Protein 4YT3 (pdb70)

Organism: Priestia megaterium (NCBI:txid1404)

Foldseek 3Di:
DDAPCQVVVDPFQVCQQAVQVVLVCCLVPPQFHADPSVLATEHFAQVVQQVLLACCVFWALAACQPPLQPQRRDGPPSNVQSVQLQLLLVDPVLLVVCLVVLLVLLLVLLVPDDLPKDWCLVRPLQVSQLQSLCVQAPPPPVCSVVSSVLLCLQAVPVPVPSVVSNVVSLVVQCVVCLVVLVVCLVPPDRHSSNSSQPGADPRDHDDSSSSSVSSVVCSNVPRQQLSQLQQQLVVCCAPPDVCVLQVCLVPVVLQLLSSLLCLLARQGWAKDKTFTCDWDCVVVRTDHGGRMYIYTLNSNSQHCVVFPPSNHRDSPGPPSNSGQSQHHHDPRNSCPSVSSSSNSSNSSSNSPQFNDKYADPVDDQRVQWDDDNRGIGGNTGMMRTHSD/DDAPCQQVVDPFQVCQQAVQVVLVCCLVPPQFHADPSVLATEHFALVVQQVLLACCVFWAQAPVPPLCPQRRDGPPSNVQSVQLQLLLQDPVLLVVLQVVLLVLLLVLLVVDDAQDKDWCLVRPLQLSVQQSLCVQAPHDPVCSVVSSVLLCLQAPDDVPVSVVSNVVSLVVQLVVCLVVLVVCLVPPDSHSSNSQQVGDGPRDGDDSSRSSVSSVVVSNVPRVQLSQLQVQLVVCCAPADVCVLQVCLVPVVLQLLSSLLCLLARQGWAKDKTFTCDWDCVVVRTDHGGRIYIYTQNSNSQHCVPFPPRNHRDSVRPPSNSGQSQHHHPNRNSCPSVSSSSNSSNSSSNSQQFNHKHADVVDDQSVQWDDDNRGIGGNTGIMRTHSD

B-factor: mean 25.6, std 11.9, range [8.44, 85.53]

Secondary structure (DSSP, 8-state):
---HHHHH--SSHHHHHS-HHHHHHHHHH-SEEEEGGGTEEEE-SHHHHHHHHH-TTTEESS----GGG--TT--TTHHHHHHHHHHTTS-HHHHHHHHHHHHHHHHHHHHT----EEEHIIIIITHHHHHHHHHHHT--GGGHHHHHHHHHHHHS----SHHHHHHHHHHHHHHHHHHHHHHHHHS--SSHHHHHHH--BTTB---HHHHHHHHHHHHHHHHHHHHHHHHHHHHHHHHT-TTHHHHHHH-GGGHHHHHHHHHHHSS-S-EEEEEE-S-B-TTSSBB-TT-EEEEEHHHHTT-TTTSSSTTS--TT-TTGGG--TT--GGG--TTHHHHHHHHHHHHHHHHHH-SEEEE-TT--GGGGEE--TTS-EES--EEEEE--/---HHHHH--SSHHHHHS-HHHHHHHHHH-SEEEEGGGTEEEE-SHHHHHHHHH-TTTEE-----GGG--TT--TTHHHHHHHHHHTTS-HHHHHHHHHHHHHHHHHHHHT--TTSEEEHIIIIITHHHHHHHHHHHT--GGGHHHHHHHHHHHHS---HHHHHHHHHHHHHHHHHHHHHHHHHHHS--SSHHHHHHH--BTTB---HHHHHHHHHHHHHHHHHHHHHHHHHHHHHHHHT-THHHHHHHH-GGGHHHHHHHHHHHSS-S-EEEEEE-S-B-TTSS-B-TT-EEEEEHHHHTT-TTTSSSTTS--TT-TTGGG--TT--BTT--TTHHHHHHHHHHHHHHHHHH-SEEEE-TT--GGGGEE--TTS-EES--EEEEE--

Solvent-accessible surface area: 34217 Å² total; per-residue (Å²): 162,33,36,18,125,85,17,16,184,37,202,62,88,48,58,14,2,35,0,39,72,18,0,91,124,27,16,101,81,15,24,10,5,6,44,41,66,29,74,0,6,2,0,1,37,8,96,31,0,75,156,0,4,49,35,68,121,41,2,7,11,77,99,146,117,42,133,48,8,42,28,95,79,5,20,45,100,64,6,184,65,34,55,50,2,20,33,39,0,30,53,114,188,9,21,136,76,5,68,85,73,0,63,112,5,0,73,92,23,6,48,146,6,107,60,53,107,13,43,0,13,66,40,0,1,18,8,0,4,0,24,0,11,1,33,1,0,18,8,50,80,173,23,48,134,71,1,51,116,12,0,44,38,23,40,48,44,127,109,84,68,56,76,129,111,53,119,61,5,32,116,71,0,51,127,41,0,74,78,27,0,60,119,27,98,135,108,69,51,98,9,1,0,0,32,0,8,118,7,98,29,118,62,81,82,7,72,26,39,17,0,0,95,5,0,32,78,17,1,38,73,24,2,54,38,10,10,1,4,0,1,2,0,1,23,1,6,4,71,50,54,143,115,8,10,87,73,1,53,127,67,56,124,27,0,59,74,1,2,22,0,3,3,1,12,9,11,1,0,12,25,56,24,23,30,2,82,82,32,14,51,69,3,24,6,11,0,7,94,50,20,37,0,0,0,0,2,1,0,0,1,1,2,129,130,50,0,136,83,10,66,62,20,55,4,98,10,128,39,6,134,95,10,5,8,27,7,35,33,39,35,68,45,44,27,1,74,13,13,70,20,4,0,59,3,0,5,26,8,1,2,146,40,0,84,68,14,107,32,20,135,93,29,116,28,60,129,28,12,36,73,30,93,22,1,8,13,10,73,30,0,18,0,88,3,36,130,82,145,52,38,16,126,78,18,15,173,39,193,57,91,49,56,16,2,34,0,37,68,16,0,94,124,27,14,101,112,60,46,31,13,103,40,152,70,22,91,0,53,2,0,1,36,5,88,25,0,25,57,0,4,4,1,12,73,43,2,8,18,78,121,112,43,132,45,9,58,29,96,85,5,18,33,77,66,4,70,42,25,19,51,0,23,32,38,0,29,53,117,187,5,19,123,65,2,65,88,62,0,66,114,4,0,73,89,14,7,48,123,7,84,32,77,60,112,10,44,0,16,66,33,0,0,18,8,0,2,1,22,0,9,1,37,0,0,19,9,53,73,173,23,56,148,73,2,57,123,8,0,46,41,27,45,38,63,132,111,79,140,53,78,140,100,69,118,84,5,32,136,68,1,58,108,48,0,94,71,29,0,62,117,30,103,151,106,60,52,66,6,0,0,0,29,0,6,121,6,99,31,127,66,50,81,8,77,32,47,20,0,0,92,5,0,37,96,18,0,42,73,27,0,37,40,12,11,5,3,0,4,2,0,0,24,1,2,7,90,48,54,83,122,8,1,60,54,1,37,131,70,56,136,30,0,60,71,1,2,22,0,2,2,2,10,11,10,1,0,14,28,56,65,22,51,3,75,87,73,14,98,28,17,70,36,96,0,119,116,53,51,40,1,2,0,0,2,1,0,0,1,1,3,122,137,51,0,144,85,10,60,59,27,56,4,94,12,130,37,5,103,16,3,0,9,26,4,2,0,4,38,12,45,41,25,0,70,16,13,68,19,4,0,67,8,0,4,26,6,1,2,135,43,0,97,78,2,102,29,14,127,93,30,115,28,62,129,29,7,44,71,28,91,21,1,7,12,13,64,34,0,25,0,75,3,35,125,179

Nearest PDB structures (foldseek):
  4yt3-assembly1_A  TM=1.003E+00  e=2.524E-64  Priestia megaterium
  4yt3-assembly2_B  TM=9.969E-01  e=1.780E-61  Priestia megaterium
  5iki-assembly1_A  TM=9.911E-01  e=3.294E-58  Priestia megaterium
  8hg9-assembly1_B  TM=9.718E-01  e=1.258E-46  Bacillus sp. (in: firmicutes)
  8hg9-assembly1_A  TM=9.801E-01  e=6.177E-46  Bacillus sp. (in: firmicutes)

InterPro domains:
  IPR001128 Cytochrome P450 [PF00067] (35-379)
  IPR001128 Cytochrome P450 [PR00385] (243-260)
  IPR001128 Cytochrome P450 [PR00385] (346-355)
  IPR001128 Cytochrome P450 [PR00385] (355-366)
  IPR002397 Cytochrome P450, B-class [PR00359] (91-102)
  IPR002397 Cytochrome P450, B-class [PR00359] (137-153)
  IPR002397 Cytochrome P450, B-class [PR00359] (154-169)
  IPR002397 Cytochrome P450, B-class [PR00359] (197-219)
  IPR002397 Cytochrome P450, B-class [PR00359] (279-290)
  IPR002397 Cytochrome P450, B-class [PR00359] (296-323)
  IPR002397 Cytochrome P450, B-class [PR00359] (324-339)
  IPR002397 Cytochrome P450, B-class [PR00359] (346-355)
  IPR002397 Cytochrome P450, B-class [PR00359] (355-366)
  IPR017972 Cytochrome P450, conserved site [PS00086] (348-357)
  IPR036396 Cytochrome P450 superfamily [G3DSA:1.10.630.10] (1-410)
  IPR036396 Cytochrome P450 superfamily [SSF48264] (19-407)

Sequence (776 aa):
VIAVKEITRFKTRTEEEFSPYAWCKRRMLENDPVSYHEGTDTWNVFKYEDVKRVLSDYKHFSSVRKVPEKIQITESDPPDHRRKRRSLLAAAFTPRSLQNWEPRIQEIADELIGQMDGTEIDIVASLASPLPIIVMMADLMMGVPSKDRLLFKKWVDTLFLPFQEEVDKLKQVAAKEYYQYLYPIVVQQKRLNPADDIISDLLKSEVDGEMFTDDEVVRTTMLILGAGVETTSHLLANSFYSLLYDDKEVYQQELHENLDLVPQAVEEMLRFRFNLIKLDRTVKEDNDLLGVELKEGDSVVVWMSAANMMDEEMFEDPFTLNIHRPNNKKHLTFGNGPHFCLGAPLARLEAKIALTAFLKKFKHIEAVPSFQLEENLTDSATGQTLTSLPLKASRMVIAVKEITRRFKTRTEEFSPYAWCKRRMLENDPVSYHEEGTDTWNVFKYEDVKRVLSDYKHFSSVRVPEKIQITESDPPDHRKRRSLLAAAFTPRSLQNWEPRIQEIADELIGQMDGGTEIDIVASLASPLPIIVMADLMGVPSKDRLLFKKWVDTLFLPFQEEVDKLKQVAAKEYYQYLYPIVVQKRLNPADDIISDLLKSEVDGEMFTDDEVVRTTMLILGAGVETTSSHLLANSFYSLLYDDKEVYQELHENNLDLVPQAVEEMLRFRFNLIKLDRTVKEDNDDLLGVELKEGDSVVVWMSAANMDEEMFEDPFTLNIHRPNNKKHLTFGNGPHFCLGAPLARLEAKIALTAFLKKFKHIEAVPSFQLEENLTDSATGQTLTSLPLKASRRM

Radius of gyration: 32.31 Å; Cα contacts (8 Å, |Δi|>4): 1225; chains: 2; bounding box: 71×91×81 Å

CATH classification: 1.10.630.10

Structure (mmCIF, N/CA/C/O backbone):
data_4YT3
#
_entry.id   4YT3
#
_cell.length_a   47.060
_cell.length_b   114.060
_cell.length_c   83.450
_cell.angle_alpha   90.00
_cell.angle_beta   103.14
_cell.angle_gamma   90.00
#
_symmetry.space_group_name_H-M   'P 1 21 1'
#
loop_
_entity.id
_entity.type
_entity.pdbx_description
1 polymer 'Cytochrome P450(MEG)'
2 non-polymer 'PROTOPORPHYRIN IX CONTAINING FE'
3 non-polymer 'ACETATE ION'
4 water water
#
loop_
_atom_site.group_PDB
_atom_site.id
_atom_site.type_symbol
_atom_site.label_atom_id
_atom_site.label_alt_id
_atom_site.label_comp_id
_atom_site.label_asym_id
_atom_site.label_entity_id
_atom_site.label_seq_id
_atom_site.pdbx_PDB_ins_code
_atom_site.Cartn_x
_atom_site.Cartn_y
_atom_site.Cartn_z
_atom_site.occupancy
_atom_site.B_iso_or_equiv
_atom_site.auth_seq_id
_atom_site.auth_comp_id
_atom_site.auth_asym_id
_atom_site.auth_atom_id
_atom_site.pdbx_PDB_model_num
ATOM 1 N N . VAL A 1 4 ? -16.061 -9.454 2.791 1.00 47.19 4 VAL A N 1
ATOM 2 C CA . VAL A 1 4 ? -15.424 -8.224 3.378 1.00 47.01 4 VAL A CA 1
ATOM 3 C C . VAL A 1 4 ? -16.477 -7.298 4.036 1.00 45.77 4 VAL A C 1
ATOM 4 O O . VAL A 1 4 ? -17.580 -7.078 3.487 1.00 52.29 4 VAL A O 1
ATOM 8 N N . ILE A 1 5 ? -16.148 -6.795 5.225 1.00 40.11 5 ILE A N 1
ATOM 9 C CA . ILE A 1 5 ? -17.031 -5.909 5.994 1.00 32.57 5 ILE A CA 1
ATOM 10 C C . ILE A 1 5 ? -16.345 -4.567 5.925 1.00 30.24 5 ILE A C 1
ATOM 11 O O . ILE A 1 5 ? -15.154 -4.439 6.304 1.00 28.67 5 ILE A O 1
ATOM 16 N N . ALA A 1 6 ? -17.060 -3.600 5.365 1.00 23.78 6 ALA A N 1
ATOM 17 C CA . ALA A 1 6 ? -16.607 -2.266 5.331 1.00 24.84 6 ALA A CA 1
ATOM 18 C C . ALA A 1 6 ? -16.782 -1.638 6.710 1.00 20.56 6 ALA A C 1
ATOM 19 O O . ALA A 1 6 ? -17.728 -1.934 7.450 1.00 19.52 6 ALA A O 1
ATOM 21 N N . VAL A 1 7 ? -15.871 -0.749 7.069 1.00 21.24 7 VAL A N 1
ATOM 22 C CA . VAL A 1 7 ? -15.971 0.046 8.277 1.00 20.46 7 VAL A CA 1
ATOM 23 C C . VAL A 1 7 ? -17.365 0.685 8.435 1.00 18.44 7 VAL A C 1
ATOM 24 O O . VAL A 1 7 ? -17.926 0.666 9.489 1.00 17.71 7 VAL A O 1
ATOM 28 N N . LYS A 1 8 ? -17.891 1.228 7.365 1.00 20.32 8 LYS A N 1
ATOM 29 C CA . LYS A 1 8 ? -19.157 1.984 7.484 1.00 21.85 8 LYS A CA 1
ATOM 30 C C . LYS A 1 8 ? -20.350 1.102 7.878 1.00 20.58 8 LYS A C 1
ATOM 31 O O . LYS A 1 8 ? -21.317 1.611 8.469 1.00 19.65 8 LYS A O 1
ATOM 37 N N . GLU A 1 9 ? -20.240 -0.217 7.630 1.00 19.56 9 GLU A N 1
ATOM 38 C CA . GLU A 1 9 ? -21.291 -1.151 8.087 1.00 20.29 9 GLU A CA 1
ATOM 39 C C . GLU A 1 9 ? -21.364 -1.284 9.606 1.00 19.12 9 GLU A C 1
ATOM 40 O O . GLU A 1 9 ? -22.426 -1.553 10.155 1.00 20.59 9 GLU A O 1
ATOM 46 N N . ILE A 1 10 ? -20.232 -1.065 10.286 1.00 15.75 10 ILE A N 1
ATOM 47 C CA . ILE A 1 10 ? -20.193 -1.088 11.712 1.00 17.69 10 ILE A CA 1
ATOM 48 C C . ILE A 1 10 ? -20.369 0.230 12.380 1.00 19.72 10 ILE A C 1
ATOM 49 O O . ILE A 1 10 ? -21.054 0.322 13.378 1.00 21.58 10 ILE A O 1
ATOM 54 N N . THR A 1 11 ? -19.715 1.252 11.874 1.00 19.02 11 THR A N 1
ATOM 55 C CA . THR A 1 11 ? -19.799 2.553 12.502 1.00 20.81 11 THR A CA 1
ATOM 56 C C . THR A 1 11 ? -21.155 3.184 12.227 1.00 22.61 11 THR A C 1
ATOM 57 O O . THR A 1 11 ? -21.687 3.927 13.080 1.00 23.55 11 THR A O 1
ATOM 61 N N . ARG A 1 12 ? -21.661 2.914 11.034 1.00 22.78 12 ARG A N 1
ATOM 62 C CA . ARG A 1 12 ? -22.854 3.593 10.486 1.00 26.41 12 ARG A CA 1
ATOM 63 C C . ARG A 1 12 ? -22.807 5.088 10.611 1.00 28.00 12 ARG A C 1
ATOM 64 O O . ARG A 1 12 ? -23.856 5.698 10.809 1.00 27.50 12 ARG A O 1
ATOM 72 N N . PHE A 1 13 ? -21.638 5.715 10.468 1.00 25.42 13 PHE A N 1
ATOM 73 C CA . PHE A 1 13 ? -21.556 7.158 10.545 1.00 24.80 13 PHE A CA 1
ATOM 74 C C . PHE A 1 13 ? -22.330 7.834 9.389 1.00 27.78 13 PHE A C 1
ATOM 75 O O . PHE A 1 13 ? -22.372 7.311 8.298 1.00 26.10 13 PHE A O 1
ATOM 83 N N . LYS A 1 14 ? -22.799 9.049 9.626 1.00 29.74 14 LYS A N 1
ATOM 84 C CA . LYS A 1 14 ? -23.499 9.820 8.596 1.00 35.75 14 LYS A CA 1
ATOM 85 C C . LYS A 1 14 ? -22.547 10.376 7.522 1.00 33.89 14 LYS A C 1
ATOM 86 O O . LYS A 1 14 ? -22.919 10.436 6.367 1.00 35.39 14 LYS A O 1
ATOM 92 N N . THR A 1 15 ? -21.330 10.767 7.907 1.00 28.74 15 THR A N 1
ATOM 93 C CA . THR A 1 15 ? -20.448 11.505 7.028 1.00 28.36 15 THR A CA 1
ATOM 94 C C . THR A 1 15 ? -19.110 10.794 6.934 1.00 25.16 15 THR A C 1
ATOM 95 O O . THR A 1 15 ? -18.763 10.072 7.829 1.00 23.31 15 THR A O 1
ATOM 99 N N . ARG A 1 16 ? -18.396 11.044 5.864 1.00 24.37 16 ARG A N 1
ATOM 100 C CA . ARG A 1 16 ? -17.018 10.592 5.698 1.00 24.78 16 ARG A CA 1
ATOM 101 C C . ARG A 1 16 ? -16.104 11.257 6.700 1.00 24.82 16 ARG A C 1
ATOM 102 O O . ARG A 1 16 ? -15.158 10.639 7.223 1.00 22.63 16 ARG A O 1
ATOM 110 N N . THR A 1 17 ? -16.392 12.515 7.002 1.00 21.70 17 THR A N 1
ATOM 111 C CA . THR A 1 17 ? -15.647 13.254 7.963 1.00 23.38 17 THR A CA 1
ATOM 112 C C . THR A 1 17 ? -15.585 12.609 9.321 1.00 22.48 17 THR A C 1
ATOM 113 O O . THR A 1 17 ? -14.533 12.691 9.989 1.00 24.67 17 THR A O 1
ATOM 117 N N . GLU A 1 18 ? -16.668 11.969 9.758 1.00 22.47 18 GLU A N 1
ATOM 118 C CA A GLU A 1 18 ? -16.661 11.343 11.083 0.50 23.39 18 GLU A CA 1
ATOM 119 C CA B GLU A 1 18 ? -16.718 11.314 11.066 0.50 23.26 18 GLU A CA 1
ATOM 120 C C . GLU A 1 18 ? -15.771 10.102 11.114 1.00 23.49 18 GLU A C 1
ATOM 121 O O . GLU A 1 18 ? -15.204 9.793 12.163 1.00 23.81 18 GLU A O 1
ATOM 132 N N . GLU A 1 19 ? -15.620 9.426 9.981 1.00 21.16 19 GLU A N 1
ATOM 133 C CA . GLU A 1 19 ? -14.631 8.325 9.895 1.00 20.97 19 GLU A CA 1
ATOM 134 C C . GLU A 1 19 ? -13.213 8.853 9.889 1.00 22.28 19 GLU A C 1
ATOM 135 O O . GLU A 1 19 ? -12.291 8.298 10.597 1.00 19.33 19 GLU A O 1
ATOM 141 N N . PHE A 1 20 ? -13.014 9.947 9.135 1.00 18.94 20 PHE A N 1
ATOM 142 C CA . PHE A 1 20 ? -11.693 10.588 9.066 1.00 17.89 20 PHE A CA 1
ATOM 143 C C . PHE A 1 20 ? -11.221 11.148 10.390 1.00 17.94 20 PHE A C 1
ATOM 144 O O . PHE A 1 20 ? -10.013 11.073 10.687 1.00 18.87 20 PHE A O 1
ATOM 152 N N . SER A 1 21 ? -12.157 11.582 11.239 1.00 17.14 21 SER A N 1
ATOM 153 C CA . SER A 1 21 ? -11.902 12.123 12.567 1.00 18.60 21 SER A CA 1
ATOM 154 C C . SER A 1 21 ? -12.853 11.535 13.562 1.00 20.79 21 SER A C 1
ATOM 155 O O . SER A 1 21 ? -13.797 12.155 13.984 1.00 21.35 21 SER A O 1
ATOM 158 N N . PRO A 1 22 ? -12.600 10.281 13.964 1.00 20.58 22 PRO A N 1
ATOM 159 C CA . PRO A 1 22 ? -13.592 9.462 14.665 1.00 20.66 22 PRO A CA 1
ATOM 160 C C . PRO A 1 22 ? -13.401 9.440 16.155 1.00 19.93 22 PRO A C 1
ATOM 161 O O . PRO A 1 22 ? -13.838 8.491 16.842 1.00 20.74 22 PRO A O 1
ATOM 165 N N . TYR A 1 23 ? -12.758 10.476 16.676 1.00 19.71 23 TYR A N 1
ATOM 166 C CA . TYR A 1 23 ? -12.263 10.485 18.071 1.00 20.14 23 TYR A CA 1
ATOM 167 C C . TYR A 1 23 ? -13.357 10.248 19.130 1.00 21.24 23 TYR A C 1
ATOM 168 O O . TYR A 1 23 ? -13.165 9.522 20.140 1.00 20.94 23 TYR A O 1
ATOM 177 N N . ALA A 1 24 ? -14.532 10.858 18.933 1.00 20.30 24 ALA A N 1
ATOM 178 C CA . ALA A 1 24 ? -15.608 10.737 19.931 1.00 21.63 24 ALA A CA 1
ATOM 179 C C . ALA A 1 24 ? -16.145 9.292 19.952 1.00 17.71 24 ALA A C 1
ATOM 180 O O . ALA A 1 24 ? -16.388 8.734 21.002 1.00 22.54 24 ALA A O 1
ATOM 182 N N . TRP A 1 25 ? -16.278 8.694 18.795 1.00 19.31 25 TRP A N 1
ATOM 183 C CA . TRP A 1 25 ? -16.741 7.308 18.716 1.00 19.60 25 TRP A CA 1
ATOM 184 C C . TRP A 1 25 ? -15.753 6.334 19.335 1.00 18.81 25 TRP A C 1
ATOM 185 O O . TRP A 1 25 ? -16.140 5.446 20.100 1.00 19.66 25 TRP A O 1
ATOM 196 N N . CYS A 1 26 ? -14.470 6.474 18.987 1.00 18.95 26 CYS A N 1
ATOM 197 C CA . CYS A 1 26 ? -13.408 5.632 19.620 1.00 18.07 26 CYS A CA 1
ATOM 198 C C . CYS A 1 26 ? -13.496 5.719 21.126 1.00 17.34 26 CYS A C 1
ATOM 199 O O . CYS A 1 26 ? -13.474 4.725 21.815 1.00 17.57 26 CYS A O 1
ATOM 202 N N . LYS A 1 27 ? -13.597 6.937 21.654 1.00 18.34 27 LYS A N 1
ATOM 203 C CA . LYS A 1 27 ? -13.668 7.121 23.133 1.00 20.10 27 LYS A CA 1
ATOM 204 C C . LYS A 1 27 ? -14.856 6.353 23.765 1.00 18.93 27 LYS A C 1
ATOM 205 O O . LYS A 1 27 ? -14.742 5.686 24.803 1.00 19.25 27 LYS A O 1
ATOM 211 N N . ARG A 1 28 ? -15.994 6.479 23.129 1.00 22.03 28 ARG A N 1
ATOM 212 C CA A ARG A 1 28 ? -17.229 5.832 23.579 0.50 22.37 28 ARG A CA 1
ATOM 213 C CA B ARG A 1 28 ? -17.228 5.835 23.578 0.50 23.20 28 ARG A CA 1
ATOM 214 C C . ARG A 1 28 ? -17.065 4.316 23.574 1.00 21.89 28 ARG A C 1
ATOM 215 O O . ARG A 1 28 ? -17.434 3.631 24.540 1.00 24.38 28 ARG A O 1
ATOM 230 N N . MET A 1 29 ? -16.511 3.787 22.485 1.00 20.98 29 MET A N 1
ATOM 231 C CA . MET A 1 29 ? -16.316 2.321 22.426 1.00 19.58 29 MET A CA 1
ATOM 232 C C . MET A 1 29 ? -15.290 1.866 23.464 1.00 19.03 29 MET A C 1
ATOM 233 O O . MET A 1 29 ? -15.525 0.875 24.159 1.00 19.33 29 MET A O 1
ATOM 238 N N . LEU A 1 30 ? -14.163 2.577 23.592 1.00 18.14 30 LEU A N 1
ATOM 239 C CA . LEU A 1 30 ? -13.132 2.193 24.548 1.00 16.78 30 LEU A CA 1
ATOM 240 C C . LEU A 1 30 ? -13.651 2.219 25.960 1.00 20.33 30 LEU A C 1
ATOM 241 O O . LEU A 1 30 ? -13.311 1.343 26.746 1.00 19.65 30 LEU A O 1
ATOM 246 N N . GLU A 1 31 ? -14.473 3.225 26.274 1.00 21.90 31 GLU A N 1
ATOM 247 C CA . GLU A 1 31 ? -14.911 3.396 27.664 1.00 24.72 31 GLU A CA 1
ATOM 248 C C . GLU A 1 31 ? -16.151 2.592 28.002 1.00 26.03 31 GLU A C 1
ATOM 249 O O . GLU A 1 31 ? -16.295 2.139 29.143 1.00 29.68 31 GLU A O 1
ATOM 255 N N . ASN A 1 32 ? -17.036 2.390 27.027 1.00 24.80 32 ASN A N 1
ATOM 256 C CA . ASN A 1 32 ? -18.306 1.727 27.310 1.00 28.84 32 ASN A CA 1
ATOM 257 C C . ASN A 1 32 ? -18.541 0.392 26.728 1.00 25.87 32 ASN A C 1
ATOM 258 O O . ASN A 1 32 ? -19.414 -0.289 27.208 1.00 24.98 32 ASN A O 1
ATOM 263 N N . ASP A 1 33 ? -17.825 -0.001 25.668 1.00 20.99 33 ASP A N 1
ATOM 264 C CA . ASP A 1 33 ? -18.121 -1.295 25.030 1.00 20.91 33 ASP A CA 1
ATOM 265 C C . ASP A 1 33 ? -16.900 -1.861 24.294 1.00 17.97 33 ASP A C 1
ATOM 266 O O . ASP A 1 33 ? -16.902 -2.007 23.076 1.00 18.84 33 ASP A O 1
ATOM 271 N N . PRO A 1 34 ? -15.864 -2.154 25.062 1.00 16.36 34 PRO A N 1
ATOM 272 C CA . PRO A 1 34 ? -14.576 -2.439 24.438 1.00 17.72 34 PRO A CA 1
ATOM 273 C C . PRO A 1 34 ? -14.436 -3.816 23.735 1.00 16.64 34 PRO A C 1
ATOM 274 O O . PRO A 1 34 ? -13.539 -4.003 22.891 1.00 15.90 34 PRO A O 1
ATOM 278 N N . VAL A 1 35 ? -15.326 -4.742 24.029 1.00 15.97 35 VAL A N 1
ATOM 279 C CA . VAL A 1 35 ? -15.397 -6.000 23.348 1.00 14.63 35 VAL A CA 1
ATOM 280 C C . VAL A 1 35 ? -16.870 -6.176 22.998 1.00 16.80 35 VAL A C 1
ATOM 281 O O . VAL A 1 35 ? -17.687 -6.565 23.862 1.00 18.40 35 VAL A O 1
ATOM 285 N N . SER A 1 36 ? -17.221 -5.887 21.745 1.00 15.29 36 SER A N 1
ATOM 286 C CA . SER A 1 36 ? -18.608 -5.543 21.409 1.00 15.63 36 SER A CA 1
ATOM 287 C C . SER A 1 36 ? -19.103 -6.413 20.267 1.00 16.70 36 SER A C 1
ATOM 288 O O . SER A 1 36 ? -18.457 -6.534 19.201 1.00 15.22 36 SER A O 1
ATOM 291 N N . TYR A 1 37 ? -20.316 -6.946 20.428 1.00 17.57 37 TYR A N 1
ATOM 292 C CA . TYR A 1 37 ? -20.952 -7.723 19.404 1.00 16.16 37 TYR A CA 1
ATOM 293 C C . TYR A 1 37 ? -21.902 -6.857 18.556 1.00 15.21 37 TYR A C 1
ATOM 294 O O . TYR A 1 37 ? -22.813 -6.181 19.096 1.00 15.52 37 TYR A O 1
ATOM 303 N N . HIS A 1 38 ? -21.688 -6.907 17.246 1.00 15.17 38 HIS A N 1
ATOM 304 C CA . HIS A 1 38 ? -22.459 -6.133 16.299 1.00 16.81 38 HIS A CA 1
ATOM 305 C C . HIS A 1 38 ? -23.296 -7.148 15.495 1.00 16.37 38 HIS A C 1
ATOM 306 O O . HIS A 1 38 ? -22.849 -7.867 14.637 1.00 16.74 38 HIS A O 1
ATOM 313 N N . GLU A 1 39 ? -24.577 -7.154 15.797 1.00 16.85 39 GLU A N 1
ATOM 314 C CA . GLU A 1 39 ? -25.450 -8.171 15.277 1.00 20.87 39 GLU A CA 1
ATOM 315 C C . GLU A 1 39 ? -25.661 -7.991 13.769 1.00 19.99 39 GLU A C 1
ATOM 316 O O . GLU A 1 39 ? -25.639 -8.969 13.060 1.00 21.42 39 GLU A O 1
ATOM 322 N N . GLY A 1 40 ? -25.747 -6.760 13.280 1.00 19.30 40 GLY A N 1
ATOM 323 C CA . GLY A 1 40 ? -25.918 -6.547 11.804 1.00 20.77 40 GLY A CA 1
ATOM 324 C C . GLY A 1 40 ? -24.837 -7.141 10.901 1.00 25.10 40 GLY A C 1
ATOM 325 O O . GLY A 1 40 ? -25.117 -7.574 9.780 1.00 25.61 40 GLY A O 1
ATOM 326 N N . THR A 1 41 ? -23.579 -7.250 11.383 1.00 20.52 41 THR A N 1
ATOM 327 C CA . THR A 1 41 ? -22.528 -7.844 10.587 1.00 19.08 41 THR A CA 1
ATOM 328 C C . THR A 1 41 ? -22.057 -9.163 11.175 1.00 19.59 41 THR A C 1
ATOM 329 O O . THR A 1 41 ? -21.183 -9.774 10.630 1.00 20.39 41 THR A O 1
ATOM 333 N N . ASP A 1 42 ? -22.638 -9.578 12.308 1.00 19.83 42 ASP A N 1
ATOM 334 C CA . ASP A 1 42 ? -22.234 -10.764 13.065 1.00 19.83 42 ASP A CA 1
ATOM 335 C C . ASP A 1 42 ? -20.736 -10.740 13.377 1.00 19.08 42 ASP A C 1
ATOM 336 O O . ASP A 1 42 ? -20.034 -11.716 13.090 1.00 18.44 42 ASP A O 1
ATOM 341 N N . THR A 1 43 ? -20.277 -9.630 13.940 1.00 16.80 43 THR A N 1
ATOM 342 C CA . THR A 1 43 ? -18.883 -9.453 14.289 1.00 16.77 43 THR A CA 1
ATOM 343 C C . THR A 1 43 ? -18.698 -9.144 15.719 1.00 16.27 43 THR A C 1
ATOM 344 O O . THR A 1 43 ? -19.486 -8.407 16.315 1.00 15.85 43 THR A O 1
ATOM 348 N N . TRP A 1 44 ? -17.594 -9.640 16.281 1.00 15.28 44 TRP A N 1
ATOM 349 C CA . TRP A 1 44 ? -17.070 -9.157 17.533 1.00 14.06 44 TRP A CA 1
ATOM 350 C C . TRP A 1 44 ? -15.967 -8.113 17.276 1.00 14.49 44 TRP A C 1
ATOM 351 O O . TRP A 1 44 ? -15.052 -8.346 16.458 1.00 15.92 44 TRP A O 1
ATOM 362 N N . ASN A 1 45 ? -16.095 -6.994 17.916 1.00 12.71 45 ASN A N 1
ATOM 363 C CA . ASN A 1 45 ? -15.285 -5.795 17.712 1.00 11.76 45 ASN A CA 1
ATOM 364 C C . ASN A 1 45 ? -14.470 -5.506 18.926 1.00 13.58 45 ASN A C 1
ATOM 365 O O . ASN A 1 45 ? -15.003 -5.364 20.088 1.00 13.54 45 ASN A O 1
ATOM 370 N N . VAL A 1 46 ? -13.148 -5.406 18.713 1.00 11.75 46 VAL A N 1
ATOM 371 C CA . VAL A 1 46 ? -12.181 -5.257 19.803 1.00 12.50 46 VAL A CA 1
ATOM 372 C C . VAL A 1 46 ? -11.443 -3.911 19.658 1.00 12.77 46 VAL A C 1
ATOM 373 O O . VAL A 1 46 ? -10.858 -3.610 18.576 1.00 13.72 46 VAL A O 1
ATOM 377 N N . PHE A 1 47 ? -11.483 -3.156 20.743 1.00 10.98 47 PHE A N 1
ATOM 378 C CA . PHE A 1 47 ? -10.985 -1.809 20.785 1.00 12.68 47 PHE A CA 1
ATOM 379 C C . PHE A 1 47 ? -9.787 -1.523 21.633 1.00 13.57 47 PHE A C 1
ATOM 380 O O . PHE A 1 47 ? -9.021 -0.646 21.271 1.00 12.97 47 PHE A O 1
ATOM 388 N N . LYS A 1 48 ? -9.646 -2.143 22.797 1.00 13.03 48 LYS A N 1
ATOM 389 C CA . LYS A 1 48 ? -8.541 -1.788 23.706 1.00 13.69 48 LYS A CA 1
ATOM 390 C C . LYS A 1 48 ? -7.187 -2.249 23.198 1.00 12.63 48 LYS A C 1
ATOM 391 O O . LYS A 1 48 ? -7.059 -3.302 22.590 1.00 12.51 48 LYS A O 1
ATOM 397 N N . TYR A 1 49 ? -6.169 -1.440 23.469 1.00 12.84 49 TYR A N 1
ATOM 398 C CA . TYR A 1 49 ? -4.820 -1.708 23.045 1.00 12.05 49 TYR A CA 1
ATOM 399 C C . TYR A 1 49 ? -4.398 -3.128 23.411 1.00 14.18 49 TYR A C 1
ATOM 400 O O . TYR A 1 49 ? -3.927 -3.871 22.551 1.00 12.74 49 TYR A O 1
ATOM 409 N N . GLU A 1 50 ? -4.436 -3.512 24.698 1.00 13.98 50 GLU A N 1
ATOM 410 C CA . GLU A 1 50 ? -3.924 -4.819 25.048 1.00 17.62 50 GLU A CA 1
ATOM 411 C C . GLU A 1 50 ? -4.655 -5.981 24.360 1.00 16.01 50 GLU A C 1
ATOM 412 O O . GLU A 1 50 ? -4.071 -7.020 24.035 1.00 15.47 50 GLU A O 1
ATOM 418 N N . ASP A 1 51 ? -5.963 -5.837 24.189 1.00 14.63 51 ASP A N 1
ATOM 419 C CA . ASP A 1 51 ? -6.792 -6.875 23.527 1.00 14.06 51 ASP A CA 1
ATOM 420 C C . ASP A 1 51 ? -6.501 -6.989 22.029 1.00 13.24 51 ASP A C 1
ATOM 421 O O . ASP A 1 51 ? -6.380 -8.074 21.512 1.00 12.58 51 ASP A O 1
ATOM 426 N N . VAL A 1 52 ? -6.343 -5.855 21.359 1.00 11.78 52 VAL A N 1
ATOM 427 C CA . VAL A 1 52 ? -6.037 -5.839 19.909 1.00 10.66 52 VAL A CA 1
ATOM 428 C C . VAL A 1 52 ? -4.662 -6.522 19.705 1.00 11.18 52 VAL A C 1
ATOM 429 O O . VAL A 1 52 ? -4.490 -7.343 18.813 1.00 11.57 52 VAL A O 1
ATOM 433 N N . LYS A 1 53 ? -3.707 -6.139 20.534 1.00 11.80 53 LYS A N 1
ATOM 434 C CA . LYS A 1 53 ? -2.332 -6.662 20.421 1.00 14.38 53 LYS A CA 1
ATOM 435 C C . LYS A 1 53 ? -2.379 -8.158 20.632 1.00 14.78 53 LYS A C 1
ATOM 436 O O . LYS A 1 53 ? -1.824 -8.908 19.861 1.00 15.97 53 LYS A O 1
ATOM 442 N N . ARG A 1 54 ? -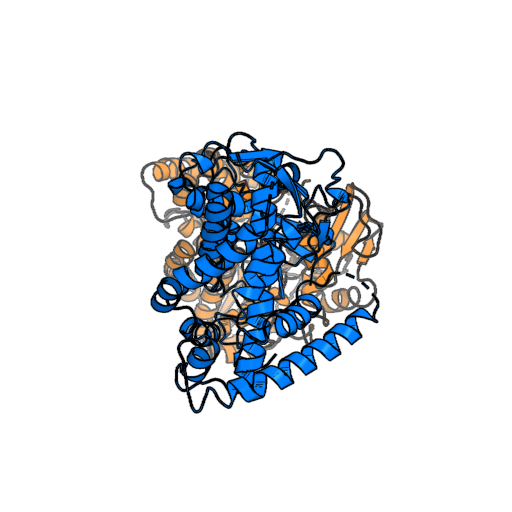3.102 -8.632 21.625 1.00 16.87 54 ARG A N 1
ATOM 443 C CA . ARG A 1 54 ? -3.218 -10.085 21.817 1.00 18.37 54 ARG A CA 1
ATOM 444 C C . ARG A 1 54 ? -3.902 -10.855 20.740 1.00 15.59 54 ARG A C 1
ATOM 445 O O . ARG A 1 54 ? -3.448 -11.933 20.377 1.00 16.74 54 ARG A O 1
ATOM 453 N N . VAL A 1 55 ? -5.028 -10.350 20.209 1.00 12.61 55 VAL A N 1
ATOM 454 C CA . VAL A 1 55 ? -5.647 -10.956 19.120 1.00 11.59 55 VAL A CA 1
ATOM 455 C C . VAL A 1 55 ? -4.737 -11.125 17.881 1.00 11.74 55 VAL A C 1
ATOM 456 O O . VAL A 1 55 ? -4.663 -12.246 17.294 1.00 12.70 55 VAL A O 1
ATOM 460 N N . LEU A 1 56 ? -3.994 -10.068 17.581 1.00 10.26 56 LEU A N 1
ATOM 461 C CA . LEU A 1 56 ? -3.072 -10.074 16.422 1.00 10.51 56 LEU A CA 1
ATOM 462 C C . LEU A 1 56 ? -1.859 -11.024 16.646 1.00 11.69 56 LEU A C 1
ATOM 463 O O . LEU A 1 56 ? -1.341 -11.522 15.675 1.00 11.18 56 LEU A O 1
ATOM 468 N N . SER A 1 57 ? -1.441 -11.244 17.887 1.00 11.72 57 SER A N 1
ATOM 469 C CA . SER A 1 57 ? -0.375 -12.232 18.219 1.00 12.91 57 SER A CA 1
ATOM 470 C C . SER A 1 57 ? -0.864 -13.669 18.132 1.00 13.22 57 SER A C 1
ATOM 471 O O . SER A 1 57 ? -0.174 -14.562 17.677 1.00 14.78 57 SER A O 1
ATOM 474 N N . ASP A 1 58 ? -2.113 -13.892 18.504 1.00 13.78 58 ASP A N 1
ATOM 475 C CA . ASP A 1 58 ? -2.636 -15.253 18.741 1.00 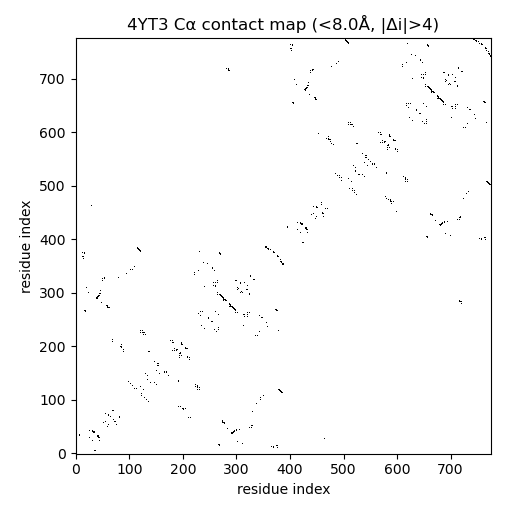14.31 58 ASP A CA 1
ATOM 476 C C . ASP A 1 58 ? -3.269 -15.903 17.522 1.00 14.44 58 ASP A C 1
ATOM 477 O O . ASP A 1 58 ? -4.500 -16.146 17.446 1.00 14.71 58 ASP A O 1
ATOM 482 N N . TYR A 1 59 ? -2.396 -16.245 16.575 1.00 14.14 59 TYR A N 1
ATOM 483 C CA . TYR A 1 59 ? -2.791 -16.772 15.270 1.00 15.45 59 TYR A CA 1
ATOM 484 C C . TYR A 1 59 ? -3.348 -18.167 15.499 1.00 15.84 59 TYR A C 1
ATOM 485 O O . TYR A 1 59 ? -4.142 -18.621 14.711 1.00 17.53 59 TYR A O 1
ATOM 494 N N . LYS A 1 60 ? -3.026 -18.871 16.608 1.00 17.80 60 LYS A N 1
ATOM 495 C CA . LYS A 1 60 ? -3.645 -20.195 16.839 1.00 18.69 60 LYS A CA 1
ATOM 496 C C . LYS A 1 60 ? -5.131 -20.166 17.065 1.00 18.75 60 LYS A C 1
ATOM 497 O O . LYS A 1 60 ? -5.839 -21.099 16.692 1.00 21.67 60 LYS A O 1
ATOM 503 N N . HIS A 1 61 ? -5.612 -19.142 17.732 1.00 15.58 61 HIS A N 1
ATOM 504 C CA . HIS A 1 61 ? -7.038 -18.958 17.877 1.00 16.17 61 HIS A CA 1
ATOM 505 C C . HIS A 1 61 ? -7.666 -17.994 16.870 1.00 15.37 61 HIS A C 1
ATOM 506 O O . HIS A 1 61 ? -8.859 -18.114 16.590 1.00 16.15 61 HIS A O 1
ATOM 513 N N . PHE A 1 62 ? -6.926 -17.018 16.346 1.00 14.87 62 PHE A N 1
ATOM 514 C CA . PHE A 1 62 ? -7.504 -15.992 15.457 1.00 13.67 62 PHE A CA 1
ATOM 515 C C . PHE A 1 62 ? -6.762 -15.997 14.122 1.00 14.33 62 PHE A C 1
ATOM 516 O O . PHE A 1 62 ? -5.692 -15.347 14.007 1.00 14.78 62 PHE A O 1
ATOM 524 N N . SER A 1 63 ? -7.315 -16.732 13.184 1.00 12.18 63 SER A N 1
ATOM 525 C CA . SER A 1 63 ? -6.782 -16.978 11.856 1.00 13.21 63 SER A CA 1
ATOM 526 C C . SER A 1 63 ? -6.892 -15.869 10.872 1.00 13.42 63 SER A C 1
ATOM 527 O O . SER A 1 63 ? -7.841 -15.100 10.861 1.00 13.45 63 SER A O 1
ATOM 530 N N . SER A 1 64 ? -5.903 -15.814 9.953 1.00 13.34 64 SER A N 1
ATOM 531 C CA . SER A 1 64 ? -5.941 -14.906 8.820 1.00 13.48 64 SER A CA 1
ATOM 532 C C . SER A 1 64 ? -6.468 -15.521 7.515 1.00 16.81 64 SER A C 1
ATOM 533 O O . SER A 1 64 ? -6.485 -14.882 6.499 1.00 17.22 64 SER A O 1
ATOM 536 N N . VAL A 1 65 ? -6.903 -16.767 7.572 1.00 19.05 65 VAL A N 1
ATOM 537 C CA . VAL A 1 65 ? -7.446 -17.445 6.418 1.00 24.44 65 VAL A CA 1
ATOM 538 C C . VAL A 1 65 ? -8.975 -17.212 6.483 1.00 30.25 65 VAL A C 1
ATOM 539 O O . VAL A 1 65 ? -9.601 -17.550 7.472 1.00 34.87 65 VAL A O 1
ATOM 543 N N . ARG A 1 66 ? -9.593 -16.603 5.502 1.00 35.15 66 ARG A N 1
ATOM 544 C CA . ARG A 1 66 ? -11.044 -16.307 5.677 1.00 47.61 66 ARG A CA 1
ATOM 545 C C . ARG A 1 66 ? -11.939 -17.507 5.276 1.00 46.41 66 ARG A C 1
ATOM 546 O O . ARG A 1 66 ? -11.463 -18.420 4.604 1.00 48.13 66 ARG A O 1
ATOM 554 N N . LYS A 1 67 ? -13.198 -17.518 5.732 1.00 51.23 67 LYS A N 1
ATOM 555 C CA . LYS A 1 67 ? -14.290 -18.388 5.174 1.00 51.18 67 LYS A CA 1
ATOM 556 C C . LYS A 1 67 ? -14.046 -19.902 5.217 1.00 54.40 67 LYS A C 1
ATOM 557 O O . LYS A 1 67 ? -14.551 -20.659 4.378 1.00 49.86 67 LYS A O 1
ATOM 559 N N . VAL A 1 82 ? -4.605 -15.664 -7.160 1.00 57.52 82 VAL A N 1
ATOM 560 C CA . VAL A 1 82 ? -3.372 -15.469 -6.397 1.00 49.44 82 VAL A CA 1
ATOM 561 C C . VAL A 1 82 ? -2.722 -16.826 -6.059 1.00 42.79 82 VAL A C 1
ATOM 562 O O . VAL A 1 82 ? -3.199 -17.547 -5.179 1.00 42.46 82 VAL A O 1
ATOM 566 N N . PRO A 1 83 ? -1.620 -17.169 -6.748 1.00 38.72 83 PRO A N 1
ATOM 567 C CA . PRO A 1 83 ? -0.884 -18.387 -6.421 1.00 35.48 83 PRO A CA 1
ATOM 568 C C . PRO A 1 83 ? -0.592 -18.422 -4.939 1.00 33.80 83 PRO A C 1
ATOM 569 O O . PRO A 1 83 ? -0.309 -17.381 -4.318 1.00 28.64 83 PRO A O 1
ATOM 573 N N . GLU A 1 84 ? -0.662 -19.606 -4.352 1.00 30.30 84 GLU A N 1
ATOM 574 C CA . GLU A 1 84 ? -0.604 -19.678 -2.900 1.00 29.32 84 GLU A CA 1
ATOM 575 C C . GLU A 1 84 ? 0.729 -19.194 -2.318 1.00 23.69 84 GLU A C 1
ATOM 576 O O . GLU A 1 84 ? 0.771 -18.643 -1.233 1.00 23.96 84 GLU A O 1
ATOM 582 N N . LYS A 1 85 ? 1.810 -19.430 -3.017 1.00 21.30 85 LYS A N 1
ATOM 583 C CA . LYS A 1 85 ? 3.114 -19.105 -2.518 1.00 21.89 85 LYS A CA 1
ATOM 584 C C . LYS A 1 85 ? 3.241 -17.611 -2.249 1.00 20.83 85 LYS A C 1
ATOM 585 O O . LYS A 1 85 ? 4.069 -17.207 -1.422 1.00 19.58 85 LYS A O 1
ATOM 591 N N . ILE A 1 86 ? 2.435 -16.797 -2.967 1.00 18.02 86 ILE A N 1
ATOM 592 C CA . ILE A 1 86 ? 2.502 -15.332 -2.807 1.00 17.76 86 ILE A CA 1
ATOM 593 C C . ILE A 1 86 ? 1.422 -14.762 -1.918 1.00 17.05 86 ILE A C 1
ATOM 594 O O . ILE A 1 86 ? 1.400 -13.521 -1.653 1.00 17.69 86 ILE A O 1
ATOM 599 N N . GLN A 1 87 ? 0.579 -15.653 -1.376 1.00 17.33 87 GLN A N 1
ATOM 600 C CA . GLN A 1 87 ? -0.500 -15.204 -0.499 1.00 18.51 87 GLN A CA 1
ATOM 601 C C . GLN A 1 87 ? -0.021 -15.084 0.924 1.00 16.04 87 GLN A C 1
ATOM 602 O O . GLN A 1 87 ? -0.096 -16.029 1.665 1.00 18.58 87 GLN A O 1
ATOM 608 N N . ILE A 1 88 ? 0.558 -13.946 1.272 1.00 15.12 88 ILE A N 1
ATOM 609 C CA . ILE A 1 88 ? 1.258 -13.864 2.536 1.00 13.40 88 ILE A CA 1
ATOM 610 C C . ILE A 1 88 ? 0.274 -13.431 3.615 1.00 13.64 88 ILE A C 1
ATOM 611 O O . ILE A 1 88 ? 0.230 -13.988 4.706 1.00 12.27 88 ILE A O 1
ATOM 616 N N . THR A 1 89 ? -0.514 -12.431 3.315 1.00 14.33 89 THR A N 1
ATOM 617 C CA . THR A 1 89 ? -1.471 -11.868 4.303 1.00 15.86 89 THR A CA 1
ATOM 618 C C . THR A 1 89 ? -2.529 -12.822 4.755 1.00 17.43 89 THR A C 1
ATOM 619 O O . THR A 1 89 ? -2.834 -12.914 5.968 1.00 14.67 89 THR A O 1
ATOM 623 N N . GLU A 1 90 ? -3.077 -13.570 3.801 1.00 15.99 90 GLU A N 1
ATOM 624 C CA . GLU A 1 90 ? -4.090 -14.583 4.143 1.00 18.63 90 GLU A CA 1
ATOM 625 C C . GLU A 1 90 ? -3.567 -15.975 4.337 1.00 18.29 90 GLU A C 1
ATOM 626 O O . GLU A 1 90 ? -4.019 -16.922 3.747 1.00 21.66 90 GLU A O 1
ATOM 632 N N . SER A 1 91 ? -2.621 -16.123 5.216 1.00 16.64 91 SER A N 1
ATOM 633 C CA . SER A 1 91 ? -2.001 -17.420 5.508 1.00 17.11 91 SER A CA 1
ATOM 634 C C . SER A 1 91 ? -1.696 -17.447 6.972 1.00 14.92 91 SER A C 1
ATOM 635 O O . SER A 1 91 ? -1.511 -16.369 7.601 1.00 16.85 91 SER A O 1
ATOM 638 N N . ASP A 1 92 ? -1.596 -18.652 7.525 1.00 15.20 92 ASP A N 1
ATOM 639 C CA . ASP A 1 92 ? -1.214 -18.886 8.926 1.00 15.74 92 ASP A CA 1
ATOM 640 C C . ASP A 1 92 ? 0.074 -19.711 8.990 1.00 16.76 92 ASP A C 1
ATOM 641 O O . ASP A 1 92 ? 0.503 -20.275 7.992 1.00 16.57 92 ASP A O 1
ATOM 646 N N . PRO A 1 93 ? 0.720 -19.765 10.150 1.00 18.03 93 PRO A N 1
ATOM 647 C CA . PRO A 1 93 ? 1.841 -20.657 10.368 1.00 17.95 93 PRO A CA 1
ATOM 648 C C . PRO A 1 93 ? 1.377 -22.084 10.142 1.00 17.48 93 PRO A C 1
ATOM 649 O O . PRO A 1 93 ? 0.213 -22.391 10.433 1.00 17.82 93 PRO A O 1
ATOM 653 N N . PRO A 1 94 ? 2.255 -22.936 9.610 1.00 15.87 94 PRO A N 1
ATOM 654 C CA . PRO A 1 94 ? 3.682 -22.661 9.351 1.00 15.58 94 PRO A CA 1
ATOM 655 C C . PRO A 1 94 ? 4.010 -22.131 7.971 1.00 15.14 94 PRO A C 1
ATOM 656 O O . PRO A 1 94 ? 5.144 -21.650 7.753 1.00 17.68 94 PRO A O 1
ATOM 660 N N . ASP A 1 95 ? 3.042 -22.143 7.060 1.00 15.12 95 ASP A N 1
ATOM 661 C CA . ASP A 1 95 ? 3.319 -21.628 5.718 1.00 16.71 95 ASP A CA 1
ATOM 662 C C . ASP A 1 95 ? 3.600 -20.107 5.710 1.00 13.98 95 ASP A C 1
ATOM 663 O O . ASP A 1 95 ? 4.407 -19.638 4.888 1.00 14.18 95 ASP A O 1
ATOM 668 N N . HIS A 1 96 ? 2.907 -19.364 6.549 1.00 11.68 96 HIS A N 1
ATOM 669 C CA . HIS A 1 96 ? 3.085 -17.889 6.542 1.00 11.07 96 HIS A CA 1
ATOM 670 C C . HIS A 1 96 ? 4.568 -17.505 6.667 1.00 11.98 96 HIS A C 1
ATOM 671 O O . HIS A 1 96 ? 5.044 -16.580 5.965 1.00 12.02 96 HIS A O 1
ATOM 678 N N . ARG A 1 97 ? 5.297 -18.096 7.602 1.00 13.06 97 ARG A N 1
ATOM 679 C CA A ARG A 1 97 ? 6.669 -17.731 7.854 0.50 15.14 97 ARG A CA 1
ATOM 680 C CA B ARG A 1 97 ? 6.684 -17.729 7.861 0.50 15.62 97 ARG A CA 1
ATOM 681 C C . ARG A 1 97 ? 7.522 -17.861 6.585 1.00 14.78 97 ARG A C 1
ATOM 682 O O . ARG A 1 97 ? 8.373 -17.013 6.294 1.00 13.83 97 ARG A O 1
ATOM 697 N N . LYS A 1 98 ? 7.320 -18.941 5.881 1.00 14.68 98 LYS A N 1
ATOM 698 C CA . LYS A 1 98 ? 8.077 -19.247 4.666 1.00 17.97 98 LYS A CA 1
ATOM 699 C C . LYS A 1 98 ? 7.746 -18.268 3.570 1.00 15.81 98 LYS A C 1
ATOM 700 O O . LYS A 1 98 ? 8.663 -17.704 2.897 1.00 16.15 98 LYS A O 1
ATOM 706 N N . ARG A 1 99 ? 6.461 -17.972 3.441 1.00 13.95 99 ARG A N 1
ATOM 707 C CA . ARG A 1 99 ? 6.060 -17.039 2.386 1.00 13.39 99 ARG A CA 1
ATOM 708 C C . ARG A 1 99 ? 6.514 -15.630 2.675 1.00 12.20 99 ARG A C 1
ATOM 709 O O . ARG A 1 99 ? 6.974 -14.909 1.771 1.00 11.18 99 ARG A O 1
ATOM 717 N N . ARG A 1 100 ? 6.460 -15.191 3.924 1.00 12.03 100 ARG A N 1
ATOM 718 C CA . ARG A 1 100 ? 6.973 -13.881 4.297 1.00 12.14 100 ARG A CA 1
ATOM 719 C C . ARG A 1 100 ? 8.466 -13.816 4.079 1.00 12.80 100 ARG A C 1
ATOM 720 O O . ARG A 1 100 ? 8.955 -12.816 3.520 1.00 13.37 100 ARG A O 1
ATOM 728 N N . SER A 1 101 ? 9.229 -14.831 4.498 1.00 13.54 101 SER A N 1
ATOM 729 C CA . SER A 1 101 ? 10.708 -14.844 4.312 1.00 14.00 101 SER A CA 1
ATOM 730 C C . SER A 1 101 ? 11.107 -14.733 2.836 1.00 13.00 101 SER A C 1
ATOM 731 O O . SER A 1 101 ? 12.105 -14.108 2.517 1.00 12.81 101 SER A O 1
ATOM 734 N N . LEU A 1 102 ? 10.335 -15.340 1.956 1.00 12.10 102 LEU A N 1
ATOM 735 C CA . LEU A 1 102 ? 10.614 -15.285 0.519 1.00 13.87 102 LEU A CA 1
ATOM 736 C C . LEU A 1 102 ? 10.602 -13.840 0.037 1.00 14.09 102 LEU A C 1
ATOM 737 O O . LEU A 1 102 ? 11.541 -13.396 -0.673 1.00 14.36 102 LEU A O 1
ATOM 742 N N . LEU A 1 103 ? 9.591 -13.105 0.421 1.00 13.09 103 LEU A N 1
ATOM 743 C CA . LEU A 1 103 ? 9.513 -11.673 0.089 1.00 12.88 103 LEU A CA 1
ATOM 744 C C . LEU A 1 103 ? 10.473 -10.808 0.823 1.00 13.17 103 LEU A C 1
ATOM 745 O O . LEU A 1 103 ? 11.011 -9.833 0.281 1.00 12.75 103 LEU A O 1
ATOM 750 N N . ALA A 1 104 ? 10.703 -11.111 2.113 1.00 12.94 104 ALA A N 1
ATOM 751 C CA . ALA A 1 104 ? 11.634 -10.302 2.946 1.00 14.63 104 ALA A CA 1
ATOM 752 C C . ALA A 1 104 ? 13.052 -10.212 2.386 1.00 14.07 104 ALA A C 1
ATOM 753 O O . ALA A 1 104 ? 13.732 -9.243 2.628 1.00 14.15 104 ALA A O 1
ATOM 755 N N . ALA A 1 105 ? 13.469 -11.154 1.566 1.00 13.62 105 ALA A N 1
ATOM 756 C CA . ALA A 1 105 ? 14.771 -11.080 0.914 1.00 15.76 105 ALA A CA 1
ATOM 757 C C . ALA A 1 105 ? 15.001 -9.838 0.066 1.00 15.95 105 ALA A C 1
ATOM 758 O O . ALA A 1 105 ? 16.152 -9.434 -0.118 1.00 18.56 105 ALA A O 1
ATOM 760 N N . ALA A 1 106 ? 13.924 -9.202 -0.384 1.00 14.77 106 ALA A N 1
ATOM 761 C CA . ALA A 1 106 ? 13.987 -7.996 -1.184 1.00 15.62 106 ALA A CA 1
ATOM 762 C C . ALA A 1 106 ? 13.883 -6.705 -0.340 1.00 15.83 106 ALA A C 1
ATOM 763 O O . ALA A 1 106 ? 14.017 -5.623 -0.863 1.00 17.10 106 ALA A O 1
ATOM 765 N N . PHE A 1 107 ? 13.683 -6.844 0.964 1.00 14.34 107 PHE A N 1
ATOM 766 C CA . PHE A 1 107 ? 13.485 -5.679 1.869 1.00 13.92 107 PHE A CA 1
ATOM 767 C C . PHE A 1 107 ? 14.452 -5.762 3.070 1.00 14.88 107 PHE A C 1
ATOM 768 O O . PHE A 1 107 ? 14.064 -5.419 4.179 1.00 17.01 107 PHE A O 1
ATOM 776 N N . THR A 1 108 ? 15.707 -6.178 2.848 1.00 15.11 108 THR A N 1
ATOM 777 C CA . THR A 1 108 ? 16.674 -6.248 3.958 1.00 15.68 108 THR A CA 1
ATOM 778 C C . THR A 1 108 ? 17.108 -4.851 4.370 1.00 15.82 108 THR A C 1
ATOM 779 O O . THR A 1 108 ? 17.035 -3.896 3.609 1.00 16.17 108 THR A O 1
ATOM 783 N N . PRO A 1 109 ? 17.561 -4.704 5.605 1.00 18.97 109 PRO A N 1
ATOM 784 C CA . PRO A 1 109 ? 18.122 -3.419 6.056 1.00 19.59 109 PRO A CA 1
ATOM 785 C C . PRO A 1 109 ? 19.227 -2.904 5.144 1.00 16.19 109 PRO A C 1
ATOM 786 O O . PRO A 1 109 ? 19.300 -1.695 4.886 1.00 17.23 109 PRO A O 1
ATOM 790 N N . ARG A 1 110 ? 20.053 -3.799 4.615 1.00 16.55 110 ARG A N 1
ATOM 791 C CA . ARG A 1 110 ? 21.081 -3.365 3.636 1.00 19.30 110 ARG A CA 1
ATOM 792 C C . ARG A 1 110 ? 20.468 -2.665 2.449 1.00 18.39 110 ARG A C 1
ATOM 793 O O . ARG A 1 110 ? 20.843 -1.551 2.063 1.00 18.05 110 ARG A O 1
ATOM 801 N N . SER A 1 111 ? 19.469 -3.286 1.841 1.00 17.31 111 SER A N 1
ATOM 802 C CA . SER A 1 111 ? 18.740 -2.635 0.776 1.00 17.12 111 SER A CA 1
ATOM 803 C C . SER A 1 111 ? 18.063 -1.331 1.164 1.00 16.46 111 SER A C 1
ATOM 804 O O . SER A 1 111 ? 18.199 -0.351 0.449 1.00 18.82 111 SER A O 1
ATOM 807 N N . LEU A 1 112 ? 17.419 -1.257 2.333 1.00 14.85 112 LEU A N 1
ATOM 808 C CA . LEU A 1 112 ? 16.766 -0.047 2.726 1.00 15.64 112 LEU A CA 1
ATOM 809 C C . LEU A 1 112 ? 17.784 1.095 2.893 1.00 17.49 112 LEU A C 1
ATOM 810 O O . LEU A 1 112 ? 17.530 2.205 2.518 1.00 16.99 112 LEU A O 1
ATOM 815 N N . GLN A 1 113 ? 18.956 0.793 3.457 1.00 17.67 113 GLN A N 1
ATOM 816 C CA . GLN A 1 113 ? 19.966 1.835 3.598 1.00 18.12 113 GLN A CA 1
ATOM 817 C C . GLN A 1 113 ? 20.433 2.322 2.241 1.00 19.05 113 GLN A C 1
ATOM 818 O O . GLN A 1 113 ? 20.606 3.547 2.026 1.00 21.63 113 GLN A O 1
ATOM 824 N N . ASN A 1 114 ? 20.640 1.399 1.308 1.00 19.72 114 ASN A N 1
ATOM 825 C CA . ASN A 1 114 ? 21.046 1.767 -0.042 1.00 21.54 114 ASN A CA 1
ATOM 826 C C . ASN A 1 114 ? 20.002 2.524 -0.799 1.00 23.38 114 ASN A C 1
ATOM 827 O O . ASN A 1 114 ? 20.339 3.319 -1.681 1.00 25.95 114 ASN A O 1
ATOM 832 N N . TRP A 1 115 ? 18.720 2.309 -0.496 1.00 19.92 115 TRP A N 1
ATOM 833 C CA . TRP A 1 115 ? 17.668 3.045 -1.158 1.00 19.78 115 TRP A CA 1
ATOM 834 C C . TRP A 1 115 ? 17.568 4.531 -0.750 1.00 20.62 115 TRP A C 1
ATOM 835 O O . TRP A 1 115 ? 16.971 5.302 -1.494 1.00 19.94 115 TRP A O 1
ATOM 846 N N . GLU A 1 116 ? 18.014 4.892 0.445 1.00 21.55 116 GLU A N 1
ATOM 847 C CA . GLU A 1 116 ? 17.815 6.221 0.959 1.00 24.28 116 GLU A CA 1
ATOM 848 C C . GLU A 1 116 ? 18.209 7.357 -0.028 1.00 23.28 116 GLU A C 1
ATOM 849 O O . GLU A 1 116 ? 17.390 8.207 -0.311 1.00 23.21 116 GLU A O 1
ATOM 855 N N . PRO A 1 117 ? 19.418 7.312 -0.626 1.00 26.41 117 PRO A N 1
ATOM 856 C CA . PRO A 1 117 ? 19.745 8.394 -1.573 1.00 27.50 117 PRO A CA 1
ATOM 857 C C . PRO A 1 117 ? 18.891 8.416 -2.863 1.00 27.94 117 PRO A C 1
ATOM 858 O O . PRO A 1 117 ? 18.661 9.443 -3.447 1.00 27.37 117 PRO A O 1
ATOM 862 N N . ARG A 1 118 ? 18.420 7.266 -3.300 1.00 26.79 118 ARG A N 1
ATOM 863 C CA . ARG A 1 118 ? 17.522 7.179 -4.437 1.00 28.21 118 ARG A CA 1
ATOM 864 C C . ARG A 1 118 ? 16.163 7.801 -4.196 1.00 25.56 118 ARG A C 1
ATOM 865 O O . ARG A 1 118 ? 15.598 8.471 -5.059 1.00 25.62 118 ARG A O 1
ATOM 873 N N . ILE A 1 119 ? 15.611 7.542 -3.015 1.00 19.58 119 ILE A N 1
ATOM 874 C CA . ILE A 1 119 ? 14.322 8.058 -2.634 1.00 17.42 119 ILE A CA 1
ATOM 875 C C . ILE A 1 119 ? 14.466 9.614 -2.442 1.00 16.74 119 ILE A C 1
ATOM 876 O O . ILE A 1 119 ? 13.621 10.362 -2.803 1.00 19.47 119 ILE A O 1
ATOM 881 N N . GLN A 1 120 ? 15.572 10.007 -1.867 1.00 20.22 120 GLN A N 1
ATOM 882 C CA . GLN A 1 120 ? 15.868 11.421 -1.646 1.00 22.23 120 GLN A CA 1
ATOM 883 C C . GLN A 1 120 ? 15.849 12.138 -2.997 1.00 22.66 120 GLN A C 1
ATOM 884 O O . GLN A 1 120 ? 15.281 13.206 -3.155 1.00 25.06 120 GLN A O 1
ATOM 890 N N . GLU A 1 121 ? 16.527 11.571 -3.964 1.00 25.23 121 GLU A N 1
ATOM 891 C CA . GLU A 1 121 ? 16.593 12.199 -5.301 1.00 31.86 121 GLU A CA 1
ATOM 892 C C . GLU A 1 121 ? 15.209 12.354 -5.933 1.00 31.09 121 GLU A C 1
ATOM 893 O O . GLU A 1 121 ? 14.857 13.395 -6.502 1.00 25.07 121 GLU A O 1
ATOM 899 N N . ILE A 1 122 ? 14.390 11.320 -5.828 1.00 23.58 122 ILE A N 1
ATOM 900 C CA . ILE A 1 122 ? 13.005 11.412 -6.319 1.00 23.48 122 ILE A CA 1
ATOM 901 C C . ILE A 1 122 ? 12.167 12.435 -5.573 1.00 21.65 122 ILE A C 1
ATOM 902 O O . ILE A 1 122 ? 11.414 13.176 -6.171 1.00 22.03 122 ILE A O 1
ATOM 907 N N . ALA A 1 123 ? 12.266 12.485 -4.251 1.00 22.51 123 ALA A N 1
ATOM 908 C CA . ALA A 1 123 ? 11.508 13.488 -3.483 1.00 21.14 123 ALA A CA 1
ATOM 909 C C . ALA A 1 123 ? 11.984 14.908 -3.859 1.00 24.14 123 ALA A C 1
ATOM 910 O O . ALA A 1 123 ? 11.149 15.795 -4.012 1.00 21.49 123 ALA A O 1
ATOM 912 N N . ASP A 1 124 ? 13.300 15.064 -4.026 1.00 27.02 124 ASP A N 1
ATOM 913 C CA . ASP A 1 124 ? 13.892 16.382 -4.459 1.00 30.50 124 ASP A CA 1
ATOM 914 C C . ASP A 1 124 ? 13.367 16.829 -5.844 1.00 31.00 124 ASP A C 1
ATOM 915 O O . ASP A 1 124 ? 12.957 17.997 -5.999 1.00 34.48 124 ASP A O 1
ATOM 920 N N . GLU A 1 125 ? 13.269 15.912 -6.805 1.00 32.93 125 GLU A N 1
ATOM 921 C CA . GLU A 1 125 ? 12.654 16.186 -8.122 1.00 32.57 125 GLU A CA 1
ATOM 922 C C . GLU A 1 125 ? 11.220 16.645 -7.994 1.00 32.29 125 GLU A C 1
ATOM 923 O O . GLU A 1 125 ? 10.828 17.671 -8.575 1.00 27.88 125 GLU A O 1
ATOM 929 N N . LEU A 1 126 ? 10.395 15.908 -7.240 1.00 26.33 126 LEU A N 1
ATOM 930 C CA . LEU A 1 126 ? 9.000 16.323 -7.042 1.00 24.95 126 LEU A CA 1
ATOM 931 C C . LEU A 1 126 ? 8.843 17.690 -6.321 1.00 25.33 126 LEU A C 1
ATOM 932 O O . LEU A 1 126 ? 8.001 18.510 -6.699 1.00 29.03 126 LEU A O 1
ATOM 937 N N . ILE A 1 127 ? 9.603 17.917 -5.257 1.00 27.66 127 ILE A N 1
ATOM 938 C CA . ILE A 1 127 ? 9.493 19.168 -4.500 1.00 27.05 127 ILE A CA 1
ATOM 939 C C . ILE A 1 127 ? 10.094 20.326 -5.346 1.00 33.11 127 ILE A C 1
ATOM 940 O O . ILE A 1 127 ? 9.624 21.444 -5.257 1.00 25.11 127 ILE A O 1
ATOM 945 N N . GLY A 1 128 ? 11.132 20.003 -6.115 1.00 31.93 128 GLY A N 1
ATOM 946 C CA . GLY A 1 128 ? 11.761 20.905 -7.080 1.00 35.27 128 GLY A CA 1
ATOM 947 C C . GLY A 1 128 ? 10.742 21.579 -7.957 1.00 34.27 128 GLY A C 1
ATOM 948 O O . GLY A 1 128 ? 10.856 22.760 -8.279 1.00 39.59 128 GLY A O 1
ATOM 949 N N . GLN A 1 129 ? 9.722 20.845 -8.331 1.00 32.03 129 GLN A N 1
ATOM 950 C CA . GLN A 1 129 ? 8.690 21.387 -9.175 1.00 30.96 129 GLN A CA 1
ATOM 951 C C . GLN A 1 129 ? 7.638 22.173 -8.485 1.00 33.00 129 GLN A C 1
ATOM 952 O O . GLN A 1 129 ? 6.746 22.646 -9.125 1.00 35.64 129 GLN A O 1
ATOM 958 N N . MET A 1 130 ? 7.693 22.240 -7.179 1.00 29.97 130 MET A N 1
ATOM 959 C CA . MET A 1 130 ? 6.733 23.073 -6.442 1.00 36.91 130 MET A CA 1
ATOM 960 C C . MET A 1 130 ? 7.304 24.481 -6.288 1.00 36.25 130 MET A C 1
ATOM 961 O O . MET A 1 130 ? 8.485 24.618 -5.915 1.00 38.52 130 MET A O 1
ATOM 966 N N . ASP A 1 131 ? 6.470 25.494 -6.467 1.00 43.03 131 ASP A N 1
ATOM 967 C CA . ASP A 1 131 ? 6.952 26.906 -6.347 1.00 47.26 131 ASP A CA 1
ATOM 968 C C . ASP A 1 131 ? 6.513 27.620 -5.067 1.00 42.14 131 ASP A C 1
ATOM 969 O O . ASP A 1 131 ? 5.318 27.693 -4.800 1.00 39.73 131 ASP A O 1
ATOM 974 N N . GLY A 1 133 ? 5.559 30.365 -3.340 1.00 61.06 133 GLY A N 1
ATOM 975 C CA . GLY A 1 133 ? 4.279 30.980 -2.955 1.00 56.67 133 GLY A CA 1
ATOM 976 C C . GLY A 1 133 ? 3.081 30.768 -3.894 1.00 55.32 133 GLY A C 1
ATOM 977 O O . GLY A 1 133 ? 2.200 31.636 -3.981 1.00 57.45 133 GLY A O 1
ATOM 978 N N . THR A 1 134 ? 3.017 29.624 -4.580 1.00 50.36 134 THR A N 1
ATOM 979 C CA . THR A 1 134 ? 1.837 29.248 -5.391 1.00 50.15 134 THR A CA 1
ATOM 980 C C . THR A 1 134 ? 1.017 28.100 -4.690 1.00 42.46 134 THR A C 1
ATOM 981 O O . THR A 1 134 ? 1.374 27.672 -3.531 1.00 35.46 134 THR A O 1
ATOM 983 N N . GLU A 1 135 ? -0.083 27.668 -5.340 1.00 37.01 135 GLU A N 1
ATOM 984 C CA . GLU A 1 135 ? -1.070 26.763 -4.713 1.00 40.44 135 GLU A CA 1
ATOM 985 C C . GLU A 1 135 ? -0.891 25.308 -5.116 1.00 39.73 135 GLU A C 1
ATOM 986 O O . GLU A 1 135 ? -1.148 24.934 -6.272 1.00 37.33 135 GLU A O 1
ATOM 992 N N . ILE A 1 136 ? -0.580 24.474 -4.123 1.00 32.88 136 ILE A N 1
ATOM 993 C CA . ILE A 1 136 ? -0.097 23.129 -4.397 1.00 31.52 136 ILE A CA 1
ATOM 994 C C . ILE A 1 136 ? -1.171 22.125 -3.978 1.00 27.79 136 ILE A C 1
ATOM 995 O O . ILE A 1 136 ? -1.724 22.235 -2.874 1.00 27.30 136 ILE A O 1
ATOM 1000 N N . ASP A 1 137 ? -1.493 21.192 -4.854 1.00 24.49 137 ASP A N 1
ATOM 1001 C CA . ASP A 1 137 ? -2.275 20.001 -4.446 1.00 23.83 137 ASP A CA 1
ATOM 1002 C C . ASP A 1 137 ? -1.289 18.912 -4.018 1.00 23.70 137 ASP A C 1
ATOM 1003 O O . ASP A 1 137 ? -0.595 18.309 -4.839 1.00 21.53 137 ASP A O 1
ATOM 1008 N N . ILE A 1 138 ? -1.157 18.757 -2.715 1.00 20.68 138 ILE A N 1
ATOM 1009 C CA . ILE A 1 138 ? -0.136 17.942 -2.127 1.00 21.32 138 ILE A CA 1
ATOM 1010 C C . ILE A 1 138 ? -0.416 16.434 -2.481 1.00 19.20 138 ILE A C 1
ATOM 1011 O O . ILE A 1 138 ? 0.549 15.657 -2.580 1.00 18.97 138 ILE A O 1
ATOM 1016 N N . VAL A 1 139 ? -1.661 16.066 -2.785 1.00 17.96 139 VAL A N 1
ATOM 1017 C CA . VAL A 1 139 ? -1.970 14.702 -3.193 1.00 20.26 139 VAL A CA 1
ATOM 1018 C C . VAL A 1 139 ? -1.453 14.479 -4.605 1.00 23.00 139 VAL A C 1
ATOM 1019 O O . VAL A 1 139 ? -0.661 13.565 -4.869 1.00 19.94 139 VAL A O 1
ATOM 1023 N N . ALA A 1 140 ? -1.815 15.368 -5.518 1.00 23.83 140 ALA A N 1
ATOM 1024 C CA . ALA A 1 140 ? -1.352 15.220 -6.908 1.00 25.45 140 ALA A CA 1
ATOM 1025 C C . ALA A 1 140 ? 0.157 15.444 -7.105 1.00 23.65 140 ALA A C 1
ATOM 1026 O O . ALA A 1 140 ? 0.793 14.733 -7.896 1.00 23.98 140 ALA A O 1
ATOM 1028 N N . SER A 1 141 ? 0.776 16.320 -6.330 1.00 21.24 141 SER A N 1
ATOM 1029 C CA . SER A 1 141 ? 2.179 16.661 -6.523 1.00 23.14 141 SER A CA 1
ATOM 1030 C C . SER A 1 141 ? 3.190 15.877 -5.730 1.00 22.01 141 SER A C 1
ATOM 1031 O O . SER A 1 141 ? 4.359 16.013 -5.958 1.00 23.72 141 SER A O 1
ATOM 1034 N N . LEU A 1 142 ? 2.747 15.150 -4.687 1.00 22.32 142 LEU A N 1
ATOM 1035 C CA . LEU A 1 142 ? 3.721 14.487 -3.831 1.00 22.02 142 LEU A CA 1
ATOM 1036 C C . LEU A 1 142 ? 3.180 13.171 -3.273 1.00 20.70 142 LEU A C 1
ATOM 1037 O O . LEU A 1 142 ? 3.835 12.175 -3.464 1.00 19.64 142 LEU A O 1
ATOM 1042 N N . ALA A 1 143 ? 2.007 13.213 -2.621 1.00 19.77 143 ALA A N 1
ATOM 1043 C CA . ALA A 1 143 ? 1.541 12.058 -1.849 1.00 21.34 143 ALA A CA 1
ATOM 1044 C C . ALA A 1 143 ? 1.304 10.839 -2.784 1.00 22.87 143 ALA A C 1
ATOM 1045 O O . ALA A 1 143 ? 1.739 9.703 -2.435 1.00 22.97 143 ALA A O 1
ATOM 1047 N N . SER A 1 144 ? 0.666 11.055 -3.930 1.00 21.77 144 SER A N 1
ATOM 1048 C CA . SER A 1 144 ? 0.395 9.952 -4.903 1.00 24.67 144 SER A CA 1
ATOM 1049 C C . SER A 1 144 ? 1.615 9.552 -5.653 1.00 25.17 144 SER A C 1
ATOM 1050 O O . SER A 1 144 ? 1.941 8.364 -5.719 1.00 24.41 144 SER A O 1
ATOM 1053 N N . PRO A 1 145 ? 2.350 10.525 -6.230 1.00 23.36 145 PRO A N 1
ATOM 1054 C CA . PRO A 1 145 ? 3.414 10.068 -7.138 1.00 22.41 145 PRO A CA 1
ATOM 1055 C C . PRO A 1 145 ? 4.628 9.551 -6.492 1.00 20.93 145 PRO A C 1
ATOM 1056 O O . PRO A 1 145 ? 5.270 8.685 -7.066 1.00 23.34 145 PRO A O 1
ATOM 1060 N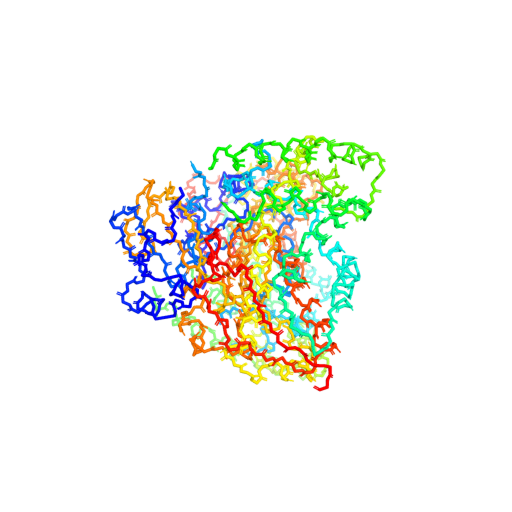 N . LEU A 1 146 ? 4.966 10.006 -5.295 1.00 18.07 146 LEU A N 1
ATOM 1061 C CA . LEU A 1 146 ? 6.229 9.615 -4.693 1.00 18.52 146 LEU A CA 1
ATOM 1062 C C . LEU A 1 146 ? 6.281 8.064 -4.510 1.00 18.54 146 LEU A C 1
ATOM 1063 O O . LEU A 1 146 ? 7.222 7.472 -4.906 1.00 18.63 146 LEU A O 1
ATOM 1068 N N . PRO A 1 147 ? 5.305 7.466 -3.862 1.00 17.96 147 PRO A N 1
ATOM 1069 C CA . PRO A 1 147 ? 5.431 5.999 -3.672 1.00 19.44 147 PRO A CA 1
ATOM 1070 C C . PRO A 1 147 ? 5.542 5.238 -4.980 1.00 18.74 147 PRO A C 1
ATOM 1071 O O . PRO A 1 147 ? 6.189 4.201 -5.037 1.00 18.37 147 PRO A O 1
ATOM 1075 N N . ILE A 1 148 ? 4.793 5.696 -5.976 1.00 19.71 148 ILE A N 1
ATOM 1076 C CA . ILE A 1 148 ? 4.755 5.018 -7.291 1.00 19.42 148 ILE A CA 1
ATOM 1077 C C . ILE A 1 148 ? 6.060 5.103 -8.001 1.00 18.54 148 ILE A C 1
ATOM 1078 O O . ILE A 1 148 ? 6.624 4.082 -8.414 1.00 18.91 148 ILE A O 1
ATOM 1083 N N . ILE A 1 149 ? 6.612 6.297 -8.074 1.00 17.21 149 ILE A N 1
ATOM 1084 C CA . ILE A 1 149 ? 7.923 6.473 -8.695 1.00 19.03 149 ILE A CA 1
ATOM 1085 C C . ILE A 1 149 ? 9.018 5.779 -7.938 1.00 19.27 149 ILE A C 1
ATOM 1086 O O . ILE A 1 149 ? 9.917 5.153 -8.547 1.00 18.52 149 ILE A O 1
ATOM 1091 N N . VAL A 1 150 ? 8.946 5.834 -6.595 1.00 17.07 150 VAL A N 1
ATOM 1092 C CA . VAL A 1 150 ? 9.897 5.083 -5.811 1.00 18.40 150 VAL A CA 1
ATOM 1093 C C . VAL A 1 150 ? 9.816 3.593 -6.099 1.00 17.49 150 VAL A C 1
ATOM 1094 O O . VAL A 1 150 ? 10.853 2.951 -6.314 1.00 18.37 150 VAL A O 1
ATOM 1098 N N . MET A 1 151 ? 8.628 3.050 -6.152 1.00 18.01 151 MET A N 1
ATOM 1099 C CA A MET A 1 151 ? 8.503 1.585 -6.304 0.50 18.90 151 MET A CA 1
ATOM 1100 C CA B MET A 1 151 ? 8.500 1.615 -6.330 0.50 20.75 151 MET A CA 1
ATOM 1101 C C . MET A 1 151 ? 9.034 1.192 -7.701 1.00 19.53 151 MET A C 1
ATOM 1102 O O . MET A 1 151 ? 9.777 0.174 -7.851 1.00 18.94 151 MET A O 1
ATOM 1111 N N . ALA A 1 152 ? 8.767 2.004 -8.721 1.00 19.79 152 ALA A N 1
ATOM 1112 C CA . ALA A 1 152 ? 9.311 1.712 -10.057 1.00 22.05 152 ALA A CA 1
ATOM 1113 C C . ALA A 1 152 ? 10.802 1.613 -10.053 1.00 20.83 152 ALA A C 1
ATOM 1114 O O . ALA A 1 152 ? 11.375 0.663 -10.599 1.00 19.83 152 ALA A O 1
ATOM 1116 N N . ASP A 1 153 ? 11.455 2.600 -9.413 1.00 19.09 153 ASP A N 1
ATOM 1117 C CA . ASP A 1 153 ? 12.868 2.649 -9.358 1.00 19.92 153 ASP A CA 1
ATOM 1118 C C . ASP A 1 153 ? 13.421 1.427 -8.583 1.00 19.19 153 ASP A C 1
ATOM 1119 O O . ASP A 1 153 ? 14.424 0.784 -8.991 1.00 17.97 153 ASP A O 1
ATOM 1124 N N . LEU A 1 154 ? 12.815 1.136 -7.424 1.00 16.77 154 LEU A N 1
ATOM 1125 C CA . LEU A 1 154 ? 13.308 0.091 -6.544 1.00 17.04 154 LEU A CA 1
ATOM 1126 C C . LEU A 1 154 ? 13.150 -1.263 -7.196 1.00 17.35 154 LEU A C 1
ATOM 1127 O O . LEU A 1 154 ? 13.990 -2.142 -7.024 1.00 18.29 154 LEU A O 1
ATOM 1132 N N . MET A 1 155 ? 12.112 -1.389 -8.015 1.00 17.57 155 MET A N 1
ATOM 1133 C CA A MET A 1 155 ? 11.836 -2.646 -8.688 0.50 18.58 155 MET A CA 1
ATOM 1134 C CA B MET A 1 155 ? 11.840 -2.647 -8.687 0.50 18.83 155 MET A CA 1
ATOM 1135 C C . MET A 1 155 ? 12.786 -2.936 -9.808 1.00 20.41 155 MET A C 1
ATOM 1136 O O . MET A 1 155 ? 13.024 -4.098 -10.120 1.00 19.35 155 MET A O 1
ATOM 1145 N N . GLY A 1 156 ? 13.306 -1.866 -10.426 1.00 20.06 156 GLY A N 1
ATOM 1146 C CA . GLY A 1 156 ? 14.222 -1.998 -11.561 1.00 22.33 156 GLY A CA 1
ATOM 1147 C C . GLY A 1 156 ? 13.545 -1.675 -12.880 1.00 22.75 156 GLY A C 1
ATOM 1148 O O . GLY A 1 156 ? 14.049 -2.029 -13.920 1.00 24.49 156 GLY A O 1
ATOM 1149 N N . VAL A 1 157 ? 12.417 -0.987 -12.835 1.00 22.16 157 VAL A N 1
ATOM 1150 C CA . VAL A 1 157 ? 11.831 -0.496 -14.078 1.00 24.75 157 VAL A CA 1
ATOM 1151 C C . VAL A 1 157 ? 12.738 0.600 -14.638 1.00 25.31 157 VAL A C 1
ATOM 1152 O O . VAL A 1 157 ? 13.099 1.529 -13.894 1.00 23.94 157 VAL A O 1
ATOM 1156 N N . PRO A 1 158 ? 13.130 0.475 -15.921 1.00 25.59 158 PRO A N 1
ATOM 1157 C CA . PRO A 1 158 ? 13.953 1.535 -16.580 1.00 28.48 158 PRO A CA 1
ATOM 1158 C C . PRO A 1 158 ? 13.347 2.931 -16.417 1.00 28.29 158 PRO A C 1
ATOM 1159 O O . PRO A 1 158 ? 12.138 3.100 -16.578 1.00 27.44 158 PRO A O 1
ATOM 1163 N N . SER A 1 159 ? 14.162 3.938 -16.080 1.00 30.34 159 SER A N 1
ATOM 1164 C CA . SER A 1 159 ? 13.646 5.279 -15.810 1.00 31.73 159 SER A CA 1
ATOM 1165 C C . SER A 1 159 ? 12.875 5.846 -17.035 1.00 28.49 159 SER A C 1
ATOM 1166 O O . SER A 1 159 ? 11.882 6.549 -16.889 1.00 32.30 159 SER A O 1
ATOM 1169 N N . LYS A 1 160 ? 13.278 5.423 -18.214 1.00 26.87 160 LYS A N 1
ATOM 1170 C CA . LYS A 1 160 ? 12.600 5.828 -19.478 1.00 31.63 160 LYS A CA 1
ATOM 1171 C C . LYS A 1 160 ? 11.132 5.388 -19.600 1.00 32.17 160 LYS A C 1
ATOM 1172 O O . LYS A 1 160 ? 10.339 6.055 -20.259 1.00 26.75 160 LYS A O 1
ATOM 1178 N N . ASP A 1 161 ? 10.761 4.305 -18.874 1.00 28.02 161 ASP A N 1
ATOM 1179 C CA . ASP A 1 161 ? 9.391 3.808 -18.840 1.00 28.79 161 ASP A CA 1
ATOM 1180 C C . ASP A 1 161 ? 8.551 4.233 -17.629 1.00 30.09 161 ASP A C 1
ATOM 1181 O O . ASP A 1 161 ? 7.439 3.700 -17.408 1.00 27.06 161 ASP A O 1
ATOM 1186 N N . ARG A 1 162 ? 9.042 5.193 -16.837 1.00 27.84 162 ARG A N 1
ATOM 1187 C CA . ARG A 1 162 ? 8.342 5.599 -15.643 1.00 30.54 162 ARG A CA 1
ATOM 1188 C C . ARG A 1 162 ? 6.978 6.104 -15.845 1.00 29.80 162 ARG A C 1
ATOM 1189 O O . ARG A 1 162 ? 6.114 5.810 -15.050 1.00 27.94 162 ARG A O 1
ATOM 1197 N N . LEU A 1 163 ? 6.764 6.965 -16.839 1.00 28.31 163 LEU A N 1
ATOM 1198 C CA . LEU A 1 163 ? 5.417 7.501 -17.047 1.00 30.64 163 LEU A CA 1
ATOM 1199 C C . LEU A 1 163 ? 4.435 6.437 -17.442 1.00 26.56 163 LEU A C 1
ATOM 1200 O O . LEU A 1 163 ? 3.281 6.481 -17.060 1.00 27.07 163 LEU A O 1
ATOM 1205 N N . LEU A 1 164 ? 4.867 5.498 -18.266 1.00 29.16 164 LEU A N 1
ATOM 1206 C CA . LEU A 1 164 ? 4.016 4.396 -18.714 1.00 30.25 164 LEU A CA 1
ATOM 1207 C C . LEU A 1 164 ? 3.599 3.524 -17.501 1.00 25.10 164 LEU A C 1
ATOM 1208 O O . LEU A 1 164 ? 2.404 3.191 -17.249 1.00 27.65 164 LEU A O 1
ATOM 1213 N N . PHE A 1 165 ? 4.613 3.182 -16.732 1.00 24.73 165 PHE A N 1
ATOM 1214 C CA . PHE A 1 165 ? 4.406 2.354 -15.478 1.00 24.28 165 PHE A CA 1
ATOM 1215 C C . PHE A 1 165 ? 3.465 3.040 -14.535 1.00 23.61 165 PHE A C 1
ATOM 1216 O O . PHE A 1 165 ? 2.493 2.466 -14.038 1.00 23.47 165 PHE A O 1
ATOM 1224 N N . LYS A 1 166 ? 3.681 4.329 -14.333 1.00 24.93 166 LYS A N 1
ATOM 1225 C CA . LYS A 1 166 ? 2.810 5.097 -13.465 1.00 28.17 166 LYS A CA 1
ATOM 1226 C C . LYS A 1 166 ? 1.369 5.153 -13.935 1.00 26.46 166 LYS A C 1
ATOM 1227 O O . LYS A 1 166 ? 0.408 5.116 -13.131 1.00 29.16 166 LYS A O 1
ATOM 1233 N N . LYS A 1 167 ? 1.175 5.231 -15.250 1.00 28.90 167 LYS A N 1
ATOM 1234 C CA . LYS A 1 167 ? -0.170 5.198 -15.784 1.00 27.67 167 LYS A CA 1
ATOM 1235 C C . LYS A 1 167 ? -0.872 3.889 -15.431 1.00 23.98 167 LYS A C 1
ATOM 1236 O O . LYS A 1 167 ? -2.033 3.872 -14.996 1.00 25.72 167 LYS A O 1
ATOM 1242 N N . TRP A 1 168 ? -0.192 2.750 -15.579 1.00 22.67 168 TRP A N 1
ATOM 1243 C CA . TRP A 1 168 ? -0.816 1.502 -15.161 1.00 22.92 168 TRP A CA 1
ATOM 1244 C C . TRP A 1 168 ? -1.127 1.448 -13.633 1.00 25.04 168 TRP A C 1
ATOM 1245 O O . TRP A 1 168 ? -2.185 0.983 -13.206 1.00 23.94 168 TRP A O 1
ATOM 1256 N N . VAL A 1 169 ? -0.160 1.883 -12.830 1.00 26.40 169 VAL A N 1
ATOM 1257 C CA . VAL A 1 169 ? -0.340 1.860 -11.371 1.00 28.68 169 VAL A CA 1
ATOM 1258 C C . VAL A 1 169 ? -1.514 2.763 -10.925 1.00 34.48 169 VAL A C 1
ATOM 1259 O O . VAL A 1 169 ? -2.350 2.365 -10.081 1.00 31.41 169 VAL A O 1
ATOM 1263 N N . ASP A 1 170 ? -1.580 3.962 -11.499 1.00 37.01 170 ASP A N 1
ATOM 1264 C CA . ASP A 1 170 ? -2.732 4.877 -11.279 1.00 37.53 170 ASP A CA 1
ATOM 1265 C C . ASP A 1 170 ? -4.067 4.221 -11.560 1.00 39.66 170 ASP A C 1
ATOM 1266 O O . ASP A 1 170 ? -4.967 4.300 -10.745 1.00 37.27 170 ASP A O 1
ATOM 1271 N N . THR A 1 171 ? -4.179 3.551 -12.707 1.00 35.92 171 THR A N 1
ATOM 1272 C CA . THR A 1 171 ? -5.396 2.843 -13.072 1.00 35.37 171 THR A CA 1
ATOM 1273 C C . THR A 1 171 ? -5.691 1.694 -12.143 1.00 34.95 171 THR A C 1
ATOM 1274 O O . THR A 1 171 ? -6.824 1.517 -11.695 1.00 36.70 171 THR A O 1
ATOM 1278 N N . LEU A 1 172 ? -4.666 0.910 -11.829 1.00 32.57 172 LEU A N 1
ATOM 1279 C CA . LEU A 1 172 ? -4.872 -0.259 -10.986 1.00 31.54 172 LEU A CA 1
ATOM 1280 C C . LEU A 1 172 ? -5.066 0.008 -9.485 1.00 39.39 172 LEU A C 1
ATOM 1281 O O . LEU A 1 172 ? -5.888 -0.666 -8.860 1.00 37.53 172 LEU A O 1
ATOM 1286 N N . PHE A 1 173 ? -4.294 0.955 -8.922 1.00 43.26 173 PHE A N 1
ATOM 1287 C CA . PHE A 1 173 ? -4.110 1.066 -7.448 1.00 43.58 173 PHE A CA 1
ATOM 1288 C C . PHE A 1 173 ? -4.514 2.390 -6.797 1.00 46.48 173 PHE A C 1
ATOM 1289 O O . PHE A 1 173 ? -4.499 2.495 -5.560 1.00 47.34 173 PHE A O 1
ATOM 1297 N N . LEU A 1 174 ? -4.884 3.380 -7.606 1.00 50.14 174 LEU A N 1
ATOM 1298 C CA . LEU A 1 174 ? -5.507 4.606 -7.102 1.00 56.74 174 LEU A CA 1
ATOM 1299 C C . LEU A 1 174 ? -6.857 4.880 -7.822 1.00 61.55 174 LEU A C 1
ATOM 1300 O O . LEU A 1 174 ? -7.017 5.959 -8.421 1.00 74.98 174 LEU A O 1
ATOM 1305 N N . PRO A 1 175 ? -7.803 3.906 -7.837 1.00 63.15 175 PRO A N 1
ATOM 1306 C CA . PRO A 1 175 ? -8.800 4.128 -8.883 1.00 63.85 175 PRO A CA 1
ATOM 1307 C C . PRO A 1 175 ? -10.210 3.568 -8.568 1.00 56.20 175 PRO A C 1
ATOM 1308 O O . PRO A 1 175 ? -10.451 2.362 -8.736 1.00 47.87 175 PRO A O 1
ATOM 1312 N N . PHE A 1 176 ? -11.140 4.398 -8.110 1.00 55.27 176 PHE A N 1
ATOM 1313 C CA . PHE A 1 176 ? -10.921 5.784 -7.687 1.00 56.72 176 PHE A CA 1
ATOM 1314 C C . PHE A 1 176 ? -12.291 6.316 -7.287 1.00 56.41 176 PHE A C 1
ATOM 1315 O O . PHE A 1 176 ? -13.138 5.545 -6.828 1.00 64.36 176 PHE A O 1
ATOM 1317 N N . GLN A 1 181 ? -19.098 3.170 -13.162 1.00 68.50 181 GLN A N 1
ATOM 1318 C CA . GLN A 1 181 ? -18.286 2.462 -14.137 1.00 67.73 181 GLN A CA 1
ATOM 1319 C C . GLN A 1 181 ? -18.093 0.955 -13.829 1.00 69.85 181 GLN A C 1
ATOM 1320 O O . GLN A 1 181 ? -17.588 0.584 -12.765 1.00 76.10 181 GLN A O 1
ATOM 1322 N N . GLU A 1 182 ? -18.563 0.102 -14.746 1.00 67.32 182 GLU A N 1
ATOM 1323 C CA . GLU A 1 182 ? -17.912 -1.165 -15.068 1.00 65.98 182 GLU A CA 1
ATOM 1324 C C . GLU A 1 182 ? -17.219 -0.977 -16.462 1.00 66.67 182 GLU A C 1
ATOM 1325 O O . GLU A 1 182 ? -16.854 -1.938 -17.151 1.00 66.70 182 GLU A O 1
ATOM 1327 N N . GLU A 1 183 ? -17.082 0.291 -16.868 1.00 65.85 183 GLU A N 1
ATOM 1328 C CA . GLU A 1 183 ? -15.974 0.754 -17.710 1.00 66.01 183 GLU A CA 1
ATOM 1329 C C . GLU A 1 183 ? -14.642 0.838 -16.901 1.00 60.94 183 GLU A C 1
ATOM 1330 O O . GLU A 1 183 ? -13.550 0.768 -17.464 1.00 57.05 183 GLU A O 1
ATOM 1332 N N . VAL A 1 184 ? -14.726 0.985 -15.585 1.00 59.11 184 VAL A N 1
ATOM 1333 C CA . VAL A 1 184 ? -13.516 0.984 -14.750 1.00 60.28 184 VAL A CA 1
ATOM 1334 C C . VAL A 1 184 ? -12.930 -0.420 -14.695 1.00 58.14 184 VAL A C 1
ATOM 1335 O O . VAL A 1 184 ? -11.720 -0.585 -14.763 1.00 56.22 184 VAL A O 1
ATOM 1339 N N . ASP A 1 185 ? -13.786 -1.424 -14.557 1.00 50.02 185 ASP A N 1
ATOM 1340 C CA . ASP A 1 185 ? -13.344 -2.805 -14.574 1.00 55.55 185 ASP A CA 1
ATOM 1341 C C . ASP A 1 185 ? -12.564 -3.116 -15.842 1.00 53.44 185 ASP A C 1
ATOM 1342 O O . ASP A 1 185 ? -11.561 -3.800 -15.799 1.00 45.14 185 ASP A O 1
ATOM 1347 N N . LYS A 1 186 ? -13.032 -2.596 -16.959 1.00 51.05 186 LYS A N 1
ATOM 1348 C CA . LYS A 1 186 ? -12.392 -2.847 -18.245 1.00 54.95 186 LYS A CA 1
ATOM 1349 C C . LYS A 1 186 ? -11.036 -2.166 -18.383 1.00 50.04 186 LYS A C 1
ATOM 1350 O O . LYS A 1 186 ? -10.102 -2.739 -18.971 1.00 47.92 186 LYS A O 1
ATOM 1356 N N . LEU A 1 187 ? -10.946 -0.935 -17.887 1.00 42.19 187 LEU A N 1
ATOM 1357 C CA . LEU A 1 187 ? -9.685 -0.222 -17.889 1.00 41.31 187 LEU A CA 1
ATOM 1358 C C . LEU A 1 187 ? -8.625 -0.950 -17.029 1.00 38.95 187 LEU A C 1
ATOM 1359 O O . LEU A 1 187 ? -7.463 -1.049 -17.421 1.00 36.40 187 LEU A O 1
ATOM 1364 N N . LYS A 1 188 ? -9.051 -1.455 -15.879 1.00 36.93 188 LYS A N 1
ATOM 1365 C CA . LYS A 1 188 ? -8.185 -2.222 -14.990 1.00 35.38 188 LYS A CA 1
ATOM 1366 C C . LYS A 1 188 ? -7.779 -3.566 -15.557 1.00 35.85 188 LYS A C 1
ATOM 1367 O O . LYS A 1 188 ? -6.631 -3.979 -15.382 1.00 30.44 188 LYS A O 1
ATOM 1373 N N . GLN A 1 189 ? -8.688 -4.241 -16.254 1.00 34.79 189 GLN A N 1
ATOM 1374 C CA . GLN A 1 189 ? -8.311 -5.465 -16.956 1.00 38.08 189 GLN A CA 1
ATOM 1375 C C . GLN A 1 189 ? -7.257 -5.216 -18.009 1.00 35.67 189 GLN A C 1
ATOM 1376 O O . GLN A 1 189 ? -6.321 -6.001 -18.154 1.00 32.55 189 GLN A O 1
ATOM 1382 N N . VAL A 1 190 ? -7.453 -4.189 -18.810 1.00 30.75 190 VAL A N 1
ATOM 1383 C CA . VAL A 1 190 ? -6.463 -3.834 -19.827 1.00 31.31 190 VAL A CA 1
ATOM 1384 C C . VAL A 1 190 ? -5.120 -3.420 -19.185 1.00 28.68 190 VAL A C 1
ATOM 1385 O O . VAL A 1 190 ? -4.053 -3.829 -19.651 1.00 25.82 190 VAL A O 1
ATOM 1389 N N . ALA A 1 191 ? -5.181 -2.617 -18.133 1.00 23.16 191 ALA A N 1
ATOM 1390 C CA . ALA A 1 191 ? -3.931 -2.210 -17.463 1.00 24.54 191 ALA A CA 1
ATOM 1391 C C . ALA A 1 191 ? -3.204 -3.390 -16.850 1.00 22.87 191 ALA A C 1
ATOM 1392 O O . ALA A 1 191 ? -1.989 -3.408 -16.908 1.00 22.82 191 ALA A O 1
ATOM 1394 N N . ALA A 1 192 ? -3.913 -4.328 -16.242 1.00 25.83 192 ALA A N 1
ATOM 1395 C CA . ALA A 1 192 ? -3.273 -5.459 -15.585 1.00 27.53 192 ALA A CA 1
ATOM 1396 C C . ALA A 1 192 ? -2.591 -6.332 -16.637 1.00 26.07 192 ALA A C 1
ATOM 1397 O O . ALA A 1 192 ? -1.513 -6.851 -16.413 1.00 20.44 192 ALA A O 1
ATOM 1399 N N . LYS A 1 193 ? -3.200 -6.468 -17.799 1.00 25.07 193 LYS A N 1
ATOM 1400 C CA . LYS A 1 193 ? -2.584 -7.267 -18.845 1.00 25.09 193 LYS A CA 1
ATOM 1401 C C . LYS A 1 193 ? -1.383 -6.574 -19.449 1.00 19.90 193 LYS A C 1
ATOM 1402 O O . LYS A 1 193 ? -0.365 -7.211 -19.717 1.00 20.65 193 LYS A O 1
ATOM 1408 N N . GLU A 1 194 ? -1.460 -5.270 -19.632 1.00 18.18 194 GLU A N 1
ATOM 1409 C CA . GLU A 1 194 ? -0.358 -4.502 -20.166 1.00 18.71 194 GLU A CA 1
ATOM 1410 C C . GLU A 1 194 ? 0.805 -4.526 -19.210 1.00 17.55 194 GLU A C 1
ATOM 1411 O O . GLU A 1 194 ? 1.940 -4.678 -19.644 1.00 18.07 194 GLU A O 1
ATOM 1417 N N . TYR A 1 195 ? 0.489 -4.354 -17.941 1.00 15.56 195 TYR A N 1
ATOM 1418 C CA . TYR A 1 195 ? 1.522 -4.412 -16.892 1.00 15.53 195 TYR A CA 1
ATOM 1419 C C . TYR A 1 195 ? 2.238 -5.726 -16.897 1.00 15.25 195 TYR A C 1
ATOM 1420 O O . TYR A 1 195 ? 3.458 -5.783 -16.952 1.00 14.25 195 TYR A O 1
ATOM 1429 N N . TYR A 1 196 ? 1.483 -6.794 -16.923 1.00 14.53 196 TYR A N 1
ATOM 1430 C CA . TYR A 1 196 ? 2.049 -8.145 -16.873 1.00 15.90 196 TYR A CA 1
ATOM 1431 C C . TYR A 1 196 ? 2.939 -8.415 -18.093 1.00 15.46 196 TYR A C 1
ATOM 1432 O O . TYR A 1 196 ? 4.060 -8.860 -17.962 1.00 16.51 196 TYR A O 1
ATOM 1441 N N . GLN A 1 197 ? 2.472 -8.063 -19.293 1.00 15.49 197 GLN A N 1
ATOM 1442 C CA . GLN A 1 197 ? 3.295 -8.286 -20.525 1.00 16.06 197 GLN A CA 1
ATOM 1443 C C . GLN A 1 197 ? 4.464 -7.334 -20.731 1.00 15.75 197 GLN A C 1
ATOM 1444 O O . GLN A 1 197 ? 5.410 -7.636 -21.451 1.00 16.82 197 GLN A O 1
ATOM 1450 N N . TYR A 1 198 ? 4.456 -6.223 -20.020 1.00 14.74 198 TYR A N 1
ATOM 1451 C CA . TYR A 1 198 ? 5.657 -5.395 -19.873 1.00 15.15 198 TYR A CA 1
ATOM 1452 C C . TYR A 1 198 ? 6.682 -5.996 -18.947 1.00 15.07 198 TYR A C 1
ATOM 1453 O O . TYR A 1 198 ? 7.852 -6.077 -19.298 1.00 15.60 198 TYR A O 1
ATOM 1462 N N . LEU A 1 199 ? 6.249 -6.395 -17.747 1.00 15.38 199 LEU A N 1
ATOM 1463 C CA . LEU A 1 199 ? 7.142 -6.785 -16.701 1.00 15.02 199 LEU A CA 1
ATOM 1464 C C . LEU A 1 199 ? 7.649 -8.196 -16.856 1.00 13.57 199 LEU A C 1
ATOM 1465 O O . LEU A 1 199 ? 8.777 -8.457 -16.500 1.00 13.08 199 LEU A O 1
ATOM 1470 N N . TYR A 1 200 ? 6.883 -9.088 -17.456 1.00 12.97 200 TYR A N 1
ATOM 1471 C CA . TYR A 1 200 ? 7.313 -10.471 -17.502 1.00 13.26 200 TYR A CA 1
ATOM 1472 C C . TYR A 1 200 ? 8.663 -10.621 -18.248 1.00 13.44 200 TYR A C 1
ATOM 1473 O O . TYR A 1 200 ? 9.578 -11.271 -17.814 1.00 13.55 200 TYR A O 1
ATOM 1482 N N . PRO A 1 201 ? 8.813 -9.944 -19.401 1.00 15.71 201 PRO A N 1
ATOM 1483 C CA . PRO A 1 201 ? 10.110 -10.091 -20.076 1.00 15.76 201 PRO A CA 1
ATOM 1484 C C . PRO A 1 201 ? 11.273 -9.488 -19.319 1.00 15.84 201 PRO A C 1
ATOM 1485 O O . PRO A 1 201 ? 12.400 -10.001 -19.422 1.00 15.00 201 PRO A O 1
ATOM 1489 N N . ILE A 1 202 ? 11.019 -8.415 -18.549 1.00 15.88 202 ILE A N 1
ATOM 1490 C CA . ILE A 1 202 ? 12.030 -7.879 -17.628 1.00 17.59 202 ILE A CA 1
ATOM 1491 C C . ILE A 1 202 ? 12.457 -8.854 -16.559 1.00 16.27 202 ILE A C 1
ATOM 1492 O O . ILE A 1 202 ? 13.673 -9.020 -16.279 1.00 17.27 202 ILE A O 1
ATOM 1497 N N . VAL A 1 203 ? 11.470 -9.532 -15.990 1.00 15.53 203 VAL A N 1
ATOM 1498 C CA . VAL A 1 203 ? 11.740 -10.585 -15.025 1.00 16.56 203 VAL A CA 1
ATOM 1499 C C . VAL A 1 203 ? 12.581 -11.714 -15.628 1.00 17.23 203 VAL A C 1
ATOM 1500 O O . VAL A 1 203 ? 13.618 -12.113 -15.081 1.00 14.48 203 VAL A O 1
ATOM 1504 N N . VAL A 1 204 ? 12.199 -12.157 -16.829 1.00 15.80 204 VAL A N 1
ATOM 1505 C CA . VAL A 1 204 ? 13.009 -13.154 -17.554 1.00 17.68 204 VAL A CA 1
ATOM 1506 C C . VAL A 1 204 ? 14.489 -12.727 -17.742 1.00 17.61 204 VAL A C 1
ATOM 1507 O O . VAL A 1 204 ? 15.420 -13.514 -17.516 1.00 20.51 204 VAL A O 1
ATOM 1511 N N . GLN A 1 205 ? 14.683 -11.483 -18.142 1.00 18.35 205 GLN A N 1
ATOM 1512 C CA A GLN A 1 205 ? 15.997 -10.939 -18.380 0.50 19.89 205 GLN A CA 1
ATOM 1513 C CA B GLN A 1 205 ? 15.999 -10.892 -18.383 0.50 19.46 205 GLN A CA 1
ATOM 1514 C C . GLN A 1 205 ? 16.816 -10.841 -17.120 1.00 18.98 205 GLN A C 1
ATOM 1515 O O . GLN A 1 205 ? 17.981 -11.192 -17.111 1.00 18.90 205 GLN A O 1
ATOM 1526 N N . LYS A 1 206 ? 16.177 -10.385 -16.051 1.00 18.02 206 LYS A N 1
ATOM 1527 C CA . LYS A 1 206 ? 16.798 -10.310 -14.754 1.00 19.61 206 LYS A CA 1
ATOM 1528 C C . LYS A 1 206 ? 17.157 -11.648 -14.089 1.00 19.21 206 LYS A C 1
ATOM 1529 O O . LYS A 1 206 ? 18.080 -11.723 -13.239 1.00 21.29 206 LYS A O 1
ATOM 1535 N N . ARG A 1 207 ? 16.465 -12.715 -14.419 1.00 17.70 207 ARG A N 1
ATOM 1536 C CA . ARG A 1 207 ? 16.854 -14.031 -13.924 1.00 19.05 207 ARG A CA 1
ATOM 1537 C C . ARG A 1 207 ? 18.224 -14.397 -14.438 1.00 22.03 207 ARG A C 1
ATOM 1538 O O . ARG A 1 207 ? 19.063 -14.914 -13.678 1.00 23.94 207 ARG A O 1
ATOM 1546 N N . LEU A 1 208 ? 18.466 -14.074 -15.710 1.00 24.06 208 LEU A N 1
ATOM 1547 C CA . LEU A 1 208 ? 19.752 -14.315 -16.376 1.00 29.95 208 LEU A CA 1
ATOM 1548 C C . LEU A 1 208 ? 20.821 -13.302 -16.048 1.00 30.57 208 LEU A C 1
ATOM 1549 O O . LEU A 1 208 ? 22.001 -13.650 -15.929 1.00 34.10 208 LEU A O 1
ATOM 1554 N N . ASN A 1 209 ? 20.425 -12.052 -15.897 1.00 27.90 209 ASN A N 1
ATOM 1555 C CA . ASN A 1 209 ? 21.307 -10.973 -15.504 1.00 29.59 209 ASN A CA 1
ATOM 1556 C C . ASN A 1 209 ? 20.802 -10.097 -14.371 1.00 25.36 209 ASN A C 1
ATOM 1557 O O . ASN A 1 209 ? 20.296 -9.006 -14.590 1.00 24.76 209 ASN A O 1
ATOM 1562 N N . PRO A 1 210 ? 21.013 -10.562 -13.147 1.00 26.52 210 PRO A N 1
ATOM 1563 C CA . PRO A 1 210 ? 20.556 -9.848 -11.951 1.00 28.65 210 PRO A CA 1
ATOM 1564 C C . PRO A 1 210 ? 21.206 -8.516 -11.765 1.00 31.73 210 PRO A C 1
ATOM 1565 O O . PRO A 1 210 ? 22.344 -8.354 -12.164 1.00 29.20 210 PRO A O 1
ATOM 1569 N N . ALA A 1 211 ? 20.490 -7.587 -11.146 1.00 29.07 211 ALA A N 1
ATOM 1570 C CA . ALA A 1 211 ? 21.004 -6.284 -10.730 1.00 30.70 211 ALA A CA 1
ATOM 1571 C C . ALA A 1 211 ? 20.596 -6.062 -9.271 1.00 33.39 211 ALA A C 1
ATOM 1572 O O . ALA A 1 211 ? 19.987 -6.923 -8.676 1.00 28.08 211 ALA A O 1
ATOM 1574 N N . ASP A 1 212 ? 20.882 -4.897 -8.709 1.00 29.63 212 ASP A N 1
ATOM 1575 C CA . ASP A 1 212 ? 20.482 -4.623 -7.323 1.00 34.54 212 ASP A CA 1
ATOM 1576 C C . ASP A 1 212 ? 19.099 -3.983 -7.275 1.00 31.57 212 ASP A C 1
ATOM 1577 O O . ASP A 1 212 ? 18.940 -2.762 -7.239 1.00 33.92 212 ASP A O 1
ATOM 1582 N N . ASP A 1 213 ? 18.062 -4.819 -7.322 1.00 23.61 213 ASP A N 1
ATOM 1583 C CA . ASP A 1 213 ? 16.729 -4.294 -7.358 1.00 19.40 213 ASP A CA 1
ATOM 1584 C C . ASP A 1 213 ? 15.776 -5.368 -6.856 1.00 16.62 213 ASP A C 1
ATOM 1585 O O . ASP A 1 213 ? 16.204 -6.525 -6.636 1.00 16.90 213 ASP A O 1
ATOM 1590 N N . ILE A 1 214 ? 14.552 -4.987 -6.579 1.00 15.64 214 ILE A N 1
ATOM 1591 C CA . ILE A 1 214 ? 13.592 -5.893 -5.949 1.00 14.31 214 ILE A CA 1
ATOM 1592 C C . ILE A 1 214 ? 13.319 -7.131 -6.794 1.00 13.55 214 ILE A C 1
ATOM 1593 O O . ILE A 1 214 ? 13.261 -8.256 -6.304 1.00 13.94 214 ILE A O 1
ATOM 1598 N N . ILE A 1 215 ? 13.117 -6.924 -8.099 1.00 14.11 215 ILE A N 1
ATOM 1599 C CA . ILE A 1 215 ? 12.861 -8.068 -8.997 1.00 13.14 215 ILE A CA 1
ATOM 1600 C C . ILE A 1 215 ? 13.993 -9.057 -8.950 1.00 13.08 215 ILE A C 1
ATOM 1601 O O . ILE A 1 215 ? 13.765 -10.287 -8.839 1.00 14.09 215 ILE A O 1
ATOM 1606 N N . SER A 1 216 ? 15.241 -8.584 -9.002 1.00 13.48 216 SER A N 1
ATOM 1607 C CA . SER A 1 216 ? 16.337 -9.493 -9.011 1.00 14.46 216 SER A CA 1
ATOM 1608 C C . SER A 1 216 ? 16.444 -10.200 -7.682 1.00 15.18 216 SER A C 1
ATOM 1609 O O . SER A 1 216 ? 16.734 -11.437 -7.645 1.00 15.40 216 SER A O 1
ATOM 1612 N N . ASP A 1 217 ? 16.214 -9.467 -6.586 1.00 13.92 217 ASP A N 1
ATOM 1613 C CA . ASP A 1 217 ? 16.298 -10.140 -5.286 1.00 16.10 217 ASP A CA 1
ATOM 1614 C C . ASP A 1 217 ? 15.198 -11.199 -5.094 1.00 13.92 217 ASP A C 1
ATOM 1615 O O . ASP A 1 217 ? 15.418 -12.254 -4.499 1.00 15.10 217 ASP A O 1
ATOM 1620 N N . LEU A 1 218 ? 14.015 -10.912 -5.582 1.00 12.90 218 LEU A N 1
ATOM 1621 C CA . LEU A 1 218 ? 12.942 -11.918 -5.537 1.00 12.70 218 LEU A CA 1
ATOM 1622 C C . LEU A 1 218 ? 13.310 -13.183 -6.335 1.00 14.65 218 LEU A C 1
ATOM 1623 O O . LEU A 1 218 ? 13.034 -14.312 -5.912 1.00 14.22 218 LEU A O 1
ATOM 1628 N N . LEU A 1 219 ? 13.956 -13.005 -7.466 1.00 12.16 219 LEU A N 1
ATOM 1629 C CA . LEU A 1 219 ? 14.344 -14.141 -8.310 1.00 14.71 219 LEU A CA 1
ATOM 1630 C C . LEU A 1 219 ? 15.393 -15.047 -7.647 1.00 15.51 219 LEU A C 1
ATOM 1631 O O . LEU A 1 219 ? 15.478 -16.216 -7.943 1.00 16.55 219 LEU A O 1
ATOM 1636 N N . LYS A 1 220 ? 16.236 -14.489 -6.800 1.00 15.17 220 LYS A N 1
ATOM 1637 C CA . LYS A 1 220 ? 17.228 -15.261 -6.090 1.00 15.51 220 LYS A CA 1
ATOM 1638 C C . LYS A 1 220 ? 16.765 -15.803 -4.759 1.00 14.03 220 LYS A C 1
ATOM 1639 O O . LYS A 1 220 ? 17.468 -16.642 -4.166 1.00 14.51 220 LYS A O 1
ATOM 1645 N N . SER A 1 221 ? 15.611 -15.357 -4.284 1.00 14.15 221 SER A N 1
ATOM 1646 C CA . SER A 1 221 ? 15.147 -15.743 -2.956 1.00 13.39 221 SER A CA 1
ATOM 1647 C C . SER A 1 221 ? 14.881 -17.281 -2.909 1.00 13.58 221 SER A C 1
ATOM 1648 O O . SER A 1 221 ? 14.246 -17.851 -3.834 1.00 13.46 221 SER A O 1
ATOM 1651 N N . GLU A 1 222 ? 15.286 -17.901 -1.818 1.00 13.32 222 GLU A N 1
ATOM 1652 C CA . GLU A 1 222 ? 15.106 -19.363 -1.645 1.00 14.49 222 GLU A CA 1
ATOM 1653 C C . GLU A 1 222 ? 14.895 -19.671 -0.189 1.00 15.40 222 GLU A C 1
ATOM 1654 O O . GLU A 1 222 ? 15.710 -19.252 0.621 1.00 16.01 222 GLU A O 1
ATOM 1660 N N . VAL A 1 223 ? 13.796 -20.363 0.138 1.00 12.93 223 VAL A N 1
ATOM 1661 C CA . VAL A 1 223 ? 13.442 -20.734 1.497 1.00 15.12 223 VAL A CA 1
ATOM 1662 C C . VAL A 1 223 ? 13.070 -22.224 1.500 1.00 17.43 223 VAL A C 1
ATOM 1663 O O . VAL A 1 223 ? 12.071 -22.597 0.922 1.00 17.13 223 VAL A O 1
ATOM 1667 N N . ASP A 1 224 ? 13.880 -23.054 2.159 1.00 20.14 224 ASP A N 1
ATOM 1668 C CA . ASP A 1 224 ? 13.561 -24.524 2.222 1.00 24.39 224 ASP A CA 1
ATOM 1669 C C . ASP A 1 224 ? 13.348 -25.127 0.829 1.00 23.23 224 ASP A C 1
ATOM 1670 O O . ASP A 1 224 ? 12.425 -25.973 0.597 1.00 24.32 224 ASP A O 1
ATOM 1675 N N . GLY A 1 225 ? 14.150 -24.686 -0.117 1.00 21.88 225 GLY A N 1
ATOM 1676 C CA . GLY A 1 225 ? 14.023 -25.143 -1.473 1.00 21.41 225 GLY A CA 1
ATOM 1677 C C . GLY A 1 225 ? 12.961 -24.511 -2.355 1.00 20.27 225 GLY A C 1
ATOM 1678 O O . GLY A 1 225 ? 12.922 -24.774 -3.530 1.00 21.63 225 GLY A O 1
ATOM 1679 N N . GLU A 1 226 ? 12.120 -23.665 -1.808 1.00 17.83 226 GLU A N 1
ATOM 1680 C CA . GLU A 1 226 ? 11.060 -22.965 -2.555 1.00 18.24 226 GLU A CA 1
ATOM 1681 C C . GLU A 1 226 ? 11.657 -21.661 -3.151 1.00 16.66 226 GLU A C 1
ATOM 1682 O O . GLU A 1 226 ? 12.430 -20.970 -2.480 1.00 13.70 226 GLU A O 1
ATOM 1688 N N . MET A 1 227 ? 11.277 -21.409 -4.376 1.00 15.25 227 MET A N 1
ATOM 1689 C CA . MET A 1 227 ? 11.703 -20.216 -5.158 1.00 17.17 227 MET A CA 1
ATOM 1690 C C . MET A 1 227 ? 10.545 -19.809 -6.030 1.00 17.93 227 MET A C 1
ATOM 1691 O O . MET A 1 227 ? 9.650 -20.643 -6.302 1.00 17.80 227 MET A O 1
ATOM 1696 N N . PHE A 1 228 ? 10.545 -18.535 -6.464 1.00 13.34 228 PHE A N 1
ATOM 1697 C CA . PHE A 1 228 ? 9.497 -18.009 -7.237 1.00 13.97 228 PHE A CA 1
ATOM 1698 C C . PHE A 1 228 ? 9.692 -18.362 -8.713 1.00 14.63 228 PHE A C 1
ATOM 1699 O O . PHE A 1 228 ? 10.802 -18.285 -9.225 1.00 17.13 228 PHE A O 1
ATOM 1707 N N . THR A 1 229 ? 8.588 -18.730 -9.366 1.00 15.53 229 THR A N 1
ATOM 1708 C CA . THR A 1 229 ? 8.519 -18.669 -10.856 1.00 16.16 229 THR A CA 1
ATOM 1709 C C . THR A 1 229 ? 8.514 -17.232 -11.373 1.00 16.88 229 THR A C 1
ATOM 1710 O O . THR A 1 229 ? 8.254 -16.278 -10.660 1.00 13.09 229 THR A O 1
ATOM 1714 N N . ASP A 1 230 ? 8.770 -17.040 -12.673 1.00 15.44 230 ASP A N 1
ATOM 1715 C CA . ASP A 1 230 ? 8.671 -15.685 -13.199 1.00 14.61 230 ASP A CA 1
ATOM 1716 C C . ASP A 1 230 ? 7.296 -15.108 -13.057 1.00 13.68 230 ASP A C 1
ATOM 1717 O O . ASP A 1 230 ? 7.172 -13.916 -12.720 1.00 12.10 230 ASP A O 1
ATOM 1722 N N . ASP A 1 231 ? 6.225 -15.894 -13.250 1.00 12.70 231 ASP A N 1
ATOM 1723 C CA . ASP A 1 231 ? 4.862 -15.432 -13.067 1.00 13.39 231 ASP A CA 1
ATOM 1724 C C . ASP A 1 231 ? 4.617 -14.951 -11.612 1.00 12.45 231 ASP A C 1
ATOM 1725 O O . ASP A 1 231 ? 4.021 -13.911 -11.359 1.00 13.56 231 ASP A O 1
ATOM 1730 N N . GLU A 1 232 ? 5.142 -15.715 -10.702 1.00 12.45 232 GLU A N 1
ATOM 1731 C CA . GLU A 1 232 ? 5.015 -15.408 -9.265 1.00 12.93 232 GLU A CA 1
ATOM 1732 C C . GLU A 1 232 ? 5.753 -14.126 -8.911 1.00 11.81 232 GLU A C 1
ATOM 1733 O O . GLU A 1 232 ? 5.246 -13.316 -8.100 1.00 11.08 232 GLU A O 1
ATOM 1739 N N . VAL A 1 233 ? 6.916 -13.923 -9.507 1.00 10.81 233 VAL A N 1
ATOM 1740 C CA . VAL A 1 233 ? 7.577 -12.593 -9.359 1.00 11.73 233 VAL A CA 1
ATOM 1741 C C . VAL A 1 233 ? 6.745 -11.442 -9.862 1.00 12.70 233 VAL A C 1
ATOM 1742 O O . VAL A 1 233 ? 6.565 -10.418 -9.179 1.00 12.15 233 VAL A O 1
ATOM 1746 N N . VAL A 1 234 ? 6.242 -11.524 -11.120 1.00 13.01 234 VAL A N 1
ATOM 1747 C CA . VAL A 1 234 ? 5.388 -10.483 -11.578 1.00 12.61 234 VAL A CA 1
ATOM 1748 C C . VAL A 1 234 ? 4.182 -10.215 -10.666 1.00 13.27 234 VAL A C 1
ATOM 1749 O O . VAL A 1 234 ? 3.864 -9.027 -10.355 1.00 13.09 234 VAL A O 1
ATOM 1753 N N . ARG A 1 235 ? 3.496 -11.275 -10.258 1.00 11.87 235 ARG A N 1
ATOM 1754 C CA . ARG A 1 235 ? 2.314 -11.122 -9.464 1.00 13.84 235 ARG A CA 1
ATOM 1755 C C . ARG A 1 235 ? 2.651 -10.595 -8.058 1.00 12.87 235 ARG A C 1
ATOM 1756 O O . ARG A 1 235 ? 1.871 -9.806 -7.531 1.00 13.91 235 ARG A O 1
ATOM 1764 N N . THR A 1 236 ? 3.840 -10.891 -7.562 1.00 12.30 236 THR A N 1
ATOM 1765 C CA . THR A 1 236 ? 4.260 -10.390 -6.232 1.00 12.68 236 THR A CA 1
ATOM 1766 C C . THR A 1 236 ? 4.485 -8.863 -6.331 1.00 12.61 236 THR A C 1
ATOM 1767 O O . THR A 1 236 ? 4.062 -8.120 -5.487 1.00 12.30 236 THR A O 1
ATOM 1771 N N . THR A 1 237 ? 5.040 -8.392 -7.467 1.00 12.33 237 THR A N 1
ATOM 1772 C CA . THR A 1 237 ? 5.201 -6.967 -7.638 1.00 13.65 237 THR A CA 1
ATOM 1773 C C . THR A 1 237 ? 3.830 -6.251 -7.616 1.00 14.75 237 THR A C 1
ATOM 1774 O O . THR A 1 237 ? 3.717 -5.146 -7.034 1.00 14.18 237 THR A O 1
ATOM 1778 N N . MET A 1 238 ? 2.796 -6.852 -8.223 1.00 13.20 238 MET A N 1
ATOM 1779 C CA . MET A 1 238 ? 1.455 -6.307 -8.204 1.00 16.37 238 MET A CA 1
ATOM 1780 C C . MET A 1 238 ? 0.885 -6.280 -6.764 1.00 15.71 238 MET A C 1
ATOM 1781 O O . MET A 1 238 ? 0.319 -5.260 -6.348 1.00 14.75 238 MET A O 1
ATOM 1786 N N . LEU A 1 239 ? 1.140 -7.317 -6.004 1.00 15.10 239 LEU A N 1
ATOM 1787 C CA . LEU A 1 239 ? 0.732 -7.301 -4.560 1.00 17.18 239 LEU A CA 1
ATOM 1788 C C . LEU A 1 239 ? 1.499 -6.263 -3.713 1.00 16.44 239 LEU A C 1
ATOM 1789 O O . LEU A 1 239 ? 0.910 -5.681 -2.798 1.00 18.97 239 LEU A O 1
ATOM 1794 N N . ILE A 1 240 ? 2.775 -6.047 -4.011 1.00 15.59 240 ILE A N 1
ATOM 1795 C CA . ILE A 1 240 ? 3.619 -5.105 -3.292 1.00 15.17 240 ILE A CA 1
ATOM 1796 C C . ILE A 1 240 ? 2.997 -3.728 -3.569 1.00 17.33 240 ILE A C 1
ATOM 1797 O O . ILE A 1 240 ? 2.813 -2.952 -2.626 1.00 16.80 240 ILE A O 1
ATOM 1802 N N . LEU A 1 241 ? 2.642 -3.436 -4.843 1.00 16.07 241 LEU A N 1
ATOM 1803 C CA . LEU A 1 241 ? 2.038 -2.167 -5.186 1.00 18.59 241 LEU A CA 1
ATOM 1804 C C . LEU A 1 241 ? 0.712 -1.957 -4.510 1.00 17.63 241 LEU A C 1
ATOM 1805 O O . LEU A 1 241 ? 0.372 -0.884 -4.036 1.00 15.84 241 LEU A O 1
ATOM 1810 N N . GLY A 1 242 ? -0.048 -3.009 -4.454 1.00 17.16 242 GLY A N 1
ATOM 1811 C CA . GLY A 1 242 ? -1.346 -2.984 -3.836 1.00 18.58 242 GLY A CA 1
ATOM 1812 C C . GLY A 1 242 ? -1.266 -2.812 -2.308 1.00 19.75 242 GLY A C 1
ATOM 1813 O O . GLY A 1 242 ? -2.132 -2.214 -1.709 1.00 18.79 242 GLY A O 1
ATOM 1814 N N . ALA A 1 243 ? -0.200 -3.287 -1.703 1.00 16.76 243 ALA A N 1
ATOM 1815 C CA . ALA A 1 243 ? -0.018 -3.099 -0.274 1.00 16.42 243 ALA A CA 1
ATOM 1816 C C . ALA A 1 243 ? 0.528 -1.730 0.087 1.00 15.90 243 ALA A C 1
ATOM 1817 O O . ALA A 1 243 ? 0.386 -1.302 1.210 1.00 17.52 243 ALA A O 1
ATOM 1819 N N . GLY A 1 244 ? 1.334 -1.161 -0.764 1.00 16.37 244 GLY A N 1
ATOM 1820 C CA . GLY A 1 244 ? 2.209 -0.074 -0.394 1.00 17.13 244 GLY A CA 1
ATOM 1821 C C . GLY A 1 244 ? 1.906 1.264 -0.982 1.00 18.95 244 GLY A C 1
ATOM 1822 O O . GLY A 1 244 ? 2.279 2.283 -0.420 1.00 23.88 244 GLY A O 1
ATOM 1823 N N . VAL A 1 245 ? 1.235 1.307 -2.108 1.00 19.24 245 VAL A N 1
ATOM 1824 C CA . VAL A 1 245 ? 1.048 2.593 -2.790 1.00 20.22 245 VAL A CA 1
ATOM 1825 C C . VAL A 1 245 ? -0.000 3.464 -2.135 1.00 19.10 245 VAL A C 1
ATOM 1826 O O . VAL A 1 245 ? 0.313 4.634 -1.746 1.00 18.34 245 VAL A O 1
ATOM 1830 N N . GLU A 1 246 ? -1.210 2.957 -2.018 1.00 16.85 246 GLU A N 1
ATOM 1831 C CA . GLU A 1 246 ? -2.279 3.739 -1.488 1.00 21.34 246 GLU A CA 1
ATOM 1832 C C . GLU A 1 246 ? -2.096 4.024 -0.005 1.00 18.82 246 GLU A C 1
ATOM 1833 O O . GLU A 1 246 ? -2.400 5.115 0.451 1.00 17.12 246 GLU A O 1
ATOM 1839 N N . THR A 1 247 ? -1.594 3.055 0.746 1.00 16.11 247 THR A N 1
ATOM 1840 C CA . THR A 1 247 ? -1.323 3.300 2.174 1.00 15.34 247 THR A CA 1
ATOM 1841 C C . THR A 1 247 ? -0.259 4.343 2.398 1.00 14.07 247 THR A C 1
ATOM 1842 O O . THR A 1 247 ? -0.434 5.249 3.235 1.00 13.45 247 THR A O 1
ATOM 1846 N N . THR A 1 248 ? 0.825 4.305 1.650 1.00 13.09 248 THR A N 1
ATOM 1847 C CA . THR A 1 248 ? 1.876 5.287 1.873 1.00 14.48 248 THR A CA 1
ATOM 1848 C C . THR A 1 248 ? 1.385 6.696 1.454 1.00 13.71 248 THR A C 1
ATOM 1849 O O . THR A 1 248 ? 1.629 7.701 2.168 1.00 14.86 248 THR A O 1
ATOM 1853 N N . SER A 1 249 ? 0.634 6.759 0.372 1.00 13.75 249 SER A N 1
ATOM 1854 C CA . SER A 1 249 ? 0.028 8.012 -0.065 1.00 17.67 249 SER A CA 1
ATOM 1855 C C . SER A 1 249 ? -0.930 8.611 1.009 1.00 19.09 249 SER A C 1
ATOM 1856 O O . SER A 1 249 ? -0.960 9.857 1.263 1.00 16.61 249 SER A O 1
ATOM 1859 N N . HIS A 1 250 ? -1.720 7.769 1.640 1.00 16.07 250 HIS A N 1
ATOM 1860 C CA . HIS A 1 250 ? -2.594 8.113 2.767 1.00 18.03 250 HIS A CA 1
ATOM 1861 C C . HIS A 1 250 ? -1.817 8.669 3.955 1.00 16.64 250 HIS A C 1
ATOM 1862 O O . HIS A 1 250 ? -2.160 9.742 4.452 1.00 17.25 250 HIS A O 1
ATOM 1869 N N . LEU A 1 251 ? -0.666 8.094 4.292 1.00 14.60 251 LEU A N 1
ATOM 1870 C CA . LEU A 1 251 ? 0.147 8.607 5.365 1.00 16.25 251 LEU A CA 1
ATOM 1871 C C . LEU A 1 251 ? 0.701 10.016 4.971 1.00 16.35 251 LEU A C 1
ATOM 1872 O O . LEU A 1 251 ? 0.657 10.949 5.795 1.00 16.94 251 LEU A O 1
ATOM 1877 N N . LEU A 1 252 ? 1.190 10.159 3.739 1.00 15.52 252 LEU A N 1
ATOM 1878 C CA . LEU A 1 252 ? 1.793 11.419 3.320 1.00 17.93 252 LEU A CA 1
ATOM 1879 C C . LEU A 1 252 ? 0.743 12.524 3.318 1.00 15.72 252 LEU A C 1
ATOM 1880 O O . LEU A 1 252 ? 0.976 13.592 3.880 1.00 16.99 252 LEU A O 1
ATOM 1885 N N . ALA A 1 253 ? -0.417 12.261 2.723 1.00 15.84 253 ALA A N 1
ATOM 1886 C CA . ALA A 1 253 ? -1.474 13.268 2.612 1.00 18.07 253 ALA A CA 1
ATOM 1887 C C . ALA A 1 253 ? -2.055 13.635 3.949 1.00 17.26 253 ALA A C 1
ATOM 1888 O O . ALA A 1 253 ? -2.292 14.852 4.250 1.00 17.81 253 ALA A O 1
ATOM 1890 N N . ASN A 1 254 ? -2.267 12.643 4.802 1.00 15.57 254 ASN A N 1
ATOM 1891 C CA . ASN A 1 254 ? -2.790 12.942 6.148 1.00 16.56 254 ASN A CA 1
ATOM 1892 C C . ASN A 1 254 ? -1.835 13.731 7.031 1.00 16.49 254 ASN A C 1
ATOM 1893 O O . ASN A 1 254 ? -2.336 14.464 7.890 1.00 16.50 254 ASN A O 1
ATOM 1898 N N . SER A 1 255 ? -0.521 13.563 6.860 1.00 16.03 255 SER A N 1
ATOM 1899 C CA . SER A 1 255 ? 0.490 14.291 7.609 1.00 17.14 255 SER A CA 1
ATOM 1900 C C . SER A 1 255 ? 0.287 15.787 7.274 1.00 18.04 255 SER A C 1
ATOM 1901 O O . SER A 1 255 ? 0.238 16.638 8.189 1.00 17.67 255 SER A O 1
ATOM 1904 N N . PHE A 1 256 ? 0.169 16.075 5.991 1.00 17.49 256 PHE A N 1
ATOM 1905 C CA . PHE A 1 256 ? -0.018 17.485 5.581 1.00 19.23 256 PHE A CA 1
ATOM 1906 C C . PHE A 1 256 ? -1.346 17.984 6.059 1.00 18.30 256 PHE A C 1
ATOM 1907 O O . PHE A 1 256 ? -1.445 19.132 6.492 1.00 21.35 256 PHE A O 1
ATOM 1915 N N . TYR A 1 257 ? -2.410 17.181 6.002 1.00 16.81 257 TYR A N 1
ATOM 1916 C CA . TYR A 1 257 ? -3.685 17.585 6.576 1.00 17.81 257 TYR A CA 1
ATOM 1917 C C . TYR A 1 257 ? -3.524 18.020 8.041 1.00 19.55 257 TYR A C 1
ATOM 1918 O O . TYR A 1 257 ? -4.066 19.082 8.460 1.00 20.36 257 TYR A O 1
ATOM 1927 N N . SER A 1 258 ? -2.793 17.202 8.806 1.00 16.57 258 SER A N 1
ATOM 1928 C CA . SER A 1 258 ? -2.671 17.450 10.218 1.00 17.44 258 SER A CA 1
ATOM 1929 C C . SER A 1 258 ? -1.871 18.767 10.427 1.00 19.91 258 SER A C 1
ATOM 1930 O O . SER A 1 258 ? -2.182 19.527 11.357 1.00 20.77 258 SER A O 1
ATOM 1933 N N . LEU A 1 259 ? -0.823 18.966 9.625 1.00 19.08 259 LEU A N 1
ATOM 1934 C CA . LEU A 1 259 ? 0.026 20.196 9.731 1.00 22.03 259 LEU A CA 1
ATOM 1935 C C . LEU A 1 259 ? -0.738 21.453 9.368 1.00 22.27 259 LEU A C 1
ATOM 1936 O O . LEU A 1 259 ? -0.385 22.568 9.836 1.00 23.14 259 LEU A O 1
ATOM 1941 N N . LEU A 1 260 ? -1.797 21.296 8.578 1.00 20.16 260 LEU A N 1
ATOM 1942 C CA . LEU A 1 260 ? -2.680 22.415 8.209 1.00 23.04 260 LEU A CA 1
ATOM 1943 C C . LEU A 1 260 ? -3.822 22.677 9.173 1.00 26.05 260 LEU A C 1
ATOM 1944 O O . LEU A 1 260 ? -4.198 23.833 9.366 1.00 24.71 260 LEU A O 1
ATOM 1949 N N . TYR A 1 261 ? -4.401 21.630 9.753 1.00 21.41 261 TYR A N 1
ATOM 1950 C CA . TYR A 1 261 ? -5.629 21.763 10.483 1.00 23.88 261 TYR A CA 1
ATOM 1951 C C . TYR A 1 261 ? -5.628 21.300 11.927 1.00 25.91 261 TYR A C 1
ATOM 1952 O O . TYR A 1 261 ? -6.583 21.647 12.640 1.00 28.30 261 TYR A O 1
ATOM 1961 N N . ASP A 1 262 ? -4.659 20.486 12.374 1.00 23.85 262 ASP A N 1
ATOM 1962 C CA . ASP A 1 262 ? -4.719 19.897 13.717 1.00 24.87 262 ASP A CA 1
ATOM 1963 C C . ASP A 1 262 ? -4.023 20.708 14.753 1.00 30.37 262 ASP A C 1
ATOM 1964 O O . ASP A 1 262 ? -4.580 20.956 15.808 1.00 38.30 262 ASP A O 1
ATOM 1969 N N . ASP A 1 263 ? -2.754 20.975 14.545 1.00 33.20 263 ASP A N 1
ATOM 1970 C CA . ASP A 1 263 ? -1.989 21.809 15.463 1.00 31.90 263 ASP A CA 1
ATOM 1971 C C . ASP A 1 263 ? -1.072 22.606 14.567 1.00 33.67 263 ASP A C 1
ATOM 1972 O O . ASP A 1 263 ? -0.069 22.091 14.071 1.00 31.17 263 ASP A O 1
ATOM 1977 N N . LYS A 1 264 ? -1.430 23.857 14.385 1.00 35.52 264 LYS A N 1
ATOM 1978 C CA . LYS A 1 264 ? -0.735 24.725 13.470 1.00 39.12 264 LYS A CA 1
ATOM 1979 C C . LYS A 1 264 ? 0.730 25.039 13.844 1.00 36.67 264 LYS A C 1
ATOM 1980 O O . LYS A 1 264 ? 1.531 25.347 12.950 1.00 42.69 264 LYS A O 1
ATOM 1986 N N . GLU A 1 265 ? 1.113 24.898 15.119 1.00 30.56 265 GLU A N 1
ATOM 1987 C CA . GLU A 1 265 ? 2.492 25.154 15.540 1.00 32.93 265 GLU A CA 1
ATOM 1988 C C . GLU A 1 265 ? 3.476 24.077 15.197 1.00 29.13 265 GLU A C 1
ATOM 1989 O O . GLU A 1 265 ? 4.678 24.301 15.265 1.00 26.09 265 GLU A O 1
ATOM 1995 N N . VAL A 1 266 ? 2.995 22.872 14.871 1.00 26.01 266 VAL A N 1
ATOM 1996 C CA . VAL A 1 266 ? 3.919 21.800 14.639 1.00 22.31 266 VAL A CA 1
ATOM 1997 C C . VAL A 1 266 ? 4.825 22.051 13.435 1.00 19.11 266 VAL A C 1
ATOM 1998 O O . VAL A 1 266 ? 6.008 21.707 13.504 1.00 20.33 266 VAL A O 1
ATOM 2002 N N . TYR A 1 267 ? 4.276 22.600 12.349 1.00 19.28 267 TYR A N 1
ATOM 2003 C CA . TYR A 1 267 ? 5.055 22.864 11.146 1.00 20.71 267 TYR A CA 1
ATOM 2004 C C . TYR A 1 267 ? 6.340 23.660 11.471 1.00 24.57 267 TYR A C 1
ATOM 2005 O O . TYR A 1 267 ? 7.440 23.300 11.055 1.00 21.91 267 TYR A O 1
ATOM 2014 N N . GLN A 1 268 ? 6.172 24.750 12.241 1.00 28.79 268 GLN A N 1
ATOM 2015 C CA A GLN A 1 268 ? 7.298 25.607 12.625 0.50 28.68 268 GLN A CA 1
ATOM 2016 C CA B GLN A 1 268 ? 7.312 25.611 12.610 0.50 28.15 268 GLN A CA 1
ATOM 2017 C C . GLN A 1 268 ? 8.311 24.833 13.461 1.00 26.48 268 GLN A C 1
ATOM 2018 O O . GLN A 1 268 ? 9.490 24.944 13.237 1.00 27.85 268 GLN A O 1
ATOM 2029 N N . GLU A 1 269 ? 7.844 23.998 14.407 1.00 26.07 269 GLU A N 1
ATOM 2030 C CA . GLU A 1 269 ? 8.753 23.181 15.215 1.00 27.34 269 GLU A CA 1
ATOM 2031 C C . GLU A 1 269 ? 9.574 22.259 14.363 1.00 22.62 269 GLU A C 1
ATOM 2032 O O . GLU A 1 269 ? 10.767 22.117 14.567 1.00 21.63 269 GLU A O 1
ATOM 2038 N N . LEU A 1 270 ? 8.931 21.616 13.388 1.00 22.24 270 LEU A N 1
ATOM 2039 C CA . LEU A 1 270 ? 9.699 20.699 12.520 1.00 21.45 270 LEU A CA 1
ATOM 2040 C C . LEU A 1 270 ? 10.639 21.473 11.581 1.00 24.47 270 LEU A C 1
ATOM 2041 O O . LEU A 1 270 ? 11.765 21.069 11.329 1.00 21.54 270 LEU A O 1
ATOM 2046 N N . HIS A 1 271 ? 10.148 22.578 11.054 1.00 24.53 271 HIS A N 1
ATOM 2047 C CA . HIS A 1 271 ? 11.001 23.418 10.179 1.00 27.55 271 HIS A CA 1
ATOM 2048 C C . HIS A 1 271 ? 12.315 23.856 10.868 1.00 25.95 271 HIS A C 1
ATOM 2049 O O . HIS A 1 271 ? 13.344 23.845 10.221 1.00 27.97 271 HIS A O 1
ATOM 2056 N N . GLU A 1 272 ? 12.290 24.116 12.172 1.00 27.78 272 GLU A N 1
ATOM 2057 C CA . GLU A 1 272 ? 13.453 24.566 12.921 1.00 31.73 272 GLU A CA 1
ATOM 2058 C C . GLU A 1 272 ? 14.187 23.460 13.528 1.00 30.62 272 GLU A C 1
ATOM 2059 O O . GLU A 1 272 ? 15.296 23.652 13.954 1.00 29.51 272 GLU A O 1
ATOM 2065 N N . ASN A 1 273 ? 13.605 22.257 13.577 1.00 26.62 273 ASN A N 1
ATOM 2066 C CA . ASN A 1 273 ? 14.306 21.111 14.067 1.00 26.13 273 ASN A CA 1
ATOM 2067 C C . ASN A 1 273 ? 13.930 19.839 13.299 1.00 26.14 273 ASN A C 1
ATOM 2068 O O . ASN A 1 273 ? 13.103 19.049 13.726 1.00 23.94 273 ASN A O 1
ATOM 2073 N N . LEU A 1 274 ? 14.616 19.651 12.191 1.00 27.47 274 LEU A N 1
ATOM 2074 C CA . LEU A 1 274 ? 14.358 18.508 11.320 1.00 28.13 274 LEU A CA 1
ATOM 2075 C C . LEU A 1 274 ? 14.546 17.157 11.961 1.00 27.02 274 LEU A C 1
ATOM 2076 O O . LEU A 1 274 ? 13.952 16.153 11.503 1.00 25.90 274 LEU A O 1
ATOM 2081 N N . ASP A 1 275 ? 15.329 17.073 13.027 1.00 24.11 275 ASP A N 1
ATOM 2082 C CA . ASP A 1 275 ? 15.456 15.802 13.704 1.00 27.28 275 ASP A CA 1
ATOM 2083 C C . ASP A 1 275 ? 14.140 15.313 14.397 1.00 24.02 275 ASP A C 1
ATOM 2084 O O . ASP A 1 275 ? 14.097 14.137 14.789 1.00 21.55 275 ASP A O 1
ATOM 2089 N N . LEU A 1 276 ? 13.130 16.192 14.512 1.00 21.11 276 LEU A N 1
ATOM 2090 C CA . LEU A 1 276 ? 11.856 15.807 15.054 1.00 21.89 276 LEU A CA 1
ATOM 2091 C C . LEU A 1 276 ? 10.976 15.068 14.006 1.00 18.38 276 LEU A C 1
ATOM 2092 O O . LEU A 1 276 ? 9.919 14.584 14.334 1.00 18.13 276 LEU A O 1
ATOM 2097 N N . VAL A 1 277 ? 11.354 15.108 12.742 1.00 18.13 277 VAL A N 1
ATOM 2098 C CA . VAL A 1 277 ? 10.434 14.606 11.697 1.00 17.99 277 VAL A CA 1
ATOM 2099 C C . VAL A 1 277 ? 10.028 13.120 11.921 1.00 16.73 277 VAL A C 1
ATOM 2100 O O . VAL A 1 277 ? 8.826 12.826 11.827 1.00 14.22 277 VAL A O 1
ATOM 2104 N N . PRO A 1 278 ? 10.991 12.234 12.226 1.00 18.66 278 PRO A N 1
ATOM 2105 C CA . PRO A 1 278 ? 10.583 10.824 12.494 1.00 17.84 278 PRO A CA 1
ATOM 2106 C C . PRO A 1 278 ? 9.576 10.672 13.637 1.00 19.66 278 PRO A C 1
ATOM 2107 O O . PRO A 1 278 ? 8.616 9.869 13.534 1.00 16.49 278 PRO A O 1
ATOM 2111 N N . GLN A 1 279 ? 9.736 11.423 14.730 1.00 17.91 279 GLN A N 1
ATOM 2112 C CA . GLN A 1 279 ? 8.723 11.366 15.774 1.00 19.94 279 GLN A CA 1
ATOM 2113 C C . GLN A 1 279 ? 7.395 11.883 15.348 1.00 14.85 279 GLN A C 1
ATOM 2114 O O . GLN A 1 279 ? 6.343 11.375 15.832 1.00 14.92 279 GLN A O 1
ATOM 2120 N N . ALA A 1 280 ? 7.394 12.911 14.498 1.00 14.89 280 ALA A N 1
ATOM 2121 C CA . ALA A 1 280 ? 6.158 13.436 13.995 1.00 15.20 280 ALA A CA 1
ATOM 2122 C C . ALA A 1 280 ? 5.395 12.378 13.120 1.00 16.60 280 ALA A C 1
ATOM 2123 O O . ALA A 1 280 ? 4.137 12.295 13.150 1.00 16.25 280 ALA A O 1
ATOM 2125 N N . VAL A 1 281 ? 6.167 11.652 12.332 1.00 15.99 281 VAL A N 1
ATOM 2126 C CA . VAL A 1 281 ? 5.610 10.590 11.456 1.00 17.41 281 VAL A CA 1
ATOM 2127 C C . VAL A 1 281 ? 4.930 9.545 12.347 1.00 15.60 281 VAL A C 1
ATOM 2128 O O . VAL A 1 281 ? 3.817 9.120 12.053 1.00 14.68 281 VAL A O 1
ATOM 2132 N N . GLU A 1 282 ? 5.528 9.165 13.467 1.00 14.91 282 GLU A N 1
ATOM 2133 C CA . GLU A 1 282 ? 4.884 8.177 14.371 1.00 14.11 282 GLU A CA 1
ATOM 2134 C C . GLU A 1 282 ? 3.602 8.718 14.994 1.00 14.64 282 GLU A C 1
ATOM 2135 O O . GLU A 1 282 ? 2.615 7.984 15.140 1.00 13.29 282 GLU A O 1
ATOM 2141 N N . GLU A 1 283 ? 3.537 10.017 15.290 1.00 12.60 283 GLU A N 1
ATOM 2142 C CA . GLU A 1 283 ? 2.293 10.567 15.794 1.00 14.91 283 GLU A CA 1
ATOM 2143 C C . GLU A 1 283 ? 1.246 10.688 14.680 1.00 13.99 283 GLU A C 1
ATOM 2144 O O . GLU A 1 283 ? 0.053 10.532 14.975 1.00 15.24 283 GLU A O 1
ATOM 2150 N N . MET A 1 284 ? 1.621 10.833 13.416 1.00 12.38 284 MET A N 1
ATOM 2151 C CA . MET A 1 284 ? 0.610 10.777 12.370 1.00 13.01 284 MET A CA 1
ATOM 2152 C C . MET A 1 284 ? 0.071 9.354 12.178 1.00 12.10 284 MET A C 1
ATOM 2153 O O . MET A 1 284 ? -1.111 9.176 12.004 1.00 13.36 284 MET A O 1
ATOM 2158 N N . LEU A 1 285 ? 0.926 8.370 12.292 1.00 10.57 285 LEU A N 1
ATOM 2159 C CA . LEU A 1 285 ? 0.480 6.989 12.244 1.00 11.63 285 LEU A CA 1
ATOM 2160 C C . LEU A 1 285 ? -0.441 6.650 13.414 1.00 11.96 285 LEU A C 1
ATOM 2161 O O . LEU A 1 285 ? -1.410 5.927 13.245 1.00 12.73 285 LEU A O 1
ATOM 2166 N N . ARG A 1 286 ? -0.191 7.202 14.583 1.00 11.57 286 ARG A N 1
ATOM 2167 C CA . ARG A 1 286 ? -1.061 6.925 15.732 1.00 11.91 286 ARG A CA 1
ATOM 2168 C C . ARG A 1 286 ? -2.436 7.587 15.623 1.00 13.59 286 ARG A C 1
ATOM 2169 O O . ARG A 1 286 ? -3.481 6.948 15.878 1.00 12.96 286 ARG A O 1
ATOM 2177 N N . PHE A 1 287 ? -2.451 8.852 15.208 1.00 13.80 287 PHE A N 1
ATOM 2178 C CA . PHE A 1 287 ? -3.609 9.739 15.460 1.00 17.04 287 PHE A CA 1
ATOM 2179 C C . PHE A 1 287 ? -4.384 10.090 14.219 1.00 16.11 287 PHE A C 1
ATOM 2180 O O . PHE A 1 287 ? -5.547 10.457 14.324 1.00 17.80 287 PHE A O 1
ATOM 2188 N N . ARG A 1 288 ? -3.756 9.973 13.062 1.00 16.30 288 ARG A N 1
ATOM 2189 C CA . ARG A 1 288 ? -4.290 10.440 11.792 1.00 19.10 288 ARG A CA 1
ATOM 2190 C C . ARG A 1 288 ? -4.315 9.419 10.700 1.00 20.01 288 ARG A C 1
ATOM 2191 O O . ARG A 1 288 ? -4.117 9.738 9.540 1.00 20.53 288 ARG A O 1
ATOM 2199 N N . PHE A 1 289 ? -4.576 8.167 11.073 1.00 20.75 289 PHE A N 1
ATOM 2200 C CA . PHE A 1 289 ? -4.685 7.101 10.104 1.00 20.50 289 PHE A CA 1
ATOM 2201 C C . PHE A 1 289 ? -6.019 6.379 10.351 1.00 21.04 289 PHE A C 1
ATOM 2202 O O . PHE A 1 289 ? -6.075 5.242 10.790 1.00 24.17 289 PHE A O 1
ATOM 2210 N N . ASN A 1 290 ? -7.122 7.069 10.119 1.00 18.82 290 ASN A N 1
ATOM 2211 C CA . ASN A 1 290 ? -8.439 6.555 10.550 1.00 17.13 290 ASN A CA 1
ATOM 2212 C C . ASN A 1 290 ? -9.400 6.184 9.431 1.00 20.58 290 ASN A C 1
ATOM 2213 O O . ASN A 1 290 ? -9.398 6.909 8.403 1.00 21.16 290 ASN A O 1
ATOM 2218 N N . LEU A 1 291 ? -10.221 5.113 9.551 1.00 18.59 291 LEU A N 1
ATOM 2219 C CA . LEU A 1 291 ? -10.207 4.153 10.626 1.00 18.72 291 LEU A CA 1
ATOM 2220 C C . LEU A 1 291 ? -9.607 2.899 9.984 1.00 16.84 291 LEU A C 1
ATOM 2221 O O . LEU A 1 291 ? -10.058 2.496 8.924 1.00 16.29 291 LEU A O 1
ATOM 2226 N N . ILE A 1 292 ? -8.557 2.373 10.618 1.00 14.80 292 ILE A N 1
ATOM 2227 C CA . ILE A 1 292 ? -7.908 1.159 10.184 1.00 15.34 292 ILE A CA 1
ATOM 2228 C C . ILE A 1 292 ? -8.304 0.029 11.135 1.00 14.30 292 ILE A C 1
ATOM 2229 O O . ILE A 1 292 ? -8.236 0.172 12.370 1.00 14.10 292 ILE A O 1
ATOM 2234 N N . LYS A 1 293 ? -8.810 -1.023 10.520 1.00 13.42 293 LYS A N 1
ATOM 2235 C CA . LYS A 1 293 ? -9.123 -2.230 11.240 1.00 14.51 293 LYS A CA 1
ATOM 2236 C C . LYS A 1 293 ? -8.622 -3.423 10.459 1.00 12.40 293 LYS A C 1
ATOM 2237 O O . LYS A 1 293 ? -8.239 -3.314 9.310 1.00 11.50 293 LYS A O 1
ATOM 2243 N N . LEU A 1 294 ? -8.589 -4.572 11.117 1.00 12.14 294 LEU A N 1
ATOM 2244 C CA . LEU A 1 294 ? -8.221 -5.794 10.505 1.00 11.42 294 LEU A CA 1
ATOM 2245 C C . LEU A 1 294 ? -9.240 -6.856 10.938 1.00 12.36 294 LEU A C 1
ATOM 2246 O O . LEU A 1 294 ? -9.703 -6.850 12.080 1.00 12.43 294 LEU A O 1
ATOM 2251 N N . ASP A 1 295 ? -9.417 -7.794 10.055 1.00 11.37 295 ASP A N 1
ATOM 2252 C CA . ASP A 1 295 ? -10.315 -8.932 10.281 1.00 13.19 295 ASP A CA 1
ATOM 2253 C C . ASP A 1 295 ? -9.532 -10.192 10.657 1.00 12.18 295 ASP A C 1
ATOM 2254 O O . ASP A 1 295 ? -8.463 -10.465 10.078 1.00 11.61 295 ASP A O 1
ATOM 2259 N N . ARG A 1 296 ? -10.129 -11.033 11.505 1.00 11.90 296 ARG A N 1
ATOM 2260 C CA . ARG A 1 296 ? -9.667 -12.383 11.774 1.00 11.01 296 ARG A CA 1
ATOM 2261 C C . ARG A 1 296 ? -10.871 -13.288 11.910 1.00 12.64 296 ARG A C 1
ATOM 2262 O O . ARG A 1 296 ? -11.987 -12.848 12.106 1.00 13.47 296 ARG A O 1
ATOM 2270 N N . THR A 1 297 ? -10.626 -14.556 11.775 1.00 12.20 297 THR A N 1
ATOM 2271 C CA . THR A 1 297 ? -11.656 -15.599 11.916 1.00 13.84 297 THR A CA 1
ATOM 2272 C C . THR A 1 297 ? -11.207 -16.542 12.970 1.00 13.24 297 THR A C 1
ATOM 2273 O O . THR A 1 297 ? -10.050 -17.015 12.999 1.00 11.46 297 THR A O 1
ATOM 2277 N N . VAL A 1 298 ? -12.089 -16.817 13.914 1.00 13.63 298 VAL A N 1
ATOM 2278 C CA . VAL A 1 298 ? -11.768 -17.744 14.953 1.00 13.60 298 VAL A CA 1
ATOM 2279 C C . VAL A 1 298 ? -11.526 -19.171 14.424 1.00 14.72 298 VAL A C 1
ATOM 2280 O O . VAL A 1 298 ? -12.329 -19.692 13.659 1.00 15.92 298 VAL A O 1
ATOM 2284 N N . LYS A 1 299 ? -10.413 -19.763 14.840 1.00 14.97 299 LYS A N 1
ATOM 2285 C CA . LYS A 1 299 ? -9.948 -21.071 14.382 1.00 17.51 299 LYS A CA 1
ATOM 2286 C C . LYS A 1 299 ? -10.117 -22.132 15.447 1.00 18.37 299 LYS A C 1
ATOM 2287 O O . LYS A 1 299 ? -10.158 -23.303 15.118 1.00 22.83 299 LYS A O 1
ATOM 2293 N N . GLU A 1 300 ? -10.070 -21.729 16.700 1.00 17.88 300 GLU A N 1
ATOM 2294 C CA . GLU A 1 300 ? -10.120 -22.665 17.830 1.00 21.22 300 GLU A CA 1
ATOM 2295 C C . GLU A 1 300 ? -10.948 -21.976 18.869 1.00 22.09 300 GLU A C 1
ATOM 2296 O O . GLU A 1 300 ? -10.700 -20.790 19.193 1.00 16.89 300 GLU A O 1
ATOM 2302 N N . ASP A 1 301 ? -11.943 -22.716 19.387 1.00 23.89 301 ASP A N 1
ATOM 2303 C CA . ASP A 1 301 ? -12.925 -22.177 20.313 1.00 28.28 301 ASP A CA 1
ATOM 2304 C C . ASP A 1 301 ? -12.175 -21.656 21.490 1.00 26.67 301 ASP A C 1
ATOM 2305 O O . ASP A 1 301 ? -11.149 -22.212 21.900 1.00 27.55 301 ASP A O 1
ATOM 2310 N N . ASN A 1 302 ? -12.566 -20.491 21.987 1.00 25.99 302 ASN A N 1
ATOM 2311 C CA . ASN A 1 302 ? -11.823 -19.867 23.061 1.00 24.01 302 ASN A CA 1
ATOM 2312 C C . ASN A 1 302 ? -12.667 -18.759 23.749 1.00 30.63 302 ASN A C 1
ATOM 2313 O O . ASN A 1 302 ? -13.580 -18.201 23.160 1.00 27.84 302 ASN A O 1
ATOM 2318 N N . ASP A 1 303 ? -12.386 -18.493 25.004 1.00 31.74 303 ASP A N 1
ATOM 2319 C CA . ASP A 1 303 ? -13.180 -17.466 25.758 1.00 34.42 303 ASP A CA 1
ATOM 2320 C C . ASP A 1 303 ? -12.173 -16.564 26.387 1.00 28.98 303 ASP A C 1
ATOM 2321 O O . ASP A 1 303 ? -12.394 -16.032 27.426 1.00 28.46 303 ASP A O 1
ATOM 2326 N N . LEU A 1 304 ? -11.083 -16.326 25.676 1.00 31.10 304 LEU A N 1
ATOM 2327 C CA . LEU A 1 304 ? -10.001 -15.434 26.158 1.00 32.46 304 LEU A CA 1
ATOM 2328 C C . LEU A 1 304 ? -10.081 -13.884 26.044 1.00 42.03 304 LEU A C 1
ATOM 2329 O O . LEU A 1 304 ? -9.223 -13.165 26.599 1.00 38.91 304 LEU A O 1
ATOM 2334 N N . LEU A 1 305 ? -11.021 -13.369 25.253 1.00 29.25 305 LEU A N 1
ATOM 2335 C CA . LEU A 1 305 ? -11.339 -11.964 25.326 1.00 28.41 305 LEU A CA 1
ATOM 2336 C C . LEU A 1 305 ? -12.409 -11.729 26.424 1.00 26.73 305 LEU A C 1
ATOM 2337 O O . LEU A 1 305 ? -12.876 -10.606 26.556 1.00 23.81 305 LEU A O 1
ATOM 2342 N N . GLY A 1 306 ? -12.776 -12.780 27.161 1.00 27.62 306 GLY A N 1
ATOM 2343 C CA . GLY A 1 306 ? -13.827 -12.748 28.210 1.00 26.18 306 GLY A CA 1
ATOM 2344 C C . GLY A 1 306 ? -15.191 -13.076 27.671 1.00 28.38 306 GLY A C 1
ATOM 2345 O O . GLY A 1 306 ? -16.205 -12.905 28.374 1.00 30.56 306 GLY A O 1
ATOM 2346 N N . VAL A 1 307 ? -15.238 -13.461 26.400 1.00 25.58 307 VAL A N 1
ATOM 2347 C CA . VAL A 1 307 ? -16.435 -13.916 25.775 1.00 26.46 307 VAL A CA 1
ATOM 2348 C C . VAL A 1 307 ? -16.061 -15.152 24.982 1.00 28.52 307 VAL A C 1
ATOM 2349 O O . VAL A 1 307 ? -14.963 -15.224 24.439 1.00 26.63 307 VAL A O 1
ATOM 2353 N N . GLU A 1 308 ? -16.970 -16.117 24.894 1.00 27.90 308 GLU A N 1
ATOM 2354 C CA . GLU A 1 308 ? -16.702 -17.348 24.216 1.00 27.50 308 GLU A CA 1
ATOM 2355 C C . GLU A 1 308 ? -17.022 -17.154 22.763 1.00 25.59 308 GLU A C 1
ATOM 2356 O O . GLU A 1 308 ? -18.136 -16.800 22.402 1.00 26.19 308 GLU A O 1
ATOM 2362 N N . LEU A 1 309 ? -16.001 -17.416 21.956 1.00 23.54 309 LEU A N 1
ATOM 2363 C CA . LEU A 1 309 ? -16.038 -17.414 20.536 1.00 23.85 309 LEU A CA 1
ATOM 2364 C C . LEU A 1 309 ? -15.802 -18.808 20.003 1.00 21.44 309 LEU A C 1
ATOM 2365 O O . LEU A 1 309 ? -14.965 -19.569 20.486 1.00 25.71 309 LEU A O 1
ATOM 2370 N N . LYS A 1 310 ? -16.550 -19.178 18.985 1.00 27.47 310 LYS A N 1
ATOM 2371 C CA . LYS A 1 310 ? -16.447 -20.494 18.400 1.00 27.98 310 LYS A CA 1
ATOM 2372 C C . LYS A 1 310 ? -15.866 -20.362 17.012 1.00 25.50 310 LYS A C 1
ATOM 2373 O O . LYS A 1 310 ? -15.882 -19.301 16.429 1.00 17.80 310 LYS A O 1
ATOM 2379 N N . GLU A 1 311 ? -15.287 -21.451 16.551 1.00 23.66 311 GLU A N 1
ATOM 2380 C CA . GLU A 1 311 ? -14.711 -21.592 15.260 1.00 22.81 311 GLU A CA 1
ATOM 2381 C C . GLU A 1 311 ? -15.623 -21.045 14.173 1.00 26.09 311 GLU A C 1
ATOM 2382 O O . GLU A 1 311 ? -16.823 -21.377 14.105 1.00 23.78 311 GLU A O 1
ATOM 2388 N N . GLY A 1 312 ? -15.093 -20.124 13.368 1.00 18.58 312 GLY A N 1
ATOM 2389 C CA . GLY A 1 312 ? -15.826 -19.482 12.284 1.00 21.16 312 GLY A CA 1
ATOM 2390 C C . GLY A 1 312 ? -16.382 -18.099 12.617 1.00 16.92 312 GLY A C 1
ATOM 2391 O O . GLY A 1 312 ? -16.766 -17.360 11.712 1.00 17.53 312 GLY A O 1
ATOM 2392 N N . ASP A 1 313 ? -16.397 -17.723 13.894 1.00 16.85 313 ASP A N 1
ATOM 2393 C CA . ASP A 1 313 ? -16.771 -16.377 14.307 1.00 16.27 313 ASP A CA 1
ATOM 2394 C C . ASP A 1 313 ? -15.820 -15.324 13.726 1.00 16.37 313 ASP A C 1
ATOM 2395 O O . ASP A 1 313 ? -14.627 -15.542 13.659 1.00 16.23 313 ASP A O 1
ATOM 2400 N N . SER A 1 314 ? -16.365 -14.180 13.356 1.00 16.17 314 SER A N 1
ATOM 2401 C CA . SER A 1 314 ? -15.600 -13.080 12.759 1.00 17.10 314 SER A CA 1
ATOM 2402 C C . SER A 1 314 ? -15.251 -12.104 13.849 1.00 15.34 314 SER A C 1
ATOM 2403 O O . SER A 1 314 ? -16.119 -11.695 14.630 1.00 14.69 314 SER A O 1
ATOM 2406 N N . VAL A 1 315 ? -13.996 -11.668 13.851 1.00 13.82 315 VAL A N 1
ATOM 2407 C CA . VAL A 1 315 ? -13.468 -10.693 14.796 1.00 13.98 315 VAL A CA 1
ATOM 2408 C C . VAL A 1 315 ? -12.909 -9.516 13.989 1.00 13.77 315 VAL A C 1
ATOM 2409 O O . VAL A 1 315 ? -12.259 -9.742 12.924 1.00 14.10 315 VAL A O 1
ATOM 2413 N N . VAL A 1 316 ? -13.198 -8.307 14.441 1.00 12.95 316 VAL A N 1
ATOM 2414 C CA . VAL A 1 316 ? -12.660 -7.101 13.840 1.00 13.57 316 VAL A CA 1
ATOM 2415 C C . VAL A 1 316 ? -11.847 -6.386 14.905 1.00 12.50 316 VAL A C 1
ATOM 2416 O O . VAL A 1 316 ? -12.347 -6.158 16.033 1.00 12.00 316 VAL A O 1
ATOM 2420 N N . VAL A 1 317 ? -10.552 -6.106 14.649 1.00 11.64 317 VAL A N 1
ATOM 2421 C CA . VAL A 1 317 ? -9.748 -5.393 15.653 1.00 10.68 317 VAL A CA 1
ATOM 2422 C C . VAL A 1 317 ? -9.547 -3.971 15.107 1.00 10.86 317 VAL A C 1
ATOM 2423 O O . VAL A 1 317 ? -9.187 -3.799 13.937 1.00 10.80 317 VAL A O 1
ATOM 2427 N N . TRP A 1 318 ? -9.805 -3.013 15.967 1.00 10.58 318 TRP A N 1
ATOM 2428 C CA . TRP A 1 318 ? -9.795 -1.583 15.553 1.00 11.25 318 TRP A CA 1
ATOM 2429 C C . TRP A 1 318 ? -8.496 -0.920 16.038 1.00 10.46 318 TRP A C 1
ATOM 2430 O O . TRP A 1 318 ? -8.447 -0.408 17.129 1.00 13.29 318 TRP A O 1
ATOM 2441 N N . MET A 1 319 ? -7.461 -0.904 15.197 1.00 11.30 319 MET A N 1
ATOM 2442 C CA . MET A 1 319 ? -6.167 -0.403 15.594 1.00 11.38 319 MET A CA 1
ATOM 2443 C C . MET A 1 319 ? -6.255 1.109 15.805 1.00 11.44 319 MET A C 1
ATOM 2444 O O . MET A 1 319 ? -5.600 1.602 16.753 1.00 12.71 319 MET A O 1
ATOM 2449 N N . SER A 1 320 ? -7.084 1.815 15.071 1.00 12.24 320 SER A N 1
ATOM 2450 C CA . SER A 1 320 ? -7.249 3.265 15.300 1.00 13.84 320 SER A CA 1
ATOM 2451 C C . SER A 1 320 ? -7.723 3.570 16.727 1.00 13.05 320 SER A C 1
ATOM 2452 O O . SER A 1 320 ? -7.247 4.504 17.358 1.00 14.21 320 SER A O 1
ATOM 2455 N N . ALA A 1 321 ? -8.626 2.771 17.239 1.00 12.22 321 ALA A N 1
ATOM 2456 C CA . ALA A 1 321 ? -9.081 2.911 18.616 1.00 12.25 321 ALA A CA 1
ATOM 2457 C C . ALA A 1 321 ? -8.073 2.472 19.619 1.00 13.50 321 ALA A C 1
ATOM 2458 O O . ALA A 1 321 ? -7.898 3.166 20.665 1.00 15.56 321 ALA A O 1
ATOM 2460 N N . ALA A 1 322 ? -7.380 1.371 19.352 1.00 11.08 322 ALA A N 1
ATOM 2461 C CA . ALA A 1 322 ? -6.338 0.911 20.281 1.00 12.19 322 ALA A CA 1
ATOM 2462 C C . ALA A 1 322 ? -5.251 2.029 20.436 1.00 12.20 322 ALA A C 1
ATOM 2463 O O . ALA A 1 322 ? -4.675 2.260 21.522 1.00 13.03 322 ALA A O 1
ATOM 2465 N N . ASN A 1 323 ? -5.069 2.754 19.367 1.00 11.93 323 ASN A N 1
ATOM 2466 C CA . ASN A 1 323 ? -4.106 3.861 19.335 1.00 13.07 323 ASN A CA 1
ATOM 2467 C C . ASN A 1 323 ? -4.521 5.071 20.197 1.00 14.89 323 ASN A C 1
ATOM 2468 O O . ASN A 1 323 ? -3.686 6.021 20.419 1.00 14.69 323 ASN A O 1
ATOM 2473 N N . MET A 1 324 ? -5.797 5.072 20.608 1.00 15.74 324 MET A N 1
ATOM 2474 C CA A MET A 1 324 ? -6.344 6.147 21.457 0.50 16.64 324 MET A CA 1
ATOM 2475 C CA B MET A 1 324 ? -6.369 6.150 21.435 0.50 19.29 324 MET A CA 1
ATOM 2476 C C . MET A 1 324 ? -6.706 5.677 22.846 1.00 17.58 324 MET A C 1
ATOM 2477 O O . MET A 1 324 ? -7.447 6.361 23.573 1.00 19.04 324 MET A O 1
ATOM 2486 N N . ASP A 1 325 ? -6.149 4.532 23.254 1.00 15.65 325 ASP A N 1
ATOM 2487 C CA . ASP A 1 325 ? -6.416 3.947 24.546 1.00 18.34 325 ASP A CA 1
ATOM 2488 C C . ASP A 1 325 ? -5.537 4.590 25.611 1.00 18.57 325 ASP A C 1
ATOM 2489 O O . ASP A 1 325 ? -4.308 4.435 25.567 1.00 17.25 325 ASP A O 1
ATOM 2494 N N . GLU A 1 326 ? -6.156 5.319 26.553 1.00 22.13 326 GLU A N 1
ATOM 2495 C CA . GLU A 1 326 ? -5.417 5.982 27.637 1.00 24.08 326 GLU A CA 1
ATOM 2496 C C . GLU A 1 326 ? -4.635 5.059 28.560 1.00 23.59 326 GLU A C 1
ATOM 2497 O O . GLU A 1 326 ? -3.708 5.487 29.223 1.00 22.19 326 GLU A O 1
ATOM 2503 N N . GLU A 1 327 ? -4.931 3.770 28.566 1.00 22.56 327 GLU A N 1
ATOM 2504 C CA . GLU A 1 327 ? -4.117 2.823 29.271 1.00 25.41 327 GLU A CA 1
ATOM 2505 C C . GLU A 1 327 ? -2.736 2.676 28.730 1.00 24.25 327 GLU A C 1
ATOM 2506 O O . GLU A 1 327 ? -1.818 2.378 29.473 1.00 27.02 327 GLU A O 1
ATOM 2512 N N . MET A 1 328 ? -2.553 2.963 27.446 1.00 20.57 328 MET A N 1
ATOM 2513 C CA . MET A 1 328 ? -1.264 2.943 26.837 1.00 20.48 328 MET A CA 1
ATOM 2514 C C . MET A 1 328 ? -0.702 4.374 26.541 1.00 18.15 328 MET A C 1
ATOM 2515 O O . MET A 1 328 ? 0.487 4.560 26.642 1.00 19.76 328 MET A O 1
ATOM 2520 N N . PHE A 1 329 ? -1.538 5.272 26.067 1.00 16.47 329 PHE A N 1
ATOM 2521 C CA . PHE A 1 329 ? -1.097 6.586 25.564 1.00 18.46 329 PHE A CA 1
ATOM 2522 C C . PHE A 1 329 ? -1.691 7.714 26.398 1.00 21.47 329 PHE A C 1
ATOM 2523 O O . PHE A 1 329 ? -2.915 7.932 26.425 1.00 22.39 329 PHE A O 1
ATOM 2531 N N . GLU A 1 330 ? -0.820 8.496 26.984 1.00 23.42 330 GLU A N 1
ATOM 2532 C CA . GLU A 1 330 ? -1.285 9.669 27.743 1.00 24.21 330 GLU A CA 1
ATOM 2533 C C . GLU A 1 330 ? -1.926 10.765 26.902 1.00 22.43 330 GLU A C 1
ATOM 2534 O O . GLU A 1 330 ? -1.428 11.189 25.841 1.00 18.74 330 GLU A O 1
ATOM 2540 N N . ASP A 1 331 ? -3.071 11.250 27.377 1.00 23.46 331 ASP A N 1
ATOM 2541 C CA . ASP A 1 331 ? -3.825 12.316 26.732 1.00 22.77 331 ASP A CA 1
ATOM 2542 C C . ASP A 1 331 ? -4.060 11.936 25.273 1.00 22.76 331 ASP A C 1
ATOM 2543 O O . ASP A 1 331 ? -3.666 12.672 24.339 1.00 19.46 331 ASP A O 1
ATOM 2548 N N . PRO A 1 332 ? -4.711 10.758 25.068 1.00 21.90 332 PRO A N 1
ATOM 2549 C CA . PRO A 1 332 ? -4.694 10.111 23.767 1.00 20.41 332 PRO A CA 1
ATOM 2550 C C . PRO A 1 332 ? -5.450 10.841 22.691 1.00 20.77 332 PRO A C 1
ATOM 2551 O O . PRO A 1 332 ? -5.157 10.666 21.495 1.00 19.94 332 PRO A O 1
ATOM 2555 N N . PHE A 1 333 ? -6.376 11.759 23.046 1.00 21.21 333 PHE A N 1
ATOM 2556 C CA . PHE A 1 333 ? -7.097 12.483 22.009 1.00 22.70 333 PHE A CA 1
ATOM 2557 C C . PHE A 1 333 ? -6.455 13.832 21.632 1.00 26.07 333 PHE A C 1
ATOM 2558 O O . PHE A 1 333 ? -7.071 14.639 20.939 1.00 28.23 333 PHE A O 1
ATOM 2566 N N . THR A 1 334 ? -5.223 14.051 22.063 1.00 23.30 334 THR A N 1
ATOM 2567 C CA . THR A 1 334 ? -4.441 15.219 21.659 1.00 25.35 334 THR A CA 1
ATOM 2568 C C . THR A 1 334 ? -3.305 14.838 20.760 1.00 23.87 334 THR A C 1
ATOM 2569 O O . THR A 1 334 ? -2.578 13.885 21.055 1.00 22.35 334 THR A O 1
ATOM 2573 N N . LEU A 1 335 ? -3.104 15.596 19.691 1.00 22.04 335 LEU A N 1
ATOM 2574 C CA . LEU A 1 335 ? -1.896 15.446 18.889 1.00 19.65 335 LEU A CA 1
ATOM 2575 C C . LEU A 1 335 ? -0.653 15.932 19.650 1.00 22.00 335 LEU A C 1
ATOM 2576 O O . LEU A 1 335 ? -0.588 17.096 20.067 1.00 23.66 335 LEU A O 1
ATOM 2581 N N . ASN A 1 336 ? 0.283 15.050 19.920 1.00 17.68 336 ASN A N 1
ATOM 2582 C CA . ASN A 1 336 ? 1.475 15.402 20.671 1.00 19.16 336 ASN A CA 1
ATOM 2583 C C . ASN A 1 336 ? 2.678 14.675 20.139 1.00 17.35 336 ASN A C 1
ATOM 2584 O O . ASN A 1 336 ? 2.899 13.529 20.479 1.00 15.10 336 ASN A O 1
ATOM 2589 N N . ILE A 1 337 ? 3.489 15.337 19.313 1.00 17.84 337 ILE A N 1
ATOM 2590 C CA . ILE A 1 337 ? 4.659 14.701 18.763 1.00 18.34 337 ILE A CA 1
ATOM 2591 C C . ILE A 1 337 ? 5.749 14.400 19.780 1.00 19.95 337 ILE A C 1
ATOM 2592 O O . ILE A 1 337 ? 6.668 13.644 19.510 1.00 19.57 337 ILE A O 1
ATOM 2597 N N . HIS A 1 338 ? 5.609 14.936 20.978 1.00 19.66 338 HIS A N 1
ATOM 2598 C CA . HIS A 1 338 ? 6.586 14.672 22.059 1.00 20.84 338 HIS A CA 1
ATOM 2599 C C . HIS A 1 338 ? 6.166 13.590 23.040 1.00 20.97 338 HIS A C 1
ATOM 2600 O O . HIS A 1 338 ? 6.962 13.179 23.935 1.00 23.21 338 HIS A O 1
ATOM 2607 N N . ARG A 1 339 ? 4.960 13.056 22.851 1.00 18.47 339 ARG A N 1
ATOM 2608 C CA . ARG A 1 339 ? 4.578 11.920 23.648 1.00 19.38 339 ARG A CA 1
ATOM 2609 C C . ARG A 1 339 ? 5.676 10.839 23.483 1.00 20.32 339 ARG A C 1
ATOM 2610 O O . ARG A 1 339 ? 6.012 10.455 22.358 1.00 22.17 339 ARG A O 1
ATOM 2618 N N . PRO A 1 340 ? 6.204 10.317 24.595 1.00 20.40 340 PRO A N 1
ATOM 2619 C CA . PRO A 1 340 ? 7.374 9.449 24.435 1.00 23.00 340 PRO A CA 1
ATOM 2620 C C . PRO A 1 340 ? 7.162 8.087 23.765 1.00 20.53 340 PRO A C 1
ATOM 2621 O O . PRO A 1 340 ? 8.104 7.535 23.279 1.00 22.70 340 PRO A O 1
ATOM 2625 N N . ASN A 1 341 ? 5.955 7.575 23.738 1.00 18.14 341 ASN A N 1
ATOM 2626 C CA . ASN A 1 341 ? 5.763 6.211 23.257 1.00 16.84 341 ASN A CA 1
ATOM 2627 C C . ASN A 1 341 ? 4.798 6.115 22.032 1.00 15.11 341 ASN A C 1
ATOM 2628 O O . ASN A 1 341 ? 4.170 5.101 21.841 1.00 14.17 341 ASN A O 1
ATOM 2633 N N . ASN A 1 342 ? 4.767 7.154 21.214 1.00 14.77 342 ASN A N 1
ATOM 2634 C CA . ASN A 1 342 ? 3.935 7.116 19.978 1.00 14.10 342 ASN A CA 1
ATOM 2635 C C . ASN A 1 342 ? 4.268 5.944 19.055 1.00 13.76 342 ASN A C 1
ATOM 2636 O O . ASN A 1 342 ? 3.375 5.412 18.411 1.00 10.85 342 ASN A O 1
ATOM 2641 N N . LYS A 1 343 ? 5.546 5.516 19.058 1.00 13.88 343 LYS A N 1
ATOM 2642 C CA . LYS A 1 343 ? 5.936 4.452 18.182 1.00 15.00 343 LYS A CA 1
ATOM 2643 C C . LYS A 1 343 ? 5.354 3.088 18.608 1.00 14.66 343 LYS A C 1
ATOM 2644 O O . LYS A 1 343 ? 5.550 2.127 17.885 1.00 13.90 343 LYS A O 1
ATOM 2650 N N . LYS A 1 344 ? 4.650 2.990 19.746 1.00 12.04 344 LYS A N 1
ATOM 2651 C CA . LYS A 1 344 ? 3.987 1.749 20.141 1.00 12.80 344 LYS A CA 1
ATOM 2652 C C . LYS A 1 344 ? 2.590 1.584 19.481 1.00 11.98 344 LYS A C 1
ATOM 2653 O O . LYS A 1 344 ? 1.932 0.621 19.782 1.00 10.47 344 LYS A O 1
ATOM 2659 N N . HIS A 1 345 ? 2.174 2.528 18.617 1.00 10.50 345 HIS A N 1
ATOM 2660 C CA . HIS A 1 345 ? 0.909 2.407 17.868 1.00 11.18 345 HIS A CA 1
ATOM 2661 C C . HIS A 1 345 ? 0.825 1.075 17.099 1.00 10.56 345 HIS A C 1
ATOM 2662 O O . HIS A 1 345 ? 1.883 0.425 16.798 1.00 11.32 345 HIS A O 1
ATOM 2669 N N . LEU A 1 346 ? -0.385 0.699 16.718 1.00 10.02 346 LEU A N 1
ATOM 2670 C CA . LEU A 1 346 ? -0.657 -0.590 16.103 1.00 10.64 346 LEU A CA 1
ATOM 2671 C C . LEU A 1 346 ? -1.032 -0.472 14.640 1.00 10.11 346 LEU A C 1
ATOM 2672 O O . LEU A 1 346 ? -1.688 -1.337 14.121 1.00 9.30 346 LEU A O 1
ATOM 2677 N N . THR A 1 347 ? -0.740 0.688 14.043 1.00 9.98 347 THR A N 1
ATOM 2678 C CA . THR A 1 347 ? -1.160 1.000 12.658 1.00 10.31 347 THR A CA 1
ATOM 2679 C C . THR A 1 347 ? -0.531 0.059 11.651 1.00 10.96 347 THR A C 1
ATOM 2680 O O . THR A 1 347 ? -1.162 -0.161 10.576 1.00 11.58 347 THR A O 1
ATOM 2684 N N . PHE A 1 348 ? 0.633 -0.508 11.972 1.00 9.84 348 PHE A N 1
ATOM 2685 C CA . PHE A 1 348 ? 1.230 -1.497 11.101 1.00 10.86 348 PHE A CA 1
ATOM 2686 C C . PHE A 1 348 ? 0.875 -2.930 11.530 1.00 11.91 348 PHE A C 1
ATOM 2687 O O . PHE A 1 348 ? 1.439 -3.893 11.017 1.00 12.07 348 PHE A O 1
ATOM 2695 N N . GLY A 1 349 ? -0.017 -3.084 12.515 1.00 10.61 349 GLY A N 1
ATOM 2696 C CA . GLY A 1 349 ? -0.335 -4.427 13.029 1.00 11.71 349 GLY A CA 1
ATOM 2697 C C . GLY A 1 349 ? 0.531 -4.800 14.181 1.00 11.88 349 GLY A C 1
ATOM 2698 O O . GLY A 1 349 ? 1.152 -3.919 14.831 1.00 12.19 349 GLY A O 1
ATOM 2699 N N . ASN A 1 350 ? 0.655 -6.105 14.414 1.00 11.77 350 ASN A N 1
ATOM 2700 C CA . ASN A 1 350 ? 1.436 -6.618 15.506 1.00 12.87 350 ASN A CA 1
ATOM 2701 C C . ASN A 1 350 ? 1.575 -8.098 15.291 1.00 12.09 350 ASN A C 1
ATOM 2702 O O . ASN A 1 350 ? 0.786 -8.704 14.613 1.00 12.45 350 ASN A O 1
ATOM 2707 N N . GLY A 1 351 ? 2.597 -8.730 15.855 1.00 13.10 351 GLY A N 1
ATOM 2708 C CA . GLY A 1 351 ? 2.712 -10.168 15.689 1.00 13.49 351 GLY A CA 1
ATOM 2709 C C . GLY A 1 351 ? 3.174 -10.545 14.296 1.00 12.54 351 GLY A C 1
ATOM 2710 O O . GLY A 1 351 ? 3.915 -9.834 13.665 1.00 11.61 351 GLY A O 1
ATOM 2711 N N . PRO A 1 352 ? 2.787 -11.737 13.836 1.00 13.47 352 PRO A N 1
ATOM 2712 C CA . PRO A 1 352 ? 3.410 -12.334 12.655 1.00 12.53 352 PRO A CA 1
ATOM 2713 C C . PRO A 1 352 ? 3.182 -11.607 11.342 1.00 11.45 352 PRO A C 1
ATOM 2714 O O . PRO A 1 352 ? 4.118 -11.651 10.505 1.00 10.85 352 PRO A O 1
ATOM 2718 N N . HIS A 1 353 ? 2.056 -10.891 11.212 1.00 9.99 353 HIS A N 1
ATOM 2719 C CA . HIS A 1 353 ? 1.771 -10.237 9.939 1.00 9.69 353 HIS A CA 1
ATOM 2720 C C . HIS A 1 353 ? 2.176 -8.761 9.960 1.00 9.99 353 HIS A C 1
ATOM 2721 O O . HIS A 1 353 ? 1.845 -8.093 8.974 1.00 11.29 353 HIS A O 1
ATOM 2728 N N . PHE A 1 354 ? 2.809 -8.297 11.057 1.00 8.87 354 PHE A N 1
ATOM 2729 C CA . PHE A 1 354 ? 3.236 -6.901 11.132 1.00 8.81 354 PHE A CA 1
ATOM 2730 C C . PHE A 1 354 ? 3.819 -6.448 9.799 1.00 8.72 354 PHE A C 1
ATOM 2731 O O . PHE A 1 354 ? 4.669 -7.117 9.195 1.00 9.84 354 PHE A O 1
ATOM 2739 N N . CYS A 1 355 ? 3.418 -5.275 9.341 1.00 8.44 355 CYS A N 1
ATOM 2740 C CA . CYS A 1 355 ? 3.767 -4.767 8.036 1.00 8.96 355 CYS A CA 1
ATOM 2741 C C . CYS A 1 355 ? 5.213 -4.962 7.604 1.00 9.45 355 CYS A C 1
ATOM 2742 O O . CYS A 1 355 ? 6.093 -4.344 8.215 1.00 9.87 355 CYS A O 1
ATOM 2745 N N . LEU A 1 356 ? 5.444 -5.701 6.481 1.00 9.26 356 LEU A N 1
ATOM 2746 C CA . LEU A 1 356 ? 6.810 -5.843 5.950 1.00 11.68 356 LEU A CA 1
ATOM 2747 C C . LEU A 1 356 ? 7.335 -4.534 5.356 1.00 11.51 356 LEU A C 1
ATOM 2748 O O . LEU A 1 356 ? 8.566 -4.306 5.295 1.00 10.93 356 LEU A O 1
ATOM 2753 N N . GLY A 1 357 ? 6.426 -3.676 4.922 1.00 11.16 357 GLY A N 1
ATOM 2754 C CA . GLY A 1 357 ? 6.757 -2.385 4.392 1.00 11.73 357 GLY A CA 1
ATOM 2755 C C . GLY A 1 357 ? 6.994 -1.281 5.376 1.00 11.78 357 GLY A C 1
ATOM 2756 O O . GLY A 1 357 ? 7.278 -0.159 4.953 1.00 12.66 357 GLY A O 1
ATOM 2757 N N . ALA A 1 358 ? 6.885 -1.535 6.662 1.00 10.52 358 ALA A N 1
ATOM 2758 C CA . ALA A 1 358 ? 6.929 -0.416 7.610 1.00 12.31 358 ALA A CA 1
ATOM 2759 C C . ALA A 1 358 ? 8.253 0.430 7.538 1.00 11.20 358 ALA A C 1
ATOM 2760 O O . ALA A 1 358 ? 8.182 1.672 7.576 1.00 12.02 358 ALA A O 1
ATOM 2762 N N . PRO A 1 359 ? 9.394 -0.199 7.405 1.00 11.97 359 PRO A N 1
ATOM 2763 C CA . PRO A 1 359 ? 10.633 0.634 7.327 1.00 13.85 359 PRO A CA 1
ATOM 2764 C C . PRO A 1 359 ? 10.625 1.510 6.091 1.00 13.47 359 PRO A C 1
ATOM 2765 O O . PRO A 1 359 ? 11.052 2.703 6.125 1.00 14.41 359 PRO A O 1
ATOM 2769 N N . LEU A 1 360 ? 10.193 0.948 4.967 1.00 12.71 360 LEU A N 1
ATOM 2770 C CA . LEU A 1 360 ? 10.068 1.737 3.745 1.00 12.66 360 LEU A CA 1
ATOM 2771 C C . LEU A 1 360 ? 9.063 2.836 3.859 1.00 13.27 360 LEU A C 1
ATOM 2772 O O . LEU A 1 360 ? 9.357 4.023 3.492 1.00 13.64 360 LEU A O 1
ATOM 2777 N N . ALA A 1 361 ? 7.900 2.546 4.410 1.00 13.42 361 ALA A N 1
ATOM 2778 C CA . ALA A 1 361 ? 6.928 3.580 4.574 1.00 14.36 361 ALA A CA 1
ATOM 2779 C C . ALA A 1 361 ? 7.434 4.713 5.472 1.00 13.43 361 ALA A C 1
ATOM 2780 O O . ALA A 1 361 ? 7.270 5.917 5.138 1.00 14.90 361 ALA A O 1
ATOM 2782 N N . ARG A 1 362 ? 8.064 4.359 6.563 1.00 13.19 362 ARG A N 1
ATOM 2783 C CA . ARG A 1 362 ? 8.626 5.346 7.514 1.00 14.95 362 ARG A CA 1
ATOM 2784 C C . ARG A 1 362 ? 9.703 6.215 6.862 1.00 15.25 362 ARG A C 1
ATOM 2785 O O . ARG A 1 362 ? 9.705 7.479 7.011 1.00 16.02 362 ARG A O 1
ATOM 2793 N N . LEU A 1 363 ? 10.536 5.557 6.034 1.00 16.74 363 LEU A N 1
ATOM 2794 C CA . LEU A 1 363 ? 11.604 6.225 5.294 1.00 17.39 363 LEU A CA 1
ATOM 2795 C C . LEU A 1 363 ? 11.082 7.176 4.215 1.00 17.08 363 LEU A C 1
ATOM 2796 O O . LEU A 1 363 ? 11.535 8.335 4.162 1.00 16.76 363 LEU A O 1
ATOM 2801 N N . GLU A 1 364 ? 10.117 6.762 3.381 1.00 16.43 364 GLU A N 1
ATOM 2802 C CA . GLU A 1 364 ? 9.478 7.670 2.436 1.00 17.63 364 GLU A CA 1
ATOM 2803 C C . GLU A 1 364 ? 8.856 8.874 3.124 1.00 18.05 364 GLU A C 1
ATOM 2804 O O . GLU A 1 364 ? 8.957 10.005 2.627 1.00 16.54 364 GLU A O 1
ATOM 2810 N N . ALA A 1 365 ? 8.177 8.685 4.252 1.00 15.27 365 ALA A N 1
ATOM 2811 C CA . ALA A 1 365 ? 7.506 9.820 4.874 1.00 16.24 365 ALA A CA 1
ATOM 2812 C C . ALA A 1 365 ? 8.526 10.802 5.483 1.00 15.29 365 ALA A C 1
ATOM 2813 O O . ALA A 1 365 ? 8.379 12.021 5.317 1.00 16.04 365 ALA A O 1
ATOM 2815 N N . LYS A 1 366 ? 9.572 10.274 6.105 1.00 15.61 366 LYS A N 1
ATOM 2816 C CA . LYS A 1 366 ? 10.612 11.113 6.668 1.00 18.86 366 LYS A CA 1
ATOM 2817 C C . LYS A 1 366 ? 11.280 11.905 5.541 1.00 19.42 366 LYS A C 1
ATOM 2818 O O . LYS A 1 366 ? 11.493 13.150 5.664 1.00 17.41 366 LYS A O 1
ATOM 2824 N N . ILE A 1 367 ? 11.634 11.207 4.475 1.00 17.72 367 ILE A N 1
ATOM 2825 C CA . ILE A 1 367 ? 12.333 11.887 3.345 1.00 19.67 367 ILE A CA 1
ATOM 2826 C C . ILE A 1 367 ? 11.487 12.954 2.669 1.00 20.98 367 ILE A C 1
ATOM 2827 O O . ILE A 1 367 ? 11.983 14.089 2.439 1.00 21.54 367 ILE A O 1
ATOM 2832 N N . ALA A 1 368 ? 10.217 12.640 2.356 1.00 18.38 368 ALA A N 1
ATOM 2833 C CA . ALA A 1 368 ? 9.293 13.592 1.767 1.00 21.06 368 ALA A CA 1
ATOM 2834 C C . ALA A 1 368 ? 9.046 14.815 2.635 1.00 22.14 368 ALA A C 1
ATOM 2835 O O . ALA A 1 368 ? 9.178 15.985 2.162 1.00 21.07 368 ALA A O 1
ATOM 2837 N N . LEU A 1 369 ? 8.701 14.586 3.906 1.00 18.83 369 LEU A N 1
ATOM 2838 C CA . LEU A 1 369 ? 8.437 15.726 4.783 1.00 21.53 369 LEU A CA 1
ATOM 2839 C C . LEU A 1 369 ? 9.683 16.616 4.921 1.00 21.31 369 LEU A C 1
ATOM 2840 O O . LEU A 1 369 ? 9.569 17.856 4.889 1.00 21.29 369 LEU A O 1
ATOM 2845 N N . THR A 1 370 ? 10.837 15.988 5.118 1.00 18.94 370 THR A N 1
ATOM 2846 C CA . THR A 1 370 ? 12.069 16.715 5.370 1.00 21.52 370 THR A CA 1
ATOM 2847 C C . THR A 1 370 ? 12.368 17.581 4.142 1.00 24.66 370 THR A C 1
ATOM 2848 O O . THR A 1 370 ? 12.737 18.803 4.267 1.00 26.12 370 THR A O 1
ATOM 2852 N N . ALA A 1 371 ? 12.219 16.999 2.962 1.00 23.02 371 ALA A N 1
ATOM 2853 C CA . ALA A 1 371 ? 12.484 17.767 1.718 1.00 25.17 371 ALA A CA 1
ATOM 2854 C C . ALA A 1 371 ? 11.541 18.962 1.562 1.00 25.82 371 ALA A C 1
ATOM 2855 O O . ALA A 1 371 ? 11.982 20.067 1.220 1.00 27.51 371 ALA A O 1
ATOM 2857 N N . PHE A 1 372 ? 10.252 18.782 1.867 1.00 22.79 372 PHE A N 1
ATOM 2858 C CA . PHE A 1 372 ? 9.299 19.867 1.808 1.00 23.12 372 PHE A CA 1
ATOM 2859 C C . PHE A 1 372 ? 9.679 20.979 2.835 1.00 25.68 372 PHE A C 1
ATOM 2860 O O . PHE A 1 372 ? 9.681 22.172 2.469 1.00 25.47 372 PHE A O 1
ATOM 2868 N N . LEU A 1 373 ? 10.003 20.575 4.060 1.00 23.44 373 LEU A N 1
ATOM 2869 C CA . LEU A 1 373 ? 10.371 21.492 5.168 1.00 25.26 373 LEU A CA 1
ATOM 2870 C C . LEU A 1 373 ? 11.634 22.292 4.846 1.00 28.57 373 LEU A C 1
ATOM 2871 O O . LEU A 1 373 ? 11.738 23.470 5.177 1.00 28.85 373 LEU A O 1
ATOM 2876 N N . LYS A 1 374 ? 12.536 21.680 4.115 1.00 27.36 374 LYS A N 1
ATOM 2877 C CA . LYS A 1 374 ? 13.757 22.363 3.705 1.00 35.48 374 LYS A CA 1
ATOM 2878 C C . LYS A 1 374 ? 13.413 23.521 2.785 1.00 35.61 374 LYS A C 1
ATOM 2879 O O . LYS A 1 374 ? 14.032 24.578 2.883 1.00 39.05 374 LYS A O 1
ATOM 2885 N N . LYS A 1 375 ? 12.454 23.319 1.893 1.00 33.15 375 LYS A N 1
ATOM 2886 C CA . LYS A 1 375 ? 12.119 24.275 0.869 1.00 32.95 375 LYS A CA 1
ATOM 2887 C C . LYS A 1 375 ? 11.146 25.345 1.358 1.00 34.42 375 LYS A C 1
ATOM 2888 O O . LYS A 1 375 ? 11.277 26.507 0.960 1.00 33.25 375 LYS A O 1
ATOM 2894 N N . PHE A 1 376 ? 10.181 24.981 2.218 1.00 30.07 376 PHE A N 1
ATOM 2895 C CA . PHE A 1 376 ? 9.074 25.897 2.583 1.00 28.23 376 PHE A CA 1
ATOM 2896 C C . PHE A 1 376 ? 8.995 26.212 4.073 1.00 31.17 376 PHE A C 1
ATOM 2897 O O . PHE A 1 376 ? 8.897 25.337 4.908 1.00 25.74 376 PHE A O 1
ATOM 2905 N N . LYS A 1 377 ? 9.024 27.512 4.399 1.00 28.46 377 LYS A N 1
ATOM 2906 C CA . LYS A 1 377 ? 9.034 27.953 5.766 1.00 30.95 377 LYS A CA 1
ATOM 2907 C C . LYS A 1 377 ? 7.679 27.958 6.394 1.00 27.28 377 LYS A C 1
ATOM 2908 O O . LYS A 1 377 ? 7.603 27.878 7.611 1.00 28.84 377 LYS A O 1
ATOM 2914 N N . HIS A 1 378 ? 6.636 28.142 5.581 1.00 30.75 378 HIS A N 1
ATOM 2915 C CA . HIS A 1 378 ? 5.239 28.242 6.034 1.00 34.51 378 HIS A CA 1
ATOM 2916 C C . HIS A 1 378 ? 4.292 27.589 5.061 1.00 29.79 378 HIS A C 1
ATOM 2917 O O . HIS A 1 378 ? 4.474 27.634 3.833 1.00 31.47 378 HIS A O 1
ATOM 2924 N N . ILE A 1 379 ? 3.242 27.003 5.609 1.00 25.83 379 ILE A N 1
ATOM 2925 C CA . ILE A 1 379 ? 2.096 26.609 4.784 1.00 28.25 379 ILE A CA 1
ATOM 2926 C C . ILE A 1 379 ? 0.811 27.184 5.341 1.00 26.22 379 ILE A C 1
ATOM 2927 O O . ILE A 1 379 ? 0.706 27.446 6.525 1.00 28.49 379 ILE A O 1
ATOM 2932 N N . GLU A 1 380 ? -0.203 27.273 4.521 1.00 26.26 380 GLU A N 1
ATOM 2933 C CA . GLU A 1 380 ? -1.501 27.721 4.967 1.00 33.57 380 GLU A CA 1
ATOM 2934 C C . GLU A 1 380 ? -2.633 26.988 4.217 1.00 25.75 380 GLU A C 1
ATOM 2935 O O . GLU A 1 380 ? -2.517 26.739 3.027 1.00 28.54 380 GLU A O 1
ATOM 2941 N N . ALA A 1 381 ? -3.728 26.737 4.925 1.00 26.39 381 ALA A N 1
ATOM 2942 C CA . ALA A 1 381 ? -4.909 26.100 4.381 1.00 26.28 381 ALA A CA 1
ATOM 2943 C C . ALA A 1 381 ? -5.638 27.001 3.383 1.00 32.66 381 ALA A C 1
ATOM 2944 O O . ALA A 1 381 ? -5.538 28.245 3.448 1.00 35.02 381 ALA A O 1
ATOM 2946 N N . VAL A 1 382 ? -6.326 26.371 2.445 1.00 27.73 382 VAL A N 1
ATOM 2947 C CA . VAL A 1 382 ? -7.210 27.066 1.516 1.00 26.23 382 VAL A CA 1
ATOM 2948 C C . VAL A 1 382 ? -8.645 27.070 2.014 1.00 28.74 382 VAL A C 1
ATOM 2949 O O . VAL A 1 382 ? -9.254 26.011 2.226 1.00 27.00 382 VAL A O 1
ATOM 2953 N N . PRO A 1 383 ? -9.247 28.280 2.200 1.00 26.98 383 PRO A N 1
ATOM 2954 C CA . PRO A 1 383 ? -10.482 28.276 2.945 1.00 27.08 383 PRO A CA 1
ATOM 2955 C C . PRO A 1 383 ? -11.627 27.635 2.216 1.00 24.59 383 PRO A C 1
ATOM 2956 O O . PRO A 1 383 ? -12.566 27.180 2.868 1.00 30.05 383 PRO A O 1
ATOM 2960 N N . SER A 1 384 ? -11.570 27.576 0.895 1.00 25.49 384 SER A N 1
ATOM 2961 C CA . SER A 1 384 ? -12.644 26.999 0.128 1.00 28.01 384 SER A CA 1
ATOM 2962 C C . SER A 1 384 ? -12.624 25.435 0.145 1.00 29.21 384 SER A C 1
ATOM 2963 O O . SER A 1 384 ? -13.497 24.824 -0.376 1.00 30.33 384 SER A O 1
ATOM 2966 N N . PHE A 1 385 ? -11.596 24.832 0.698 1.00 27.87 385 PHE A N 1
ATOM 2967 C CA . PHE A 1 385 ? -11.500 23.363 0.664 1.00 25.79 385 PHE A CA 1
ATOM 2968 C C . PHE A 1 385 ? -12.550 22.758 1.582 1.00 29.17 385 PHE A C 1
ATOM 2969 O O . PHE A 1 385 ? -12.638 23.129 2.751 1.00 29.64 385 PHE A O 1
ATOM 2977 N N . GLN A 1 386 ? -13.332 21.822 1.073 1.00 28.32 386 GLN A N 1
ATOM 2978 C CA . GLN A 1 386 ? -14.310 21.100 1.893 1.00 31.33 386 GLN A CA 1
ATOM 2979 C C . GLN A 1 386 ? -13.918 19.617 2.007 1.00 27.34 386 GLN A C 1
ATOM 2980 O O . GLN A 1 386 ? -13.955 18.849 1.039 1.00 23.99 386 GLN A O 1
ATOM 2986 N N . LEU A 1 387 ? -13.567 19.243 3.219 1.00 26.06 387 LEU A N 1
ATOM 2987 C CA . LEU A 1 387 ? -13.029 17.900 3.478 1.00 27.80 387 LEU A CA 1
ATOM 2988 C C . LEU A 1 387 ? -13.986 16.800 3.027 1.00 27.54 387 LEU A C 1
ATOM 2989 O O . LEU A 1 387 ? -13.575 15.853 2.356 1.00 28.88 387 LEU A O 1
ATOM 2994 N N . GLU A 1 388 ? -15.264 16.958 3.355 1.00 30.84 388 GLU A N 1
ATOM 2995 C CA . GLU A 1 388 ? -16.318 15.969 3.027 1.00 31.02 388 GLU A CA 1
ATOM 2996 C C . GLU A 1 388 ? -16.412 15.630 1.524 1.00 33.75 388 GLU A C 1
ATOM 2997 O O . GLU A 1 388 ? -16.654 14.474 1.169 1.00 29.88 388 GLU A O 1
ATOM 3003 N N . GLU A 1 389 ? -16.118 16.604 0.669 1.00 30.07 389 GLU A N 1
ATOM 3004 C CA . GLU A 1 389 ? -16.159 16.432 -0.780 1.00 33.70 389 GLU A CA 1
ATOM 3005 C C . GLU A 1 389 ? -14.859 15.898 -1.390 1.00 30.85 389 GLU A C 1
ATOM 3006 O O . GLU A 1 389 ? -14.815 15.661 -2.586 1.00 32.12 389 GLU A O 1
ATOM 3012 N N . ASN A 1 390 ? -13.819 15.669 -0.569 1.00 25.43 390 ASN A N 1
ATOM 3013 C CA . ASN A 1 390 ? -12.518 15.252 -1.065 1.00 24.14 390 ASN A CA 1
ATOM 3014 C C . ASN A 1 390 ? -11.998 13.993 -0.357 1.00 23.39 390 ASN A C 1
ATOM 3015 O O . ASN A 1 390 ? -10.794 13.825 -0.248 1.00 25.52 390 ASN A O 1
ATOM 3020 N N . LEU A 1 391 ? -12.919 13.134 0.066 1.00 22.29 391 LEU A N 1
ATOM 3021 C CA . LEU A 1 391 ? -12.609 11.874 0.716 1.00 24.03 391 LEU A CA 1
ATOM 3022 C C . LEU A 1 391 ? -13.220 10.695 -0.053 1.00 25.69 391 LEU A C 1
ATOM 3023 O O . LEU A 1 391 ? -14.325 10.798 -0.509 1.00 26.25 391 LEU A O 1
ATOM 3028 N N . THR A 1 392 ? -12.474 9.584 -0.122 1.00 24.80 392 THR A N 1
ATOM 3029 C CA . THR A 1 392 ? -12.957 8.316 -0.683 1.00 27.01 392 THR A CA 1
ATOM 3030 C C . THR A 1 392 ? -12.548 7.075 0.138 1.00 26.44 392 THR A C 1
ATOM 3031 O O . THR A 1 392 ? -11.536 7.066 0.900 1.00 21.83 392 THR A O 1
ATOM 3035 N N . ASP A 1 393 ? -13.350 6.011 0.014 1.00 27.49 393 ASP A N 1
ATOM 3036 C CA . ASP A 1 393 ? -13.090 4.773 0.783 1.00 30.54 393 ASP A CA 1
ATOM 3037 C C . ASP A 1 393 ? -11.766 4.140 0.449 1.00 28.57 393 ASP A C 1
ATOM 3038 O O . ASP A 1 393 ? -11.340 4.145 -0.684 1.00 31.80 393 ASP A O 1
ATOM 3043 N N . SER A 1 394 ? -11.140 3.505 1.417 1.00 28.83 394 SER A N 1
ATOM 3044 C CA . SER A 1 394 ? -10.052 2.638 1.131 1.00 29.35 394 SER A CA 1
ATOM 3045 C C . SER A 1 394 ? -10.010 1.528 2.178 1.00 33.91 394 SER A C 1
ATOM 3046 O O . SER A 1 394 ? -10.756 1.547 3.159 1.00 33.45 394 SER A O 1
ATOM 3049 N N . ALA A 1 395 ? -9.068 0.603 2.004 1.00 30.68 395 ALA A N 1
ATOM 3050 C CA . ALA A 1 395 ? -8.944 -0.519 2.912 1.00 29.86 395 ALA A CA 1
ATOM 3051 C C . ALA A 1 395 ? -8.427 -0.051 4.257 1.00 30.35 395 ALA A C 1
ATOM 3052 O O . ALA A 1 395 ? -8.710 -0.675 5.273 1.00 34.00 395 ALA A O 1
ATOM 3054 N N . THR A 1 396 ? -7.678 1.050 4.282 1.00 27.93 396 THR A N 1
ATOM 3055 C CA . THR A 1 396 ? -7.139 1.547 5.527 1.00 31.79 396 THR A CA 1
ATOM 3056 C C . THR A 1 396 ? -7.769 2.855 6.041 1.00 25.69 396 THR A C 1
ATOM 3057 O O . THR A 1 396 ? -7.225 3.508 6.913 1.00 29.38 396 THR A O 1
ATOM 3061 N N . GLY A 1 397 ? -8.952 3.181 5.578 1.00 22.37 397 GLY A N 1
ATOM 3062 C CA . GLY A 1 397 ? -9.662 4.320 6.133 1.00 20.53 397 GLY A CA 1
ATOM 3063 C C . GLY A 1 397 ? -9.899 5.322 5.014 1.00 23.46 397 GLY A C 1
ATOM 3064 O O . GLY A 1 397 ? -9.493 5.112 3.842 1.00 24.33 397 GLY A O 1
ATOM 3065 N N . GLN A 1 398 ? -10.536 6.414 5.405 1.00 22.04 398 GLN A N 1
ATOM 3066 C CA . GLN A 1 398 ? -10.976 7.456 4.433 1.00 25.23 398 GLN A CA 1
ATOM 3067 C C . GLN A 1 398 ? -9.769 8.136 3.936 1.00 21.40 398 GLN A C 1
ATOM 3068 O O . GLN A 1 398 ? -8.957 8.571 4.720 1.00 24.12 398 GLN A O 1
ATOM 3074 N N . THR A 1 399 ? -9.658 8.307 2.627 1.00 20.96 399 THR A N 1
ATOM 3075 C CA . THR A 1 399 ? -8.460 8.811 2.082 1.00 22.99 399 THR A CA 1
ATOM 3076 C C . THR A 1 399 ? -8.714 10.095 1.206 1.00 20.20 399 THR A C 1
ATOM 3077 O O . THR A 1 399 ? -9.709 10.195 0.530 1.00 20.62 399 THR A O 1
ATOM 3081 N N . LEU A 1 400 ? -7.823 11.064 1.342 1.00 18.87 400 LEU A N 1
ATOM 3082 C CA . LEU A 1 400 ? -7.952 12.396 0.605 1.00 18.83 400 LEU A CA 1
ATOM 3083 C C . LEU A 1 400 ? -7.715 12.215 -0.897 1.00 19.51 400 LEU A C 1
ATOM 3084 O O . LEU A 1 400 ? -6.724 11.582 -1.300 1.00 20.02 400 LEU A O 1
ATOM 3089 N N . THR A 1 401 ? -8.635 12.709 -1.694 1.00 20.79 401 THR A N 1
ATOM 3090 C CA . THR A 1 401 ? -8.479 12.709 -3.175 1.00 24.68 401 THR A CA 1
ATOM 3091 C C . THR A 1 401 ? -7.771 13.978 -3.689 1.00 23.84 401 THR A C 1
ATOM 3092 O O . THR A 1 401 ? -7.219 13.977 -4.799 1.00 23.67 401 THR A O 1
ATOM 3096 N N . SER A 1 402 ? -7.755 15.029 -2.877 1.00 23.53 402 SER A N 1
ATOM 3097 C CA . SER A 1 402 ? -6.892 16.233 -3.115 1.00 24.63 402 SER A CA 1
ATOM 3098 C C . SER A 1 402 ? -6.736 16.896 -1.782 1.00 22.08 402 SER A C 1
ATOM 3099 O O . SER A 1 402 ? -7.539 16.685 -0.876 1.00 22.33 402 SER A O 1
ATOM 3102 N N . LEU A 1 403 ? -5.715 17.719 -1.676 1.00 23.22 403 LEU A N 1
ATOM 3103 C CA . LEU A 1 403 ? -5.473 18.536 -0.473 1.00 18.58 403 LEU A CA 1
ATOM 3104 C C . LEU A 1 403 ? -4.666 19.791 -0.867 1.00 20.77 403 LEU A C 1
ATOM 3105 O O . LEU A 1 403 ? -3.437 19.752 -1.012 1.00 18.56 403 LEU A O 1
ATOM 3110 N N . PRO A 1 404 ? -5.382 20.914 -1.085 1.00 23.83 404 PRO A N 1
ATOM 3111 C CA . PRO A 1 404 ? -4.709 22.093 -1.561 1.00 24.80 404 PRO A CA 1
ATOM 3112 C C . PRO A 1 404 ? -4.058 22.804 -0.400 1.00 22.96 404 PRO A C 1
ATOM 3113 O O . PRO A 1 404 ? -4.535 22.709 0.746 1.00 23.11 404 PRO A O 1
ATOM 3117 N N . LEU A 1 405 ? -2.953 23.473 -0.677 1.00 25.54 405 LEU A N 1
ATOM 3118 C CA . LEU A 1 405 ? -2.361 24.333 0.307 1.00 27.30 405 LEU A CA 1
ATOM 3119 C C . LEU A 1 405 ? -1.560 25.443 -0.362 1.00 25.31 405 LEU A C 1
ATOM 3120 O O . LEU A 1 405 ? -1.159 25.353 -1.534 1.00 27.41 405 LEU A O 1
ATOM 3125 N N . LYS A 1 406 ? -1.344 26.492 0.413 1.00 29.47 406 LYS A N 1
ATOM 3126 C CA . LYS A 1 406 ? -0.471 27.585 -0.010 1.00 33.40 406 LYS A CA 1
ATOM 3127 C C . LYS A 1 406 ? 0.832 27.525 0.737 1.00 28.04 406 LYS A C 1
ATOM 3128 O O . LYS A 1 406 ? 0.850 27.445 1.973 1.00 30.98 406 LYS A O 1
ATOM 3134 N N . ALA A 1 407 ? 1.930 27.533 0.003 1.00 26.87 407 ALA A N 1
ATOM 3135 C CA . ALA A 1 407 ? 3.249 27.355 0.578 1.00 29.74 407 ALA A CA 1
ATOM 3136 C C . ALA A 1 407 ? 4.047 28.638 0.405 1.00 32.34 407 ALA A C 1
ATOM 3137 O O . ALA A 1 407 ? 3.882 29.299 -0.582 1.00 34.32 407 ALA A O 1
ATOM 3139 N N . SER A 1 408 ? 4.908 28.940 1.369 1.00 36.84 408 SER A N 1
ATOM 3140 C CA . SER A 1 408 ? 5.715 30.117 1.351 1.00 39.51 408 SER A CA 1
ATOM 3141 C C . SER A 1 408 ? 7.087 29.616 1.255 1.00 40.04 408 SER A C 1
ATOM 3142 O O . SER A 1 408 ? 7.617 29.013 2.229 1.00 38.00 408 SER A O 1
ATOM 3145 N N . ARG A 1 409 ? 7.672 29.867 0.094 1.00 43.03 409 ARG A N 1
ATOM 3146 C CA . ARG A 1 409 ? 9.012 29.455 -0.200 1.00 50.98 409 ARG A CA 1
ATOM 3147 C C . ARG A 1 409 ? 9.943 30.160 0.773 1.00 51.94 409 ARG A C 1
ATOM 3148 O O . ARG A 1 409 ? 11.033 29.665 1.044 1.00 59.67 409 ARG A O 1
ATOM 3156 N N . MET A 1 410 ? 9.510 31.316 1.288 1.00 53.79 410 MET A N 1
ATOM 3157 C CA . MET A 1 410 ? 10.100 31.953 2.460 1.00 54.13 410 MET A CA 1
ATOM 3158 C C . MET A 1 410 ? 10.800 30.951 3.391 1.00 60.44 410 MET A C 1
ATOM 3159 O O . MET A 1 410 ? 11.446 29.978 2.960 1.00 58.83 410 MET A O 1
ATOM 3161 N N . VAL B 1 4 ? -39.366 -17.018 37.230 1.00 56.13 4 VAL B N 1
ATOM 3162 C CA . VAL B 1 4 ? -38.525 -18.057 36.586 1.00 50.29 4 VAL B CA 1
ATOM 3163 C C . VAL B 1 4 ? -39.467 -19.028 35.894 1.00 46.69 4 VAL B C 1
ATOM 3164 O O . VAL B 1 4 ? -40.180 -19.766 36.562 1.00 60.97 4 VAL B O 1
ATOM 3166 N N . ILE B 1 5 ? -39.505 -19.004 34.563 1.00 44.03 5 ILE B N 1
ATOM 3167 C CA . ILE B 1 5 ? -40.400 -19.890 33.808 1.00 37.87 5 ILE B CA 1
ATOM 3168 C C . ILE B 1 5 ? -39.816 -21.288 33.849 1.00 29.95 5 ILE B C 1
ATOM 3169 O O . ILE B 1 5 ? -38.654 -21.520 33.456 1.00 23.86 5 ILE B O 1
ATOM 3174 N N . ALA B 1 6 ? -40.601 -22.230 34.335 1.00 28.53 6 ALA B N 1
ATOM 3175 C CA . ALA B 1 6 ? -40.214 -23.617 34.355 1.00 28.24 6 ALA B CA 1
ATOM 3176 C C . ALA B 1 6 ? -40.355 -24.207 32.977 1.00 23.31 6 ALA B C 1
ATOM 3177 O O . ALA B 1 6 ? -41.333 -23.897 32.262 1.00 20.25 6 ALA B O 1
ATOM 3179 N N . VAL B 1 7 ? -39.453 -25.147 32.653 1.00 21.62 7 VAL B N 1
ATOM 3180 C CA . VAL B 1 7 ? -39.527 -25.949 31.437 1.00 20.58 7 VAL B CA 1
ATOM 3181 C C . VAL B 1 7 ? -40.913 -26.564 31.251 1.00 19.69 7 VAL B C 1
ATOM 3182 O O . VAL B 1 7 ? -41.469 -26.557 30.151 1.00 17.12 7 VAL B O 1
ATOM 3186 N N . LYS B 1 8 ? -41.466 -27.156 32.311 1.00 20.70 8 LYS B N 1
ATOM 3187 C CA . LYS B 1 8 ? -42.717 -27.925 32.124 1.00 21.43 8 LYS B CA 1
ATOM 3188 C C . LYS B 1 8 ? -43.900 -27.045 31.731 1.00 17.99 8 LYS B C 1
ATOM 3189 O O . LYS B 1 8 ? -44.861 -27.542 31.136 1.00 20.62 8 LYS B O 1
ATOM 3195 N N . GLU B 1 9 ? -43.797 -25.757 32.021 1.00 19.03 9 GLU B N 1
ATOM 3196 C CA . GLU B 1 9 ? -44.863 -24.793 31.625 1.00 21.45 9 GLU B CA 1
ATOM 3197 C C . GLU B 1 9 ? -44.926 -24.598 30.106 1.00 23.26 9 GLU B C 1
ATOM 3198 O O . GLU B 1 9 ? -46.001 -24.281 29.540 1.00 21.94 9 GLU B O 1
ATOM 3204 N N . ILE B 1 10 ? -43.783 -24.782 29.442 1.00 19.33 10 ILE B N 1
ATOM 3205 C CA . ILE B 1 10 ? -43.751 -24.695 27.999 1.00 18.33 10 ILE B CA 1
ATOM 3206 C C . ILE B 1 10 ? -43.904 -26.012 27.307 1.00 21.62 10 ILE B C 1
ATOM 3207 O O . ILE B 1 10 ? -44.609 -26.088 26.284 1.00 21.94 10 ILE B O 1
ATOM 3212 N N . THR B 1 11 ? -43.269 -27.065 27.798 1.00 18.90 11 THR B N 1
ATOM 3213 C CA . THR B 1 11 ? -43.346 -28.363 27.140 1.00 21.00 11 THR B CA 1
ATOM 3214 C C . THR B 1 11 ? -44.711 -29.050 27.368 1.00 23.15 11 THR B C 1
ATOM 3215 O O . THR B 1 11 ? -45.228 -29.717 26.465 1.00 23.83 11 THR B O 1
ATOM 3219 N N . ARG B 1 12 ? -45.210 -28.870 28.588 1.00 26.75 12 ARG B N 1
ATOM 3220 C CA A ARG B 1 12 ? -46.418 -29.563 29.062 0.50 29.15 12 ARG B CA 1
ATOM 3221 C CA B ARG B 1 12 ? -46.393 -29.586 29.142 0.50 28.27 12 ARG B CA 1
ATOM 3222 C C . ARG B 1 12 ? -46.410 -31.075 28.838 1.00 27.56 12 ARG B C 1
ATOM 3223 O O . ARG B 1 12 ? -47.435 -31.649 28.460 1.00 25.54 12 ARG B O 1
ATOM 3238 N N . PHE B 1 13 ? -45.266 -31.725 29.011 1.00 23.09 13 PHE B N 1
ATOM 3239 C CA . PHE B 1 13 ? -45.154 -33.151 28.779 1.00 25.74 13 PHE B CA 1
ATOM 3240 C C . PHE B 1 13 ? -45.959 -33.901 29.848 1.00 28.37 13 PHE B C 1
ATOM 3241 O O . PHE B 1 13 ? -46.102 -33.405 30.946 1.00 24.85 13 PHE B O 1
ATOM 3249 N N . LYS B 1 14 ? -46.409 -35.095 29.510 1.00 32.65 14 LYS B N 1
ATOM 3250 C CA . LYS B 1 14 ? -47.148 -35.946 30.466 1.00 38.02 14 LYS B CA 1
ATOM 3251 C C . LYS B 1 14 ? -46.228 -36.624 31.472 1.00 37.37 14 LYS B C 1
ATOM 3252 O O . LYS B 1 14 ? -46.585 -36.750 32.625 1.00 34.13 14 LYS B O 1
ATOM 3258 N N . THR B 1 15 ? -45.007 -36.970 31.069 1.00 31.54 15 THR B N 1
ATOM 3259 C CA . THR B 1 15 ? -44.129 -37.734 31.942 1.00 29.75 15 THR B CA 1
ATOM 3260 C C . THR B 1 15 ? -42.801 -37.041 32.129 1.00 30.45 15 THR B C 1
ATOM 3261 O O . THR B 1 15 ? -42.427 -36.206 31.312 1.00 25.60 15 THR B O 1
ATOM 3265 N N . ARG B 1 16 ? -42.091 -37.397 33.179 1.00 25.97 16 ARG B N 1
ATOM 3266 C CA . ARG B 1 16 ? -40.727 -36.879 33.401 1.00 28.87 16 ARG B CA 1
ATOM 3267 C C . ARG B 1 16 ? -39.779 -37.457 32.366 1.00 27.23 16 ARG B C 1
ATOM 3268 O O . ARG B 1 16 ? -38.855 -36.790 31.919 1.00 24.67 16 ARG B O 1
ATOM 3276 N N . THR B 1 17 ? -40.046 -38.703 31.983 1.00 22.68 17 THR B N 1
ATOM 3277 C CA . THR B 1 17 ? -39.287 -39.403 30.982 1.00 26.88 17 THR B CA 1
ATOM 3278 C C . THR B 1 17 ? -39.207 -38.666 29.657 1.00 28.02 17 THR B C 1
ATOM 3279 O O . THR B 1 17 ? -38.151 -38.694 29.006 1.00 29.58 17 THR B O 1
ATOM 3283 N N . GLU B 1 18 ? -40.284 -37.979 29.274 1.00 26.26 18 GLU B N 1
ATOM 3284 C CA . GLU B 1 18 ? -40.254 -37.246 28.038 1.00 28.00 18 GLU B CA 1
ATOM 3285 C C . GLU B 1 18 ? -39.356 -36.008 28.120 1.00 25.04 18 GLU B C 1
ATOM 3286 O O . GLU B 1 18 ? -38.820 -35.599 27.071 1.00 27.13 18 GLU B O 1
ATOM 3292 N N . GLU B 1 19 ? -39.228 -35.373 29.287 1.00 21.67 19 GLU B N 1
ATOM 3293 C CA . GLU B 1 19 ? -38.265 -34.239 29.427 1.00 22.73 19 GLU B CA 1
ATOM 3294 C C . GLU B 1 19 ? -36.838 -34.802 29.392 1.00 22.76 19 GLU B C 1
ATOM 3295 O O . GLU B 1 19 ? -35.894 -34.230 28.754 1.00 22.59 19 GLU B O 1
ATOM 3301 N N . PHE B 1 20 ? -36.662 -35.967 30.037 1.00 20.60 20 PHE B N 1
ATOM 3302 C CA . PHE B 1 20 ? -35.316 -36.574 30.094 1.00 18.84 20 PHE B CA 1
ATOM 3303 C C . PHE B 1 20 ? -34.824 -37.018 28.731 1.00 18.91 20 PHE B C 1
ATOM 3304 O O . PHE B 1 20 ? -33.599 -36.965 28.433 1.00 19.72 20 PHE B O 1
ATOM 3312 N N . SER B 1 21 ? -35.752 -37.469 27.875 1.00 18.93 21 SER B N 1
ATOM 3313 C CA . SER B 1 21 ? -35.438 -37.938 26.514 1.00 19.05 21 SER B CA 1
ATOM 3314 C C . SER B 1 21 ? -36.401 -37.263 25.551 1.00 18.78 21 SER B C 1
ATOM 3315 O O . SER B 1 21 ? -37.380 -37.839 25.096 1.00 19.10 21 SER B O 1
ATOM 3318 N N . PRO B 1 22 ? -36.187 -35.981 25.285 1.00 20.20 22 PRO B N 1
ATOM 3319 C CA . PRO B 1 22 ? -37.161 -35.157 24.610 1.00 19.46 22 PRO B CA 1
ATOM 3320 C C . PRO B 1 22 ? -36.989 -35.080 23.088 1.00 19.11 22 PRO B C 1
ATOM 3321 O O . PRO B 1 22 ? -37.432 -34.107 22.460 1.00 18.20 22 PRO B O 1
ATOM 3325 N N . TYR B 1 23 ? -36.382 -36.083 22.511 1.00 17.64 23 TYR B N 1
ATOM 3326 C CA . TYR B 1 23 ? -35.858 -36.043 21.115 1.00 19.78 23 TYR B CA 1
ATOM 3327 C C . TYR B 1 23 ? -36.960 -35.793 20.085 1.00 20.99 23 TYR B C 1
ATOM 3328 O O . TYR B 1 23 ? -36.819 -34.994 19.137 1.00 19.72 23 TYR B O 1
ATOM 3337 N N . ALA B 1 24 ? -38.118 -36.415 20.326 1.00 21.23 24 ALA B N 1
ATOM 3338 C CA . ALA B 1 24 ? -39.229 -36.224 19.378 1.00 21.96 24 ALA B CA 1
ATOM 3339 C C . ALA B 1 24 ? -39.755 -34.779 19.388 1.00 20.96 24 ALA B C 1
ATOM 3340 O O . ALA B 1 24 ? -40.025 -34.210 18.332 1.00 20.15 24 ALA B O 1
ATOM 3342 N N . TRP B 1 25 ? -39.878 -34.195 20.574 1.00 18.46 25 TRP B N 1
ATOM 3343 C CA . TRP B 1 25 ? -40.338 -32.830 20.705 1.00 20.43 25 TRP B CA 1
ATOM 3344 C C . TRP B 1 25 ? -39.336 -31.820 20.129 1.00 18.38 25 TRP B C 1
ATOM 3345 O O . TRP B 1 25 ? -39.742 -30.869 19.428 1.00 18.78 25 TRP B O 1
ATOM 3356 N N . CYS B 1 26 ? -38.041 -32.007 20.431 1.00 19.29 26 CYS B N 1
ATOM 3357 C CA . CYS B 1 26 ? -36.997 -31.141 19.853 1.00 18.02 26 CYS B CA 1
ATOM 3358 C C . CYS B 1 26 ? -37.133 -31.176 18.315 1.00 17.52 26 CYS B C 1
ATOM 3359 O O . CYS B 1 26 ? -37.092 -30.149 17.661 1.00 16.41 26 CYS B O 1
ATOM 3362 N N . LYS B 1 27 ? -37.249 -32.362 17.765 1.00 17.57 27 LYS B N 1
ATOM 3363 C CA . LYS B 1 27 ? -37.302 -32.501 16.284 1.00 20.53 27 LYS B CA 1
ATOM 3364 C C . LYS B 1 27 ? -38.522 -31.754 15.683 1.00 19.31 27 LYS B C 1
ATOM 3365 O O . LYS B 1 27 ? -38.412 -31.010 14.690 1.00 17.64 27 LYS B O 1
ATOM 3371 N N . ARG B 1 28 ? -39.660 -31.861 16.358 1.00 20.52 28 ARG B N 1
ATOM 3372 C CA A ARG B 1 28 ? -40.887 -31.191 15.937 0.50 20.98 28 ARG B CA 1
ATOM 3373 C CA B ARG B 1 28 ? -40.856 -31.183 15.855 0.50 21.73 28 ARG B CA 1
ATOM 3374 C C . ARG B 1 28 ? -40.712 -29.680 15.990 1.00 20.59 28 ARG B C 1
ATOM 3375 O O . ARG B 1 28 ? -41.103 -28.950 15.067 1.00 20.67 28 ARG B O 1
ATOM 3390 N N . MET B 1 29 ? -40.142 -29.196 17.102 1.00 19.99 29 MET B N 1
ATOM 3391 C CA . MET B 1 29 ? -39.952 -27.777 17.249 1.00 19.45 29 MET B CA 1
ATOM 3392 C C . MET B 1 29 ? -38.944 -27.244 16.226 1.00 16.00 29 MET B C 1
ATOM 3393 O O . MET B 1 29 ? -39.211 -26.218 15.590 1.00 17.50 29 MET B O 1
ATOM 3398 N N . LEU B 1 30 ? -37.796 -27.889 16.068 1.00 16.09 30 LEU B N 1
ATOM 3399 C CA . LEU B 1 30 ? -36.776 -27.476 15.081 1.00 17.03 30 LEU B CA 1
ATOM 3400 C C . LEU B 1 30 ? -37.350 -27.428 13.664 1.00 19.53 30 LEU B C 1
ATOM 3401 O O . LEU B 1 30 ? -37.025 -26.506 12.909 1.00 19.69 30 LEU B O 1
ATOM 3406 N N . GLU B 1 31 ? -38.188 -28.394 13.328 1.00 20.56 31 GLU B N 1
ATOM 3407 C CA . GLU B 1 31 ? -38.615 -28.541 11.934 1.00 24.58 31 GLU B CA 1
ATOM 3408 C C . GLU B 1 31 ? -39.853 -27.716 11.659 1.00 26.50 31 GLU B C 1
ATOM 3409 O O . GLU B 1 31 ? -40.009 -27.200 10.525 1.00 28.89 31 GLU B O 1
ATOM 3415 N N . ASN B 1 32 ? -40.731 -27.581 12.643 1.00 25.32 32 ASN B N 1
ATOM 3416 C CA . ASN B 1 32 ? -42.031 -26.932 12.416 1.00 31.06 32 ASN B CA 1
ATOM 3417 C C . ASN B 1 32 ? -42.283 -25.659 13.084 1.00 27.40 32 ASN B C 1
ATOM 3418 O O . ASN B 1 32 ? -43.158 -24.968 12.646 1.00 28.62 32 ASN B O 1
ATOM 3423 N N . ASP B 1 33 ? -41.558 -25.315 14.165 1.00 20.73 33 ASP B N 1
ATOM 3424 C CA . ASP B 1 33 ? -41.841 -24.096 14.832 1.00 19.65 33 ASP B CA 1
ATOM 3425 C C . ASP B 1 33 ? -40.615 -23.525 15.554 1.00 18.64 33 ASP B C 1
ATOM 3426 O O . ASP B 1 33 ? -40.590 -23.367 16.787 1.00 18.76 33 ASP B O 1
ATOM 3431 N N . PRO B 1 34 ? -39.572 -23.249 14.780 1.00 16.85 34 PRO B N 1
ATOM 3432 C CA . PRO B 1 34 ? -38.273 -22.944 15.392 1.00 16.85 34 PRO B CA 1
ATOM 3433 C C . PRO B 1 34 ? -38.147 -21.623 16.155 1.00 15.20 34 PRO B C 1
ATOM 3434 O O . PRO B 1 34 ? -37.187 -21.426 16.919 1.00 15.87 34 PRO B O 1
ATOM 3438 N N . VAL B 1 35 ? -38.995 -20.645 15.896 1.00 15.29 35 VAL B N 1
ATOM 3439 C CA . VAL B 1 35 ? -39.051 -19.427 16.634 1.00 16.29 35 VAL B CA 1
ATOM 3440 C C . VAL B 1 35 ? -40.508 -19.276 17.009 1.00 18.64 35 VAL B C 1
ATOM 3441 O O . VAL B 1 35 ? -41.313 -18.818 16.181 1.00 16.68 35 VAL B O 1
ATOM 3445 N N . SER B 1 36 ? -40.848 -19.624 18.265 1.00 16.18 36 SER B N 1
ATOM 3446 C CA . SER B 1 36 ? -42.237 -19.961 18.599 1.00 17.63 36 SER B CA 1
ATOM 3447 C C . SER B 1 36 ? -42.737 -19.145 19.735 1.00 17.34 36 SER B C 1
ATOM 3448 O O . SER B 1 36 ? -42.067 -19.026 20.787 1.00 16.41 36 SER B O 1
ATOM 3451 N N . TYR B 1 37 ? -43.928 -18.562 19.572 1.00 17.82 37 TYR B N 1
ATOM 3452 C CA . TYR B 1 37 ? -44.557 -17.800 20.638 1.00 16.85 37 TYR B CA 1
ATOM 3453 C C . TYR B 1 37 ? -45.486 -18.661 21.478 1.00 16.74 37 TYR B C 1
ATOM 3454 O O . TYR B 1 37 ? -46.377 -19.328 20.922 1.00 17.52 37 TYR B O 1
ATOM 3463 N N . HIS B 1 38 ? -45.276 -18.637 22.790 1.00 16.25 38 HIS B N 1
ATOM 3464 C CA . HIS B 1 38 ? -46.023 -19.446 23.749 1.00 17.52 38 HIS B CA 1
ATOM 3465 C C . HIS B 1 38 ? -46.857 -18.502 24.565 1.00 16.82 38 HIS B C 1
ATOM 3466 O O . HIS B 1 38 ? -46.394 -17.733 25.394 1.00 15.64 38 HIS B O 1
ATOM 3473 N N . GLU B 1 39 ? -48.160 -18.464 24.242 1.00 18.23 39 GLU B N 1
ATOM 3474 C CA A GLU B 1 39 ? -49.040 -17.476 24.758 0.50 21.12 39 GLU B CA 1
ATOM 3475 C CA B GLU B 1 39 ? -48.974 -17.409 24.794 0.50 21.44 39 GLU B CA 1
ATOM 3476 C C . GLU B 1 39 ? -49.142 -17.602 26.287 1.00 19.84 39 GLU B C 1
ATOM 3477 O O . GLU B 1 39 ? -49.125 -16.633 27.003 1.00 19.92 39 GLU B O 1
ATOM 3488 N N . GLY B 1 40 ? -49.226 -18.846 26.769 1.00 20.52 40 GLY B N 1
ATOM 3489 C CA . GLY B 1 40 ? -49.428 -19.066 28.223 1.00 19.89 40 GLY B CA 1
ATOM 3490 C C . GLY B 1 40 ? -48.333 -18.584 29.162 1.00 21.86 40 GLY B C 1
ATOM 3491 O O . GLY B 1 40 ? -48.568 -18.232 30.314 1.00 22.69 40 GLY B O 1
ATOM 3492 N N . THR B 1 41 ? -47.110 -18.441 28.665 1.00 20.53 41 THR B N 1
ATOM 3493 C CA . THR B 1 41 ? -46.008 -17.844 29.452 1.00 20.28 41 THR B CA 1
ATOM 3494 C C . THR B 1 41 ? -45.553 -16.496 28.873 1.00 20.34 41 THR B C 1
ATOM 3495 O O . THR B 1 41 ? -44.639 -15.884 29.404 1.00 20.38 41 THR B O 1
ATOM 3499 N N . ASP B 1 42 ? -46.182 -16.039 27.770 1.00 19.27 42 ASP B N 1
ATOM 3500 C CA . ASP B 1 42 ? -45.760 -14.871 27.052 1.00 19.96 42 ASP B CA 1
ATOM 3501 C C . ASP B 1 42 ? -44.261 -14.909 26.736 1.00 17.59 42 ASP B C 1
ATOM 3502 O O . ASP B 1 42 ? -43.572 -13.931 26.936 1.00 19.90 42 ASP B O 1
ATOM 3507 N N . THR B 1 43 ? -43.830 -15.995 26.123 1.00 16.63 43 THR B N 1
ATOM 3508 C CA . THR B 1 43 ? -42.418 -16.157 25.709 1.00 14.30 43 THR B CA 1
ATOM 3509 C C . THR B 1 43 ? -42.254 -16.442 24.261 1.00 13.63 43 THR B C 1
ATOM 3510 O O . THR B 1 43 ? -43.021 -17.187 23.668 1.00 14.84 43 THR B O 1
ATOM 3514 N N . TRP B 1 44 ? -41.151 -15.930 23.693 1.00 13.31 44 TRP B N 1
ATOM 3515 C CA . TRP B 1 44 ? -40.639 -16.399 22.451 1.00 14.15 44 TRP B CA 1
ATOM 3516 C C . TRP B 1 44 ? -39.555 -17.455 22.670 1.00 14.94 44 TRP B C 1
ATOM 3517 O O . TRP B 1 44 ? -38.602 -17.208 23.432 1.00 17.34 44 TRP B O 1
ATOM 3528 N N . ASN B 1 45 ? -39.681 -18.554 22.000 1.00 12.28 45 ASN B N 1
ATOM 3529 C CA . ASN B 1 45 ? -38.860 -19.762 22.228 1.00 12.47 45 ASN B CA 1
ATOM 3530 C C . ASN B 1 45 ? -38.061 -20.057 20.959 1.00 13.99 45 ASN B C 1
ATOM 3531 O O . ASN B 1 45 ? -38.620 -20.130 19.836 1.00 14.81 45 ASN B O 1
ATOM 3536 N N . VAL B 1 46 ? -36.740 -20.115 21.142 1.00 12.94 46 VAL B N 1
ATOM 3537 C CA . VAL B 1 46 ? -35.786 -20.263 20.050 1.00 12.06 46 VAL B CA 1
ATOM 3538 C C . VAL B 1 46 ? -35.043 -21.580 20.111 1.00 12.24 46 VAL B C 1
ATOM 3539 O O . VAL B 1 46 ? -34.475 -21.939 21.161 1.00 13.32 46 VAL B O 1
ATOM 3543 N N . PHE B 1 47 ? -35.058 -22.291 18.991 1.00 11.19 47 PHE B N 1
ATOM 3544 C CA . PHE B 1 47 ? -34.579 -23.640 18.898 1.00 11.90 47 PHE B CA 1
ATOM 3545 C C . PHE B 1 47 ? -33.402 -23.888 18.030 1.00 13.56 47 PHE B C 1
ATOM 3546 O O . PHE B 1 47 ? -32.635 -24.792 18.326 1.00 12.71 47 PHE B O 1
ATOM 3554 N N . LYS B 1 48 ? -33.290 -23.192 16.892 1.00 13.38 48 LYS B N 1
ATOM 3555 C CA . LYS B 1 48 ? -32.205 -23.535 15.943 1.00 14.68 48 LYS B CA 1
ATOM 3556 C C . LYS B 1 48 ? -30.826 -23.078 16.457 1.00 11.78 48 LYS B C 1
ATOM 3557 O O . LYS B 1 48 ? -30.735 -22.097 17.123 1.00 13.32 48 LYS B O 1
ATOM 3563 N N . TYR B 1 49 ? -29.804 -23.861 16.100 1.00 14.89 49 TYR B N 1
ATOM 3564 C CA . TYR B 1 49 ? -28.439 -23.638 16.547 1.00 14.40 49 TYR B CA 1
ATOM 3565 C C . TYR B 1 49 ? -28.017 -22.212 16.248 1.00 16.25 49 TYR B C 1
ATOM 3566 O O . TYR B 1 49 ? -27.586 -21.505 17.133 1.00 13.96 49 TYR B O 1
ATOM 3575 N N . GLU B 1 50 ? -28.121 -21.748 14.979 1.00 15.43 50 GLU B N 1
ATOM 3576 C CA . GLU B 1 50 ? -27.668 -20.395 14.679 1.00 18.71 50 GLU B CA 1
ATOM 3577 C C . GLU B 1 50 ? -28.359 -19.305 15.433 1.00 15.83 50 GLU B C 1
ATOM 3578 O O . GLU B 1 50 ? -27.734 -18.306 15.849 1.00 15.72 50 GLU B O 1
ATOM 3584 N N . ASP B 1 51 ? -29.647 -19.474 15.658 1.00 14.13 51 ASP B N 1
ATOM 3585 C CA . ASP B 1 51 ? -30.436 -18.483 16.351 1.00 14.28 51 ASP B CA 1
ATOM 3586 C C . ASP B 1 51 ? -30.125 -18.435 17.842 1.00 12.84 51 ASP B C 1
ATOM 3587 O O . ASP B 1 51 ? -30.039 -17.364 18.418 1.00 12.21 51 ASP B O 1
ATOM 3592 N N . VAL B 1 52 ? -29.980 -19.601 18.464 1.00 12.17 52 VAL B N 1
ATOM 3593 C CA . VAL B 1 52 ? -29.668 -19.675 19.902 1.00 11.14 52 VAL B CA 1
ATOM 3594 C C . VAL B 1 52 ? -28.274 -18.993 20.125 1.00 12.19 52 VAL B C 1
ATOM 3595 O O . VAL B 1 52 ? -28.100 -18.178 21.010 1.00 12.34 52 VAL B O 1
ATOM 3599 N N . LYS B 1 53 ? -27.318 -19.341 19.275 1.00 13.40 53 LYS B N 1
ATOM 3600 C CA . LYS B 1 53 ? -25.957 -18.818 19.380 1.00 17.02 53 LYS B CA 1
ATOM 3601 C C . LYS B 1 53 ? -25.995 -17.354 19.230 1.00 16.34 53 LYS B C 1
ATOM 3602 O O . LYS B 1 53 ? -25.400 -16.611 20.021 1.00 15.78 53 LYS B O 1
ATOM 3608 N N . ARG B 1 54 ? -26.724 -16.822 18.252 1.00 17.47 54 ARG B N 1
ATOM 3609 C CA . ARG B 1 54 ? -26.779 -15.346 18.099 1.00 19.60 54 ARG B CA 1
ATOM 3610 C C . ARG B 1 54 ? -27.483 -14.569 19.214 1.00 16.78 54 ARG B C 1
ATOM 3611 O O . ARG B 1 54 ? -27.014 -13.493 19.644 1.00 16.58 54 ARG B O 1
ATOM 3619 N N . VAL B 1 55 ? -28.606 -15.095 19.726 1.00 14.22 55 VAL B N 1
ATOM 3620 C CA . VAL B 1 55 ? -29.224 -14.524 20.855 1.00 13.05 55 VAL B CA 1
ATOM 3621 C C . VAL B 1 55 ? -28.264 -14.393 22.075 1.00 13.05 55 VAL B C 1
ATOM 3622 O O . VAL B 1 55 ? -28.220 -13.355 22.757 1.00 12.94 55 VAL B O 1
ATOM 3626 N N . LEU B 1 56 ? -27.533 -15.479 22.338 1.00 12.38 56 LEU B N 1
ATOM 3627 C CA . LEU B 1 56 ? -26.646 -15.494 23.553 1.00 13.08 56 LEU B CA 1
ATOM 3628 C C . LEU B 1 56 ? -25.439 -14.566 23.335 1.00 13.93 56 LEU B C 1
ATOM 3629 O O . LEU B 1 56 ? -24.889 -14.074 24.298 1.00 15.20 56 LEU B O 1
ATOM 3634 N N . SER B 1 57 ? -25.033 -14.323 22.083 1.00 14.06 57 SER B N 1
ATOM 3635 C CA . SER B 1 57 ? -23.950 -13.349 21.807 1.00 16.07 57 SER B CA 1
ATOM 3636 C C . SER B 1 57 ? -24.432 -11.943 21.950 1.00 15.76 57 SER B C 1
ATOM 3637 O O . SER B 1 57 ? -23.693 -11.032 22.354 1.00 16.19 57 SER B O 1
ATOM 3640 N N . ASP B 1 58 ? -25.681 -11.697 21.540 1.00 14.66 58 ASP B N 1
ATOM 3641 C CA . ASP B 1 58 ? -26.147 -10.337 21.320 1.00 16.16 58 ASP B CA 1
ATOM 3642 C C . ASP B 1 58 ? -26.763 -9.735 22.558 1.00 18.10 58 ASP B C 1
ATOM 3643 O O . ASP B 1 58 ? -27.995 -9.463 22.655 1.00 15.88 58 ASP B O 1
ATOM 3648 N N . TYR B 1 59 ? -25.873 -9.383 23.466 1.00 17.82 59 TYR B N 1
ATOM 3649 C CA . TYR B 1 59 ? -26.257 -8.854 24.751 1.00 18.43 59 TYR B CA 1
ATOM 3650 C C . TYR B 1 59 ? -26.836 -7.460 24.573 1.00 17.91 59 TYR B C 1
ATOM 3651 O O . TYR B 1 59 ? -27.597 -7.044 25.411 1.00 21.17 59 TYR B O 1
ATOM 3660 N N . LYS B 1 60 ? -26.523 -6.727 23.504 1.00 20.80 60 LYS B N 1
ATOM 3661 C CA . LYS B 1 60 ? -27.085 -5.398 23.318 1.00 24.39 60 LYS B CA 1
ATOM 3662 C C . LYS B 1 60 ? -28.617 -5.434 23.108 1.00 22.73 60 LYS B C 1
ATOM 3663 O O . LYS B 1 60 ? -29.323 -4.520 23.484 1.00 23.13 60 LYS B O 1
ATOM 3669 N N . HIS B 1 61 ? -29.080 -6.445 22.430 1.00 18.84 61 HIS B N 1
ATOM 3670 C CA . HIS B 1 61 ? -30.527 -6.591 22.255 1.00 18.27 61 HIS B CA 1
ATOM 3671 C C . HIS B 1 61 ? -31.135 -7.547 23.299 1.00 17.58 61 HIS B C 1
ATOM 3672 O O . HIS B 1 61 ? -32.325 -7.441 23.546 1.00 18.46 61 HIS B O 1
ATOM 3679 N N . PHE B 1 62 ? -30.407 -8.553 23.814 1.00 15.79 62 PHE B N 1
ATOM 3680 C CA . PHE B 1 62 ? -30.983 -9.554 24.668 1.00 14.66 62 PHE B CA 1
ATOM 3681 C C . PHE B 1 62 ? -30.237 -9.597 25.987 1.00 17.78 62 PHE B C 1
ATOM 3682 O O . PHE B 1 62 ? -29.198 -10.300 26.081 1.00 16.86 62 PHE B O 1
ATOM 3690 N N . SER B 1 63 ? -30.831 -8.960 26.974 1.00 14.84 63 SER B N 1
ATOM 3691 C CA . SER B 1 63 ? -30.283 -8.759 28.310 1.00 15.44 63 SER B CA 1
ATOM 3692 C C . SER B 1 63 ? -30.441 -9.856 29.276 1.00 13.77 63 SER B C 1
ATOM 3693 O O . SER B 1 63 ? -31.393 -10.630 29.243 1.00 11.69 63 SER B O 1
ATOM 3696 N N . SER B 1 64 ? -29.451 -9.952 30.167 1.00 13.81 64 SER B N 1
ATOM 3697 C CA . SER B 1 64 ? -29.501 -10.879 31.321 1.00 13.56 64 SER B CA 1
ATOM 3698 C C . SER B 1 64 ? -30.012 -10.279 32.622 1.00 16.01 64 SER B C 1
ATOM 3699 O O . SER B 1 64 ? -30.024 -10.924 33.661 1.00 16.87 64 SER B O 1
ATOM 3702 N N . VAL B 1 65 ? -30.374 -9.009 32.600 1.00 21.98 65 VAL B N 1
ATOM 3703 C CA . VAL B 1 65 ? -30.769 -8.310 33.855 1.00 25.47 65 VAL B CA 1
ATOM 3704 C C . VAL B 1 65 ? -32.210 -8.587 34.148 1.00 32.47 65 VAL B C 1
ATOM 3705 O O . VAL B 1 65 ? -33.008 -8.504 33.231 1.00 33.53 65 VAL B O 1
ATOM 3709 N N . ARG B 1 66 ? -32.532 -8.914 35.419 1.00 43.04 66 ARG B N 1
ATOM 3710 C CA . ARG B 1 66 ? -33.899 -9.421 35.808 1.00 45.90 66 ARG B CA 1
ATOM 3711 C C . ARG B 1 66 ? -34.814 -8.368 36.421 1.00 46.86 66 ARG B C 1
ATOM 3712 O O . ARG B 1 66 ? -34.755 -7.183 36.073 1.00 51.12 66 ARG B O 1
ATOM 3714 N N . VAL B 1 82 ? -26.288 -11.388 47.836 1.00 59.65 82 VAL B N 1
ATOM 3715 C CA . VAL B 1 82 ? -26.743 -10.576 46.702 1.00 52.80 82 VAL B CA 1
ATOM 3716 C C . VAL B 1 82 ? -25.894 -9.304 46.387 1.00 51.35 82 VAL B C 1
ATOM 3717 O O . VAL B 1 82 ? -26.277 -8.553 45.483 1.00 50.92 82 VAL B O 1
ATOM 3719 N N . PRO B 1 83 ? -24.734 -9.069 47.081 1.00 43.09 83 PRO B N 1
ATOM 3720 C CA . PRO B 1 83 ? -23.915 -7.876 46.737 1.00 37.40 83 PRO B CA 1
ATOM 3721 C C . PRO B 1 83 ? -23.650 -7.763 45.218 1.00 35.16 83 PRO B C 1
ATOM 3722 O O . PRO B 1 83 ? -23.377 -8.766 44.546 1.00 28.25 83 PRO B O 1
ATOM 3726 N N . GLU B 1 84 ? -23.734 -6.559 44.667 1.00 31.97 84 GLU B N 1
ATOM 3727 C CA . GLU B 1 84 ? -23.697 -6.404 43.220 1.00 33.44 84 GLU B CA 1
ATOM 3728 C C . GLU B 1 84 ? -22.409 -6.897 42.606 1.00 28.40 84 GLU B C 1
ATOM 3729 O O . GLU B 1 84 ? -22.397 -7.385 41.492 1.00 25.36 84 GLU B O 1
ATOM 3735 N N . LYS B 1 85 ? -21.309 -6.770 43.342 1.00 26.16 85 LYS B N 1
ATOM 3736 C CA . LYS B 1 85 ? -20.012 -7.122 42.824 1.00 29.38 85 LYS B CA 1
ATOM 3737 C C . LYS B 1 85 ? -19.963 -8.601 42.478 1.00 24.38 85 LYS B C 1
ATOM 3738 O O . LYS B 1 85 ? -19.174 -9.017 41.620 1.00 26.59 85 LYS B O 1
ATOM 3744 N N . ILE B 1 86 ? -20.775 -9.404 43.165 1.00 21.65 86 ILE B N 1
ATOM 3745 C CA . ILE B 1 86 ? -20.755 -10.875 42.924 1.00 22.53 86 ILE B CA 1
ATOM 3746 C C . ILE B 1 86 ? -21.893 -11.351 42.014 1.00 21.26 86 ILE B C 1
ATOM 3747 O O . ILE B 1 86 ? -21.989 -12.541 41.729 1.00 19.59 86 ILE B O 1
ATOM 3752 N N . GLN B 1 87 ? -22.716 -10.417 41.557 1.00 21.42 87 GLN B N 1
ATOM 3753 C CA . GLN B 1 87 ? -23.840 -10.735 40.653 1.00 20.71 87 GLN B CA 1
ATOM 3754 C C . GLN B 1 87 ? -23.356 -10.801 39.233 1.00 18.76 87 GLN B C 1
ATOM 3755 O O . GLN B 1 87 ? -23.449 -9.853 38.501 1.00 21.73 87 GLN B O 1
ATOM 3761 N N . ILE B 1 88 ? -22.877 -11.964 38.810 1.00 17.40 88 ILE B N 1
ATOM 3762 C CA . ILE B 1 88 ? -22.266 -12.018 37.507 1.00 15.86 88 ILE B CA 1
ATOM 3763 C C . ILE B 1 88 ? -23.305 -12.404 36.430 1.00 16.57 88 ILE B C 1
ATOM 3764 O O . ILE B 1 88 ? -23.300 -11.836 35.336 1.00 17.01 88 ILE B O 1
ATOM 3769 N N . THR B 1 89 ? -24.058 -13.440 36.710 1.00 16.27 89 THR B N 1
ATOM 3770 C CA . THR B 1 89 ? -25.003 -14.018 35.692 1.00 18.42 89 THR B CA 1
ATOM 3771 C C . THR B 1 89 ? -26.085 -13.032 35.301 1.00 18.74 89 THR B C 1
ATOM 3772 O O . THR B 1 89 ? -26.429 -12.894 34.105 1.00 16.47 89 THR B O 1
ATOM 3776 N N . GLU B 1 90 ? -26.612 -12.337 36.296 1.00 16.76 90 GLU B N 1
ATOM 3777 C CA . GLU B 1 90 ? -27.638 -11.289 36.004 1.00 19.42 90 GLU B CA 1
ATOM 3778 C C . GLU B 1 90 ? -27.126 -9.888 35.822 1.00 18.82 90 GLU B C 1
ATOM 3779 O O . GLU B 1 90 ? -27.591 -8.945 36.444 1.00 25.51 90 GLU B O 1
ATOM 3785 N N . SER B 1 91 ? -26.187 -9.699 34.932 1.00 17.22 91 SER B N 1
ATOM 3786 C CA . SER B 1 91 ? -25.562 -8.427 34.652 1.00 19.13 91 SER B CA 1
ATOM 3787 C C . SER B 1 91 ? -25.224 -8.410 33.188 1.00 19.06 91 SER B C 1
ATOM 3788 O O . SER B 1 91 ? -25.079 -9.466 32.574 1.00 16.78 91 SER B O 1
ATOM 3791 N N . ASP B 1 92 ? -25.090 -7.212 32.626 1.00 18.83 92 ASP B N 1
ATOM 3792 C CA . ASP B 1 92 ? -24.740 -7.007 31.220 1.00 19.92 92 ASP B CA 1
ATOM 3793 C C . ASP B 1 92 ? -23.482 -6.176 31.131 1.00 20.40 92 ASP B C 1
ATOM 3794 O O . ASP B 1 92 ? -23.076 -5.572 32.141 1.00 23.66 92 ASP B O 1
ATOM 3799 N N . PRO B 1 93 ? -22.881 -6.121 29.947 1.00 23.18 93 PRO B N 1
ATOM 3800 C CA . PRO B 1 93 ? -21.768 -5.156 29.753 1.00 24.85 93 PRO B CA 1
ATOM 3801 C C . PRO B 1 93 ? -22.244 -3.731 29.983 1.00 28.23 93 PRO B C 1
ATOM 3802 O O . PRO B 1 93 ? -23.425 -3.443 29.698 1.00 24.89 93 PRO B O 1
ATOM 3806 N N . PRO B 1 94 ? -21.393 -2.834 30.505 1.00 30.21 94 PRO B N 1
ATOM 3807 C CA . PRO B 1 94 ? -19.957 -3.074 30.752 1.00 29.34 94 PRO B CA 1
ATOM 3808 C C . PRO B 1 94 ? -19.574 -3.661 32.143 1.00 26.35 94 PRO B C 1
ATOM 3809 O O . PRO B 1 94 ? -18.440 -4.082 32.310 1.00 30.85 94 PRO B O 1
ATOM 3813 N N . ASP B 1 95 ? -20.502 -3.744 33.089 1.00 23.93 95 ASP B N 1
ATOM 3814 C CA . ASP B 1 95 ? -20.218 -4.249 34.431 1.00 26.12 95 ASP B CA 1
ATOM 3815 C C . ASP B 1 95 ? -19.908 -5.740 34.492 1.00 24.54 95 ASP B C 1
ATOM 3816 O O . ASP B 1 95 ? -19.069 -6.203 35.293 1.00 19.97 95 ASP B O 1
ATOM 3821 N N . HIS B 1 96 ? -20.584 -6.484 33.625 1.00 19.78 96 HIS B N 1
ATOM 3822 C CA . HIS B 1 96 ? -20.396 -7.925 33.599 1.00 15.96 96 HIS B CA 1
ATOM 3823 C C . HIS B 1 96 ? -18.916 -8.312 33.461 1.00 14.75 96 HIS B C 1
ATOM 3824 O O . HIS B 1 96 ? -18.454 -9.269 34.086 1.00 16.41 96 HIS B O 1
ATOM 3831 N N . ARG B 1 97 ? -18.197 -7.670 32.556 1.00 16.41 97 ARG B N 1
ATOM 3832 C CA . ARG B 1 97 ? -16.855 -8.058 32.271 1.00 18.88 97 ARG B CA 1
ATOM 3833 C C . ARG B 1 97 ? -15.946 -7.987 33.540 1.00 16.77 97 ARG B C 1
ATOM 3834 O O . ARG B 1 97 ? -15.133 -8.852 33.771 1.00 17.72 97 ARG B O 1
ATOM 3842 N N . LYS B 1 98 ? -16.113 -6.917 34.285 1.00 21.75 98 LYS B N 1
ATOM 3843 C CA . LYS B 1 98 ? -15.349 -6.665 35.509 1.00 23.07 98 LYS B CA 1
ATOM 3844 C C . LYS B 1 98 ? -15.682 -7.711 36.548 1.00 20.86 98 LYS B C 1
ATOM 3845 O O . LYS B 1 98 ? -14.782 -8.290 37.200 1.00 17.03 98 LYS B O 1
ATOM 3851 N N . ARG B 1 99 ? -16.986 -8.002 36.676 1.00 17.01 99 ARG B N 1
ATOM 3852 C CA . ARG B 1 99 ? -17.387 -8.982 37.679 1.00 17.70 99 ARG B CA 1
ATOM 3853 C C . ARG B 1 99 ? -16.934 -10.370 37.337 1.00 14.84 99 ARG B C 1
ATOM 3854 O O . ARG B 1 99 ? -16.483 -11.112 38.215 1.00 14.28 99 ARG B O 1
ATOM 3862 N N . ARG B 1 100 ? -17.016 -10.764 36.045 1.00 14.26 100 ARG B N 1
ATOM 3863 C CA . ARG B 1 100 ? -16.546 -12.064 35.605 1.00 14.42 100 ARG B CA 1
ATOM 3864 C C . ARG B 1 100 ? -15.031 -12.201 35.810 1.00 13.51 100 ARG B C 1
ATOM 3865 O O . ARG B 1 100 ? -14.585 -13.229 36.295 1.00 14.36 100 ARG B O 1
ATOM 3873 N N . SER B 1 101 ? -14.264 -11.186 35.477 1.00 15.33 101 SER B N 1
ATOM 3874 C CA . SER B 1 101 ? -12.809 -11.182 35.667 1.00 16.37 101 SER B CA 1
ATOM 3875 C C . SER B 1 101 ? -12.385 -11.370 37.124 1.00 15.54 101 SER B C 1
ATOM 3876 O O . SER B 1 101 ? -11.440 -12.073 37.378 1.00 15.64 101 SER B O 1
ATOM 3879 N N . LEU B 1 102 ? -13.141 -10.809 38.026 1.00 14.18 102 LEU B N 1
ATOM 3880 C CA . LEU B 1 102 ? -12.859 -10.991 39.429 1.00 16.08 102 LEU B CA 1
ATOM 3881 C C . LEU B 1 102 ? -12.903 -12.442 39.836 1.00 15.13 102 LEU B C 1
ATOM 3882 O O . LEU B 1 102 ? -11.998 -12.961 40.493 1.00 15.79 102 LEU B O 1
ATOM 3887 N N . LEU B 1 103 ? -13.957 -13.134 39.420 1.00 14.18 103 LEU B N 1
ATOM 3888 C CA . LEU B 1 103 ? -14.070 -14.543 39.707 1.00 14.11 103 LEU B CA 1
ATOM 3889 C C . LEU B 1 103 ? -13.110 -15.433 38.897 1.00 14.86 103 LEU B C 1
ATOM 3890 O O . LEU B 1 103 ? -12.611 -16.456 39.365 1.00 14.82 103 LEU B O 1
ATOM 3895 N N . ALA B 1 104 ? -12.870 -15.051 37.663 1.00 14.30 104 ALA B N 1
ATOM 3896 C CA . ALA B 1 104 ? -12.030 -15.841 36.754 1.00 16.27 104 ALA B CA 1
ATOM 3897 C C . ALA B 1 104 ? -10.614 -16.064 37.236 1.00 17.93 104 ALA B C 1
ATOM 3898 O O . ALA B 1 104 ? -9.985 -17.056 36.907 1.00 18.17 104 ALA B O 1
ATOM 3900 N N . ALA B 1 105 ? -10.140 -15.175 38.085 1.00 19.18 105 ALA B N 1
ATOM 3901 C CA . ALA B 1 105 ? -8.831 -15.358 38.746 1.00 21.62 105 ALA B CA 1
ATOM 3902 C C . ALA B 1 105 ? -8.640 -16.637 39.519 1.00 19.57 105 ALA B C 1
ATOM 3903 O O . ALA B 1 105 ? -7.499 -17.056 39.760 1.00 23.12 105 ALA B O 1
ATOM 3905 N N . ALA B 1 106 ? -9.713 -17.272 39.923 1.00 15.60 106 ALA B N 1
ATOM 3906 C CA . ALA B 1 106 ? -9.658 -18.512 40.664 1.00 17.18 106 ALA B CA 1
ATOM 3907 C C . ALA B 1 106 ? -9.755 -19.722 39.797 1.00 17.29 106 ALA B C 1
ATOM 3908 O O . ALA B 1 106 ? -9.605 -20.842 40.270 1.00 19.08 106 ALA B O 1
ATOM 3910 N N . PHE B 1 107 ? -9.982 -19.514 38.489 1.00 16.33 107 PHE B N 1
ATOM 3911 C CA . PHE B 1 107 ? -10.208 -20.599 37.548 1.00 16.79 107 PHE B CA 1
ATOM 3912 C C . PHE B 1 107 ? -9.267 -20.470 36.325 1.00 17.75 107 PHE B C 1
ATOM 3913 O O . PHE B 1 107 ? -9.672 -20.805 35.218 1.00 18.77 107 PHE B O 1
ATOM 3921 N N . THR B 1 108 ? -8.020 -20.083 36.568 1.00 17.06 108 THR B N 1
ATOM 3922 C CA . THR B 1 108 ? -7.012 -20.048 35.504 1.00 18.41 108 THR B CA 1
ATOM 3923 C C . THR B 1 108 ? -6.574 -21.438 35.060 1.00 17.70 108 THR B C 1
ATOM 3924 O O . THR B 1 108 ? -6.679 -22.435 35.781 1.00 15.60 108 THR B O 1
ATOM 3928 N N . PRO B 1 109 ? -6.072 -21.565 33.791 1.00 18.04 109 PRO B N 1
ATOM 3929 C CA . PRO B 1 109 ? -5.508 -22.838 33.322 1.00 20.37 109 PRO B CA 1
ATOM 3930 C C . PRO B 1 109 ? -4.437 -23.401 34.259 1.00 16.19 109 PRO B C 1
ATOM 3931 O O . PRO B 1 109 ? -4.358 -24.611 34.481 1.00 17.92 109 PRO B O 1
ATOM 3935 N N . ARG B 1 110 ? -3.655 -22.543 34.850 1.00 17.72 110 ARG B N 1
ATOM 3936 C CA . ARG B 1 110 ? -2.604 -23.009 35.779 1.00 21.47 110 ARG B CA 1
ATOM 3937 C C . ARG B 1 110 ? -3.241 -23.751 36.945 1.00 21.17 110 ARG B C 1
ATOM 3938 O O . ARG B 1 110 ? -2.791 -24.828 37.316 1.00 19.82 110 ARG B O 1
ATOM 3946 N N . SER B 1 111 ? -4.282 -23.167 37.537 1.00 19.67 111 SER B N 1
ATOM 3947 C CA . SER B 1 111 ? -5.021 -23.859 38.608 1.00 18.71 111 SER B CA 1
ATOM 3948 C C . SER B 1 111 ? -5.645 -25.114 38.196 1.00 17.70 111 SER B C 1
ATOM 3949 O O . SER B 1 111 ? -5.492 -26.097 38.862 1.00 19.81 111 SER B O 1
ATOM 3952 N N . LEU B 1 112 ? -6.315 -25.138 37.051 1.00 17.23 112 LEU B N 1
ATOM 3953 C CA . LEU B 1 112 ? -6.938 -26.337 36.563 1.00 19.43 112 LEU B CA 1
ATOM 3954 C C . LEU B 1 112 ? -5.883 -27.462 36.399 1.00 18.59 112 LEU B C 1
ATOM 3955 O O . LEU B 1 112 ? -6.149 -28.581 36.704 1.00 18.67 112 LEU B O 1
ATOM 3960 N N . GLN B 1 113 ? -4.692 -27.128 35.901 1.00 19.03 113 GLN B N 1
ATOM 3961 C CA . GLN B 1 113 ? -3.671 -28.153 35.733 1.00 19.44 113 GLN B CA 1
ATOM 3962 C C . GLN B 1 113 ? -3.209 -28.678 37.079 1.00 19.26 113 GLN B C 1
ATOM 3963 O O . GLN B 1 113 ? -3.082 -29.890 37.271 1.00 20.74 113 GLN B O 1
ATOM 3969 N N . ASN B 1 114 ? -3.070 -27.782 38.047 1.00 20.37 114 ASN B N 1
ATOM 3970 C CA . ASN B 1 114 ? -2.707 -28.181 39.412 1.00 23.29 114 ASN B CA 1
ATOM 3971 C C . ASN B 1 114 ? -3.782 -28.955 40.170 1.00 25.22 114 ASN B C 1
ATOM 3972 O O . ASN B 1 114 ? -3.475 -29.766 41.006 1.00 24.87 114 ASN B O 1
ATOM 3977 N N . TRP B 1 115 ? -5.050 -28.743 39.819 1.00 22.48 115 TRP B N 1
ATOM 3978 C CA . TRP B 1 115 ? -6.140 -29.516 40.411 1.00 20.57 115 TRP B CA 1
ATOM 3979 C C . TRP B 1 115 ? -6.250 -30.959 39.965 1.00 21.90 115 TRP B C 1
ATOM 3980 O O . TRP B 1 115 ? -6.818 -31.780 40.684 1.00 21.22 115 TRP B O 1
ATOM 3991 N N . GLU B 1 116 ? -5.723 -31.293 38.782 1.00 21.15 116 GLU B N 1
ATOM 3992 C CA . GLU B 1 116 ? -5.869 -32.614 38.236 1.00 22.62 116 GLU B CA 1
ATOM 3993 C C . GLU B 1 116 ? -5.535 -33.740 39.187 1.00 20.72 116 GLU B C 1
ATOM 3994 O O . GLU B 1 116 ? -6.356 -34.628 39.397 1.00 20.07 116 GLU B O 1
ATOM 4000 N N . PRO B 1 117 ? -4.350 -33.718 39.797 1.00 24.57 117 PRO B N 1
ATOM 4001 C CA . PRO B 1 117 ? -4.023 -34.868 40.722 1.00 24.69 117 PRO B CA 1
ATOM 4002 C C . PRO B 1 117 ? -4.897 -34.909 41.973 1.00 23.36 117 PRO B C 1
ATOM 4003 O O . PRO B 1 117 ? -5.142 -35.957 42.522 1.00 21.70 117 PRO B O 1
ATOM 4007 N N . ARG B 1 118 ? -5.388 -33.752 42.396 1.00 22.15 118 ARG B N 1
ATOM 4008 C CA . ARG B 1 118 ? -6.318 -33.690 43.545 1.00 22.65 118 ARG B CA 1
ATOM 4009 C C . ARG B 1 118 ? -7.679 -34.290 43.230 1.00 19.53 118 ARG B C 1
ATOM 4010 O O . ARG B 1 118 ? -8.237 -35.036 44.024 1.00 18.86 118 ARG B O 1
ATOM 4018 N N . ILE B 1 119 ? -8.198 -34.039 42.017 1.00 17.56 119 ILE B N 1
ATOM 4019 C CA . ILE B 1 119 ? -9.461 -34.587 41.607 1.00 17.06 119 ILE B CA 1
ATOM 4020 C C . ILE B 1 119 ? -9.288 -36.105 41.405 1.00 17.48 119 ILE B C 1
ATOM 4021 O O . ILE B 1 119 ? -10.148 -36.935 41.704 1.00 18.66 119 ILE B O 1
ATOM 4026 N N . GLN B 1 120 ? -8.146 -36.471 40.831 1.00 18.88 120 GLN B N 1
ATOM 4027 C CA . GLN B 1 120 ? -7.844 -37.895 40.548 1.00 20.04 120 GLN B CA 1
ATOM 4028 C C . GLN B 1 120 ? -7.855 -38.692 41.834 1.00 19.37 120 GLN B C 1
ATOM 4029 O O . GLN B 1 120 ? -8.425 -39.780 41.909 1.00 20.68 120 GLN B O 1
ATOM 4035 N N . GLU B 1 121 ? -7.236 -38.143 42.839 1.00 21.17 121 GLU B N 1
ATOM 4036 C CA . GLU B 1 121 ? -7.201 -38.838 44.119 1.00 24.37 121 GLU B CA 1
ATOM 4037 C C . GLU B 1 121 ? -8.578 -39.056 44.727 1.00 23.31 121 GLU B C 1
ATOM 4038 O O . GLU B 1 121 ? -8.890 -40.149 45.206 1.00 20.67 121 GLU B O 1
ATOM 4044 N N . ILE B 1 122 ? -9.437 -38.034 44.648 1.00 20.46 122 ILE B N 1
ATOM 4045 C CA . ILE B 1 122 ? -10.791 -38.184 45.109 1.00 19.45 122 ILE B CA 1
ATOM 4046 C C . ILE B 1 122 ? -11.535 -39.202 44.309 1.00 19.18 122 ILE B C 1
ATOM 4047 O O . ILE B 1 122 ? -12.283 -39.956 44.869 1.00 22.06 122 ILE B O 1
ATOM 4052 N N . ALA B 1 123 ? -11.437 -39.204 42.972 1.00 17.97 123 ALA B N 1
ATOM 4053 C CA . ALA B 1 123 ? -12.200 -40.121 42.191 1.00 18.10 123 ALA B CA 1
ATOM 4054 C C . ALA B 1 123 ? -11.697 -41.566 42.477 1.00 19.72 123 ALA B C 1
ATOM 4055 O O . ALA B 1 123 ? -12.519 -42.517 42.605 1.00 18.52 123 ALA B O 1
ATOM 4057 N N . ASP B 1 124 ? -10.374 -41.695 42.647 1.00 21.35 124 ASP B N 1
ATOM 4058 C CA . ASP B 1 124 ? -9.799 -43.035 43.003 1.00 24.18 124 ASP B CA 1
ATOM 4059 C C . ASP B 1 124 ? -10.346 -43.589 44.317 1.00 26.94 124 ASP B C 1
ATOM 4060 O O . ASP B 1 124 ? -10.751 -44.773 44.382 1.00 28.20 124 ASP B O 1
ATOM 4065 N N . GLU B 1 125 ? -10.441 -42.733 45.326 1.00 26.81 125 GLU B N 1
ATOM 4066 C CA . GLU B 1 125 ? -11.067 -43.101 46.585 1.00 27.36 125 GLU B CA 1
ATOM 4067 C C . GLU B 1 125 ? -12.494 -43.566 46.403 1.00 26.73 125 GLU B C 1
ATOM 4068 O O . GLU B 1 125 ? -12.879 -44.579 46.936 1.00 23.22 125 GLU B O 1
ATOM 4074 N N . LEU B 1 126 ? -13.324 -42.801 45.675 1.00 25.08 126 LEU B N 1
ATOM 4075 C CA . LEU B 1 126 ? -14.711 -43.206 45.476 1.00 23.60 126 LEU B CA 1
ATOM 4076 C C . LEU B 1 126 ? -14.881 -44.505 44.689 1.00 25.24 126 LEU B C 1
ATOM 4077 O O . LEU B 1 126 ? -15.742 -45.332 45.011 1.00 27.03 126 LEU B O 1
ATOM 4082 N N . ILE B 1 127 ? -14.115 -44.678 43.620 1.00 23.02 127 ILE B N 1
ATOM 4083 C CA . ILE B 1 127 ? -14.235 -45.836 42.786 1.00 27.43 127 ILE B CA 1
ATOM 4084 C C . ILE B 1 127 ? -13.626 -47.059 43.595 1.00 29.22 127 ILE B C 1
ATOM 4085 O O . ILE B 1 127 ? -14.146 -48.181 43.521 1.00 28.21 127 ILE B O 1
ATOM 4090 N N . GLY B 1 128 ? -12.567 -46.784 44.353 1.00 31.08 128 GLY B N 1
ATOM 4091 C CA . GLY B 1 128 ? -11.939 -47.738 45.299 1.00 36.60 128 GLY B CA 1
ATOM 4092 C C . GLY B 1 128 ? -12.941 -48.430 46.200 1.00 37.81 128 GLY B C 1
ATOM 4093 O O . GLY B 1 128 ? -12.826 -49.599 46.493 1.00 39.69 128 GLY B O 1
ATOM 4094 N N . GLN B 1 129 ? -13.953 -47.706 46.636 1.00 34.99 129 GLN B N 1
ATOM 4095 C CA . GLN B 1 129 ? -14.874 -48.293 47.548 1.00 34.65 129 GLN B CA 1
ATOM 4096 C C . GLN B 1 129 ? -16.050 -48.946 46.836 1.00 28.26 129 GLN B C 1
ATOM 4097 O O . GLN B 1 129 ? -16.875 -49.527 47.474 1.00 32.21 129 GLN B O 1
ATOM 4103 N N . MET B 1 130 ? -16.061 -48.967 45.500 1.00 28.06 130 MET B N 1
ATOM 4104 C CA . MET B 1 130 ? -17.029 -49.753 44.724 1.00 29.59 130 MET B CA 1
ATOM 4105 C C . MET B 1 130 ? -16.498 -51.187 44.479 1.00 29.57 130 MET B C 1
ATOM 4106 O O . MET B 1 130 ? -15.302 -51.363 44.164 1.00 29.53 130 MET B O 1
ATOM 4111 N N . ASP B 1 131 ? -17.374 -52.155 44.658 1.00 34.34 131 ASP B N 1
ATOM 4112 C CA . ASP B 1 131 ? -16.987 -53.569 44.609 1.00 43.50 131 ASP B CA 1
ATOM 4113 C C . ASP B 1 131 ? -17.621 -54.311 43.436 1.00 40.53 131 ASP B C 1
ATOM 4114 O O . ASP B 1 131 ? -18.827 -54.240 43.229 1.00 40.06 131 ASP B O 1
ATOM 4119 N N . GLY B 1 132 ? -16.799 -55.036 42.672 1.00 44.69 132 GLY B N 1
ATOM 4120 C CA . GLY B 1 132 ? -17.332 -55.990 41.684 1.00 49.34 132 GLY B CA 1
ATOM 4121 C C . GLY B 1 132 ? -18.469 -56.865 42.236 1.00 52.37 132 GLY B C 1
ATOM 4122 O O . GLY B 1 132 ? -18.568 -57.098 43.445 1.00 53.24 132 GLY B O 1
ATOM 4123 N N . GLY B 1 133 ? -19.358 -57.301 41.358 1.00 50.07 133 GLY B N 1
ATOM 4124 C CA . GLY B 1 133 ? -20.449 -58.177 41.731 1.00 57.36 133 GLY B CA 1
ATOM 4125 C C . GLY B 1 133 ? -21.315 -57.654 42.853 1.00 58.10 133 GLY B C 1
ATOM 4126 O O . GLY B 1 133 ? -22.057 -58.406 43.480 1.00 59.01 133 GLY B O 1
ATOM 4127 N N . THR B 1 134 ? -21.208 -56.359 43.121 1.00 55.24 134 THR B N 1
ATOM 4128 C CA . THR B 1 134 ? -22.231 -55.661 43.877 1.00 49.97 134 THR B CA 1
ATOM 4129 C C . THR B 1 134 ? -23.071 -54.771 42.937 1.00 47.42 134 THR B C 1
ATOM 4130 O O . THR B 1 134 ? -22.685 -54.436 41.791 1.00 45.86 134 THR B O 1
ATOM 4134 N N . GLU B 1 135 ? -24.246 -54.453 43.422 1.00 42.68 135 GLU B N 1
ATOM 4135 C CA . GLU B 1 135 ? -25.094 -53.464 42.782 1.00 45.77 135 GLU B CA 1
ATOM 4136 C C . GLU B 1 135 ? -24.694 -52.081 43.270 1.00 38.97 135 GLU B C 1
ATOM 4137 O O . GLU B 1 135 ? -24.699 -51.828 44.470 1.00 36.12 135 GLU B O 1
ATOM 4143 N N . ILE B 1 136 ? -24.372 -51.183 42.332 1.00 35.88 136 ILE B N 1
ATOM 4144 C CA . ILE B 1 136 ? -23.884 -49.861 42.669 1.00 32.67 136 ILE B CA 1
ATOM 4145 C C . ILE B 1 136 ? -24.929 -48.800 42.255 1.00 28.57 136 ILE B C 1
ATOM 4146 O O . ILE B 1 136 ? -25.411 -48.854 41.138 1.00 32.25 136 ILE B O 1
ATOM 4151 N N . ASP B 1 137 ? -25.265 -47.903 43.169 1.00 28.95 137 ASP B N 1
ATOM 4152 C CA . ASP B 1 137 ? -26.024 -46.676 42.857 1.00 26.68 137 ASP B CA 1
ATOM 4153 C C . ASP B 1 137 ? -25.008 -45.596 42.487 1.00 23.06 137 ASP B C 1
ATOM 4154 O O . ASP B 1 137 ? -24.339 -45.002 43.327 1.00 26.09 137 ASP B O 1
ATOM 4159 N N . ILE B 1 138 ? -24.886 -45.386 41.175 1.00 26.13 138 ILE B N 1
ATOM 4160 C CA . ILE B 1 138 ? -23.954 -44.410 40.624 1.00 25.49 138 ILE B CA 1
ATOM 4161 C C . ILE B 1 138 ? -24.205 -42.992 41.124 1.00 23.80 138 ILE B C 1
ATOM 4162 O O . ILE B 1 138 ? -23.258 -42.191 41.252 1.00 24.31 138 ILE B O 1
ATOM 4167 N N . VAL B 1 139 ? -25.442 -42.646 41.407 1.00 22.21 139 VAL B N 1
ATOM 4168 C CA . VAL B 1 139 ? -25.713 -41.286 41.910 1.00 23.00 139 VAL B CA 1
ATOM 4169 C C . VAL B 1 139 ? -25.210 -41.149 43.328 1.00 25.26 139 VAL B C 1
ATOM 4170 O O . VAL B 1 139 ? -24.474 -40.255 43.641 1.00 24.39 139 VAL B O 1
ATOM 4174 N N . ALA B 1 140 ? -25.592 -42.079 44.203 1.00 26.69 140 ALA B N 1
ATOM 4175 C CA . ALA B 1 140 ? -25.109 -42.001 45.605 1.00 27.18 140 ALA B CA 1
ATOM 4176 C C . ALA B 1 140 ? -23.587 -42.197 45.755 1.00 24.19 140 ALA B C 1
ATOM 4177 O O . ALA B 1 140 ? -22.963 -41.547 46.563 1.00 22.78 140 ALA B O 1
ATOM 4179 N N . SER B 1 141 ? -22.996 -43.101 44.971 1.00 26.78 141 SER B N 1
ATOM 4180 C CA . SER B 1 141 ? -21.589 -43.468 45.142 1.00 26.70 141 SER B CA 1
ATOM 4181 C C . SER B 1 141 ? -20.609 -42.647 44.313 1.00 25.67 141 SER B C 1
ATOM 4182 O O . SER B 1 141 ? -19.415 -42.747 44.546 1.00 22.99 141 SER B O 1
ATOM 4185 N N . LEU B 1 142 ? -21.065 -41.855 43.313 1.00 22.22 142 LEU B N 1
ATOM 4186 C CA . LEU B 1 142 ? -20.110 -41.117 42.522 1.00 20.09 142 LEU B CA 1
ATOM 4187 C C . LEU B 1 142 ? -20.635 -39.738 42.057 1.00 20.21 142 LEU B C 1
ATOM 4188 O O . LEU B 1 142 ? -19.950 -38.761 42.245 1.00 20.89 142 LEU B O 1
ATOM 4193 N N . ALA B 1 143 ? -21.780 -39.713 41.381 1.00 20.87 143 ALA B N 1
ATOM 4194 C CA . ALA B 1 143 ? -22.238 -38.507 40.672 1.00 23.64 143 ALA B CA 1
ATOM 4195 C C . ALA B 1 143 ? -22.487 -37.381 41.639 1.00 25.75 143 ALA B C 1
ATOM 4196 O O . ALA B 1 143 ? -22.055 -36.244 41.399 1.00 28.52 143 ALA B O 1
ATOM 4198 N N . SER B 1 144 ? -23.134 -37.712 42.751 1.00 24.25 144 SER B N 1
ATOM 4199 C CA . SER B 1 144 ? -23.425 -36.718 43.787 1.00 27.59 144 SER B CA 1
ATOM 4200 C C . SER B 1 144 ? -22.209 -36.331 44.642 1.00 25.96 144 SER B C 1
ATOM 4201 O O . SER B 1 144 ? -21.857 -35.151 44.732 1.00 28.28 144 SER B O 1
ATOM 4204 N N . PRO B 1 145 ? -21.483 -37.311 45.229 1.00 23.82 145 PRO B N 1
ATOM 4205 C CA . PRO B 1 145 ? -20.376 -36.911 46.077 1.00 23.11 145 PRO B CA 1
ATOM 4206 C C . PRO B 1 145 ? -19.155 -36.325 45.408 1.00 22.18 145 PRO B C 1
ATOM 4207 O O . PRO B 1 145 ? -18.507 -35.506 45.995 1.00 21.30 145 PRO B O 1
ATOM 4211 N N . LEU B 1 146 ? -18.830 -36.706 44.164 1.00 20.41 146 LEU B N 1
ATOM 4212 C CA . LEU B 1 146 ? -17.559 -36.267 43.603 1.00 19.53 146 LEU B CA 1
ATOM 4213 C C . LEU B 1 146 ? -17.510 -34.748 43.439 1.00 18.98 146 LEU B C 1
ATOM 4214 O O . LEU B 1 146 ? -16.589 -34.165 43.834 1.00 17.22 146 LEU B O 1
ATOM 4219 N N . PRO B 1 147 ? -18.580 -34.106 42.936 1.00 18.18 147 PRO B N 1
ATOM 4220 C CA . PRO B 1 147 ? -18.387 -32.645 42.753 1.00 18.01 147 PRO B CA 1
ATOM 4221 C C . PRO B 1 147 ? -18.290 -31.892 44.071 1.00 17.16 147 PRO B C 1
ATOM 4222 O O . PRO B 1 147 ? -17.618 -30.873 44.188 1.00 17.28 147 PRO B O 1
ATOM 4226 N N . ILE B 1 148 ? -19.011 -32.412 45.045 1.00 16.95 148 ILE B N 1
ATOM 4227 C CA . ILE B 1 148 ? -19.009 -31.803 46.387 1.00 17.34 148 ILE B CA 1
ATOM 4228 C C . ILE B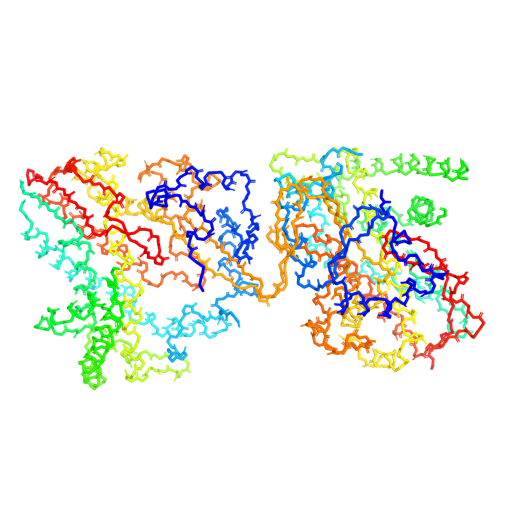 1 148 ? -17.651 -31.988 47.034 1.00 16.55 148 ILE B C 1
ATOM 4229 O O . ILE B 1 148 ? -17.097 -31.045 47.557 1.00 17.61 148 ILE B O 1
ATOM 4234 N N . ILE B 1 149 ? -17.115 -33.210 47.048 1.00 16.09 149 ILE B N 1
ATOM 4235 C CA . ILE B 1 149 ? -15.814 -33.426 47.691 1.00 19.20 149 ILE B CA 1
ATOM 4236 C C . ILE B 1 149 ? -14.722 -32.667 46.950 1.00 18.54 149 ILE B C 1
ATOM 4237 O O . ILE B 1 149 ? -13.808 -32.123 47.550 1.00 17.24 149 ILE B O 1
ATOM 4242 N N . VAL B 1 150 ? -14.822 -32.640 45.595 1.00 17.66 150 VAL B N 1
ATOM 4243 C CA . VAL B 1 150 ? -13.914 -31.853 44.853 1.00 18.04 150 VAL B CA 1
ATOM 4244 C C . VAL B 1 150 ? -13.963 -30.391 45.261 1.00 16.93 150 VAL B C 1
ATOM 4245 O O . VAL B 1 150 ? -12.949 -29.767 45.475 1.00 18.55 150 VAL B O 1
ATOM 4249 N N . MET B 1 151 ? -15.157 -29.851 45.393 1.00 19.48 151 MET B N 1
ATOM 4250 C CA . MET B 1 151 ? -15.259 -28.436 45.714 1.00 21.24 151 MET B CA 1
ATOM 4251 C C . MET B 1 151 ? -14.709 -28.146 47.128 1.00 18.35 151 MET B C 1
ATOM 4252 O O . MET B 1 151 ? -14.014 -27.160 47.353 1.00 19.04 151 MET B O 1
ATOM 4257 N N . ALA B 1 152 ? -14.918 -29.063 48.054 1.00 20.04 152 ALA B N 1
ATOM 4258 C CA . ALA B 1 152 ? -14.358 -28.879 49.382 1.00 20.39 152 ALA B CA 1
ATOM 4259 C C . ALA B 1 152 ? -12.847 -28.751 49.275 1.00 21.77 152 ALA B C 1
ATOM 4260 O O . ALA B 1 152 ? -12.264 -27.825 49.833 1.00 21.67 152 ALA B O 1
ATOM 4262 N N . ASP B 1 153 ? -12.224 -29.686 48.551 1.00 21.35 153 ASP B N 1
ATOM 4263 C CA . ASP B 1 153 ? -10.798 -29.705 48.394 1.00 23.45 153 ASP B CA 1
ATOM 4264 C C . ASP B 1 153 ? -10.303 -28.437 47.644 1.00 21.79 153 ASP B C 1
ATOM 4265 O O . ASP B 1 153 ? -9.357 -27.795 48.064 1.00 22.66 153 ASP B O 1
ATOM 4270 N N . LEU B 1 154 ? -10.954 -28.083 46.551 1.00 24.46 154 LEU B N 1
ATOM 4271 C CA . LEU B 1 154 ? -10.520 -26.958 45.741 1.00 21.81 154 LEU B CA 1
ATOM 4272 C C . LEU B 1 154 ? -10.705 -25.688 46.450 1.00 25.89 154 LEU B C 1
ATOM 4273 O O . LEU B 1 154 ? -9.939 -24.789 46.207 1.00 23.66 154 LEU B O 1
ATOM 4278 N N . MET B 1 155 ? -11.706 -25.582 47.328 1.00 25.06 155 MET B N 1
ATOM 4279 C CA . MET B 1 155 ? -11.931 -24.349 48.028 1.00 28.50 155 MET B CA 1
ATOM 4280 C C . MET B 1 155 ? -10.951 -24.182 49.144 1.00 29.37 155 MET B C 1
ATOM 4281 O O . MET B 1 155 ? -10.636 -23.040 49.445 1.00 26.61 155 MET B O 1
ATOM 4286 N N . GLY B 1 156 ? -10.473 -25.305 49.721 1.00 27.08 156 GLY B N 1
ATOM 4287 C CA . GLY B 1 156 ? -9.610 -25.295 50.905 1.00 27.30 156 GLY B CA 1
ATOM 4288 C C . GLY B 1 156 ? -10.222 -25.744 52.233 1.00 26.56 156 GLY B C 1
ATOM 4289 O O . GLY B 1 156 ? -9.691 -25.476 53.310 1.00 30.39 156 GLY B O 1
ATOM 4290 N N . VAL B 1 157 ? -11.308 -26.483 52.183 1.00 27.88 157 VAL B N 1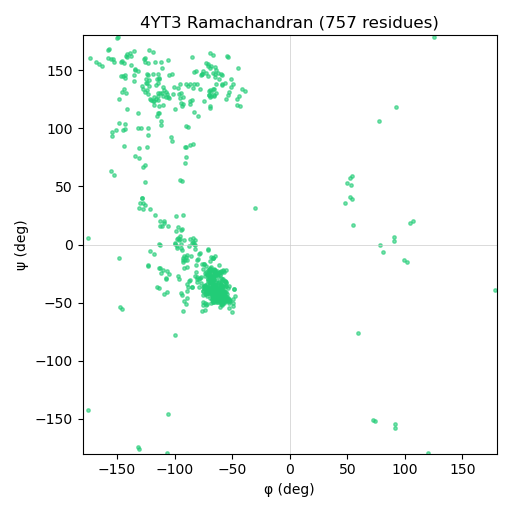
ATOM 4291 C CA . VAL B 1 157 ? -11.882 -27.080 53.376 1.00 25.46 157 VAL B CA 1
ATOM 4292 C C . VAL B 1 157 ? -11.093 -28.339 53.810 1.00 29.36 157 VAL B C 1
ATOM 4293 O O . VAL B 1 157 ? -10.826 -29.240 52.992 1.00 26.97 157 VAL B O 1
ATOM 4297 N N . PRO B 1 158 ? -10.772 -28.460 55.103 1.00 30.93 158 PRO B N 1
ATOM 4298 C CA . PRO B 1 158 ? -10.015 -29.613 55.633 1.00 29.81 158 PRO B CA 1
ATOM 4299 C C . PRO B 1 158 ? -10.726 -30.925 55.371 1.00 32.37 158 PRO B C 1
ATOM 4300 O O . PRO B 1 158 ? -11.952 -30.999 55.558 1.00 24.81 158 PRO B O 1
ATOM 4304 N N . SER B 1 159 ? -10.001 -31.970 54.957 1.00 32.02 159 SER B N 1
ATOM 4305 C CA . SER B 1 159 ? -10.685 -33.219 54.629 1.00 34.67 159 SER B CA 1
ATOM 4306 C C . SER B 1 159 ? -11.470 -33.792 55.810 1.00 32.86 159 SER B C 1
ATOM 4307 O O . SER B 1 159 ? -12.504 -34.475 55.630 1.00 25.73 159 SER B O 1
ATOM 4310 N N . LYS B 1 160 ? -11.014 -33.518 57.034 1.00 33.82 160 LYS B N 1
ATOM 4311 C CA . LYS B 1 160 ? -11.723 -34.037 58.200 1.00 35.56 160 LYS B CA 1
ATOM 4312 C C . LYS B 1 160 ? -13.182 -33.521 58.293 1.00 29.50 160 LYS B C 1
ATOM 4313 O O . LYS B 1 160 ? -14.013 -34.161 58.908 1.00 30.02 160 LYS B O 1
ATOM 4319 N N . ASP B 1 161 ? -13.464 -32.369 57.677 1.00 27.06 161 ASP B N 1
ATOM 4320 C CA . ASP B 1 161 ? -14.797 -31.731 57.691 1.00 24.95 161 ASP B CA 1
ATOM 4321 C C . ASP B 1 161 ? -15.654 -32.011 56.469 1.00 23.35 161 ASP B C 1
ATOM 4322 O O . ASP B 1 161 ? -16.685 -31.363 56.242 1.00 21.47 161 ASP B O 1
ATOM 4327 N N . ARG B 1 162 ? -15.265 -33.018 55.677 1.00 22.92 162 ARG B N 1
ATOM 4328 C CA . ARG B 1 162 ? -16.008 -33.323 54.470 1.00 22.89 162 ARG B CA 1
ATOM 4329 C C . ARG B 1 162 ? -17.437 -33.722 54.673 1.00 21.81 162 ARG B C 1
ATOM 4330 O O . ARG B 1 162 ? -18.288 -33.329 53.919 1.00 22.53 162 ARG B O 1
ATOM 4338 N N . LEU B 1 163 ? -17.721 -34.568 55.650 1.00 23.27 163 LEU B N 1
ATOM 4339 C CA . LEU B 1 163 ? -19.099 -34.949 55.890 1.00 24.31 163 LEU B CA 1
ATOM 4340 C C . LEU B 1 163 ? -19.991 -33.778 56.272 1.00 21.78 163 LEU B C 1
ATOM 4341 O O . LEU B 1 163 ? -21.154 -33.749 55.935 1.00 21.73 163 LEU B O 1
ATOM 4346 N N . LEU B 1 164 ? -19.465 -32.887 57.080 1.00 22.60 164 LEU B N 1
ATOM 4347 C CA . LEU B 1 164 ? -20.179 -31.705 57.526 1.00 24.30 164 LEU B CA 1
ATOM 4348 C C . LEU B 1 164 ? -20.484 -30.757 56.319 1.00 21.90 164 LEU B C 1
ATOM 4349 O O . LEU B 1 164 ? -21.632 -30.318 56.108 1.00 21.26 164 LEU B O 1
ATOM 4354 N N . PHE B 1 165 ? -19.441 -30.501 55.558 1.00 23.87 165 PHE B N 1
ATOM 4355 C CA . PHE B 1 165 ? -19.538 -29.663 54.324 1.00 21.61 165 PHE B CA 1
ATOM 4356 C C . PHE B 1 165 ? -20.584 -30.263 53.415 1.00 21.68 165 PHE B C 1
ATOM 4357 O O . PHE B 1 165 ? -21.484 -29.582 52.946 1.00 20.47 165 PHE B O 1
ATOM 4365 N N . LYS B 1 166 ? -20.520 -31.566 53.198 1.00 20.96 166 LYS B N 1
ATOM 4366 C CA . LYS B 1 166 ? -21.453 -32.215 52.333 1.00 23.14 166 LYS B CA 1
ATOM 4367 C C . LYS B 1 166 ? -22.903 -32.124 52.816 1.00 22.83 166 LYS B C 1
ATOM 4368 O O . LYS B 1 166 ? -23.822 -31.970 52.044 1.00 22.50 166 LYS B O 1
ATOM 4374 N N . LYS B 1 167 ? -23.112 -32.203 54.133 1.00 20.54 167 LYS B N 1
ATOM 4375 C CA . LYS B 1 167 ? -24.415 -32.060 54.661 1.00 21.02 167 LYS B CA 1
ATOM 4376 C C . LYS B 1 167 ? -24.987 -30.694 54.350 1.00 18.77 167 LYS B C 1
ATOM 4377 O O . LYS B 1 167 ? -26.151 -30.570 53.949 1.00 22.54 167 LYS B O 1
ATOM 4383 N N . TRP B 1 168 ? -24.176 -29.646 54.482 1.00 19.10 168 TRP B N 1
ATOM 4384 C CA . TRP B 1 168 ? -24.675 -28.305 54.132 1.00 17.59 168 TRP B CA 1
ATOM 4385 C C . TRP B 1 168 ? -24.979 -28.192 52.651 1.00 18.08 168 TRP B C 1
ATOM 4386 O O . TRP B 1 168 ? -25.975 -27.633 52.264 1.00 20.63 168 TRP B O 1
ATOM 4397 N N . VAL B 1 169 ? -24.057 -28.687 51.846 1.00 18.05 169 VAL B N 1
ATOM 4398 C CA . VAL B 1 169 ? -24.214 -28.528 50.383 1.00 20.21 169 VAL B CA 1
ATOM 4399 C C . VAL B 1 169 ? -25.406 -29.319 49.878 1.00 21.96 169 VAL B C 1
ATOM 4400 O O . VAL B 1 169 ? -26.243 -28.775 49.121 1.00 26.68 169 VAL B O 1
ATOM 4404 N N . ASP B 1 170 ? -25.582 -30.541 50.379 1.00 24.81 170 ASP B N 1
ATOM 4405 C CA . ASP B 1 170 ? -26.790 -31.337 50.135 1.00 27.76 170 ASP B CA 1
ATOM 4406 C C . ASP B 1 170 ? -28.060 -30.591 50.465 1.00 27.49 170 ASP B C 1
ATOM 4407 O O . ASP B 1 170 ? -28.963 -30.576 49.653 1.00 31.68 170 ASP B O 1
ATOM 4412 N N . THR B 1 171 ? -28.141 -30.000 51.656 1.00 25.26 171 THR B N 1
ATOM 4413 C CA . THR B 1 171 ? -29.300 -29.265 52.085 1.00 25.84 171 THR B CA 1
ATOM 4414 C C . THR B 1 171 ? -29.526 -28.061 51.198 1.00 26.03 171 THR B C 1
ATOM 4415 O O . THR B 1 171 ? -30.647 -27.765 50.809 1.00 30.99 171 THR B O 1
ATOM 4419 N N . LEU B 1 172 ? -28.484 -27.304 50.951 1.00 26.17 172 LEU B N 1
ATOM 4420 C CA . LEU B 1 172 ? -28.641 -26.060 50.228 1.00 25.76 172 LEU B CA 1
ATOM 4421 C C . LEU B 1 172 ? -28.852 -26.222 48.707 1.00 29.12 172 LEU B C 1
ATOM 4422 O O . LEU B 1 172 ? -29.643 -25.483 48.131 1.00 31.07 172 LEU B O 1
ATOM 4427 N N . PHE B 1 173 ? -28.125 -27.152 48.081 1.00 31.18 173 PHE B N 1
ATOM 4428 C CA . PHE B 1 173 ? -27.957 -27.205 46.605 1.00 34.05 173 PHE B CA 1
ATOM 4429 C C . PHE B 1 173 ? -28.476 -28.437 45.866 1.00 38.60 173 PHE B C 1
ATOM 4430 O O . PHE B 1 173 ? -28.426 -28.474 44.627 1.00 47.81 173 PHE B O 1
ATOM 4438 N N . LEU B 1 174 ? -28.898 -29.458 46.586 1.00 41.35 174 LEU B N 1
ATOM 4439 C CA . LEU B 1 174 ? -29.508 -30.620 45.939 1.00 48.64 174 LEU B CA 1
ATOM 4440 C C . LEU B 1 174 ? -31.039 -30.706 46.265 1.00 52.30 174 LEU B C 1
ATOM 4441 O O . LEU B 1 174 ? -31.497 -30.159 47.290 1.00 51.39 174 LEU B O 1
ATOM 4446 N N . PRO B 1 175 ? -31.832 -31.304 45.336 1.00 60.30 175 PRO B N 1
ATOM 4447 C CA . PRO B 1 175 ? -33.316 -31.326 45.321 1.00 63.89 175 PRO B CA 1
ATOM 4448 C C . PRO B 1 175 ? -34.101 -31.806 46.556 1.00 65.46 175 PRO B C 1
ATOM 4449 O O . PRO B 1 175 ? -33.790 -32.863 47.102 1.00 73.45 175 PRO B O 1
ATOM 4453 N N . PHE B 1 176 ? -35.103 -31.016 46.960 1.00 61.80 176 PHE B N 1
ATOM 4454 C CA . PHE B 1 176 ? -36.340 -31.509 47.616 1.00 66.44 176 PHE B CA 1
ATOM 4455 C C . PHE B 1 176 ? -37.314 -30.346 47.829 1.00 65.25 176 PHE B C 1
ATOM 4456 O O . PHE B 1 176 ? -37.288 -29.360 47.084 1.00 65.52 176 PHE B O 1
ATOM 4458 N N . GLN B 1 181 ? -42.665 -27.772 53.318 1.00 66.15 181 GLN B N 1
ATOM 4459 C CA . GLN B 1 181 ? -41.744 -26.797 52.738 1.00 62.98 181 GLN B CA 1
ATOM 4460 C C . GLN B 1 181 ? -41.361 -25.676 53.697 1.00 66.69 181 GLN B C 1
ATOM 4461 O O . GLN B 1 181 ? -40.456 -24.906 53.369 1.00 71.14 181 GLN B O 1
ATOM 4463 N N . GLU B 1 182 ? -42.059 -25.555 54.838 1.00 63.79 182 GLU B N 1
ATOM 4464 C CA . GLU B 1 182 ? -41.635 -24.668 55.934 1.00 64.07 182 GLU B CA 1
ATOM 4465 C C . GLU B 1 182 ? -40.575 -25.372 56.754 1.00 64.08 182 GLU B C 1
ATOM 4466 O O . GLU B 1 182 ? -39.772 -24.720 57.411 1.00 68.25 182 GLU B O 1
ATOM 4468 N N . GLU B 1 183 ? -40.584 -26.702 56.697 1.00 58.36 183 GLU B N 1
ATOM 4469 C CA . GLU B 1 183 ? -39.501 -27.523 57.216 1.00 58.75 183 GLU B CA 1
ATOM 4470 C C . GLU B 1 183 ? -38.217 -27.369 56.360 1.00 55.38 183 GLU B C 1
ATOM 4471 O O . GLU B 1 183 ? -37.117 -27.298 56.894 1.00 49.53 183 GLU B O 1
ATOM 4477 N N . VAL B 1 184 ? -38.359 -27.328 55.036 1.00 55.37 184 VAL B N 1
ATOM 4478 C CA . VAL B 1 184 ? -37.203 -27.238 54.143 1.00 52.09 184 VAL B CA 1
ATOM 4479 C C . VAL B 1 184 ? -36.597 -25.847 54.171 1.00 53.10 184 VAL B C 1
ATOM 4480 O O . VAL B 1 184 ? -35.382 -25.721 54.232 1.00 44.38 184 VAL B O 1
ATOM 4484 N N . ASP B 1 185 ? -37.435 -24.815 54.152 1.00 53.24 185 ASP B N 1
ATOM 4485 C CA . ASP B 1 185 ? -36.947 -23.444 54.292 1.00 56.71 185 ASP B CA 1
ATOM 4486 C C . ASP B 1 185 ? -36.105 -23.288 55.545 1.00 51.03 185 ASP B C 1
ATOM 4487 O O . ASP B 1 185 ? -35.069 -22.651 55.511 1.00 47.31 185 ASP B O 1
ATOM 4492 N N . LYS B 1 186 ? -36.554 -23.879 56.646 1.00 53.15 186 LYS B N 1
ATOM 4493 C CA . LYS B 1 186 ? -35.889 -23.711 57.927 1.00 55.28 186 LYS B CA 1
ATOM 4494 C C . LYS B 1 186 ? -34.570 -24.490 57.983 1.00 46.95 186 LYS B C 1
ATOM 4495 O O . LYS B 1 186 ? -33.586 -23.994 58.556 1.00 42.15 186 LYS B O 1
ATOM 4501 N N . LEU B 1 187 ? -34.538 -25.684 57.382 1.00 40.77 187 LEU B N 1
ATOM 4502 C CA . LEU B 1 187 ? -33.275 -26.443 57.280 1.00 35.92 187 LEU B CA 1
ATOM 4503 C C . LEU B 1 187 ? -32.213 -25.669 56.459 1.00 31.86 187 LEU B C 1
ATOM 4504 O O . LEU B 1 187 ? -31.034 -25.663 56.830 1.00 27.03 187 LEU B O 1
ATOM 4509 N N . LYS B 1 188 ? -32.647 -25.087 55.352 1.00 29.91 188 LYS B N 1
ATOM 4510 C CA . LYS B 1 188 ? -31.745 -24.284 54.484 1.00 31.86 188 LYS B CA 1
ATOM 4511 C C . LYS B 1 188 ? -31.261 -23.055 55.156 1.00 31.36 188 LYS B C 1
ATOM 4512 O O . LYS B 1 188 ? -30.086 -22.656 55.007 1.00 27.54 188 LYS B O 1
ATOM 4518 N N . GLN B 1 189 ? -32.153 -22.402 55.884 1.00 31.10 189 GLN B N 1
ATOM 4519 C CA . GLN B 1 189 ? -31.763 -21.203 56.632 1.00 34.08 189 GLN B CA 1
ATOM 4520 C C . GLN B 1 189 ? -30.705 -21.521 57.685 1.00 30.93 189 GLN B C 1
ATOM 4521 O O . GLN B 1 189 ? -29.712 -20.799 57.834 1.00 31.01 189 GLN B O 1
ATOM 4527 N N . VAL B 1 190 ? -30.883 -22.613 58.411 1.00 28.36 190 VAL B N 1
ATOM 4528 C CA . VAL B 1 190 ? -29.871 -23.063 59.337 1.00 26.67 190 VAL B CA 1
ATOM 4529 C C . VAL B 1 190 ? -28.557 -23.461 58.620 1.00 24.43 190 VAL B C 1
ATOM 4530 O O . VAL B 1 190 ? -27.455 -23.113 59.094 1.00 24.99 190 VAL B O 1
ATOM 4534 N N . ALA B 1 191 ? -28.659 -24.203 57.534 1.00 20.91 191 ALA B N 1
ATOM 4535 C CA . ALA B 1 191 ? -27.445 -24.618 56.838 1.00 21.28 191 ALA B CA 1
ATOM 4536 C C . ALA B 1 191 ? -26.649 -23.419 56.304 1.00 20.62 191 ALA B C 1
ATOM 4537 O O . ALA B 1 191 ? -25.437 -23.453 56.373 1.00 18.36 191 ALA B O 1
ATOM 4539 N N . ALA B 1 192 ? -27.334 -22.412 55.761 1.00 20.73 192 ALA B N 1
ATOM 4540 C CA . ALA B 1 192 ? -26.644 -21.264 55.195 1.00 21.79 192 ALA B CA 1
ATOM 4541 C C . ALA B 1 192 ? -25.904 -20.506 56.295 1.00 22.70 192 ALA B C 1
ATOM 4542 O O . ALA B 1 192 ? -24.823 -20.010 56.101 1.00 18.63 192 ALA B O 1
ATOM 4544 N N . LYS B 1 193 ? -26.504 -20.413 57.473 1.00 21.50 193 LYS B N 1
ATOM 4545 C CA . LYS B 1 193 ? -25.874 -19.751 58.568 1.00 21.89 193 LYS B CA 1
ATOM 4546 C C . LYS B 1 193 ? -24.718 -20.515 59.108 1.00 20.60 193 LYS B C 1
ATOM 4547 O O . LYS B 1 193 ? -23.665 -19.946 59.390 1.00 19.95 193 LYS B O 1
ATOM 4553 N N . GLU B 1 194 ? -24.863 -21.829 59.235 1.00 19.44 194 GLU B N 1
ATOM 4554 C CA . GLU B 1 194 ? -23.766 -22.638 59.713 1.00 18.66 194 GLU B CA 1
ATOM 4555 C C . GLU B 1 194 ? -22.613 -22.604 58.725 1.00 17.29 194 GLU B C 1
ATOM 4556 O O . GLU B 1 194 ? -21.459 -22.575 59.143 1.00 17.15 194 GLU B O 1
ATOM 4562 N N . TYR B 1 195 ? -22.937 -22.688 57.434 1.00 15.34 195 TYR B N 1
ATOM 4563 C CA . TYR B 1 195 ? -21.897 -22.622 56.378 1.00 14.23 195 TYR B CA 1
ATOM 4564 C C . TYR B 1 195 ? -21.083 -21.361 56.452 1.00 13.82 195 TYR B C 1
ATOM 4565 O O . TYR B 1 195 ? -19.870 -21.387 56.487 1.00 13.66 195 TYR B O 1
ATOM 4574 N N . TYR B 1 196 ? -21.783 -20.263 56.568 1.00 15.11 196 TYR B N 1
ATOM 4575 C CA . TYR B 1 196 ? -21.142 -18.962 56.612 1.00 16.48 196 TYR B CA 1
ATOM 4576 C C . TYR B 1 196 ? -20.212 -18.875 57.856 1.00 17.91 196 TYR B C 1
ATOM 4577 O O . TYR B 1 196 ? -19.038 -18.493 57.788 1.00 14.67 196 TYR B O 1
ATOM 4586 N N . GLN B 1 197 ? -20.742 -19.240 59.007 1.00 18.29 197 GLN B N 1
ATOM 4587 C CA . GLN B 1 197 ? -19.932 -19.209 60.216 1.00 20.53 197 GLN B CA 1
ATOM 4588 C C . GLN B 1 197 ? -18.690 -20.077 60.197 1.00 19.93 197 GLN B C 1
ATOM 4589 O O . GLN B 1 197 ? -17.696 -19.780 60.842 1.00 18.87 197 GLN B O 1
ATOM 4595 N N . TYR B 1 198 ? -18.799 -21.220 59.534 1.00 19.13 198 TYR B N 1
ATOM 4596 C CA . TYR B 1 198 ? -17.699 -22.074 59.349 1.00 17.38 198 TYR B CA 1
ATOM 4597 C C . TYR B 1 198 ? -16.612 -21.552 58.418 1.00 18.19 198 TYR B C 1
ATOM 4598 O O . TYR B 1 198 ? -15.395 -21.650 58.714 1.00 17.78 198 TYR B O 1
ATOM 4607 N N . LEU B 1 199 ? -17.042 -21.022 57.255 1.00 16.23 199 LEU B N 1
ATOM 4608 C CA . LEU B 1 199 ? -16.148 -20.608 56.231 1.00 16.88 199 LEU B CA 1
ATOM 4609 C C . LEU B 1 199 ? -15.522 -19.260 56.508 1.00 14.38 199 LEU B C 1
ATOM 4610 O O . LEU B 1 199 ? -14.429 -19.032 56.080 1.00 15.38 199 LEU B O 1
ATOM 4615 N N . TYR B 1 200 ? -16.206 -18.376 57.223 1.00 14.99 200 TYR B N 1
ATOM 4616 C CA . TYR B 1 200 ? -15.669 -17.036 57.415 1.00 14.71 200 TYR B CA 1
ATOM 4617 C C . TYR B 1 200 ? -14.214 -17.052 58.029 1.00 15.89 200 TYR B C 1
ATOM 4618 O O . TYR B 1 200 ? -13.346 -16.368 57.560 1.00 15.53 200 TYR B O 1
ATOM 4627 N N . PRO B 1 201 ? -13.972 -17.795 59.091 1.00 17.40 201 PRO B N 1
ATOM 4628 C CA . PRO B 1 201 ? -12.580 -17.865 59.611 1.00 18.10 201 PRO B CA 1
ATOM 4629 C C . PRO B 1 201 ? -11.543 -18.414 58.648 1.00 16.69 201 PRO B C 1
ATOM 4630 O O . PRO B 1 201 ? -10.356 -18.024 58.688 1.00 16.15 201 PRO B O 1
ATOM 4634 N N . ILE B 1 202 ? -11.955 -19.369 57.834 1.00 16.59 202 ILE B N 1
ATOM 4635 C CA . ILE B 1 202 ? -11.061 -19.905 56.825 1.00 17.13 202 ILE B CA 1
ATOM 4636 C C . ILE B 1 202 ? -10.663 -18.819 55.822 1.00 16.70 202 ILE B C 1
ATOM 4637 O O . ILE B 1 202 ? -9.466 -18.706 55.471 1.00 16.18 202 ILE B O 1
ATOM 4642 N N . VAL B 1 203 ? -11.630 -18.009 55.396 1.00 14.91 203 VAL B N 1
ATOM 4643 C CA . VAL B 1 203 ? -11.394 -16.890 54.542 1.00 15.49 203 VAL B CA 1
ATOM 4644 C C . VAL B 1 203 ? -10.445 -15.867 55.165 1.00 15.52 203 VAL B C 1
ATOM 4645 O O . VAL B 1 203 ? -9.433 -15.475 54.569 1.00 15.96 203 VAL B O 1
ATOM 4649 N N . VAL B 1 204 ? -10.705 -15.491 56.422 1.00 15.27 204 VAL B N 1
ATOM 4650 C CA . VAL B 1 204 ? -9.789 -14.588 57.109 1.00 14.70 204 VAL B CA 1
ATOM 4651 C C . VAL B 1 204 ? -8.341 -15.148 57.168 1.00 13.71 204 VAL B C 1
ATOM 4652 O O . VAL B 1 204 ? -7.375 -14.398 56.947 1.00 16.16 204 VAL B O 1
ATOM 4656 N N . GLN B 1 205 ? -8.209 -16.426 57.470 1.00 16.92 205 GLN B N 1
ATOM 4657 C CA . GLN B 1 205 ? -6.903 -17.103 57.662 1.00 19.26 205 GLN B CA 1
ATOM 4658 C C . GLN B 1 205 ? -6.191 -17.090 56.325 1.00 20.44 205 GLN B C 1
ATOM 4659 O O . GLN B 1 205 ? -5.006 -16.740 56.222 1.00 19.48 205 GLN B O 1
ATOM 4665 N N . LYS B 1 206 ? -6.947 -17.374 55.279 1.00 17.97 206 LYS B N 1
ATOM 4666 C CA . LYS B 1 206 ? -6.338 -17.399 53.908 1.00 19.94 206 LYS B CA 1
ATOM 4667 C C . LYS B 1 206 ? -5.921 -16.059 53.299 1.00 19.44 206 LYS B C 1
ATOM 4668 O O . LYS B 1 206 ? -5.085 -16.015 52.377 1.00 25.30 206 LYS B O 1
ATOM 4674 N N . ARG B 1 207 ? -6.476 -14.949 53.752 1.00 18.68 207 ARG B N 1
ATOM 4675 C CA . ARG B 1 207 ? -6.017 -13.654 53.345 1.00 20.86 207 ARG B CA 1
ATOM 4676 C C . ARG B 1 207 ? -4.610 -13.436 53.827 1.00 26.15 207 ARG B C 1
ATOM 4677 O O . ARG B 1 207 ? -3.763 -12.928 53.086 1.00 24.69 207 ARG B O 1
ATOM 4685 N N . LEU B 1 208 ? -4.355 -13.846 55.075 1.00 25.83 208 LEU B N 1
ATOM 4686 C CA . LEU B 1 208 ? -3.010 -13.772 55.641 1.00 29.89 208 LEU B CA 1
ATOM 4687 C C . LEU B 1 208 ? -2.076 -14.800 55.157 1.00 28.13 208 LEU B C 1
ATOM 4688 O O . LEU B 1 208 ? -0.924 -14.517 54.959 1.00 34.10 208 LEU B O 1
ATOM 4693 N N . ASN B 1 209 ? -2.541 -16.035 55.073 1.00 29.00 209 ASN B N 1
ATOM 4694 C CA . ASN B 1 209 ? -1.723 -17.161 54.654 1.00 34.95 209 ASN B CA 1
ATOM 4695 C C . ASN B 1 209 ? -2.337 -17.891 53.461 1.00 27.67 209 ASN B C 1
ATOM 4696 O O . ASN B 1 209 ? -2.948 -18.948 53.611 1.00 29.69 209 ASN B O 1
ATOM 4701 N N . PRO B 1 210 ? -2.075 -17.377 52.265 1.00 33.28 210 PRO B N 1
ATOM 4702 C CA . PRO B 1 210 ? -2.608 -17.982 51.026 1.00 33.99 210 PRO B CA 1
ATOM 4703 C C . PRO B 1 210 ? -2.079 -19.367 50.746 1.00 36.04 210 PRO B C 1
ATOM 4704 O O . PRO B 1 210 ? -0.943 -19.661 51.096 1.00 34.71 210 PRO B O 1
ATOM 4708 N N . ALA B 1 211 ? -2.902 -20.209 50.145 1.00 30.51 211 ALA B N 1
ATOM 4709 C CA . ALA B 1 211 ? -2.495 -21.513 49.689 1.00 31.62 211 ALA B CA 1
ATOM 4710 C C . ALA B 1 211 ? -3.022 -21.618 48.260 1.00 30.34 211 ALA B C 1
ATOM 4711 O O . ALA B 1 211 ? -3.533 -20.639 47.731 1.00 33.17 211 ALA B O 1
ATOM 4713 N N . ASP B 1 212 ? -2.886 -22.785 47.643 1.00 32.20 212 ASP B N 1
ATOM 4714 C CA . ASP B 1 212 ? -3.337 -22.955 46.248 1.00 30.73 212 ASP B CA 1
ATOM 4715 C C . ASP B 1 212 ? -4.787 -23.439 46.266 1.00 26.71 212 ASP B C 1
ATOM 4716 O O . ASP B 1 212 ? -5.069 -24.646 46.219 1.00 30.18 212 ASP B O 1
ATOM 4721 N N . ASP B 1 213 ? -5.704 -22.504 46.382 1.00 21.44 213 ASP B N 1
ATOM 4722 C CA . ASP B 1 213 ? -7.088 -22.892 46.421 1.00 20.83 213 ASP B CA 1
ATOM 4723 C C . ASP B 1 213 ? -7.948 -21.737 46.006 1.00 18.06 213 ASP B C 1
ATOM 4724 O O . ASP B 1 213 ? -7.460 -20.633 45.852 1.00 20.76 213 ASP B O 1
ATOM 4729 N N . ILE B 1 214 ? -9.211 -22.017 45.769 1.00 18.49 214 ILE B N 1
ATOM 4730 C CA . ILE B 1 214 ? -10.093 -20.962 45.291 1.00 17.55 214 ILE B CA 1
ATOM 4731 C C . ILE B 1 214 ? -10.230 -19.790 46.225 1.00 16.61 214 ILE B C 1
ATOM 4732 O O . ILE B 1 214 ? -10.258 -18.633 45.838 1.00 16.20 214 ILE B O 1
ATOM 4737 N N . ILE B 1 215 ? -10.377 -20.092 47.525 1.00 16.07 215 ILE B N 1
ATOM 4738 C CA . ILE B 1 215 ? -10.537 -18.977 48.441 1.00 15.61 215 ILE B CA 1
ATOM 4739 C C . ILE B 1 215 ? -9.351 -18.048 48.408 1.00 16.36 215 ILE B C 1
ATOM 4740 O O . ILE B 1 215 ? -9.493 -16.837 48.328 1.00 14.53 215 ILE B O 1
ATOM 4745 N N . SER B 1 216 ? -8.146 -18.613 48.407 1.00 17.49 216 SER B N 1
ATOM 4746 C CA . SER B 1 216 ? -6.970 -17.747 48.405 1.00 18.89 216 SER B CA 1
ATOM 4747 C C . SER B 1 216 ? -6.884 -16.933 47.125 1.00 19.02 216 SER B C 1
ATOM 4748 O O . SER B 1 216 ? -6.580 -15.775 47.129 1.00 19.53 216 SER B O 1
ATOM 4751 N N . ASP B 1 217 ? -7.184 -17.576 45.993 1.00 20.93 217 ASP B N 1
ATOM 4752 C CA . ASP B 1 217 ? -7.154 -16.807 44.698 1.00 20.37 217 ASP B CA 1
ATOM 4753 C C . ASP B 1 217 ? -8.220 -15.673 44.601 1.00 17.77 217 ASP B C 1
ATOM 4754 O O . ASP B 1 217 ? -7.963 -14.523 44.151 1.00 15.36 217 ASP B O 1
ATOM 4759 N N . LEU B 1 218 ? -9.403 -15.939 45.134 1.00 14.86 218 LEU B N 1
ATOM 4760 C CA . LEU B 1 218 ? -10.430 -14.866 45.224 1.00 15.13 218 LEU B CA 1
ATOM 4761 C C . LEU B 1 218 ? -9.973 -13.657 46.050 1.00 15.23 218 LEU B C 1
ATOM 4762 O O . LEU B 1 218 ? -10.255 -12.496 45.714 1.00 15.30 218 LEU B O 1
ATOM 4767 N N . LEU B 1 219 ? -9.320 -13.933 47.179 1.00 14.06 219 LEU B N 1
ATOM 4768 C CA . LEU B 1 219 ? -8.853 -12.888 48.033 1.00 16.46 219 LEU B CA 1
ATOM 4769 C C . LEU B 1 219 ? -7.742 -12.015 47.401 1.00 19.68 219 LEU B C 1
ATOM 4770 O O . LEU B 1 219 ? -7.610 -10.853 47.767 1.00 19.25 219 LEU B O 1
ATOM 4775 N N . LYS B 1 220 ? -7.025 -12.550 46.411 1.00 21.02 220 LYS B N 1
ATOM 4776 C CA . LYS B 1 220 ? -5.997 -11.784 45.707 1.00 24.54 220 LYS B CA 1
ATOM 4777 C C . LYS B 1 220 ? -6.514 -11.080 44.432 1.00 24.02 220 LYS B C 1
ATOM 4778 O O . LYS B 1 220 ? -5.860 -10.228 43.873 1.00 19.67 220 LYS B O 1
ATOM 4784 N N . SER B 1 221 ? -7.725 -11.442 44.018 1.00 22.40 221 SER B N 1
ATOM 4785 C CA . SER B 1 221 ? -8.277 -10.906 42.784 1.00 21.19 221 SER B CA 1
ATOM 4786 C C . SER B 1 221 ? -8.533 -9.417 42.828 1.00 19.42 221 SER B C 1
ATOM 4787 O O . SER B 1 221 ? -9.121 -8.850 43.767 1.00 18.50 221 SER B O 1
ATOM 4790 N N . GLU B 1 222 ? -8.108 -8.720 41.777 1.00 20.91 222 GLU B N 1
ATOM 4791 C CA . GLU B 1 222 ? -8.284 -7.281 41.732 1.00 21.72 222 GLU B CA 1
ATOM 4792 C C . GLU B 1 222 ? -8.587 -6.837 40.282 1.00 21.41 222 GLU B C 1
ATOM 4793 O O . GLU B 1 222 ? -7.906 -7.283 39.428 1.00 22.31 222 GLU B O 1
ATOM 4799 N N . VAL B 1 223 ? -9.586 -5.991 40.074 1.00 21.22 223 VAL B N 1
ATOM 4800 C CA . VAL B 1 223 ? -9.949 -5.487 38.750 1.00 23.60 223 VAL B CA 1
ATOM 4801 C C . VAL B 1 223 ? -10.361 -3.997 38.843 1.00 24.29 223 VAL B C 1
ATOM 4802 O O . VAL B 1 223 ? -11.336 -3.625 39.528 1.00 24.18 223 VAL B O 1
ATOM 4806 N N . ASP B 1 224 ? -9.608 -3.100 38.197 1.00 30.10 224 ASP B N 1
ATOM 4807 C CA . ASP B 1 224 ? -9.928 -1.645 38.306 1.00 33.31 224 ASP B CA 1
ATOM 4808 C C . ASP B 1 224 ? -10.053 -1.146 39.751 1.00 30.25 224 ASP B C 1
ATOM 4809 O O . ASP B 1 224 ? -10.971 -0.379 40.091 1.00 35.26 224 ASP B O 1
ATOM 4814 N N . GLY B 1 225 ? -9.181 -1.611 40.608 1.00 28.93 225 GLY B N 1
ATOM 4815 C CA . GLY B 1 225 ? -9.236 -1.220 42.014 1.00 33.83 225 GLY B CA 1
ATOM 4816 C C . GLY B 1 225 ? -10.269 -1.888 42.914 1.00 34.12 225 GLY B C 1
ATOM 4817 O O . GLY B 1 225 ? -10.349 -1.571 44.102 1.00 33.62 225 GLY B O 1
ATOM 4818 N N . GLU B 1 226 ? -11.067 -2.792 42.354 1.00 28.99 226 GLU B N 1
ATOM 4819 C CA . GLU B 1 226 ? -12.078 -3.560 43.133 1.00 26.35 226 GLU B CA 1
ATOM 4820 C C . GLU B 1 226 ? -11.533 -4.857 43.538 1.00 19.77 226 GLU B C 1
ATOM 4821 O O . GLU B 1 226 ? -10.793 -5.502 42.775 1.00 18.31 226 GLU B O 1
ATOM 4827 N N . MET B 1 227 ? -11.830 -5.228 44.803 1.00 19.80 227 MET B N 1
ATOM 4828 C CA . MET B 1 227 ? -11.454 -6.514 45.384 1.00 20.45 227 MET B CA 1
ATOM 4829 C C . MET B 1 227 ? -12.618 -6.947 46.274 1.00 17.12 227 MET B C 1
ATOM 4830 O O . MET B 1 227 ? -13.460 -6.129 46.623 1.00 16.78 227 MET B O 1
ATOM 4835 N N . PHE B 1 228 ? -12.646 -8.239 46.610 1.00 16.59 228 PHE B N 1
ATOM 4836 C CA . PHE B 1 228 ? -13.652 -8.753 47.484 1.00 15.10 228 PHE B CA 1
ATOM 4837 C C . PHE B 1 228 ? -13.345 -8.480 48.982 1.00 16.75 228 PHE B C 1
ATOM 4838 O O . PHE B 1 228 ? -12.211 -8.640 49.407 1.00 17.12 228 PHE B O 1
ATOM 4846 N N . THR B 1 229 ? -14.352 -8.098 49.729 1.00 16.49 229 THR B N 1
ATOM 4847 C CA . THR B 1 229 ? -14.329 -8.267 51.200 1.00 18.92 229 THR B CA 1
ATOM 4848 C C . THR B 1 229 ? -14.344 -9.756 51.597 1.00 18.50 229 THR B C 1
ATOM 4849 O O . THR B 1 229 ? -14.720 -10.643 50.804 1.00 18.39 229 THR B O 1
ATOM 4853 N N . ASP B 1 230 ? -13.987 -10.068 52.856 1.00 16.05 230 ASP B N 1
ATOM 4854 C CA . ASP B 1 230 ? -14.094 -11.434 53.334 1.00 16.33 230 ASP B CA 1
ATOM 4855 C C . ASP B 1 230 ? -15.544 -11.961 53.170 1.00 16.76 230 ASP B C 1
ATOM 4856 O O . ASP B 1 230 ? -15.762 -13.103 52.813 1.00 15.90 230 ASP B O 1
ATOM 4861 N N . ASP B 1 231 ? -16.543 -11.161 53.512 1.00 17.36 231 ASP B N 1
ATOM 4862 C CA . ASP B 1 231 ? -17.950 -11.547 53.383 1.00 16.65 231 ASP B CA 1
ATOM 4863 C C . ASP B 1 231 ? -18.286 -11.878 51.905 1.00 17.11 231 ASP B C 1
ATOM 4864 O O . ASP B 1 231 ? -18.982 -12.872 51.598 1.00 16.43 231 ASP B O 1
ATOM 4869 N N . GLU B 1 232 ? -1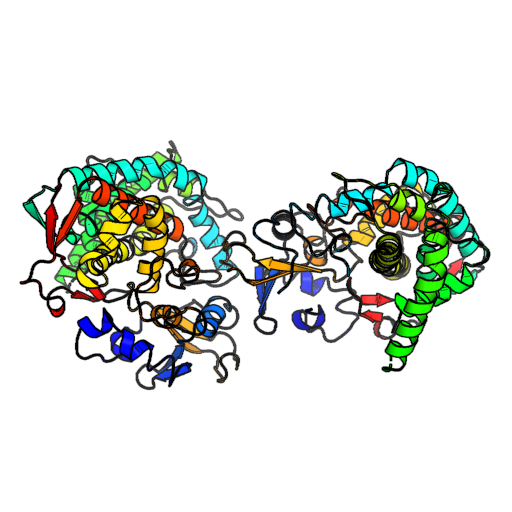7.792 -11.068 50.998 1.00 16.89 232 GLU B N 1
ATOM 4870 C CA . GLU B 1 232 ? -18.041 -11.302 49.541 1.00 16.98 232 GLU B CA 1
ATOM 4871 C C . GLU B 1 232 ? -17.396 -12.601 49.113 1.00 15.73 232 GLU B C 1
ATOM 4872 O O . GLU B 1 232 ? -17.969 -13.338 48.262 1.00 15.71 232 GLU B O 1
ATOM 4878 N N . VAL B 1 233 ? -16.208 -12.920 49.648 1.00 14.04 233 VAL B N 1
ATOM 4879 C CA . VAL B 1 233 ? -15.615 -14.227 49.321 1.00 14.45 233 VAL B CA 1
ATOM 4880 C C . VAL B 1 233 ? -16.491 -15.381 49.820 1.00 14.45 233 VAL B C 1
ATOM 4881 O O . VAL B 1 233 ? -16.733 -16.340 49.083 1.00 14.32 233 VAL B O 1
ATOM 4885 N N . VAL B 1 234 ? -16.976 -15.326 51.069 1.00 13.22 234 VAL B N 1
ATOM 4886 C CA . VAL B 1 234 ? -17.824 -16.388 51.541 1.00 13.22 234 VAL B CA 1
ATOM 4887 C C . VAL B 1 234 ? -19.047 -16.548 50.642 1.00 12.84 234 VAL B C 1
ATOM 4888 O O . VAL B 1 234 ? -19.450 -17.649 50.233 1.00 13.63 234 VAL B O 1
ATOM 4892 N N . ARG B 1 235 ? -19.657 -15.420 50.302 1.00 13.11 235 ARG B N 1
ATOM 4893 C CA . ARG B 1 235 ? -20.882 -15.458 49.501 1.00 14.25 235 ARG B CA 1
ATOM 4894 C C . ARG B 1 235 ? -20.617 -15.921 48.072 1.00 11.78 235 ARG B C 1
ATOM 4895 O O . ARG B 1 235 ? -21.407 -16.627 47.508 1.00 13.06 235 ARG B O 1
ATOM 4903 N N . THR B 1 236 ? -19.463 -15.603 47.542 1.00 11.97 236 THR B N 1
ATOM 4904 C CA . THR B 1 236 ? -19.081 -16.080 46.182 1.00 12.61 236 THR B CA 1
ATOM 4905 C C . THR B 1 236 ? -18.915 -17.601 46.190 1.00 13.40 236 THR B C 1
ATOM 4906 O O . THR B 1 236 ? -19.339 -18.260 45.246 1.00 15.29 236 THR B O 1
ATOM 4910 N N . THR B 1 237 ? -18.341 -18.173 47.250 1.00 11.44 237 THR B N 1
ATOM 4911 C CA . THR B 1 237 ? -18.204 -19.628 47.343 1.00 12.70 237 THR B CA 1
ATOM 4912 C C . THR B 1 237 ? -19.572 -20.280 47.300 1.00 13.59 237 THR B C 1
ATOM 4913 O O . THR B 1 237 ? -19.714 -21.334 46.694 1.00 14.74 237 THR B O 1
ATOM 4917 N N . MET B 1 238 ? -20.585 -19.661 47.928 1.00 14.92 238 MET B N 1
ATOM 4918 C CA . MET B 1 238 ? -21.937 -20.162 47.871 1.00 15.26 238 MET B CA 1
ATOM 4919 C C . MET B 1 238 ? -22.494 -20.118 46.451 1.00 14.24 238 MET B C 1
ATOM 4920 O O . MET B 1 238 ? -23.137 -21.087 46.008 1.00 14.38 238 MET B O 1
ATOM 4925 N N . LEU B 1 239 ? -22.226 -19.045 45.746 1.00 13.76 239 LEU B N 1
ATOM 4926 C CA . LEU B 1 239 ? -22.683 -18.950 44.348 1.00 16.78 239 LEU B CA 1
ATOM 4927 C C . LEU B 1 239 ? -21.966 -19.971 43.427 1.00 15.17 239 LEU B C 1
ATOM 4928 O O . LEU B 1 239 ? -22.576 -20.508 42.467 1.00 17.64 239 LEU B O 1
ATOM 4933 N N . ILE B 1 240 ? -20.717 -20.267 43.716 1.00 14.62 240 ILE B N 1
ATOM 4934 C CA . ILE B 1 240 ? -19.931 -21.245 42.907 1.00 15.50 240 ILE B CA 1
ATOM 4935 C C . ILE B 1 240 ? -20.515 -22.637 43.101 1.00 16.55 240 ILE B C 1
ATOM 4936 O O . ILE B 1 240 ? -20.746 -23.392 42.147 1.00 14.01 240 ILE B O 1
ATOM 4941 N N . LEU B 1 241 ? -20.841 -22.976 44.359 1.00 14.74 241 LEU B N 1
ATOM 4942 C CA . LEU B 1 241 ? -21.507 -24.252 44.641 1.00 15.85 241 LEU B CA 1
ATOM 4943 C C . LEU B 1 241 ? -22.847 -24.347 43.961 1.00 14.59 241 LEU B C 1
ATOM 4944 O O . LEU B 1 241 ? -23.224 -25.384 43.426 1.00 16.05 241 LEU B O 1
ATOM 4949 N N . GLY B 1 242 ? -23.569 -23.226 43.955 1.00 14.82 242 GLY B N 1
ATOM 4950 C CA . GLY B 1 242 ? -24.890 -23.138 43.339 1.00 16.05 242 GLY B CA 1
ATOM 4951 C C . GLY B 1 242 ? -24.824 -23.261 41.836 1.00 16.41 242 GLY B C 1
ATOM 4952 O O . GLY B 1 242 ? -25.696 -23.827 41.244 1.00 19.29 242 GLY B O 1
ATOM 4953 N N . ALA B 1 243 ? -23.718 -22.876 41.224 1.00 16.44 243 ALA B N 1
ATOM 4954 C CA . ALA B 1 243 ? -23.566 -23.018 39.780 1.00 17.13 243 ALA B CA 1
ATOM 4955 C C . ALA B 1 243 ? -23.027 -24.401 39.360 1.00 16.85 243 ALA B C 1
ATOM 4956 O O . ALA B 1 243 ? -23.315 -24.853 38.241 1.00 18.07 243 ALA B O 1
ATOM 4958 N N . GLY B 1 244 ? -22.220 -25.031 40.191 1.00 13.51 244 GLY B N 1
ATOM 4959 C CA . GLY B 1 244 ? -21.429 -26.159 39.790 1.00 15.29 244 GLY B CA 1
ATOM 4960 C C . GLY B 1 244 ? -21.794 -27.540 40.255 1.00 17.88 244 GLY B C 1
ATOM 4961 O O . GLY B 1 244 ? -21.447 -28.546 39.628 1.00 20.50 244 GLY B O 1
ATOM 4962 N N . VAL B 1 245 ? -22.398 -27.647 41.419 1.00 16.04 245 VAL B N 1
ATOM 4963 C CA . VAL B 1 245 ? -22.565 -28.964 41.995 1.00 17.84 245 VAL B CA 1
ATOM 4964 C C . VAL B 1 245 ? -23.631 -29.833 41.316 1.00 16.37 245 VAL B C 1
ATOM 4965 O O . VAL B 1 245 ? -23.368 -30.986 40.891 1.00 19.12 245 VAL B O 1
ATOM 4969 N N . GLU B 1 246 ? -24.835 -29.305 41.254 1.00 15.24 246 GLU B N 1
ATOM 4970 C CA . GLU B 1 246 ? -25.946 -30.027 40.684 1.00 18.48 246 GLU B CA 1
ATOM 4971 C C . GLU B 1 246 ? -25.781 -30.283 39.175 1.00 16.40 246 GLU B C 1
ATOM 4972 O O . GLU B 1 246 ? -26.110 -31.365 38.730 1.00 14.39 246 GLU B O 1
ATOM 4978 N N . THR B 1 247 ? -25.257 -29.286 38.462 1.00 14.89 247 THR B N 1
ATOM 4979 C CA . THR B 1 247 ? -25.007 -29.463 37.030 1.00 15.02 247 THR B CA 1
ATOM 4980 C C . THR B 1 247 ? -23.967 -30.539 36.769 1.00 13.12 247 THR B C 1
ATOM 4981 O O . THR B 1 247 ? -24.168 -31.389 35.935 1.00 12.43 247 THR B O 1
ATOM 4985 N N . THR B 1 248 ? -22.860 -30.555 37.523 1.00 12.71 248 THR B N 1
ATOM 4986 C CA . THR B 1 248 ? -21.809 -31.557 37.313 1.00 13.78 248 THR B CA 1
ATOM 4987 C C . THR B 1 248 ? -22.329 -32.952 37.630 1.00 14.60 248 THR B C 1
ATOM 4988 O O . THR B 1 248 ? -22.043 -33.928 36.866 1.00 12.97 248 THR B O 1
ATOM 4992 N N . SER B 1 249 ? -23.108 -33.059 38.723 1.00 13.63 249 SER B N 1
ATOM 4993 C CA A SER B 1 249 ? -23.705 -34.320 39.110 0.50 15.54 249 SER B CA 1
ATOM 4994 C CA B SER B 1 249 ? -23.719 -34.323 39.115 0.50 14.57 249 SER B CA 1
ATOM 4995 C C . SER B 1 249 ? -24.651 -34.856 38.019 1.00 15.71 249 SER B C 1
ATOM 4996 O O . SER B 1 249 ? -24.677 -36.084 37.706 1.00 16.18 249 SER B O 1
ATOM 5001 N N . HIS B 1 250 ? -25.404 -33.962 37.404 1.00 15.71 250 HIS B N 1
ATOM 5002 C CA . HIS B 1 250 ? -26.282 -34.284 36.301 1.00 17.49 250 HIS B CA 1
ATOM 5003 C C . HIS B 1 250 ? -25.504 -34.886 35.111 1.00 17.64 250 HIS B C 1
ATOM 5004 O O . HIS B 1 250 ? -25.879 -35.913 34.574 1.00 16.03 250 HIS B O 1
ATOM 5011 N N . LEU B 1 251 ? -24.386 -34.299 34.763 1.00 14.09 251 LEU B N 1
ATOM 5012 C CA . LEU B 1 251 ? -23.579 -34.774 33.648 1.00 15.27 251 LEU B CA 1
ATOM 5013 C C . LEU B 1 251 ? -23.028 -36.161 33.983 1.00 15.03 251 LEU B C 1
ATOM 5014 O O . LEU B 1 251 ? -23.092 -37.077 33.144 1.00 16.12 251 LEU B O 1
ATOM 5019 N N . LEU B 1 252 ? -22.550 -36.333 35.202 1.00 13.49 252 LEU B N 1
ATOM 5020 C CA . LEU B 1 252 ? -21.970 -37.613 35.587 1.00 16.24 252 LEU B CA 1
ATOM 5021 C C . LEU B 1 252 ? -23.004 -38.732 35.598 1.00 15.44 252 LEU B C 1
ATOM 5022 O O . LEU B 1 252 ? -22.805 -39.788 34.980 1.00 17.15 252 LEU B O 1
ATOM 5027 N N . ALA B 1 253 ? -24.147 -38.467 36.216 1.00 15.19 253 ALA B N 1
ATOM 5028 C CA . ALA B 1 253 ? -25.176 -39.511 36.202 1.00 17.30 253 ALA B CA 1
ATOM 5029 C C . ALA B 1 253 ? -25.719 -39.842 34.811 1.00 18.61 253 ALA B C 1
ATOM 5030 O O . ALA B 1 253 ? -25.974 -41.054 34.486 1.00 17.45 253 ALA B O 1
ATOM 5032 N N . ASN B 1 254 ? -25.965 -38.797 34.006 1.00 15.80 254 ASN B N 1
ATOM 5033 C CA . ASN B 1 254 ? -26.502 -39.046 32.663 1.00 17.40 254 ASN B CA 1
ATOM 5034 C C . ASN B 1 254 ? -25.539 -39.768 31.723 1.00 16.59 254 ASN B C 1
ATOM 5035 O O . ASN B 1 254 ? -25.988 -40.525 30.868 1.00 16.27 254 ASN B O 1
ATOM 5040 N N . SER B 1 255 ? -24.238 -39.589 31.933 1.00 16.35 255 SER B N 1
ATOM 5041 C CA . SER B 1 255 ? -23.191 -40.321 31.205 1.00 17.24 255 SER B CA 1
ATOM 5042 C C . SER B 1 255 ? -23.373 -41.821 31.452 1.00 18.02 255 SER B C 1
ATOM 5043 O O . SER B 1 255 ? -23.401 -42.602 30.523 1.00 19.01 255 SER B O 1
ATOM 5046 N N . PHE B 1 256 ? -23.506 -42.202 32.717 1.00 17.02 256 PHE B N 1
ATOM 5047 C CA . PHE B 1 256 ? -23.709 -43.630 33.054 1.00 20.05 256 PHE B CA 1
ATOM 5048 C C . PHE B 1 256 ? -25.026 -44.118 32.527 1.00 19.97 256 PHE B C 1
ATOM 5049 O O . PHE B 1 256 ? -25.081 -45.245 32.056 1.00 21.15 256 PHE B O 1
ATOM 5057 N N . TYR B 1 257 ? -26.080 -43.293 32.594 1.00 18.62 257 TYR B N 1
ATOM 5058 C CA . TYR B 1 257 ? -27.349 -43.651 31.978 1.00 18.43 257 TYR B CA 1
ATOM 5059 C C . TYR B 1 257 ? -27.191 -44.032 30.495 1.00 18.99 257 TYR B C 1
ATOM 5060 O O . TYR B 1 257 ? -27.657 -45.121 30.044 1.00 19.83 257 TYR B O 1
ATOM 5069 N N . SER B 1 258 ? -26.471 -43.206 29.759 1.00 16.36 258 SER B N 1
ATOM 5070 C CA . SER B 1 258 ? -26.293 -43.382 28.362 1.00 19.41 258 SER B CA 1
ATOM 5071 C C . SER B 1 258 ? -25.474 -44.652 28.081 1.00 21.23 258 SER B C 1
ATOM 5072 O O . SER B 1 258 ? -25.799 -45.398 27.157 1.00 21.96 258 SER B O 1
ATOM 5075 N N . LEU B 1 259 ? -24.435 -44.877 28.894 1.00 20.32 259 LEU B N 1
ATOM 5076 C CA . LEU B 1 259 ? -23.603 -46.095 28.749 1.00 23.50 259 LEU B CA 1
ATOM 5077 C C . LEU B 1 259 ? -24.364 -47.392 29.040 1.00 24.66 259 LEU B C 1
ATOM 5078 O O . LEU B 1 259 ? -23.976 -48.463 28.536 1.00 24.41 259 LEU B O 1
ATOM 5083 N N . LEU B 1 260 ? -25.405 -47.319 29.859 1.00 22.72 260 LEU B N 1
ATOM 5084 C CA . LEU B 1 260 ? -26.258 -48.464 30.180 1.00 24.06 260 LEU B CA 1
ATOM 5085 C C . LEU B 1 260 ? -27.349 -48.668 29.170 1.00 28.33 260 LEU B C 1
ATOM 5086 O O . LEU B 1 260 ? -27.737 -49.832 28.899 1.00 26.22 260 LEU B O 1
ATOM 5091 N N . TYR B 1 261 ? -27.908 -47.568 28.644 1.00 25.40 261 TYR B N 1
ATOM 5092 C CA . TYR B 1 261 ? -29.137 -47.658 27.861 1.00 28.60 261 TYR B CA 1
ATOM 5093 C C . TYR B 1 261 ? -29.120 -47.114 26.457 1.00 30.43 261 TYR B C 1
ATOM 5094 O O . TYR B 1 261 ? -29.998 -47.475 25.701 1.00 31.02 261 TYR B O 1
ATOM 5103 N N . ASP B 1 262 ? -28.168 -46.256 26.057 1.00 28.42 262 ASP B N 1
ATOM 5104 C CA . ASP B 1 262 ? -28.244 -45.635 24.735 1.00 30.16 262 ASP B CA 1
ATOM 5105 C C . ASP B 1 262 ? -27.543 -46.425 23.635 1.00 35.12 262 ASP B C 1
ATOM 5106 O O . ASP B 1 262 ? -28.086 -46.572 22.555 1.00 38.18 262 ASP B O 1
ATOM 5111 N N . ASP B 1 263 ? -26.291 -46.794 23.857 1.00 35.89 263 ASP B N 1
ATOM 5112 C CA . ASP B 1 263 ? -25.537 -47.585 22.894 1.00 34.37 263 ASP B CA 1
ATOM 5113 C C . ASP B 1 263 ? -24.618 -48.424 23.728 1.00 40.81 263 ASP B C 1
ATOM 5114 O O . ASP B 1 263 ? -23.639 -47.906 24.279 1.00 34.92 263 ASP B O 1
ATOM 5119 N N . LYS B 1 264 ? -24.951 -49.703 23.851 1.00 43.84 264 LYS B N 1
ATOM 5120 C CA . LYS B 1 264 ? -24.253 -50.596 24.771 1.00 50.38 264 LYS B CA 1
ATOM 5121 C C . LYS B 1 264 ? -22.797 -50.896 24.356 1.00 45.77 264 LYS B C 1
ATOM 5122 O O . LYS B 1 264 ? -22.003 -51.232 25.207 1.00 52.39 264 LYS B O 1
ATOM 5128 N N . GLU B 1 265 ? -22.444 -50.733 23.084 1.00 39.46 265 GLU B N 1
ATOM 5129 C CA . GLU B 1 265 ? -21.048 -50.921 22.638 1.00 40.10 265 GLU B CA 1
ATOM 5130 C C . GLU B 1 265 ? -20.078 -49.811 23.070 1.00 33.49 265 GLU B C 1
ATOM 5131 O O . GLU B 1 265 ? -18.862 -49.990 22.989 1.00 28.80 265 GLU B O 1
ATOM 5137 N N . VAL B 1 266 ? -20.604 -48.635 23.448 1.00 27.07 266 VAL B N 1
ATOM 5138 C CA . VAL B 1 266 ? -19.710 -47.519 23.726 1.00 25.25 266 VAL B CA 1
ATOM 5139 C C . VAL B 1 266 ? -18.787 -47.835 24.904 1.00 21.30 266 VAL B C 1
ATOM 5140 O O . VAL B 1 266 ? -17.610 -47.476 24.849 1.00 20.83 266 VAL B O 1
ATOM 5144 N N . TYR B 1 267 ? -19.340 -48.455 25.941 1.00 20.65 267 TYR B N 1
ATOM 5145 C CA . TYR B 1 267 ? -18.554 -48.755 27.149 1.00 23.46 267 TYR B CA 1
ATOM 5146 C C . TYR B 1 267 ? -17.255 -49.532 26.807 1.00 21.76 267 TYR B C 1
ATOM 5147 O O . TYR B 1 267 ? -16.136 -49.157 27.205 1.00 22.84 267 TYR B O 1
ATOM 5156 N N . GLN B 1 268 ? -17.422 -50.590 26.000 1.00 26.67 268 GLN B N 1
ATOM 5157 C CA . GLN B 1 268 ? -16.309 -51.454 25.619 1.00 25.94 268 GLN B CA 1
ATOM 5158 C C . GLN B 1 268 ? -15.306 -50.670 24.763 1.00 23.82 268 GLN B C 1
ATOM 5159 O O . GLN B 1 268 ? -14.117 -50.815 24.908 1.00 22.63 268 GLN B O 1
ATOM 5165 N N . GLU B 1 269 ? -15.762 -49.793 23.871 1.00 23.54 269 GLU B N 1
ATOM 5166 C CA . GLU B 1 269 ? -14.876 -48.991 23.090 1.00 25.04 269 GLU B CA 1
ATOM 5167 C C . GLU B 1 269 ? -14.017 -48.060 23.949 1.00 23.93 269 GLU B C 1
ATOM 5168 O O . GLU B 1 269 ? -12.814 -47.884 23.702 1.00 21.68 269 GLU B O 1
ATOM 5174 N N . LEU B 1 270 ? -14.651 -47.407 24.938 1.00 23.68 270 LEU B N 1
ATOM 5175 C CA . LEU B 1 270 ? -13.916 -46.539 25.815 1.00 21.28 270 LEU B CA 1
ATOM 5176 C C . LEU B 1 270 ? -12.948 -47.372 26.688 1.00 21.83 270 LEU B C 1
ATOM 5177 O O . LEU B 1 270 ? -11.846 -46.940 26.992 1.00 23.37 270 LEU B O 1
ATOM 5182 N N . HIS B 1 271 ? -13.390 -48.522 27.131 1.00 22.34 271 HIS B N 1
ATOM 5183 C CA . HIS B 1 271 ? -12.514 -49.371 27.994 1.00 23.05 271 HIS B CA 1
ATOM 5184 C C . HIS B 1 271 ? -11.200 -49.726 27.307 1.00 24.17 271 HIS B C 1
ATOM 5185 O O . HIS B 1 271 ? -10.161 -49.726 27.949 1.00 23.10 271 HIS B O 1
ATOM 5192 N N . GLU B 1 272 ? -11.218 -49.938 25.976 1.00 22.30 272 GLU B N 1
ATOM 5193 C CA . GLU B 1 272 ? -9.999 -50.231 25.197 1.00 27.09 272 GLU B CA 1
ATOM 5194 C C . GLU B 1 272 ? -9.306 -49.023 24.667 1.00 26.42 272 GLU B C 1
ATOM 5195 O O . GLU B 1 272 ? -8.170 -49.112 24.199 1.00 27.35 272 GLU B O 1
ATOM 5201 N N . ASN B 1 273 ? -9.955 -47.862 24.700 1.00 23.02 273 ASN B N 1
ATOM 5202 C CA A ASN B 1 273 ? -9.426 -46.674 24.116 0.50 21.17 273 ASN B CA 1
ATOM 5203 C CA B ASN B 1 273 ? -9.304 -46.662 24.231 0.50 22.01 273 ASN B CA 1
ATOM 5204 C C . ASN B 1 273 ? -9.712 -45.483 25.073 1.00 23.19 273 ASN B C 1
ATOM 5205 O O . ASN B 1 273 ? -10.592 -44.691 24.758 1.00 21.69 273 ASN B O 1
ATOM 5214 N N . LEU B 1 274 ? -9.016 -45.392 26.205 1.00 23.06 274 LEU B N 1
ATOM 5215 C CA . LEU B 1 274 ? -9.283 -44.301 27.182 1.00 23.61 274 LEU B CA 1
ATOM 5216 C C . LEU B 1 274 ? -9.084 -42.909 26.642 1.00 21.72 274 LEU B C 1
ATOM 5217 O O . LEU B 1 274 ? -9.696 -41.937 27.134 1.00 22.33 2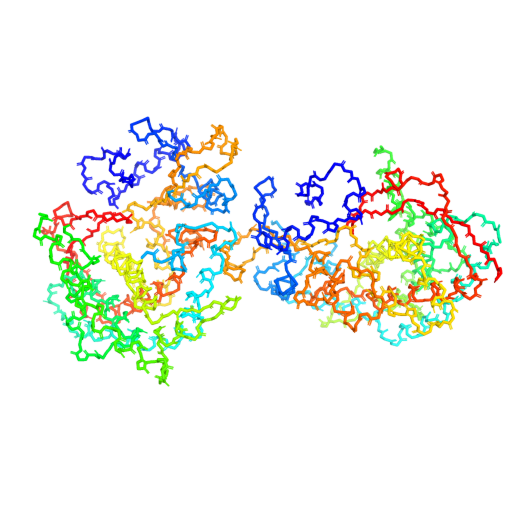74 LEU B O 1
ATOM 5222 N N . ASP B 1 275 ? -8.270 -42.731 25.603 1.00 21.38 275 ASP B N 1
ATOM 5223 C CA . ASP B 1 275 ? -8.159 -41.435 24.993 1.00 24.58 275 ASP B CA 1
ATOM 5224 C C . ASP B 1 275 ? -9.457 -40.917 24.316 1.00 20.41 275 ASP B C 1
ATOM 5225 O O . ASP B 1 275 ? -9.495 -39.752 23.974 1.00 24.28 275 ASP B O 1
ATOM 5230 N N . LEU B 1 276 ? -10.465 -41.764 24.176 1.00 18.60 276 LEU B N 1
ATOM 5231 C CA . LEU B 1 276 ? -11.773 -41.385 23.600 1.00 20.95 276 LEU B CA 1
ATOM 5232 C C . LEU B 1 276 ? -12.704 -40.790 24.687 1.00 18.20 276 LEU B C 1
ATOM 5233 O O . LEU B 1 276 ? -13.764 -40.284 24.364 1.00 17.59 276 LEU B O 1
ATOM 5238 N N . VAL B 1 277 ? -12.321 -40.888 25.949 1.00 18.05 277 VAL B N 1
ATOM 5239 C CA . VAL B 1 277 ? -13.220 -40.436 27.023 1.00 17.79 277 VAL B CA 1
ATOM 5240 C C . VAL B 1 277 ? -13.623 -38.960 26.854 1.00 16.67 277 VAL B C 1
ATOM 5241 O O . VAL B 1 277 ? -14.842 -38.695 26.993 1.00 16.28 277 VAL B O 1
ATOM 5245 N N . PRO B 1 278 ? -12.690 -38.042 26.598 1.00 16.54 278 PRO B N 1
ATOM 5246 C CA . PRO B 1 278 ? -13.092 -36.621 26.398 1.00 17.66 278 PRO B CA 1
ATOM 5247 C C . PRO B 1 278 ? -14.110 -36.399 25.287 1.00 18.23 278 PRO B C 1
ATOM 5248 O O . PRO B 1 278 ? -15.064 -35.621 25.449 1.00 18.96 278 PRO B O 1
ATOM 5252 N N . GLN B 1 279 ? -13.929 -37.035 24.133 1.00 17.52 279 GLN B N 1
ATOM 5253 C CA . GLN B 1 279 ? -14.969 -36.934 23.126 1.00 18.83 279 GLN B CA 1
ATOM 5254 C C . GLN B 1 279 ? -16.290 -37.548 23.553 1.00 16.44 279 GLN B C 1
ATOM 5255 O O . GLN B 1 279 ? -17.346 -37.042 23.116 1.00 18.60 279 GLN B O 1
ATOM 5261 N N . ALA B 1 280 ? -16.281 -38.608 24.357 1.00 15.75 280 ALA B N 1
ATOM 5262 C CA . ALA B 1 280 ? -17.525 -39.211 24.813 1.00 16.64 280 ALA B CA 1
ATOM 5263 C C . ALA B 1 280 ? -18.265 -38.191 25.755 1.00 16.77 280 ALA B C 1
ATOM 5264 O O . ALA B 1 280 ? -19.501 -38.085 25.705 1.00 16.62 280 ALA B O 1
ATOM 5266 N N . VAL B 1 281 ? -17.473 -37.479 26.556 1.00 14.69 281 VAL B N 1
ATOM 5267 C CA . VAL B 1 281 ? -18.022 -36.440 27.460 1.00 15.90 281 VAL B CA 1
ATOM 5268 C C . VAL B 1 281 ? -18.694 -35.340 26.632 1.00 16.72 281 VAL B C 1
ATOM 5269 O O . VAL B 1 281 ? -19.778 -34.889 27.005 1.00 15.42 281 VAL B O 1
ATOM 5273 N N . GLU B 1 282 ? -18.101 -34.918 25.499 1.00 16.62 282 GLU B N 1
ATOM 5274 C CA . GLU B 1 282 ? -18.722 -33.863 24.694 1.00 15.62 282 GLU B CA 1
ATOM 5275 C C . GLU B 1 282 ? -20.041 -34.384 24.094 1.00 16.25 282 GLU B C 1
ATOM 5276 O O . GLU B 1 282 ? -21.007 -33.650 24.007 1.00 14.31 282 GLU B O 1
ATOM 5282 N N . GLU B 1 283 ? -20.107 -35.663 23.708 1.00 15.02 283 GLU B N 1
ATOM 5283 C CA . GLU B 1 283 ? -21.339 -36.194 23.186 1.00 16.24 283 GLU B CA 1
ATOM 5284 C C . GLU B 1 283 ? -22.365 -36.342 24.264 1.00 15.88 283 GLU B C 1
ATOM 5285 O O . GLU B 1 283 ? -23.556 -36.129 23.962 1.00 18.08 283 GLU B O 1
ATOM 5291 N N . MET B 1 284 ? -21.980 -36.584 25.530 1.00 14.17 284 MET B N 1
ATOM 5292 C CA . MET B 1 284 ? -22.979 -36.570 26.587 1.00 14.76 284 MET B CA 1
ATOM 5293 C C . MET B 1 284 ? -23.553 -35.147 26.789 1.00 14.03 284 MET B C 1
ATOM 5294 O O . MET B 1 284 ? -24.737 -34.986 27.024 1.00 15.46 284 MET B O 1
ATOM 5299 N N . LEU B 1 285 ? -22.712 -34.149 26.766 1.00 12.72 285 LEU B N 1
ATOM 5300 C CA . LEU B 1 285 ? -23.148 -32.761 26.884 1.00 12.98 285 LEU B CA 1
ATOM 5301 C C . LEU B 1 285 ? -24.095 -32.391 25.769 1.00 13.72 285 LEU B C 1
ATOM 5302 O O . LEU B 1 285 ? -25.046 -31.646 25.980 1.00 14.94 285 LEU B O 1
ATOM 5307 N N . ARG B 1 286 ? -23.798 -32.843 24.555 1.00 12.38 286 ARG B N 1
ATOM 5308 C CA . ARG B 1 286 ? -24.685 -32.526 23.417 1.00 12.66 286 ARG B CA 1
ATOM 5309 C C . ARG B 1 286 ? -26.032 -33.184 23.560 1.00 13.50 286 ARG B C 1
ATOM 5310 O O . ARG B 1 286 ? -27.067 -32.584 23.332 1.00 14.65 286 ARG B O 1
ATOM 5318 N N . PHE B 1 287 ? -26.028 -34.475 23.846 1.00 15.19 287 PHE B N 1
ATOM 5319 C CA . PHE B 1 287 ? -27.183 -35.345 23.596 1.00 18.85 287 PHE B CA 1
ATOM 5320 C C . PHE B 1 287 ? -27.951 -35.771 24.829 1.00 16.59 287 PHE B C 1
ATOM 5321 O O . PHE B 1 287 ? -29.134 -36.147 24.732 1.00 18.29 287 PHE B O 1
ATOM 5329 N N . ARG B 1 288 ? -27.290 -35.732 25.977 1.00 17.84 288 ARG B N 1
ATOM 5330 C CA . ARG B 1 288 ? -27.831 -36.246 27.235 1.00 18.13 288 ARG B CA 1
ATOM 5331 C C . ARG B 1 288 ? -27.855 -35.274 28.399 1.00 19.58 288 ARG B C 1
ATOM 5332 O O . ARG B 1 288 ? -27.752 -35.660 29.555 1.00 19.47 288 ARG B O 1
ATOM 5340 N N . PHE B 1 289 ? -28.073 -34.007 28.096 1.00 21.17 289 PHE B N 1
ATOM 5341 C CA . PHE B 1 289 ? -28.208 -32.974 29.090 1.00 19.02 289 PHE B CA 1
ATOM 5342 C C . PHE B 1 289 ? -29.524 -32.220 28.868 1.00 19.62 289 PHE B C 1
ATOM 5343 O O . PHE B 1 289 ? -29.558 -31.054 28.451 1.00 21.59 289 PHE B O 1
ATOM 5351 N N . ASN B 1 290 ? -30.648 -32.901 29.113 1.00 17.71 290 ASN B N 1
ATOM 5352 C CA . ASN B 1 290 ? -31.944 -32.396 28.729 1.00 16.90 290 ASN B CA 1
ATOM 5353 C C . ASN B 1 290 ? -32.907 -32.068 29.912 1.00 20.57 290 ASN B C 1
ATOM 5354 O O . ASN B 1 290 ? -32.964 -32.847 30.877 1.00 22.42 290 ASN B O 1
ATOM 5359 N N . LEU B 1 291 ? -33.714 -31.004 29.842 1.00 19.02 291 LEU B N 1
ATOM 5360 C CA . LEU B 1 291 ? -33.712 -29.989 28.835 1.00 19.19 291 LEU B CA 1
ATOM 5361 C C . LEU B 1 291 ? -33.100 -28.755 29.519 1.00 16.60 291 LEU B C 1
ATOM 5362 O O . LEU B 1 291 ? -33.539 -28.387 30.604 1.00 18.47 291 LEU B O 1
ATOM 5367 N N . ILE B 1 292 ? -32.107 -28.162 28.855 1.00 13.64 292 ILE B N 1
ATOM 5368 C CA . ILE B 1 292 ? -31.450 -26.978 29.328 1.00 15.28 292 ILE B CA 1
ATOM 5369 C C . ILE B 1 292 ? -31.816 -25.808 28.434 1.00 15.05 292 ILE B C 1
ATOM 5370 O O . ILE B 1 292 ? -31.800 -25.905 27.206 1.00 16.94 292 ILE B O 1
ATOM 5375 N N . LYS B 1 293 ? -32.261 -24.764 29.069 1.00 14.64 293 LYS B N 1
ATOM 5376 C CA . LYS B 1 293 ? -32.641 -23.522 28.398 1.00 14.73 293 LYS B CA 1
ATOM 5377 C C . LYS B 1 293 ? -32.149 -22.349 29.205 1.00 13.85 293 LYS B C 1
ATOM 5378 O O . LYS B 1 293 ? -31.798 -22.532 30.423 1.00 11.65 293 LYS B O 1
ATOM 5384 N N . LEU B 1 294 ? -32.132 -21.183 28.583 1.00 11.88 294 LEU B N 1
ATOM 5385 C CA . LEU B 1 294 ? -31.766 -19.953 29.236 1.00 12.35 294 LEU B CA 1
ATOM 5386 C C . LEU B 1 294 ? -32.757 -18.876 28.864 1.00 13.86 294 LEU B C 1
ATOM 5387 O O . LEU B 1 294 ? -33.237 -18.870 27.763 1.00 15.68 294 LEU B O 1
ATOM 5392 N N . ASP B 1 295 ? -32.942 -17.926 29.771 1.00 14.20 295 ASP B N 1
ATOM 5393 C CA . ASP B 1 295 ? -33.837 -16.799 29.593 1.00 13.69 295 ASP B CA 1
ATOM 5394 C C . ASP B 1 295 ? -33.080 -15.533 29.312 1.00 13.83 295 ASP B C 1
ATOM 5395 O O . ASP B 1 295 ? -32.008 -15.285 29.919 1.00 12.83 295 ASP B O 1
ATOM 5400 N N . ARG B 1 296 ? -33.683 -14.678 28.491 1.00 13.21 296 ARG B N 1
ATOM 5401 C CA . ARG B 1 296 ? -33.205 -13.317 28.268 1.00 13.07 296 ARG B CA 1
ATOM 5402 C C . ARG B 1 296 ? -34.420 -12.378 28.165 1.00 14.11 296 ARG B C 1
ATOM 5403 O O . ARG B 1 296 ? -35.533 -12.837 27.870 1.00 15.92 296 ARG B O 1
ATOM 5411 N N . THR B 1 297 ? -34.177 -11.094 28.296 1.00 15.77 297 THR B N 1
ATOM 5412 C CA . THR B 1 297 ? -35.183 -10.069 28.126 1.00 14.68 297 THR B CA 1
ATOM 5413 C C . THR B 1 297 ? -34.729 -9.088 27.068 1.00 13.72 297 THR B C 1
ATOM 5414 O O . THR B 1 297 ? -33.611 -8.565 27.111 1.00 13.03 297 THR B O 1
ATOM 5418 N N . VAL B 1 298 ? -35.625 -8.762 26.152 1.00 12.75 298 VAL B N 1
ATOM 5419 C CA . VAL B 1 298 ? -35.299 -7.833 25.124 1.00 13.42 298 VAL B CA 1
ATOM 5420 C C . VAL B 1 298 ? -35.056 -6.431 25.704 1.00 13.97 298 VAL B C 1
ATOM 5421 O O . VAL B 1 298 ? -35.861 -5.887 26.444 1.00 15.84 298 VAL B O 1
ATOM 5425 N N . LYS B 1 299 ? -33.910 -5.874 25.353 1.00 15.96 299 LYS B N 1
ATOM 5426 C CA . LYS B 1 299 ? -33.449 -4.564 25.857 1.00 19.52 299 LYS B CA 1
ATOM 5427 C C . LYS B 1 299 ? -33.606 -3.498 24.809 1.00 20.90 299 LYS B C 1
ATOM 5428 O O . LYS B 1 299 ? -33.626 -2.283 25.144 1.00 23.40 299 LYS B O 1
ATOM 5434 N N . GLU B 1 300 ? -33.604 -3.879 23.553 1.00 19.14 300 GLU B N 1
ATOM 5435 C CA . GLU B 1 300 ? -33.701 -2.929 22.454 1.00 21.38 300 GLU B CA 1
ATOM 5436 C C . GLU B 1 300 ? -34.488 -3.587 21.342 1.00 21.42 300 GLU B C 1
ATOM 5437 O O . GLU B 1 300 ? -34.191 -4.703 20.949 1.00 17.61 300 GLU B O 1
ATOM 5443 N N . ASP B 1 301 ? -35.477 -2.852 20.820 1.00 18.26 301 ASP B N 1
ATOM 5444 C CA . ASP B 1 301 ? -36.406 -3.345 19.796 1.00 22.22 301 ASP B CA 1
ATOM 5445 C C . ASP B 1 301 ? -35.611 -3.828 18.613 1.00 23.10 301 ASP B C 1
ATOM 5446 O O . ASP B 1 301 ? -34.578 -3.248 18.253 1.00 22.63 301 ASP B O 1
ATOM 5451 N N . ASN B 1 302 ? -36.028 -4.956 18.051 1.00 21.73 302 ASN B N 1
ATOM 5452 C CA . ASN B 1 302 ? -35.270 -5.606 16.953 1.00 22.38 302 ASN B CA 1
ATOM 5453 C C . ASN B 1 302 ? -36.092 -6.662 16.233 1.00 24.35 302 ASN B C 1
ATOM 5454 O O . ASN B 1 302 ? -37.034 -7.161 16.767 1.00 20.84 302 ASN B O 1
ATOM 5459 N N . ASP B 1 303 ? -35.738 -6.920 14.981 1.00 26.06 303 ASP B N 1
ATOM 5460 C CA A ASP B 1 303 ? -36.482 -7.814 14.098 0.50 27.79 303 ASP B CA 1
ATOM 5461 C CA B ASP B 1 303 ? -36.508 -7.784 14.070 0.50 26.19 303 ASP B CA 1
ATOM 5462 C C . ASP B 1 303 ? -35.550 -8.853 13.599 1.00 27.93 303 ASP B C 1
ATOM 5463 O O . ASP B 1 303 ? -35.757 -9.447 12.536 1.00 25.00 303 ASP B O 1
ATOM 5472 N N . LEU B 1 304 ? -34.507 -9.087 14.368 1.00 24.58 304 LEU B N 1
ATOM 5473 C CA . LEU B 1 304 ? -33.448 -9.976 13.889 1.00 27.61 304 LEU B CA 1
ATOM 5474 C C . LEU B 1 304 ? -33.585 -11.494 13.976 1.00 30.04 304 LEU B C 1
ATOM 5475 O O . LEU B 1 304 ? -32.760 -12.230 13.395 1.00 29.97 304 LEU B O 1
ATOM 5480 N N . LEU B 1 305 ? -34.504 -11.986 14.798 1.00 22.03 305 LEU B N 1
ATOM 5481 C CA . LEU B 1 305 ? -34.866 -13.406 14.706 1.00 24.97 305 LEU B CA 1
ATOM 5482 C C . LEU B 1 305 ? -35.898 -13.630 13.588 1.00 26.49 305 LEU B C 1
ATOM 5483 O O . LEU B 1 305 ? -36.407 -14.752 13.485 1.00 25.96 305 LEU B O 1
ATOM 5488 N N . GLY B 1 306 ? -36.249 -12.581 12.835 1.00 22.01 306 GLY B N 1
ATOM 5489 C CA . GLY B 1 306 ? -37.307 -12.652 11.811 1.00 25.60 306 GLY B CA 1
ATOM 5490 C C . GLY B 1 306 ? -38.675 -12.310 12.337 1.00 21.96 306 GLY B C 1
ATOM 5491 O O . GLY B 1 306 ? -39.682 -12.454 11.618 1.00 24.27 306 GLY B O 1
ATOM 5492 N N . VAL B 1 307 ? -38.746 -11.940 13.621 1.00 19.58 307 VAL B N 1
ATOM 5493 C CA . VAL B 1 307 ? -39.948 -11.474 14.214 1.00 18.70 307 VAL B CA 1
ATOM 5494 C C . VAL B 1 307 ? -39.562 -10.193 14.968 1.00 18.88 307 VAL B C 1
ATOM 5495 O O . VAL B 1 307 ? -38.475 -10.103 15.553 1.00 20.57 307 VAL B O 1
ATOM 5499 N N . GLU B 1 308 ? -40.491 -9.286 15.055 1.00 18.55 308 GLU B N 1
ATOM 5500 C CA . GLU B 1 308 ? -40.241 -8.024 15.730 1.00 19.54 308 GLU B CA 1
ATOM 5501 C C . GLU B 1 308 ? -40.524 -8.190 17.184 1.00 17.17 308 GLU B C 1
ATOM 5502 O O . GLU B 1 308 ? -41.655 -8.576 17.581 1.00 20.37 308 GLU B O 1
ATOM 5508 N N . LEU B 1 309 ? -39.471 -7.940 17.970 1.00 17.22 309 LEU B N 1
ATOM 5509 C CA . LEU B 1 309 ? -39.508 -7.943 19.441 1.00 16.96 309 LEU B CA 1
ATOM 5510 C C . LEU B 1 309 ? -39.276 -6.569 19.962 1.00 17.67 309 LEU B C 1
ATOM 5511 O O . LEU B 1 309 ? -38.444 -5.833 19.425 1.00 19.34 309 LEU B O 1
ATOM 5516 N N . LYS B 1 310 ? -39.984 -6.225 21.035 1.00 19.37 310 LYS B N 1
ATOM 5517 C CA . LYS B 1 310 ? -39.886 -4.904 21.652 1.00 20.36 310 LYS B CA 1
ATOM 5518 C C . LYS B 1 310 ? -39.338 -5.051 23.098 1.00 20.33 310 LYS B C 1
ATOM 5519 O O . LYS B 1 310 ? -39.375 -6.133 23.675 1.00 17.36 310 LYS B O 1
ATOM 5525 N N . GLU B 1 311 ? -38.763 -3.971 23.573 1.00 19.77 311 GLU B N 1
ATOM 5526 C CA . GLU B 1 311 ? -38.200 -3.880 24.944 1.00 20.51 311 GLU B CA 1
ATOM 5527 C C . GLU B 1 311 ? -39.141 -4.497 25.925 1.00 19.13 311 GLU B C 1
ATOM 5528 O O . GLU B 1 311 ? -40.324 -4.198 25.921 1.00 18.72 311 GLU B O 1
ATOM 5534 N N . GLY B 1 312 ? -38.630 -5.419 26.729 1.00 18.15 312 GLY B N 1
ATOM 5535 C CA . GLY B 1 312 ? -39.413 -6.073 27.794 1.00 18.00 312 GLY B CA 1
ATOM 5536 C C . GLY B 1 312 ? -39.886 -7.474 27.443 1.00 15.78 312 GLY B C 1
ATOM 5537 O O . GLY B 1 312 ? -40.316 -8.224 28.310 1.00 16.97 312 GLY B O 1
ATOM 5538 N N . ASP B 1 313 ? -39.842 -7.848 26.159 1.00 14.62 313 ASP B N 1
ATOM 5539 C CA . ASP B 1 313 ? -40.256 -9.163 25.709 1.00 15.83 313 ASP B CA 1
ATOM 5540 C C . ASP B 1 313 ? -39.338 -10.253 26.278 1.00 16.67 313 ASP B C 1
ATOM 5541 O O . ASP B 1 313 ? -38.137 -10.025 26.388 1.00 16.23 313 ASP B O 1
ATOM 5546 N N . SER B 1 314 ? -39.897 -11.409 26.600 1.00 16.36 314 SER B N 1
ATOM 5547 C CA . SER B 1 314 ? -39.143 -12.529 27.177 1.00 18.36 314 SER B CA 1
ATOM 5548 C C . SER B 1 314 ? -38.837 -13.541 26.140 1.00 17.84 314 SER B C 1
ATOM 5549 O O . SER B 1 314 ? -39.691 -13.960 25.323 1.00 16.52 314 SER B O 1
ATOM 5552 N N . VAL B 1 315 ? -37.589 -14.011 26.166 1.00 15.07 315 VAL B N 1
ATOM 5553 C CA . VAL B 1 315 ? -37.080 -14.911 25.225 1.00 14.91 315 VAL B CA 1
ATOM 5554 C C . VAL B 1 315 ? -36.456 -16.088 25.966 1.00 16.18 315 VAL B C 1
ATOM 5555 O O . VAL B 1 315 ? -35.766 -15.899 26.973 1.00 15.24 315 VAL B O 1
ATOM 5559 N N . VAL B 1 316 ? -36.727 -17.279 25.473 1.00 13.39 316 VAL B N 1
ATOM 5560 C CA . VAL B 1 316 ? -36.181 -18.534 26.051 1.00 13.85 316 VAL B CA 1
ATOM 5561 C C . VAL B 1 316 ? -35.403 -19.205 24.954 1.00 13.78 316 VAL B C 1
ATOM 5562 O O . VAL B 1 316 ? -35.906 -19.448 23.867 1.00 14.35 316 VAL B O 1
ATOM 5566 N N . VAL B 1 317 ? -34.125 -19.528 25.189 1.00 13.26 317 VAL B N 1
ATOM 5567 C CA . VAL B 1 317 ? -33.368 -20.238 24.126 1.00 12.09 317 VAL B CA 1
ATOM 5568 C C . VAL B 1 317 ? -33.155 -21.651 24.611 1.00 11.31 317 VAL B C 1
ATOM 5569 O O . VAL B 1 317 ? -32.765 -21.862 25.831 1.00 11.27 317 VAL B O 1
ATOM 5573 N N . TRP B 1 318 ? -33.413 -22.602 23.753 1.00 10.82 318 TRP B N 1
ATOM 5574 C CA . TRP B 1 318 ? -33.376 -24.011 24.101 1.00 11.28 318 TRP B CA 1
ATOM 5575 C C . TRP B 1 318 ? -32.096 -24.696 23.606 1.00 12.76 318 TRP B C 1
ATOM 5576 O O . TRP B 1 318 ? -32.032 -25.173 22.457 1.00 13.43 318 TRP B O 1
ATOM 5587 N N . MET B 1 319 ? -31.030 -24.698 24.427 1.00 12.84 319 MET B N 1
ATOM 5588 C CA . MET B 1 319 ? -29.777 -25.218 23.971 1.00 12.39 319 MET B CA 1
ATOM 5589 C C . MET B 1 319 ? -29.869 -26.727 23.660 1.00 13.52 319 MET B C 1
ATOM 5590 O O . MET B 1 319 ? -29.225 -27.215 22.737 1.00 13.37 319 MET B O 1
ATOM 5595 N N . SER B 1 320 ? -30.647 -27.468 24.406 1.00 12.74 320 SER B N 1
ATOM 5596 C CA . SER B 1 320 ? -30.812 -28.914 24.137 1.00 13.72 320 SER B CA 1
ATOM 5597 C C . SER B 1 320 ? -31.288 -29.176 22.727 1.00 13.68 320 SER B C 1
ATOM 5598 O O . SER B 1 320 ? -30.805 -30.092 22.049 1.00 14.03 320 SER B O 1
ATOM 5601 N N . ALA B 1 321 ? -32.226 -28.356 22.251 1.00 12.74 321 ALA B N 1
ATOM 5602 C CA . ALA B 1 321 ? -32.674 -28.479 20.852 1.00 13.55 321 ALA B CA 1
ATOM 5603 C C . ALA B 1 321 ? -31.683 -28.010 19.868 1.00 13.32 321 ALA B C 1
ATOM 5604 O O . ALA B 1 321 ? -31.549 -28.619 18.805 1.00 13.99 321 ALA B O 1
ATOM 5606 N N . ALA B 1 322 ? -30.979 -26.907 20.165 1.00 13.83 322 ALA B N 1
ATOM 5607 C CA . ALA B 1 322 ? -29.974 -26.422 19.236 1.00 13.14 322 ALA B CA 1
ATOM 5608 C C . ALA B 1 322 ? -28.918 -27.488 19.011 1.00 13.35 322 ALA B C 1
ATOM 5609 O O . ALA B 1 322 ? -28.356 -27.665 17.906 1.00 11.82 322 ALA B O 1
ATOM 5611 N N . ASN B 1 323 ? -28.649 -28.237 20.061 1.00 11.62 323 ASN B N 1
ATOM 5612 C CA . ASN B 1 323 ? -27.726 -29.342 20.011 1.00 11.99 323 ASN B CA 1
ATOM 5613 C C . ASN B 1 323 ? -28.152 -30.525 19.142 1.00 13.79 323 ASN B C 1
ATOM 5614 O O . ASN B 1 323 ? -27.352 -31.460 18.883 1.00 14.33 323 ASN B O 1
ATOM 5619 N N . MET B 1 324 ? -29.405 -30.510 18.722 1.00 13.49 324 MET B N 1
ATOM 5620 C CA . MET B 1 324 ? -29.973 -31.522 17.831 1.00 16.63 324 MET B CA 1
ATOM 5621 C C . MET B 1 324 ? -30.334 -31.010 16.460 1.00 16.02 324 MET B C 1
ATOM 5622 O O . MET B 1 324 ? -31.103 -31.670 15.764 1.00 17.84 324 MET B O 1
ATOM 5627 N N . ASP B 1 325 ? -29.819 -29.829 16.079 1.00 15.86 325 ASP B N 1
ATOM 5628 C CA . ASP B 1 325 ? -30.098 -29.198 14.813 1.00 17.52 325 ASP B CA 1
ATOM 5629 C C . ASP B 1 325 ? -29.264 -29.802 13.699 1.00 19.46 325 ASP B C 1
ATOM 5630 O O . ASP B 1 325 ? -28.060 -29.683 13.706 1.00 17.18 325 ASP B O 1
ATOM 5635 N N . GLU B 1 326 ? -29.919 -30.534 12.779 1.00 22.30 326 GLU B N 1
ATOM 5636 C CA . GLU B 1 326 ? -29.203 -31.167 11.653 1.00 25.60 326 GLU B CA 1
ATOM 5637 C C . GLU B 1 326 ? -28.420 -30.228 10.758 1.00 24.37 326 GLU B C 1
ATOM 5638 O O . GLU B 1 326 ? -27.495 -30.676 10.054 1.00 24.53 326 GLU B O 1
ATOM 5644 N N . GLU B 1 327 ? -28.745 -28.948 10.739 1.00 25.97 327 GLU B N 1
ATOM 5645 C CA . GLU B 1 327 ? -27.945 -27.977 10.035 1.00 26.79 327 GLU B CA 1
ATOM 5646 C C . GLU B 1 327 ? -26.530 -27.871 10.593 1.00 27.25 327 GLU B C 1
ATOM 5647 O O . GLU B 1 327 ? -25.627 -27.470 9.871 1.00 25.00 327 GLU B O 1
ATOM 5653 N N . MET B 1 328 ? -26.335 -28.228 11.856 1.00 20.39 328 MET B N 1
ATOM 5654 C CA . MET B 1 328 ? -25.022 -28.211 12.487 1.00 21.23 328 MET B CA 1
ATOM 5655 C C . MET B 1 328 ? -24.498 -29.611 12.751 1.00 19.12 328 MET B C 1
ATOM 5656 O O . MET B 1 328 ? -23.302 -29.855 12.590 1.00 20.11 328 MET B O 1
ATOM 5661 N N . PHE B 1 329 ? -25.323 -30.521 13.232 1.00 18.86 329 PHE B N 1
ATOM 5662 C CA . PHE B 1 329 ? -24.881 -31.834 13.607 1.00 17.61 329 PHE B CA 1
ATOM 5663 C C . PHE B 1 329 ? -25.424 -32.971 12.758 1.00 21.38 329 PHE B C 1
ATOM 5664 O O . PHE B 1 329 ? -26.650 -33.166 12.713 1.00 23.60 329 PHE B O 1
ATOM 5672 N N . GLU B 1 330 ? -24.557 -33.724 12.099 1.00 22.48 330 GLU B N 1
ATOM 5673 C CA . GLU B 1 330 ? -24.998 -34.882 11.279 1.00 26.95 330 GLU B CA 1
ATOM 5674 C C . GLU B 1 330 ? -25.618 -36.051 12.030 1.00 27.02 330 GLU B C 1
ATOM 5675 O O . GLU B 1 330 ? -25.080 -36.565 13.064 1.00 23.95 330 GLU B O 1
ATOM 5681 N N . ASP B 1 331 ? -26.801 -36.472 11.563 1.00 24.56 331 ASP B N 1
ATOM 5682 C CA . ASP B 1 331 ? -27.561 -37.545 12.222 1.00 25.47 331 ASP B CA 1
ATOM 5683 C C . ASP B 1 331 ? -27.792 -37.234 13.746 1.00 23.86 331 ASP B C 1
ATOM 5684 O O . ASP B 1 331 ? -27.358 -38.003 14.619 1.00 22.45 331 ASP B O 1
ATOM 5689 N N . PRO B 1 332 ? -28.450 -36.096 14.024 1.00 22.21 332 PRO B N 1
ATOM 5690 C CA . PRO B 1 332 ? -28.388 -35.482 15.351 1.00 20.59 332 PRO B CA 1
ATOM 5691 C C . PRO B 1 332 ? -29.081 -36.248 16.422 1.00 22.63 332 PRO B C 1
ATOM 5692 O O . PRO B 1 332 ? -28.795 -36.066 17.619 1.00 21.76 332 PRO B O 1
ATOM 5696 N N . PHE B 1 333 ? -30.009 -37.139 16.059 1.00 21.56 333 PHE B N 1
ATOM 5697 C CA . PHE B 1 333 ? -30.751 -37.871 17.056 1.00 24.04 333 PHE B CA 1
ATOM 5698 C C . PHE B 1 333 ? -30.144 -39.218 17.367 1.00 26.93 333 PHE B C 1
ATOM 5699 O O . PHE B 1 333 ? -30.754 -40.032 18.051 1.00 29.88 333 PHE B O 1
ATOM 5707 N N . THR B 1 334 ? -28.931 -39.442 16.908 1.00 27.55 334 THR B N 1
ATOM 5708 C CA . THR B 1 334 ? -28.194 -40.642 17.281 1.00 28.90 334 THR B CA 1
ATOM 5709 C C . THR B 1 334 ? -26.930 -40.315 18.071 1.00 24.87 334 THR B C 1
ATOM 5710 O O . THR B 1 334 ? -26.236 -39.361 17.776 1.00 23.55 334 THR B O 1
ATOM 5714 N N . LEU B 1 335 ? -26.694 -41.101 19.120 1.00 24.06 335 LEU B N 1
ATOM 5715 C CA . LEU B 1 335 ? -25.474 -40.986 19.886 1.00 22.86 335 LEU B CA 1
ATOM 5716 C C . LEU B 1 335 ? -24.277 -41.455 19.088 1.00 24.25 335 LEU B C 1
ATOM 5717 O O . LEU B 1 335 ? -24.220 -42.604 18.610 1.00 23.43 335 LEU B O 1
ATOM 5722 N N . ASN B 1 336 ? -23.347 -40.567 18.874 1.00 20.31 336 ASN B N 1
ATOM 5723 C CA . ASN B 1 336 ? -22.159 -40.875 18.098 1.00 21.47 336 ASN B CA 1
ATOM 5724 C C . ASN B 1 336 ? -20.965 -40.144 18.669 1.00 19.67 336 ASN B C 1
ATOM 5725 O O . ASN B 1 336 ? -20.743 -38.976 18.354 1.00 17.84 336 ASN B O 1
ATOM 5730 N N . ILE B 1 337 ? -20.160 -40.836 19.471 1.00 21.61 337 ILE B N 1
ATOM 5731 C CA . ILE B 1 337 ? -18.970 -40.177 20.045 1.00 20.30 337 ILE B CA 1
ATOM 5732 C C . ILE B 1 337 ? -17.909 -39.798 19.041 1.00 21.80 337 ILE B C 1
ATOM 5733 O O . ILE B 1 337 ? -16.985 -39.039 19.363 1.00 21.30 337 ILE B O 1
ATOM 5738 N N . HIS B 1 338 ? -18.018 -40.283 17.791 1.00 22.71 338 HIS B N 1
ATOM 5739 C CA . HIS B 1 338 ? -17.046 -39.923 16.731 1.00 23.48 338 HIS B CA 1
ATOM 5740 C C . HIS B 1 338 ? -17.496 -38.810 15.809 1.00 25.45 338 HIS B C 1
ATOM 5741 O O . HIS B 1 338 ? -16.769 -38.407 14.893 1.00 26.08 338 HIS B O 1
ATOM 5748 N N . ARG B 1 339 ? -18.704 -38.296 16.015 1.00 20.76 339 ARG B N 1
ATOM 5749 C CA . ARG B 1 339 ? -19.103 -37.144 15.262 1.00 20.68 339 ARG B CA 1
ATOM 5750 C C . ARG B 1 339 ? -18.064 -36.077 15.475 1.00 20.47 339 ARG B C 1
ATOM 5751 O O . ARG B 1 339 ? -17.736 -35.723 16.622 1.00 22.40 339 ARG B O 1
ATOM 5759 N N . PRO B 1 340 ? -17.475 -35.531 14.394 1.00 23.69 340 PRO B N 1
ATOM 5760 C CA . PRO B 1 340 ? -16.321 -34.658 14.577 1.00 22.73 340 PRO B CA 1
ATOM 5761 C C . PRO B 1 340 ? -16.562 -33.346 15.286 1.00 23.24 340 PRO B C 1
ATOM 5762 O O . PRO B 1 340 ? -15.632 -32.791 15.817 1.00 22.93 340 PRO B O 1
ATOM 5766 N N . ASN B 1 341 ? -17.789 -32.847 15.319 1.00 19.38 341 ASN B N 1
ATOM 5767 C CA . ASN B 1 341 ? -18.017 -31.535 15.881 1.00 20.01 341 ASN B CA 1
ATOM 5768 C C . ASN B 1 341 ? -18.921 -31.470 17.138 1.00 16.80 341 ASN B C 1
ATOM 5769 O O . ASN B 1 341 ? -19.563 -30.446 17.371 1.00 16.75 341 ASN B O 1
ATOM 5774 N N . ASN B 1 342 ? -18.981 -32.543 17.885 1.00 16.08 342 ASN B N 1
ATOM 5775 C CA . ASN B 1 342 ? -19.777 -32.578 19.109 1.00 16.00 342 ASN B CA 1
ATOM 5776 C C . ASN B 1 342 ? -19.385 -31.469 20.068 1.00 16.80 342 ASN B C 1
ATOM 5777 O O . ASN B 1 342 ? -20.258 -30.942 20.798 1.00 15.17 342 ASN B O 1
ATOM 5782 N N . LYS B 1 343 ? -18.108 -31.069 20.056 1.00 17.11 343 LYS B N 1
ATOM 5783 C CA . LYS B 1 343 ? -17.691 -30.037 21.007 1.00 18.87 343 LYS B CA 1
ATOM 5784 C C . LYS B 1 343 ? -18.254 -28.632 20.678 1.00 17.65 343 LYS B C 1
ATOM 5785 O O . LYS B 1 343 ? -18.069 -27.704 21.454 1.00 16.59 343 LYS B O 1
ATOM 5791 N N . LYS B 1 344 ? -18.978 -28.476 19.551 1.00 15.14 344 LYS B N 1
ATOM 5792 C CA . LYS B 1 344 ? -19.675 -27.243 19.221 1.00 15.46 344 LYS B CA 1
ATOM 5793 C C . LYS B 1 344 ? -21.077 -27.124 19.877 1.00 13.81 344 LYS B C 1
ATOM 5794 O O . LYS B 1 344 ? -21.727 -26.114 19.657 1.00 13.12 344 LYS B O 1
ATOM 5800 N N . HIS B 1 345 ? -21.459 -28.075 20.745 1.00 13.15 345 HIS B N 1
ATOM 5801 C CA . HIS B 1 345 ? -22.725 -27.976 21.494 1.00 12.89 345 HIS B CA 1
ATOM 5802 C C . HIS B 1 345 ? -22.803 -26.623 22.274 1.00 13.03 345 HIS B C 1
ATOM 5803 O O . HIS B 1 345 ? -21.746 -25.990 22.625 1.00 10.53 345 HIS B O 1
ATOM 5810 N N . LEU B 1 346 ? -24.002 -26.232 22.698 1.00 10.90 346 LEU B N 1
ATOM 5811 C CA . LEU B 1 346 ? -24.255 -25.020 23.373 1.00 10.43 346 LEU B CA 1
ATOM 5812 C C . LEU B 1 346 ? -24.670 -25.237 24.819 1.00 10.34 346 LEU B C 1
ATOM 5813 O O . LEU B 1 346 ? -25.309 -24.388 25.447 1.00 10.14 346 LEU B O 1
ATOM 5818 N N . THR B 1 347 ? -24.352 -26.386 25.351 1.00 9.94 347 THR B N 1
ATOM 5819 C CA . THR B 1 347 ? -24.739 -26.714 26.760 1.00 10.89 347 THR B CA 1
ATOM 5820 C C . THR B 1 347 ? -24.111 -25.876 27.821 1.00 11.35 347 THR B C 1
ATOM 5821 O O . THR B 1 347 ? -24.741 -25.678 28.909 1.00 11.07 347 THR B O 1
ATOM 5825 N N . PHE B 1 348 ? -22.942 -25.261 27.508 1.00 11.97 348 PHE B N 1
ATOM 5826 C CA . PHE B 1 348 ? -22.333 -24.295 28.418 1.00 10.31 348 PHE B CA 1
ATOM 5827 C C . PHE B 1 348 ? -22.669 -22.842 28.105 1.00 11.70 348 PHE B C 1
ATOM 5828 O O . PHE B 1 348 ? -22.116 -21.921 28.647 1.00 11.58 348 PHE B O 1
ATOM 5836 N N . GLY B 1 349 ? -23.553 -22.647 27.116 1.00 10.80 349 GLY B N 1
ATOM 5837 C CA . GLY B 1 349 ? -23.892 -21.300 26.648 1.00 11.08 349 GLY B CA 1
ATOM 5838 C C . GLY B 1 349 ? -23.022 -20.870 25.527 1.00 12.09 349 GLY B C 1
ATOM 5839 O O . GLY B 1 349 ? -22.405 -21.686 24.831 1.00 12.40 349 GLY B O 1
ATOM 5840 N N . ASN B 1 350 ? -22.891 -19.537 25.417 1.00 12.46 350 ASN B N 1
ATOM 5841 C CA . ASN B 1 350 ? -22.123 -18.928 24.344 1.00 12.49 350 ASN B CA 1
ATOM 5842 C C . ASN B 1 350 ? -22.053 -17.455 24.620 1.00 12.59 350 ASN B C 1
ATOM 5843 O O . ASN B 1 350 ? -22.841 -16.889 25.378 1.00 15.89 350 ASN B O 1
ATOM 5848 N N . GLY B 1 351 ? -21.120 -16.750 24.029 1.00 14.08 351 GLY B N 1
ATOM 5849 C CA . GLY B 1 351 ? -21.013 -15.321 24.279 1.00 14.18 351 GLY B CA 1
ATOM 5850 C C . GLY B 1 351 ? -20.479 -14.968 25.669 1.00 14.32 351 GLY B C 1
ATOM 5851 O O . GLY B 1 351 ? -19.720 -15.716 26.271 1.00 12.36 351 GLY B O 1
ATOM 5852 N N . PRO B 1 352 ? -20.888 -13.835 26.184 1.00 14.52 352 PRO B N 1
ATOM 5853 C CA . PRO B 1 352 ? -20.207 -13.289 27.372 1.00 14.31 352 PRO B CA 1
ATOM 5854 C C . PRO B 1 352 ? -20.410 -14.054 28.636 1.00 14.71 352 PRO B C 1
ATOM 5855 O O . PRO B 1 352 ? -19.486 -14.055 29.444 1.00 12.40 352 PRO B O 1
ATOM 5859 N N . HIS B 1 353 ? -21.533 -14.767 28.751 1.00 12.15 353 HIS B N 1
ATOM 5860 C CA . HIS B 1 353 ? -21.821 -15.511 29.993 1.00 11.28 353 HIS B CA 1
ATOM 5861 C C . HIS B 1 353 ? -21.441 -16.974 29.908 1.00 10.28 353 HIS B C 1
ATOM 5862 O O . HIS B 1 353 ? -21.760 -17.743 30.811 1.00 11.17 353 HIS B O 1
ATOM 5869 N N . PHE B 1 354 ? -20.817 -17.410 28.832 1.00 10.01 354 PHE B N 1
ATOM 5870 C CA . PHE B 1 354 ? -20.336 -18.778 28.719 1.00 10.07 354 PHE B CA 1
ATOM 5871 C C . PHE B 1 354 ? -19.752 -19.333 30.021 1.00 10.61 354 PHE B C 1
ATOM 5872 O O . PHE B 1 354 ? -18.914 -18.672 30.680 1.00 10.37 354 PHE B O 1
ATOM 5880 N N . CYS B 1 355 ? -20.157 -20.548 30.403 1.00 9.46 355 CYS B N 1
ATOM 5881 C CA . CYS B 1 355 ? -19.795 -21.147 31.677 1.00 10.37 355 CYS B CA 1
ATOM 5882 C C . CYS B 1 355 ? -18.328 -21.044 32.076 1.00 10.60 355 CYS B C 1
ATOM 5883 O O . CYS B 1 355 ? -17.453 -21.575 31.390 1.00 10.88 355 CYS B O 1
ATOM 5886 N N . LEU B 1 356 ? -18.059 -20.409 33.217 1.00 11.39 356 LEU B N 1
ATOM 5887 C CA . LEU B 1 356 ? -16.702 -20.232 33.699 1.00 14.03 356 LEU B CA 1
ATOM 5888 C C . LEU B 1 356 ? -16.205 -21.552 34.263 1.00 11.86 356 LEU B C 1
ATOM 5889 O O . LEU B 1 356 ? -14.968 -21.799 34.360 1.00 12.77 356 LEU B O 1
ATOM 5894 N N . GLY B 1 357 ? -17.113 -22.432 34.618 1.00 10.20 357 GLY B N 1
ATOM 5895 C CA . GLY B 1 357 ? -16.811 -23.812 35.034 1.00 9.46 357 GLY B CA 1
ATOM 5896 C C . GLY B 1 357 ? -16.598 -24.896 34.059 1.00 10.22 357 GLY B C 1
ATOM 5897 O O . GLY B 1 357 ? -16.373 -26.044 34.421 1.00 12.17 357 GLY B O 1
ATOM 5898 N N . ALA B 1 358 ? -16.681 -24.574 32.769 1.00 11.64 358 ALA B N 1
ATOM 5899 C CA . ALA B 1 358 ? -16.720 -25.636 31.799 1.00 11.89 358 ALA B CA 1
ATOM 5900 C C . ALA B 1 358 ? -15.431 -26.499 31.814 1.00 12.29 358 ALA B C 1
ATOM 5901 O O . ALA B 1 358 ? -15.483 -27.735 31.742 1.00 12.77 358 ALA B O 1
ATOM 5903 N N . PRO B 1 359 ? -14.264 -25.861 31.923 1.00 12.75 359 PRO B N 1
ATOM 5904 C CA . PRO B 1 359 ? -13.020 -26.725 31.967 1.00 12.70 359 PRO B CA 1
ATOM 5905 C C . PRO B 1 359 ? -13.022 -27.663 33.161 1.00 11.59 359 PRO B C 1
ATOM 5906 O O . PRO B 1 359 ? -12.644 -28.851 33.090 1.00 10.72 359 PRO B O 1
ATOM 5910 N N . LEU B 1 360 ? -13.456 -27.143 34.295 1.00 11.21 360 LEU B N 1
ATOM 5911 C CA . LEU B 1 360 ? -13.606 -27.974 35.493 1.00 12.67 360 LEU B CA 1
ATOM 5912 C C . LEU B 1 360 ? -14.633 -29.103 35.397 1.00 13.03 360 LEU B C 1
ATOM 5913 O O . LEU B 1 360 ? -14.329 -30.292 35.711 1.00 11.96 360 LEU B O 1
ATOM 5918 N N . ALA B 1 361 ? -15.823 -28.810 34.864 1.00 11.68 361 ALA B N 1
ATOM 5919 C CA . ALA B 1 361 ? -16.772 -29.867 34.671 1.00 12.26 361 ALA B CA 1
ATOM 5920 C C . ALA B 1 361 ? -16.254 -30.957 33.684 1.00 11.87 361 ALA B C 1
ATOM 5921 O O . ALA B 1 361 ? -16.396 -32.140 33.945 1.00 13.19 361 ALA B O 1
ATOM 5923 N N . ARG B 1 362 ? -15.644 -30.535 32.624 1.00 12.83 362 ARG B N 1
ATOM 5924 C CA . ARG B 1 362 ? -15.062 -31.452 31.646 1.00 14.44 362 ARG B CA 1
ATOM 5925 C C . ARG B 1 362 ? -13.982 -32.349 32.266 1.00 15.47 362 ARG B C 1
ATOM 5926 O O . ARG B 1 362 ? -13.941 -33.570 31.998 1.00 15.83 362 ARG B O 1
ATOM 5934 N N . LEU B 1 363 ? -13.165 -31.736 33.121 1.00 17.74 363 LEU B N 1
ATOM 5935 C CA . LEU B 1 363 ? -12.095 -32.442 33.818 1.00 17.32 363 LEU B CA 1
ATOM 5936 C C . LEU B 1 363 ? -12.625 -33.436 34.808 1.00 15.83 363 LEU B C 1
ATOM 5937 O O . LEU B 1 363 ? -12.190 -34.628 34.831 1.00 16.87 363 LEU B O 1
ATOM 5942 N N . GLU B 1 364 ? -13.612 -33.039 35.641 1.00 15.72 364 GLU B N 1
ATOM 5943 C CA . GLU B 1 364 ? -14.219 -34.030 36.570 1.00 16.42 364 GLU B CA 1
ATOM 5944 C C . GLU B 1 364 ? -14.875 -35.207 35.888 1.00 14.92 364 GLU B C 1
ATOM 5945 O O . GLU B 1 364 ? -14.771 -36.352 36.322 1.00 16.58 364 GLU B O 1
ATOM 5951 N N . ALA B 1 365 ? -15.588 -34.965 34.787 1.00 14.82 365 ALA B N 1
ATOM 5952 C CA . ALA B 1 365 ? -16.225 -36.046 34.092 1.00 15.17 365 ALA B CA 1
ATOM 5953 C C . ALA B 1 365 ? -15.150 -36.998 33.471 1.00 15.66 365 ALA B C 1
ATOM 5954 O O . ALA B 1 365 ? -15.292 -38.249 33.549 1.00 16.05 365 ALA B O 1
ATOM 5956 N N . LYS B 1 366 ? -14.144 -36.422 32.845 1.00 15.72 366 LYS B N 1
ATOM 5957 C CA . LYS B 1 366 ? -13.083 -37.245 32.253 1.00 17.72 366 LYS B CA 1
ATOM 5958 C C . LYS B 1 366 ? -12.399 -38.116 33.312 1.00 18.21 366 LYS B C 1
ATOM 5959 O O . LYS B 1 366 ? -12.192 -39.366 33.128 1.00 18.90 366 LYS B O 1
ATOM 5965 N N . ILE B 1 367 ? -12.110 -37.511 34.440 1.00 16.80 367 ILE B N 1
ATOM 5966 C CA . ILE B 1 367 ? -11.423 -38.211 35.504 1.00 18.20 367 ILE B CA 1
ATOM 5967 C C . ILE B 1 367 ? -12.292 -39.335 36.092 1.00 19.86 367 ILE B C 1
ATOM 5968 O O . ILE B 1 367 ? -11.785 -40.464 36.300 1.00 18.54 367 ILE B O 1
ATOM 5973 N N . ALA B 1 368 ? -13.556 -39.037 36.422 1.00 18.22 368 ALA B N 1
ATOM 5974 C CA . ALA B 1 368 ? -14.487 -40.024 36.955 1.00 18.33 368 ALA B CA 1
ATOM 5975 C C . ALA B 1 368 ? -14.698 -41.190 36.029 1.00 20.30 368 ALA B C 1
ATOM 5976 O O . ALA B 1 368 ? -14.615 -42.348 36.473 1.00 22.12 368 ALA B O 1
ATOM 5978 N N . LEU B 1 369 ? -15.020 -40.919 34.751 1.00 17.86 369 LEU B N 1
ATOM 5979 C CA . LEU B 1 369 ? -15.273 -42.006 33.821 1.00 20.41 369 LEU B CA 1
ATOM 5980 C C . LEU B 1 369 ? -14.020 -42.863 33.662 1.00 16.96 369 LEU B C 1
ATOM 5981 O O . LEU B 1 369 ? -14.114 -44.107 33.598 1.00 17.45 369 LEU B O 1
ATOM 5986 N N . THR B 1 370 ? -12.890 -42.223 33.558 1.00 17.09 370 THR B N 1
ATOM 5987 C CA . THR B 1 370 ? -11.627 -42.964 33.264 1.00 20.82 370 THR B CA 1
ATOM 5988 C C . THR B 1 370 ? -11.310 -43.882 34.467 1.00 21.08 370 THR B C 1
ATOM 5989 O O . THR B 1 370 ? -10.944 -45.066 34.327 1.00 21.63 370 THR B O 1
ATOM 5993 N N . ALA B 1 371 ? -11.496 -43.369 35.663 1.00 19.30 371 ALA B N 1
ATOM 5994 C CA . ALA B 1 371 ? -11.216 -44.175 36.870 1.00 21.99 371 ALA B CA 1
ATOM 5995 C C . ALA B 1 371 ? -12.151 -45.380 36.953 1.00 21.51 371 ALA B C 1
ATOM 5996 O O . ALA B 1 371 ? -11.725 -46.516 37.304 1.00 19.78 371 ALA B O 1
ATOM 5998 N N . PHE B 1 372 ? -13.429 -45.171 36.629 1.00 20.00 372 PHE B N 1
ATOM 5999 C CA . PHE B 1 372 ? -14.386 -46.249 36.650 1.00 18.62 372 PHE B CA 1
ATOM 6000 C C . PHE B 1 372 ? -14.031 -47.313 35.593 1.00 21.40 372 PHE B C 1
ATOM 6001 O O . PHE B 1 372 ? -14.053 -48.542 35.894 1.00 20.61 372 PHE B O 1
ATOM 6009 N N . LEU B 1 373 ? -13.703 -46.860 34.364 1.00 20.33 373 LEU B N 1
ATOM 6010 C CA . LEU B 1 373 ? -13.308 -47.752 33.235 1.00 20.95 373 LEU B CA 1
ATOM 6011 C C . LEU B 1 373 ? -12.059 -48.594 33.578 1.00 21.94 373 LEU B C 1
ATOM 6012 O O . LEU B 1 373 ? -11.957 -49.760 33.179 1.00 26.20 373 LEU B O 1
ATOM 6017 N N . LYS B 1 374 ? -11.141 -48.007 34.323 1.00 21.72 374 LYS B N 1
ATOM 6018 C CA . LYS B 1 374 ? -9.918 -48.712 34.709 1.00 25.25 374 LYS B CA 1
ATOM 6019 C C . LYS B 1 374 ? -10.207 -49.846 35.685 1.00 24.62 374 LYS B C 1
ATOM 6020 O O . LYS B 1 374 ? -9.514 -50.874 35.671 1.00 25.64 374 LYS B O 1
ATOM 6026 N N . LYS B 1 375 ? -11.249 -49.735 36.478 1.00 23.72 375 LYS B N 1
ATOM 6027 C CA . LYS B 1 375 ? -11.609 -50.790 37.394 1.00 24.59 375 LYS B CA 1
ATOM 6028 C C . LYS B 1 375 ? -12.542 -51.815 36.820 1.00 26.95 375 LYS B C 1
ATOM 6029 O O . LYS B 1 375 ? -12.396 -53.017 37.132 1.00 24.84 375 LYS B O 1
ATOM 6035 N N . PHE B 1 376 ? -13.534 -51.384 36.021 1.00 23.15 376 PHE B N 1
ATOM 6036 C CA . PHE B 1 376 ? -14.627 -52.283 35.597 1.00 24.14 376 PHE B CA 1
ATOM 6037 C C . PHE B 1 376 ? -14.665 -52.520 34.102 1.00 28.21 376 PHE B C 1
ATOM 6038 O O . PHE B 1 376 ? -14.784 -51.589 33.302 1.00 27.91 376 PHE B O 1
ATOM 6046 N N . LYS B 1 377 ? -14.628 -53.798 33.712 1.00 25.98 377 LYS B N 1
ATOM 6047 C CA . LYS B 1 377 ? -14.676 -54.149 32.312 1.00 31.63 377 LYS B CA 1
ATOM 6048 C C . LYS B 1 377 ? -16.066 -54.171 31.729 1.00 27.40 377 LYS B C 1
ATOM 6049 O O . LYS B 1 377 ? -16.206 -54.057 30.526 1.00 24.87 377 LYS B O 1
ATOM 6055 N N . HIS B 1 378 ? -17.071 -54.416 32.549 1.00 27.67 378 HIS B N 1
ATOM 6056 C CA . HIS B 1 378 ? -18.442 -54.502 32.049 1.00 31.09 378 HIS B CA 1
ATOM 6057 C C . HIS B 1 378 ? -19.417 -53.903 33.046 1.00 27.76 378 HIS B C 1
ATOM 6058 O O . HIS B 1 378 ? -19.267 -54.010 34.281 1.00 26.64 378 HIS B O 1
ATOM 6065 N N . ILE B 1 379 ? -20.435 -53.245 32.498 1.00 29.19 379 ILE B N 1
ATOM 6066 C CA . ILE B 1 379 ? -21.565 -52.842 33.328 1.00 27.60 379 ILE B CA 1
ATOM 6067 C C . ILE B 1 379 ? -22.846 -53.423 32.733 1.00 26.54 379 ILE B C 1
ATOM 6068 O O . ILE B 1 379 ? -22.920 -53.655 31.543 1.00 30.61 379 ILE B O 1
ATOM 6073 N N . GLU B 1 380 ? -23.870 -53.578 33.560 1.00 31.08 380 GLU B N 1
ATOM 6074 C CA . GLU B 1 380 ? -25.179 -54.012 33.079 1.00 33.50 380 GLU B CA 1
ATOM 6075 C C . GLU B 1 380 ? -26.284 -53.362 33.892 1.00 31.73 380 GLU B C 1
ATOM 6076 O O . GLU B 1 380 ? -26.142 -53.133 35.094 1.00 31.53 380 GLU B O 1
ATOM 6082 N N . ALA B 1 381 ? -27.371 -53.071 33.200 1.00 29.73 381 ALA B N 1
ATOM 6083 C CA . ALA B 1 381 ? -28.518 -52.432 33.763 1.00 33.38 381 ALA B CA 1
ATOM 6084 C C . ALA B 1 381 ? -29.255 -53.381 34.703 1.00 36.87 381 ALA B C 1
ATOM 6085 O O . ALA B 1 381 ? -29.176 -54.617 34.563 1.00 32.55 381 ALA B O 1
ATOM 6087 N N . VAL B 1 382 ? -29.955 -52.797 35.657 1.00 36.60 382 VAL B N 1
ATOM 6088 C CA . VAL B 1 382 ? -30.835 -53.535 36.543 1.00 37.08 382 VAL B CA 1
ATOM 6089 C C . VAL B 1 382 ? -32.266 -53.541 35.986 1.00 39.95 382 VAL B C 1
ATOM 6090 O O . VAL B 1 382 ? -32.888 -52.492 35.861 1.00 39.96 382 VAL B O 1
ATOM 6094 N N . PRO B 1 383 ? -32.815 -54.740 35.686 1.00 42.47 383 PRO B N 1
ATOM 6095 C CA . PRO B 1 383 ? -34.119 -54.760 35.012 1.00 42.29 383 PRO B CA 1
ATOM 6096 C C . PRO B 1 383 ? -35.275 -54.178 35.809 1.00 37.93 383 PRO B C 1
ATOM 6097 O O . PRO B 1 383 ? -36.221 -53.695 35.199 1.00 46.35 383 PRO B O 1
ATOM 6101 N N . SER B 1 384 ? -35.196 -54.160 37.126 1.00 38.24 384 SER B N 1
ATOM 6102 C CA . SER B 1 384 ? -36.264 -53.593 37.926 1.00 38.96 384 SER B CA 1
ATOM 6103 C C . SER B 1 384 ? -36.261 -52.044 37.989 1.00 40.96 384 SER B C 1
ATOM 6104 O O . SER B 1 384 ? -37.156 -51.446 38.559 1.00 39.83 384 SER B O 1
ATOM 6107 N N . PHE B 1 385 ? -35.230 -51.397 37.463 1.00 39.21 385 PHE B N 1
ATOM 6108 C CA . PHE B 1 385 ? -35.119 -49.941 37.547 1.00 34.24 385 PHE B CA 1
ATOM 6109 C C . PHE B 1 385 ? -36.180 -49.293 36.684 1.00 31.82 385 PHE B C 1
ATOM 6110 O O . PHE B 1 385 ? -36.298 -49.620 35.497 1.00 30.65 385 PHE B O 1
ATOM 6118 N N . GLN B 1 386 ? -36.953 -48.393 37.273 1.00 33.11 386 GLN B N 1
ATOM 6119 C CA . GLN B 1 386 ? -37.903 -47.590 36.487 1.00 38.83 386 GLN B CA 1
ATOM 6120 C C . GLN B 1 386 ? -37.553 -46.103 36.467 1.00 32.91 386 GLN B C 1
ATOM 6121 O O . GLN B 1 386 ? -37.625 -45.397 37.473 1.00 34.57 386 GLN B O 1
ATOM 6127 N N . LEU B 1 387 ? -37.202 -45.655 35.290 1.00 30.84 387 LEU B N 1
ATOM 6128 C CA . LEU B 1 387 ? -36.702 -44.292 35.113 1.00 29.92 387 LEU B CA 1
ATOM 6129 C C . LEU B 1 387 ? -37.681 -43.238 35.643 1.00 32.46 387 LEU B C 1
ATOM 6130 O O . LEU B 1 387 ? -37.276 -42.328 36.370 1.00 30.19 387 LEU B O 1
ATOM 6135 N N . GLU B 1 388 ? -38.960 -43.381 35.285 1.00 34.67 388 GLU B N 1
ATOM 6136 C CA . GLU B 1 388 ? -40.018 -42.401 35.682 1.00 33.79 388 GLU B CA 1
ATOM 6137 C C . GLU B 1 388 ? -40.105 -42.187 37.181 1.00 36.36 388 GLU B C 1
ATOM 6138 O O . GLU B 1 388 ? -40.357 -41.045 37.645 1.00 35.41 388 GLU B O 1
ATOM 6144 N N . GLU B 1 389 ? -39.833 -43.247 37.945 1.00 35.88 389 GLU B N 1
ATOM 6145 C CA . GLU B 1 389 ? -39.885 -43.175 39.409 1.00 37.99 389 GLU B CA 1
ATOM 6146 C C . GLU B 1 389 ? -38.589 -42.660 40.050 1.00 35.48 389 GLU B C 1
ATOM 6147 O O . GLU B 1 389 ? -38.506 -42.591 41.268 1.00 32.77 389 GLU B O 1
ATOM 6153 N N . ASN B 1 390 ? -37.578 -42.304 39.241 1.00 31.30 390 ASN B N 1
ATOM 6154 C CA . ASN B 1 390 ? -36.269 -41.930 39.758 1.00 30.43 390 ASN B CA 1
ATOM 6155 C C . ASN B 1 390 ? -35.756 -40.613 39.165 1.00 32.69 390 ASN B C 1
ATOM 6156 O O . ASN B 1 390 ? -34.534 -40.444 39.026 1.00 28.02 390 ASN B O 1
ATOM 6161 N N . LEU B 1 391 ? -36.692 -39.708 38.836 1.00 27.40 391 LEU B N 1
ATOM 6162 C CA . LEU B 1 391 ? -36.371 -38.392 38.263 1.00 28.83 391 LEU B CA 1
ATOM 6163 C C . LEU B 1 391 ? -36.985 -37.264 39.085 1.00 28.53 391 LEU B C 1
ATOM 6164 O O . LEU B 1 391 ? -38.077 -37.436 39.568 1.00 31.76 391 LEU B O 1
ATOM 6169 N N . THR B 1 392 ? -36.280 -36.145 39.239 1.00 31.71 392 THR B N 1
ATOM 6170 C CA . THR B 1 392 ? -36.820 -34.904 39.819 1.00 34.75 392 THR B CA 1
ATOM 6171 C C . THR B 1 392 ? -36.398 -33.619 39.077 1.00 33.75 392 THR B C 1
ATOM 6172 O O . THR B 1 392 ? -35.396 -33.570 38.334 1.00 28.11 392 THR B O 1
ATOM 6176 N N . ASP B 1 393 ? -37.139 -32.534 39.328 1.00 33.59 393 ASP B N 1
ATOM 6177 C CA . ASP B 1 393 ? -36.885 -31.257 38.630 1.00 33.95 393 ASP B CA 1
ATOM 6178 C C . ASP B 1 393 ? -35.548 -30.620 38.998 1.00 33.49 393 ASP B C 1
ATOM 6179 O O . ASP B 1 393 ? -35.078 -30.764 40.114 1.00 35.42 393 ASP B O 1
ATOM 6184 N N . SER B 1 394 ? -34.922 -29.922 38.063 1.00 34.42 394 SER B N 1
ATOM 6185 C CA . SER B 1 394 ? -33.835 -29.017 38.413 1.00 35.64 394 SER B CA 1
ATOM 6186 C C . SER B 1 394 ? -33.804 -27.851 37.447 1.00 36.11 394 SER B C 1
ATOM 6187 O O . SER B 1 394 ? -34.548 -27.831 36.473 1.00 39.29 394 SER B O 1
ATOM 6190 N N . ALA B 1 395 ? -32.877 -26.921 37.671 1.00 38.79 395 ALA B N 1
ATOM 6191 C CA . ALA B 1 395 ? -32.737 -25.785 36.814 1.00 37.28 395 ALA B CA 1
ATOM 6192 C C . ALA B 1 395 ? -32.221 -26.162 35.418 1.00 37.28 395 ALA B C 1
ATOM 6193 O O . ALA B 1 395 ? -32.551 -25.482 34.441 1.00 38.92 395 ALA B O 1
ATOM 6195 N N . THR B 1 396 ? -31.430 -27.226 35.299 1.00 31.35 396 THR B N 1
ATOM 6196 C CA . THR B 1 396 ? -30.879 -27.635 33.980 1.00 33.93 396 THR B CA 1
ATOM 6197 C C . THR B 1 396 ? -31.470 -28.930 33.408 1.00 31.80 396 THR B C 1
ATOM 6198 O O . THR B 1 396 ? -30.898 -29.547 32.457 1.00 30.57 396 THR B O 1
ATOM 6202 N N . GLY B 1 397 ? -32.631 -29.330 33.921 1.00 28.73 397 GLY B N 1
ATOM 6203 C CA . GLY B 1 397 ? -33.322 -30.460 33.369 1.00 27.53 397 GLY B CA 1
ATOM 6204 C C . GLY B 1 397 ? -33.630 -31.514 34.423 1.00 32.23 397 GLY B C 1
ATOM 6205 O O . GLY B 1 397 ? -33.239 -31.371 35.607 1.00 29.03 397 GLY B O 1
ATOM 6206 N N . GLN B 1 398 ? -34.307 -32.578 33.975 1.00 29.06 398 GLN B N 1
ATOM 6207 C CA . GLN B 1 398 ? -34.757 -33.691 34.876 1.00 31.29 398 GLN B CA 1
ATOM 6208 C C . GLN B 1 398 ? -33.545 -34.428 35.325 1.00 27.37 398 GLN B C 1
ATOM 6209 O O . GLN B 1 398 ? -32.714 -34.790 34.515 1.00 26.71 398 GLN B O 1
ATOM 6215 N N . THR B 1 399 ? -33.449 -3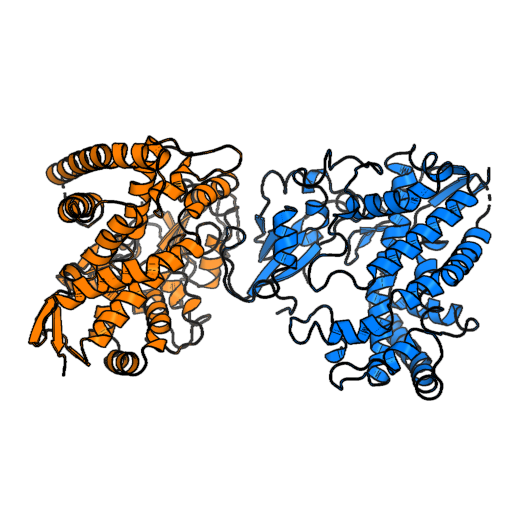4.692 36.621 1.00 24.96 399 THR B N 1
ATOM 6216 C CA . THR B 1 399 ? -32.218 -35.259 37.148 1.00 26.22 399 THR B CA 1
ATOM 6217 C C . THR B 1 399 ? -32.499 -36.570 37.888 1.00 23.26 399 THR B C 1
ATOM 6218 O O . THR B 1 399 ? -33.518 -36.719 38.535 1.00 23.63 399 THR B O 1
ATOM 6222 N N . LEU B 1 400 ? -31.615 -37.539 37.678 1.00 22.38 400 LEU B N 1
ATOM 6223 C CA . LEU B 1 400 ? -31.735 -38.895 38.276 1.00 21.65 400 LEU B CA 1
ATOM 6224 C C . LEU B 1 400 ? -31.524 -38.782 39.794 1.00 21.96 400 LEU B C 1
ATOM 6225 O O . LEU B 1 400 ? -30.560 -38.150 40.252 1.00 22.12 400 LEU B O 1
ATOM 6230 N N . THR B 1 401 ? -32.435 -39.395 40.555 1.00 23.15 401 THR B N 1
ATOM 6231 C CA . THR B 1 401 ? -32.282 -39.442 42.029 1.00 26.18 401 THR B CA 1
ATOM 6232 C C . THR B 1 401 ? -31.532 -40.719 42.454 1.00 25.70 401 THR B C 1
ATOM 6233 O O . THR B 1 401 ? -30.999 -40.759 43.549 1.00 25.27 401 THR B O 1
ATOM 6237 N N . SER B 1 402 ? -31.525 -41.718 41.577 1.00 26.40 402 SER B N 1
ATOM 6238 C CA . SER B 1 402 ? -30.719 -42.920 41.730 1.00 28.60 402 SER B CA 1
ATOM 6239 C C . SER B 1 402 ? -30.487 -43.506 40.399 1.00 23.86 402 SER B C 1
ATOM 6240 O O . SER B 1 402 ? -31.257 -43.287 39.488 1.00 28.89 402 SER B O 1
ATOM 6243 N N . LEU B 1 403 ? -29.458 -44.331 40.281 1.00 20.83 403 LEU B N 1
ATOM 6244 C CA . LEU B 1 403 ? -29.186 -45.061 39.067 1.00 22.35 403 LEU B CA 1
ATOM 6245 C C . LEU B 1 403 ? -28.407 -46.334 39.432 1.00 27.30 403 LEU B C 1
ATOM 6246 O O . LEU B 1 403 ? -27.177 -46.310 39.492 1.00 25.41 403 LEU B O 1
ATOM 6251 N N . PRO B 1 404 ? -29.120 -47.451 39.628 1.00 28.68 404 PRO B N 1
ATOM 6252 C CA . PRO B 1 404 ? -28.417 -48.720 39.909 1.00 29.55 404 PRO B CA 1
ATOM 6253 C C . PRO B 1 404 ? -27.772 -49.377 38.691 1.00 29.87 404 PRO B C 1
ATOM 6254 O O . PRO B 1 404 ? -28.219 -49.210 37.556 1.00 31.18 404 PRO B O 1
ATOM 6258 N N . LEU B 1 405 ? -26.635 -50.051 38.927 1.00 28.51 405 LEU B N 1
ATOM 6259 C CA . LEU B 1 405 ? -26.023 -50.860 37.907 1.00 30.56 405 LEU B CA 1
ATOM 6260 C C . LEU B 1 405 ? -25.221 -52.000 38.543 1.00 27.32 405 LEU B C 1
ATOM 6261 O O . LEU B 1 405 ? -24.823 -51.917 39.713 1.00 30.02 405 LEU B O 1
ATOM 6266 N N . LYS B 1 406 ? -25.023 -53.038 37.750 1.00 35.03 406 LYS B N 1
ATOM 6267 C CA . LYS B 1 406 ? -24.126 -54.135 38.105 1.00 33.18 406 LYS B CA 1
ATOM 6268 C C . LYS B 1 406 ? -22.826 -53.960 37.363 1.00 29.93 406 LYS B C 1
ATOM 6269 O O . LYS B 1 406 ? -22.797 -53.803 36.129 1.00 33.67 406 LYS B O 1
ATOM 6275 N N . ALA B 1 407 ? -21.725 -54.031 38.108 1.00 30.72 407 ALA B N 1
ATOM 6276 C CA . ALA B 1 407 ? -20.400 -53.827 37.548 1.00 34.53 407 ALA B CA 1
ATOM 6277 C C . ALA B 1 407 ? -19.589 -55.109 37.740 1.00 32.85 407 ALA B C 1
ATOM 6278 O O . ALA B 1 407 ? -19.782 -55.793 38.718 1.00 33.12 407 ALA B O 1
ATOM 6280 N N . SER B 1 408 ? -18.709 -55.405 36.804 1.00 32.44 408 SER B N 1
ATOM 6281 C CA . SER B 1 408 ? -17.755 -56.516 37.008 1.00 32.37 408 SER B CA 1
ATOM 6282 C C . SER B 1 408 ? -16.350 -56.113 36.583 1.00 30.51 408 SER B C 1
ATOM 6283 O O . SER B 1 408 ? -16.150 -55.359 35.608 1.00 28.22 408 SER B O 1
ATOM 6286 N N . ARG B 1 409 ? -15.378 -56.563 37.380 1.00 30.58 409 ARG B N 1
ATOM 6287 C CA A ARG B 1 409 ? -13.951 -56.398 37.117 0.50 32.82 409 ARG B CA 1
ATOM 6288 C CA B ARG B 1 409 ? -13.984 -56.305 37.034 0.50 30.98 409 ARG B CA 1
ATOM 6289 C C . ARG B 1 409 ? -13.505 -57.269 35.933 1.00 37.94 409 ARG B C 1
ATOM 6290 O O . ARG B 1 409 ? -12.537 -56.977 35.244 1.00 43.44 409 ARG B O 1
ATOM 6305 N N . MET B 1 410 ? -14.236 -58.351 35.721 1.00 46.72 410 MET B N 1
ATOM 6306 C CA . MET B 1 410 ? -13.931 -59.331 34.681 1.00 55.93 410 MET B CA 1
ATOM 6307 C C . MET B 1 410 ? -14.882 -59.239 33.492 1.00 56.87 410 MET B C 1
ATOM 6308 O O . MET B 1 410 ? -16.033 -58.819 33.573 1.00 49.00 410 MET B O 1
#